Protein 4FYY (pdb70)

CATH classification: 3.40.50.1370 (+1 more: 3.40.50.1370)

B-factor: mean 41.21, std 23.34, range [12.47, 218.39]

Structure (mmCIF, N/CA/C/O backbone):
data_4FYY
#
_entry.id   4FYY
#
_cell.length_a   121.133
_cell.length_b   121.133
_cell.length_c   141.438
_cell.angle_alpha   90.000
_cell.angle_beta   90.000
_cell.angle_gamma   120.000
#
_symmetry.space_group_name_H-M   'P 3 2 1'
#
loop_
_entity.id
_entity.type
_entity.pdbx_description
1 polymer 'Aspartate carbamoyltransferase catalytic chain'
2 polymer 'Aspartate carbamoyltransferase regulatory chain'
3 non-polymer 'ZINC ION'
4 non-polymer "URIDINE 5'-TRIPHOSPHATE"
5 non-polymer "CYTIDINE-5'-TRIPHOSPHATE"
6 non-polymer 'MAGNESIUM ION'
7 water water
#
loop_
_atom_site.group_PDB
_atom_site.id
_atom_site.type_symbol
_atom_site.label_atom_id
_atom_site.label_alt_id
_atom_site.label_comp_id
_atom_site.label_asym_id
_atom_site.label_entity_id
_atom_site.label_seq_id
_atom_site.pdbx_PDB_ins_code
_atom_site.Cartn_x
_atom_site.Cartn_y
_atom_site.Cartn_z
_atom_site.occupancy
_atom_site.B_iso_or_equiv
_atom_site.auth_seq_id
_atom_site.auth_comp_id
_atom_site.auth_asym_id
_atom_site.auth_atom_id
_atom_site.pdbx_PDB_model_num
ATOM 1 N N . ALA A 1 1 ? 36.215 47.498 -9.551 1.00 36.74 1 ALA A N 1
ATOM 2 C CA . ALA A 1 1 ? 37.027 46.433 -8.968 1.00 49.08 1 ALA A CA 1
ATOM 3 C C . ALA A 1 1 ? 36.138 45.500 -8.154 1.00 46.78 1 ALA A C 1
ATOM 4 O O . ALA A 1 1 ? 34.976 45.801 -7.917 1.00 35.54 1 ALA A O 1
ATOM 6 N N . ASN A 1 2 ? 36.680 44.370 -7.716 1.00 42.36 2 ASN A N 1
ATOM 7 C CA . ASN A 1 2 ? 35.889 43.448 -6.921 1.00 32.11 2 ASN A CA 1
ATOM 8 C C . ASN A 1 2 ? 35.461 44.151 -5.622 1.00 30.49 2 ASN A C 1
ATOM 9 O O . ASN A 1 2 ? 36.123 45.100 -5.190 1.00 28.68 2 ASN A O 1
ATOM 14 N N . PRO A 1 3 ? 34.345 43.706 -5.014 1.00 34.86 3 PRO A N 1
ATOM 15 C CA . PRO A 1 3 ? 33.711 44.433 -3.902 1.00 35.16 3 PRO A CA 1
ATOM 16 C C . PRO A 1 3 ? 34.571 44.547 -2.642 1.00 37.35 3 PRO A C 1
ATOM 17 O O . PRO A 1 3 ? 34.324 45.424 -1.804 1.00 29.02 3 PRO A O 1
ATOM 21 N N . LEU A 1 4 ? 35.553 43.662 -2.498 1.00 26.99 4 LEU A N 1
ATOM 22 C CA . LEU A 1 4 ? 36.395 43.668 -1.305 1.00 26.14 4 LEU A CA 1
ATOM 23 C C . LEU A 1 4 ? 37.759 44.292 -1.559 1.00 30.59 4 LEU A C 1
ATOM 24 O O . LEU A 1 4 ? 38.602 44.328 -0.662 1.00 27.96 4 LEU A O 1
ATOM 29 N N . TYR A 1 5 ? 37.979 44.780 -2.775 1.00 25.99 5 TYR A N 1
ATOM 30 C CA . TYR A 1 5 ? 39.280 45.380 -3.103 1.00 23.01 5 TYR A CA 1
ATOM 31 C C . TYR A 1 5 ? 39.630 46.541 -2.179 1.00 31.94 5 TYR A C 1
ATOM 32 O O . TYR A 1 5 ? 38.866 47.493 -2.060 1.00 26.34 5 TYR A O 1
ATOM 41 N N . GLN A 1 6 ? 40.787 46.450 -1.528 1.00 27.37 6 GLN A N 1
ATOM 42 C CA . GLN A 1 6 ? 41.269 47.495 -0.630 1.00 30.87 6 GLN A CA 1
ATOM 43 C C . GLN A 1 6 ? 40.369 47.736 0.587 1.00 29.54 6 GLN A C 1
ATOM 44 O O . GLN A 1 6 ? 40.466 48.781 1.240 1.00 32.46 6 GLN A O 1
ATOM 50 N N . LYS A 1 7 ? 39.517 46.767 0.902 1.00 26.21 7 LYS A N 1
ATOM 51 C CA . LYS A 1 7 ? 38.639 46.871 2.067 1.00 26.01 7 LYS A CA 1
ATOM 52 C C . LYS A 1 7 ? 39.327 46.333 3.301 1.00 30.47 7 LYS A C 1
ATOM 53 O O . LYS A 1 7 ? 40.150 45.427 3.213 1.00 28.21 7 LYS A O 1
ATOM 59 N N . HIS A 1 8 ? 38.981 46.879 4.461 1.00 25.93 8 HIS A N 1
ATOM 60 C CA . HIS A 1 8 ? 39.435 46.296 5.707 1.00 25.03 8 HIS A CA 1
ATOM 61 C C . HIS A 1 8 ? 38.528 45.104 6.037 1.00 24.91 8 HIS A C 1
ATOM 62 O O . HIS A 1 8 ? 37.336 45.128 5.729 1.00 27.91 8 HIS A O 1
ATOM 69 N N . ILE A 1 9 ? 39.095 44.064 6.637 1.00 25.79 9 ILE A N 1
ATOM 70 C CA . ILE A 1 9 ? 38.323 42.892 7.062 1.00 19.58 9 ILE A CA 1
ATOM 71 C C . ILE A 1 9 ? 38.418 42.759 8.577 1.00 20.67 9 ILE A C 1
ATOM 72 O O . ILE A 1 9 ? 39.344 42.129 9.103 1.00 21.83 9 ILE A O 1
ATOM 77 N N . ILE A 1 10 ? 37.453 43.363 9.267 1.00 22.02 10 ILE A N 1
ATOM 78 C CA . ILE A 1 10 ? 37.525 43.514 10.718 1.00 22.84 10 ILE A CA 1
ATOM 79 C C . ILE A 1 10 ? 36.496 42.658 11.436 1.00 20.30 10 ILE A C 1
ATOM 80 O O . ILE A 1 10 ? 36.792 42.021 12.443 1.00 22.75 10 ILE A O 1
ATOM 85 N N . SER A 1 11 ? 35.266 42.672 10.935 1.00 25.66 11 SER A N 1
ATOM 86 C CA . SER A 1 11 ? 34.169 42.036 11.665 1.00 26.78 11 SER A CA 1
ATOM 87 C C . SER A 1 11 ? 33.218 41.302 10.740 1.00 29.43 11 SER A C 1
ATOM 88 O O . SER A 1 11 ? 32.897 41.793 9.655 1.00 25.63 11 SER A O 1
ATOM 91 N N . ILE A 1 12 ? 32.756 40.137 11.180 1.00 28.43 12 ILE A N 1
ATOM 92 C CA . ILE A 1 12 ? 31.741 39.379 10.443 1.00 31.67 12 ILE A CA 1
ATOM 93 C C . ILE A 1 12 ? 30.476 40.224 10.296 1.00 31.61 12 ILE A C 1
ATOM 94 O O . ILE A 1 12 ? 29.736 40.100 9.322 1.00 30.95 12 ILE A O 1
ATOM 99 N N . ASN A 1 13 ? 30.228 41.115 11.245 1.00 31.56 13 ASN A N 1
ATOM 100 C CA . ASN A 1 13 ? 29.021 41.925 11.132 1.00 37.58 13 ASN A CA 1
ATOM 101 C C . ASN A 1 13 ? 29.066 43.022 10.044 1.00 37.85 13 ASN A C 1
ATOM 102 O O . ASN A 1 13 ? 28.030 43.612 9.709 1.00 33.65 13 ASN A O 1
ATOM 107 N N . ASP A 1 14 ? 30.254 43.262 9.484 1.00 29.39 14 ASP A N 1
ATOM 108 C CA . ASP A 1 14 ? 30.440 44.202 8.366 1.00 28.98 14 ASP A CA 1
ATOM 109 C C . ASP A 1 14 ? 30.430 43.512 6.999 1.00 32.24 14 ASP A C 1
ATOM 110 O O . ASP A 1 14 ? 30.502 44.170 5.967 1.00 35.73 14 ASP A O 1
ATOM 115 N N . LEU A 1 15 ? 30.413 42.183 6.991 1.00 28.77 15 LEU A N 1
ATOM 116 C CA . LEU A 1 15 ? 30.392 41.427 5.738 1.00 26.99 15 LEU A CA 1
ATOM 117 C C . LEU A 1 15 ? 28.971 40.945 5.422 1.00 25.52 15 LEU A C 1
ATOM 118 O O . LEU A 1 15 ? 28.322 40.314 6.259 1.00 30.82 15 LEU A O 1
ATOM 123 N N . SER A 1 16 ? 28.494 41.237 4.219 1.00 27.72 16 SER A N 1
ATOM 124 C CA . SER A 1 16 ? 27.146 40.828 3.802 1.00 27.49 16 SER A CA 1
ATOM 125 C C . SER A 1 16 ? 27.182 39.368 3.370 1.00 29.73 16 SER A C 1
ATOM 126 O O . SER A 1 16 ? 28.260 38.798 3.206 1.00 28.52 16 SER A O 1
ATOM 129 N N . ARG A 1 17 ? 26.020 38.773 3.121 1.00 30.71 17 ARG A N 1
ATOM 130 C CA . ARG A 1 17 ? 25.986 37.405 2.613 1.00 30.49 17 ARG A CA 1
ATOM 131 C C . ARG A 1 17 ? 26.703 37.303 1.266 1.00 34.76 17 ARG A C 1
ATOM 132 O O . ARG A 1 17 ? 27.391 36.313 0.985 1.00 33.87 17 ARG A O 1
ATOM 140 N N . ASP A 1 18 ? 26.552 38.329 0.437 1.00 27.78 18 ASP A N 1
ATOM 141 C CA . ASP A 1 18 ? 27.214 38.340 -0.868 1.00 31.97 18 ASP A CA 1
ATOM 142 C C . ASP A 1 18 ? 28.739 38.360 -0.725 1.00 31.79 18 ASP A C 1
ATOM 143 O O . ASP A 1 18 ? 29.450 37.684 -1.485 1.00 30.04 18 ASP A O 1
ATOM 148 N N . ASP A 1 19 ? 29.231 39.126 0.254 1.00 29.14 19 ASP A N 1
ATOM 149 C CA . ASP A 1 19 ? 30.663 39.194 0.547 1.00 25.82 19 ASP A CA 1
ATOM 150 C C . ASP A 1 19 ? 31.170 37.835 0.972 1.00 32.89 19 ASP A C 1
ATOM 151 O O . ASP A 1 19 ? 32.253 37.419 0.573 1.00 30.32 19 ASP A O 1
ATOM 156 N N . LEU A 1 20 ? 30.400 37.157 1.820 1.00 28.02 20 LEU A N 1
ATOM 157 C CA . LEU A 1 20 ? 30.800 35.845 2.315 1.00 28.39 20 LEU A CA 1
ATOM 158 C C . LEU A 1 20 ? 30.860 34.844 1.161 1.00 30.57 20 LEU A C 1
ATOM 159 O O . LEU A 1 20 ? 31.823 34.090 1.032 1.00 24.34 20 LEU A O 1
ATOM 164 N N . ASN A 1 21 ? 29.827 34.836 0.326 1.00 31.52 21 ASN A N 1
ATOM 165 C CA . ASN A 1 21 ? 29.811 33.966 -0.846 1.00 28.59 21 ASN A CA 1
ATOM 166 C C . ASN A 1 21 ? 30.969 34.249 -1.800 1.00 29.35 21 ASN A C 1
ATOM 167 O O . ASN A 1 21 ? 31.495 33.336 -2.443 1.00 30.72 21 ASN A O 1
ATOM 172 N N . LEU A 1 22 ? 31.358 35.516 -1.899 1.00 25.24 22 LEU A N 1
ATOM 173 C CA . LEU A 1 22 ? 32.454 35.895 -2.800 1.00 26.69 22 LEU A CA 1
ATOM 174 C C . LEU A 1 22 ? 33.781 35.340 -2.321 1.00 20.97 22 LEU A C 1
ATOM 175 O O . LEU A 1 22 ? 34.582 34.828 -3.113 1.00 26.43 22 LEU A O 1
ATOM 180 N N . VAL A 1 23 ? 34.029 35.463 -1.022 1.00 19.41 23 VAL A N 1
ATOM 181 C CA . VAL A 1 23 ? 35.261 34.930 -0.460 1.00 23.82 23 VAL A CA 1
ATOM 182 C C . VAL A 1 23 ? 35.318 33.419 -0.663 1.00 22.48 23 VAL A C 1
ATOM 183 O O . VAL A 1 23 ? 36.349 32.856 -1.049 1.00 24.64 23 VAL A O 1
ATOM 187 N N . LEU A 1 24 ? 34.199 32.763 -0.403 1.00 22.73 24 LEU A N 1
ATOM 188 C CA . LEU A 1 24 ? 34.144 31.314 -0.525 1.00 26.97 24 LEU A CA 1
ATOM 189 C C . LEU A 1 24 ? 34.301 30.856 -1.972 1.00 26.85 24 LEU A C 1
ATOM 190 O O . LEU A 1 24 ? 34.967 29.858 -2.239 1.00 22.52 24 LEU A O 1
ATOM 195 N N . ALA A 1 25 ? 33.700 31.585 -2.905 1.00 25.88 25 ALA A N 1
ATOM 196 C CA . ALA A 1 25 ? 33.856 31.241 -4.321 1.00 30.10 25 ALA A CA 1
ATOM 197 C C . ALA A 1 25 ? 35.315 31.378 -4.752 1.00 30.13 25 ALA A C 1
ATOM 198 O O . ALA A 1 25 ? 35.844 30.555 -5.500 1.00 28.64 25 ALA A O 1
ATOM 200 N N . THR A 1 26 ? 35.953 32.439 -4.282 1.00 28.71 26 THR A N 1
ATOM 201 C CA . THR A 1 26 ? 37.346 32.698 -4.593 1.00 27.26 26 THR A CA 1
ATOM 202 C C . THR A 1 26 ? 38.236 31.619 -3.971 1.00 23.39 26 THR A C 1
ATOM 203 O O . THR A 1 26 ? 39.190 31.149 -4.586 1.00 23.85 26 THR A O 1
ATOM 207 N N . ALA A 1 27 ? 37.907 31.218 -2.749 1.00 23.75 27 ALA A N 1
ATOM 208 C CA . ALA A 1 27 ? 38.629 30.143 -2.078 1.00 21.25 27 ALA A CA 1
ATOM 209 C C . ALA A 1 27 ? 38.528 28.819 -2.841 1.00 28.46 27 ALA A C 1
ATOM 210 O O . ALA A 1 27 ? 39.512 28.085 -2.949 1.00 26.46 27 ALA A O 1
ATOM 212 N N . ALA A 1 28 ? 37.335 28.494 -3.336 1.00 27.40 28 ALA A N 1
ATOM 213 C CA . ALA A 1 28 ? 37.161 27.265 -4.113 1.00 24.02 28 ALA A CA 1
ATOM 214 C C . ALA A 1 28 ? 38.025 27.285 -5.365 1.00 27.72 28 ALA A C 1
ATOM 215 O O . ALA A 1 28 ? 38.628 26.269 -5.734 1.00 29.84 28 ALA A O 1
ATOM 217 N N . LYS A 1 29 ? 38.071 28.437 -6.026 1.00 25.96 29 LYS A N 1
ATOM 218 C CA . LYS A 1 29 ? 38.832 28.572 -7.269 1.00 32.20 29 LYS A CA 1
ATOM 219 C C . LYS A 1 29 ? 40.336 28.413 -7.064 1.00 35.26 29 LYS A C 1
ATOM 220 O O . LYS A 1 29 ? 41.003 27.713 -7.828 1.00 29.90 29 LYS A O 1
ATOM 226 N N . LEU A 1 30 ? 40.858 29.054 -6.022 1.00 26.76 30 LEU A N 1
ATOM 227 C CA . LEU A 1 30 ? 42.292 28.988 -5.724 1.00 25.66 30 LEU A CA 1
ATOM 228 C C . LEU A 1 30 ? 42.692 27.604 -5.243 1.00 36.53 30 LEU A C 1
ATOM 229 O O . LEU A 1 30 ? 43.821 27.154 -5.463 1.00 36.84 30 LEU A O 1
ATOM 234 N N . LYS A 1 31 ? 41.761 26.913 -4.597 1.00 34.25 31 LYS A N 1
ATOM 235 C CA . LYS A 1 31 ? 42.005 25.528 -4.208 1.00 29.12 31 LYS A CA 1
ATOM 236 C C . LYS A 1 31 ? 42.118 24.655 -5.460 1.00 31.52 31 LYS A C 1
ATOM 237 O O . LYS A 1 31 ? 43.000 23.802 -5.536 1.00 33.56 31 LYS A O 1
ATOM 243 N N . ALA A 1 32 ? 41.246 24.887 -6.445 1.00 29.61 32 ALA A N 1
ATOM 244 C CA . ALA A 1 32 ? 41.277 24.121 -7.698 1.00 37.56 32 ALA A CA 1
ATOM 245 C C . ALA A 1 32 ? 42.465 24.478 -8.597 1.00 41.30 32 ALA A C 1
ATOM 246 O O . ALA A 1 32 ? 43.071 23.595 -9.205 1.00 35.69 32 ALA A O 1
ATOM 248 N N . ASN A 1 33 ? 42.768 25.772 -8.711 1.00 43.96 33 ASN A N 1
ATOM 249 C CA . ASN A 1 33 ? 43.896 26.237 -9.531 1.00 37.11 33 ASN A CA 1
ATOM 250 C C . ASN A 1 33 ? 44.697 27.348 -8.856 1.00 32.47 33 ASN A C 1
ATOM 251 O O . ASN A 1 33 ? 44.332 28.513 -8.932 1.00 34.04 33 ASN A O 1
ATOM 256 N N . PRO A 1 34 ? 45.797 26.984 -8.195 1.00 34.59 34 PRO A N 1
ATOM 257 C CA . PRO A 1 34 ? 46.638 27.941 -7.465 1.00 36.69 34 PRO A CA 1
ATOM 258 C C . PRO A 1 34 ? 47.139 29.081 -8.342 1.00 37.61 34 PRO A C 1
ATOM 259 O O . PRO A 1 34 ? 47.309 28.893 -9.546 1.00 36.59 34 PRO A O 1
ATOM 263 N N . GLN A 1 35 ? 47.354 30.249 -7.743 1.00 29.58 35 GLN A N 1
ATOM 264 C CA . GLN A 1 35 ? 47.994 31.371 -8.429 1.00 28.02 35 GLN A CA 1
ATOM 265 C C . GLN A 1 35 ? 49.184 31.833 -7.588 1.00 28.92 35 GLN A C 1
ATOM 266 O O . GLN A 1 35 ? 49.060 32.775 -6.812 1.00 29.70 35 GLN A O 1
ATOM 272 N N . PRO A 1 36 ? 50.335 31.153 -7.738 1.00 29.40 36 PRO A N 1
ATOM 273 C CA . PRO A 1 36 ? 51.507 31.288 -6.858 1.00 28.66 36 PRO A CA 1
ATOM 274 C C . PRO A 1 36 ? 52.233 32.620 -7.045 1.00 32.20 36 PRO A C 1
ATOM 275 O O . PRO A 1 36 ? 53.139 32.947 -6.273 1.00 27.80 36 PRO A O 1
ATOM 279 N N . GLU A 1 37 ? 51.855 33.376 -8.070 1.00 25.07 37 GLU A N 1
ATOM 280 C CA . GLU A 1 37 ? 52.504 34.665 -8.299 1.00 32.07 37 GLU A CA 1
ATOM 281 C C . GLU A 1 37 ? 51.516 35.835 -8.281 1.00 31.32 37 GLU A C 1
ATOM 282 O O . GLU A 1 37 ? 51.876 36.952 -8.634 1.00 27.24 37 GLU A O 1
ATOM 288 N N . LEU A 1 38 ? 50.278 35.586 -7.861 1.00 25.06 38 LEU A N 1
ATOM 289 C CA . LEU A 1 38 ? 49.264 36.646 -7.838 1.00 25.51 38 LEU A CA 1
ATOM 290 C C . LEU A 1 38 ? 49.705 37.896 -7.056 1.00 34.05 38 LEU A C 1
ATOM 291 O O . LEU A 1 38 ? 49.486 39.031 -7.492 1.00 29.85 38 LEU A O 1
ATOM 296 N N . LEU A 1 39 ? 50.344 37.685 -5.909 1.00 22.07 39 LEU A N 1
ATOM 297 C CA . LEU A 1 39 ? 50.768 38.800 -5.064 1.00 27.93 39 LEU A CA 1
ATOM 298 C C . LEU A 1 39 ? 52.292 38.995 -5.053 1.00 29.69 39 LEU A C 1
ATOM 299 O O . LEU A 1 39 ? 52.855 39.496 -4.082 1.00 22.88 39 LEU A O 1
ATOM 304 N N . LYS A 1 40 ? 52.948 38.607 -6.142 1.00 21.68 40 LYS A N 1
ATOM 305 C CA . LYS A 1 40 ? 54.371 38.863 -6.314 1.00 26.81 40 LYS A CA 1
ATOM 306 C C . LYS A 1 40 ? 54.636 40.358 -6.115 1.00 26.57 40 LYS A C 1
ATOM 307 O O . LYS A 1 40 ? 53.843 41.192 -6.550 1.00 30.54 40 LYS A O 1
ATOM 313 N N . HIS A 1 41 ? 55.730 40.673 -5.426 1.00 27.20 41 HIS A N 1
ATOM 314 C CA . HIS A 1 41 ? 56.109 42.052 -5.087 1.00 31.95 41 HIS A CA 1
ATOM 315 C C . HIS A 1 41 ? 55.256 42.722 -4.023 1.00 33.84 41 HIS A C 1
ATOM 316 O O . HIS A 1 41 ? 55.483 43.893 -3.719 1.00 29.62 41 HIS A O 1
ATOM 323 N N . LYS A 1 42 ? 54.282 42.010 -3.458 1.00 21.34 42 LYS A N 1
ATOM 324 C CA . LYS A 1 42 ? 53.585 42.548 -2.293 1.00 24.89 42 LYS A CA 1
ATOM 325 C C . LYS A 1 42 ? 54.371 42.183 -1.030 1.00 23.20 42 LYS A C 1
ATOM 326 O O . LYS A 1 42 ? 54.962 41.105 -0.952 1.00 23.77 42 LYS A O 1
ATOM 332 N N . VAL A 1 43 ? 54.405 43.099 -0.066 1.00 21.39 43 VAL A N 1
ATOM 333 C CA . VAL A 1 43 ? 54.973 42.824 1.253 1.00 23.51 43 VAL A CA 1
ATOM 334 C C . VAL A 1 43 ? 53.834 42.924 2.272 1.00 25.68 43 VAL A C 1
ATOM 335 O O . VAL A 1 43 ? 53.117 43.930 2.334 1.00 22.10 43 VAL A O 1
ATOM 339 N N . ILE A 1 44 ? 53.648 41.866 3.052 1.00 18.30 44 ILE A N 1
ATOM 340 C CA . ILE A 1 44 ? 52.539 41.812 4.018 1.00 14.34 44 ILE A CA 1
ATOM 341 C C . ILE A 1 44 ? 53.086 41.699 5.440 1.00 20.23 44 ILE A C 1
ATOM 342 O O . ILE A 1 44 ? 54.027 40.946 5.699 1.00 24.30 44 ILE A O 1
ATOM 347 N N . ALA A 1 45 ? 52.519 42.474 6.351 1.00 18.27 45 ALA A N 1
ATOM 348 C CA . ALA A 1 45 ? 52.959 42.458 7.742 1.00 24.37 45 ALA A CA 1
ATOM 349 C C . ALA A 1 45 ? 52.135 41.448 8.513 1.00 26.77 45 ALA A C 1
ATOM 350 O O . ALA A 1 45 ? 50.907 41.475 8.471 1.00 25.11 45 ALA A O 1
ATOM 352 N N . SER A 1 46 ? 52.819 40.562 9.227 1.00 23.78 46 SER A N 1
ATOM 353 C CA . SER A 1 46 ? 52.154 39.569 10.045 1.00 20.76 46 SER A CA 1
ATOM 354 C C . SER A 1 46 ? 52.415 39.969 11.490 1.00 25.97 46 SER A C 1
ATOM 355 O O . SER A 1 46 ? 53.463 39.666 12.048 1.00 24.62 46 SER A O 1
ATOM 358 N N . CYS A 1 47 ? 51.464 40.688 12.078 1.00 21.04 47 CYS A N 1
ATOM 359 C CA . CYS A 1 47 ? 51.673 41.380 13.351 1.00 18.67 47 CYS A CA 1
ATOM 360 C C . CYS A 1 47 ? 50.923 40.692 14.478 1.00 22.94 47 CYS A C 1
ATOM 361 O O . CYS A 1 47 ? 49.768 41.005 14.742 1.00 23.40 47 CYS A O 1
ATOM 364 N N . PHE A 1 48 ? 51.580 39.754 15.142 1.00 21.62 48 PHE A N 1
ATOM 365 C CA . PHE A 1 48 ? 50.920 39.026 16.207 1.00 19.69 48 PHE A CA 1
ATOM 366 C C . PHE A 1 48 ? 51.282 39.590 17.576 1.00 26.91 48 PHE A C 1
ATOM 367 O O . PHE A 1 48 ? 52.171 39.090 18.268 1.00 30.67 48 PHE A O 1
ATOM 375 N N . PHE A 1 49 ? 50.591 40.676 17.922 1.00 22.30 49 PHE A N 1
ATOM 376 C CA . PHE A 1 49 ? 50.785 41.365 19.204 1.00 25.03 49 PHE A CA 1
ATOM 377 C C . PHE A 1 49 ? 50.413 40.388 20.297 1.00 35.44 49 PHE A C 1
ATOM 378 O O . PHE A 1 49 ? 50.980 40.390 21.388 1.00 40.16 49 PHE A O 1
ATOM 386 N N . GLU A 1 50 ? 49.412 39.574 19.994 1.00 29.88 50 GLU A N 1
ATOM 387 C CA . GLU A 1 50 ? 49.122 38.392 20.773 1.00 37.40 50 GLU A CA 1
ATOM 388 C C . GLU A 1 50 ? 49.567 37.188 19.965 1.00 38.27 50 GLU A C 1
ATOM 389 O O . GLU A 1 50 ? 49.178 37.033 18.804 1.00 31.39 50 GLU A O 1
ATOM 395 N N . ALA A 1 51 ? 50.383 36.335 20.572 1.00 29.77 51 ALA A N 1
ATOM 396 C CA . ALA A 1 51 ? 50.899 35.160 19.886 1.00 34.94 51 ALA A CA 1
ATOM 397 C C . ALA A 1 51 ? 49.790 34.161 19.549 1.00 31.68 51 ALA A C 1
ATOM 398 O O . ALA A 1 51 ? 48.846 33.985 20.315 1.00 33.60 51 ALA A O 1
ATOM 400 N N . SER A 1 52 ? 49.912 33.522 18.387 1.00 26.29 52 SER A N 1
ATOM 401 C CA . SER A 1 52 ? 49.033 32.424 17.999 1.00 34.80 52 SER A CA 1
ATOM 402 C C . SER A 1 52 ? 49.672 31.673 16.860 1.00 35.03 52 SER A C 1
ATOM 403 O O . SER A 1 52 ? 49.424 31.978 15.685 1.00 32.70 52 SER A O 1
ATOM 406 N N . THR A 1 53 ? 50.492 30.690 17.222 1.00 38.09 53 THR A N 1
ATOM 407 C CA . THR A 1 53 ? 51.268 29.911 16.265 1.00 33.82 53 THR A CA 1
ATOM 408 C C . THR A 1 53 ? 50.428 29.359 15.131 1.00 33.90 53 THR A C 1
ATOM 409 O O . THR A 1 53 ? 50.776 29.520 13.963 1.00 32.49 53 THR A O 1
ATOM 413 N N . ARG A 1 54 ? 49.311 28.725 15.458 1.00 30.51 54 ARG A N 1
ATOM 414 C CA . ARG A 1 54 ? 48.537 28.063 14.420 1.00 29.72 54 ARG A CA 1
ATOM 415 C C . ARG A 1 54 ? 47.894 29.057 13.459 1.00 30.51 54 ARG A C 1
ATOM 416 O O . ARG A 1 54 ? 47.901 28.844 12.241 1.00 27.81 54 ARG A O 1
ATOM 424 N N . THR A 1 55 ? 47.343 30.142 13.997 1.00 27.86 55 THR A N 1
ATOM 425 C CA . THR A 1 55 ? 46.725 31.160 13.135 1.00 27.49 55 THR A CA 1
ATOM 426 C C . THR A 1 55 ? 47.795 31.851 12.301 1.00 24.37 55 THR A C 1
ATOM 427 O O . THR A 1 55 ? 47.621 32.093 11.093 1.00 23.10 55 THR A O 1
ATOM 431 N N . ARG A 1 56 ? 48.919 32.147 12.940 1.00 24.49 56 ARG A N 1
ATOM 432 C CA . ARG A 1 56 ? 50.002 32.825 12.242 1.00 22.41 56 ARG A CA 1
ATOM 433 C C . ARG A 1 56 ? 50.604 31.965 11.123 1.00 22.91 56 ARG A C 1
ATOM 434 O O . ARG A 1 56 ? 50.758 32.441 9.995 1.00 19.99 56 ARG A O 1
ATOM 442 N N . LEU A 1 57 ? 50.946 30.706 11.419 1.00 20.66 57 LEU A N 1
ATOM 443 C CA . LEU A 1 57 ? 51.456 29.809 10.368 1.00 21.34 57 LEU A CA 1
ATOM 444 C C . LEU A 1 57 ? 50.498 29.704 9.189 1.00 23.81 57 LEU A C 1
ATOM 445 O O . LEU A 1 57 ? 50.900 29.752 8.024 1.00 22.71 57 LEU A O 1
ATOM 450 N N . SER A 1 58 ? 49.217 29.553 9.492 1.00 26.24 58 SER A N 1
ATOM 451 C CA . SER A 1 58 ? 48.197 29.473 8.442 1.00 27.08 58 SER A CA 1
ATOM 452 C C . SER A 1 58 ? 48.173 30.722 7.558 1.00 19.25 58 SER A C 1
ATOM 453 O O . SER A 1 58 ? 48.190 30.641 6.325 1.00 18.94 58 SER A O 1
ATOM 456 N N . PHE A 1 59 ? 48.132 31.887 8.191 1.00 19.20 59 PHE A N 1
ATOM 457 C CA . PHE A 1 59 ? 48.066 33.151 7.463 1.00 17.28 59 PHE A CA 1
ATOM 458 C C . PHE A 1 59 ? 49.333 33.361 6.636 1.00 17.91 59 PHE A C 1
ATOM 459 O O . PHE A 1 59 ? 49.251 33.723 5.470 1.00 20.61 59 PHE A O 1
ATOM 467 N N . GLU A 1 60 ? 50.506 33.126 7.226 1.00 17.29 60 GLU A N 1
ATOM 468 C CA . GLU A 1 60 ? 51.755 33.310 6.480 1.00 16.61 60 GLU A CA 1
ATOM 469 C C . GLU A 1 60 ? 51.896 32.327 5.329 1.00 18.94 60 GLU A C 1
ATOM 470 O O . GLU A 1 60 ? 52.433 32.666 4.282 1.00 21.76 60 GLU A O 1
ATOM 476 N N . THR A 1 61 ? 51.424 31.098 5.520 1.00 19.41 61 THR A N 1
ATOM 477 C CA . THR A 1 61 ? 51.476 30.139 4.418 1.00 26.14 61 THR A CA 1
ATOM 478 C C . THR A 1 61 ? 50.627 30.640 3.252 1.00 25.40 61 THR A C 1
ATOM 479 O O . THR A 1 61 ? 51.043 30.556 2.088 1.00 20.08 61 THR A O 1
ATOM 483 N N . SER A 1 62 ? 49.445 31.175 3.570 1.00 22.17 62 SER A N 1
ATOM 484 C CA . SER A 1 62 ? 48.569 31.735 2.556 1.00 17.90 62 SER A CA 1
ATOM 485 C C . SER A 1 62 ? 49.257 32.860 1.800 1.00 25.16 62 SER A C 1
ATOM 486 O O . SER A 1 62 ? 49.148 32.936 0.573 1.00 23.16 62 SER A O 1
ATOM 489 N N . MET A 1 63 ? 49.962 33.733 2.522 1.00 19.07 63 MET A N 1
ATOM 490 C CA . MET A 1 63 ? 50.705 34.815 1.857 1.00 20.26 63 MET A CA 1
ATOM 491 C C . MET A 1 63 ? 51.705 34.252 0.870 1.00 16.35 63 MET A C 1
ATOM 492 O O . MET A 1 63 ? 51.741 34.655 -0.279 1.00 23.17 63 MET A O 1
ATOM 497 N N . HIS A 1 64 ? 52.501 33.284 1.313 1.00 22.83 64 HIS A N 1
ATOM 498 C CA . HIS A 1 64 ? 53.496 32.655 0.440 1.00 23.84 64 HIS A CA 1
ATOM 499 C C . HIS A 1 64 ? 52.935 31.897 -0.744 1.00 23.84 64 HIS A C 1
ATOM 500 O O . HIS A 1 64 ? 53.511 31.930 -1.838 1.00 21.62 64 HIS A O 1
ATOM 507 N N . ARG A 1 65 ? 51.799 31.234 -0.544 1.00 20.12 65 ARG A N 1
ATOM 508 C CA . ARG A 1 65 ? 51.156 30.508 -1.631 1.00 22.84 65 ARG A CA 1
ATOM 509 C C . ARG A 1 65 ? 50.718 31.444 -2.741 1.00 27.74 65 ARG A C 1
ATOM 510 O O . ARG A 1 65 ? 50.496 31.009 -3.861 1.00 24.62 65 ARG A O 1
ATOM 518 N N . LEU A 1 66 ? 50.577 32.728 -2.423 1.00 22.08 66 LEU A N 1
ATOM 519 C CA . LEU A 1 66 ? 50.245 33.737 -3.440 1.00 23.02 66 LEU A CA 1
ATOM 520 C C . LEU A 1 66 ? 51.489 34.520 -3.881 1.00 26.77 66 LEU A C 1
ATOM 521 O O . LEU A 1 66 ? 51.393 35.435 -4.706 1.00 24.35 66 LEU A O 1
ATOM 526 N N . GLY A 1 67 ? 52.648 34.162 -3.331 1.00 33.27 67 GLY A N 1
ATOM 527 C CA . GLY A 1 67 ? 53.908 34.770 -3.750 1.00 36.80 67 GLY A CA 1
ATOM 528 C C . GLY A 1 67 ? 54.288 36.091 -3.092 1.00 26.47 67 GLY A C 1
ATOM 529 O O . GLY A 1 67 ? 55.204 36.774 -3.546 1.00 28.03 67 GLY A O 1
ATOM 530 N N . ALA A 1 68 ? 53.572 36.468 -2.036 1.00 22.98 68 ALA A N 1
ATOM 531 C CA . ALA A 1 68 ? 53.876 37.705 -1.311 1.00 25.94 68 ALA A CA 1
ATOM 532 C C . ALA A 1 68 ? 55.056 37.470 -0.365 1.00 28.79 68 ALA A C 1
ATOM 533 O O . ALA A 1 68 ? 55.300 36.336 0.044 1.00 24.08 68 ALA A O 1
ATOM 535 N N . SER A 1 69 ? 55.779 38.538 -0.025 1.00 24.25 69 SER A N 1
ATOM 536 C CA . SER A 1 69 ? 56.829 38.484 0.994 1.00 23.36 69 SER A CA 1
ATOM 537 C C . SER A 1 69 ? 56.201 38.826 2.339 1.00 23.54 69 SER A C 1
ATOM 538 O O . SER A 1 69 ? 55.183 39.518 2.392 1.00 23.55 69 SER A O 1
ATOM 541 N N . VAL A 1 70 ? 56.824 38.377 3.425 1.00 19.63 70 VAL A N 1
ATOM 542 C CA . VAL A 1 70 ? 56.256 38.548 4.766 1.00 21.17 70 VAL A CA 1
ATOM 543 C C . VAL A 1 70 ? 57.271 39.100 5.757 1.00 24.77 70 VAL A C 1
ATOM 544 O O . VAL A 1 70 ? 58.399 38.611 5.829 1.00 21.47 70 VAL A O 1
ATOM 548 N N . VAL A 1 71 ? 56.872 40.124 6.510 1.00 21.24 71 VAL A N 1
ATOM 549 C CA . VAL A 1 71 ? 57.678 40.617 7.630 1.00 19.87 71 VAL A CA 1
ATOM 550 C C . VAL A 1 71 ? 56.738 40.590 8.817 1.00 19.17 71 VAL A C 1
ATOM 551 O O . VAL A 1 71 ? 55.524 40.661 8.644 1.00 22.88 71 VAL A O 1
ATOM 555 N N . GLY A 1 72 ? 57.264 40.466 10.021 1.00 24.20 72 GLY A N 1
ATOM 556 C CA . GLY A 1 72 ? 56.362 40.503 11.150 1.00 25.52 72 GLY A CA 1
ATOM 557 C C . GLY A 1 72 ? 56.990 40.188 12.478 1.00 23.58 72 GLY A C 1
ATOM 558 O O . GLY A 1 72 ? 58.209 40.175 12.619 1.00 26.49 72 GLY A O 1
ATOM 559 N N . PHE A 1 73 ? 56.134 39.926 13.459 1.00 19.40 73 PHE A N 1
ATOM 560 C CA . PHE A 1 73 ? 56.590 39.624 14.803 1.00 26.04 73 PHE A CA 1
ATOM 561 C C . PHE A 1 73 ? 55.513 38.843 15.528 1.00 37.01 73 PHE A C 1
ATOM 562 O O . PHE A 1 73 ? 54.342 38.887 15.161 1.00 27.09 73 PHE A O 1
ATOM 570 N N . SER A 1 74 ? 55.913 38.100 16.545 1.00 40.13 74 SER A N 1
ATOM 571 C CA . SER A 1 74 ? 54.936 37.537 17.460 1.00 43.04 74 SER A CA 1
ATOM 572 C C . SER A 1 74 ? 55.348 38.022 18.832 1.00 47.03 74 SER A C 1
ATOM 573 O O . SER A 1 74 ? 56.531 38.230 19.097 1.00 51.78 74 SER A O 1
ATOM 576 N N . ASP A 1 75 ? 54.376 38.238 19.699 1.00 50.70 75 ASP A N 1
ATOM 577 C CA . ASP A 1 75 ? 54.646 38.995 20.902 1.00 60.70 75 ASP A CA 1
ATOM 578 C C . ASP A 1 75 ? 54.287 38.221 22.166 1.00 71.66 75 ASP A C 1
ATOM 579 O O . ASP A 1 75 ? 54.668 37.053 22.317 1.00 62.78 75 ASP A O 1
ATOM 584 N N . SER A 1 76 ? 53.547 38.879 23.057 1.00 91.66 76 SER A N 1
ATOM 585 C CA . SER A 1 76 ? 53.519 38.525 24.467 1.00 107.00 76 SER A CA 1
ATOM 586 C C . SER A 1 76 ? 54.970 38.441 24.947 1.00 121.97 76 SER A C 1
ATOM 587 O O . SER A 1 76 ? 55.301 37.644 25.818 1.00 121.32 76 SER A O 1
ATOM 590 N N . ALA A 1 77 ? 55.826 39.277 24.358 1.00 136.09 77 ALA A N 1
ATOM 591 C CA . ALA A 1 77 ? 57.258 39.273 24.643 1.00 146.68 77 ALA A CA 1
ATOM 592 C C . ALA A 1 77 ? 57.634 40.428 25.561 1.00 159.52 77 ALA A C 1
ATOM 593 O O . ALA A 1 77 ? 58.757 40.495 26.059 1.00 159.97 77 ALA A O 1
ATOM 595 N N . ASN A 1 78 ? 56.690 41.343 25.770 1.00 171.78 78 ASN A N 1
ATOM 596 C CA . ASN A 1 78 ? 56.797 42.325 26.842 1.00 183.35 78 ASN A CA 1
ATOM 597 C C . ASN A 1 78 ? 56.256 41.702 28.127 1.00 194.74 78 ASN A C 1
ATOM 598 O O . ASN A 1 78 ? 55.472 42.309 28.859 1.00 195.85 78 ASN A O 1
ATOM 603 N N . THR A 1 79 ? 56.701 40.470 28.365 1.00 203.51 79 THR A N 1
ATOM 604 C CA . THR A 1 79 ? 56.270 39.608 29.463 1.00 210.98 79 THR A CA 1
ATOM 605 C C . THR A 1 79 ? 56.287 40.263 30.836 1.00 213.05 79 THR A C 1
ATOM 606 O O . THR A 1 79 ? 55.416 40.006 31.668 1.00 214.90 79 THR A O 1
ATOM 610 N N . SER A 1 80 ? 57.297 41.088 31.078 1.00 211.66 80 SER A N 1
ATOM 611 C CA . SER A 1 80 ? 57.475 41.715 32.378 1.00 209.30 80 SER A CA 1
ATOM 612 C C . SER A 1 80 ? 58.052 43.110 32.207 1.00 207.32 80 SER A C 1
ATOM 613 O O . SER A 1 80 ? 58.256 43.834 33.180 1.00 208.99 80 SER A O 1
ATOM 616 N N . LEU A 1 81 ? 58.325 43.480 30.961 1.00 203.15 81 LEU A N 1
ATOM 617 C CA . LEU A 1 81 ? 58.763 44.834 30.663 1.00 198.39 81 LEU A CA 1
ATOM 618 C C . LEU A 1 81 ? 57.610 45.788 30.910 1.00 200.54 81 LEU A C 1
ATOM 619 O O . LEU A 1 81 ? 57.779 46.853 31.505 1.00 201.91 81 LEU A O 1
ATOM 624 N N . GLY A 1 82 ? 56.428 45.379 30.467 1.00 199.98 82 GLY A N 1
ATOM 625 C CA . GLY A 1 82 ? 55.223 46.150 30.681 1.00 197.18 82 GLY A CA 1
ATOM 626 C C . GLY A 1 82 ? 54.496 46.346 29.374 1.00 191.15 82 GLY A C 1
ATOM 627 O O . GLY A 1 82 ? 54.965 45.914 28.320 1.00 193.96 82 GLY A O 1
ATOM 628 N N . LYS A 1 83 ? 53.342 46.996 29.439 1.00 179.64 83 LYS A N 1
ATOM 629 C CA . LYS A 1 83 ? 52.618 47.334 28.232 1.00 164.12 83 LYS A CA 1
ATOM 630 C C . LYS A 1 83 ? 53.391 48.408 27.490 1.00 151.53 83 LYS A C 1
ATOM 631 O O . LYS A 1 83 ? 54.372 48.961 27.995 1.00 153.81 83 LYS A O 1
ATOM 637 N N . LYS A 1 84 ? 52.938 48.685 26.280 1.00 135.29 84 LYS A N 1
ATOM 638 C CA . LYS A 1 84 ? 53.514 49.711 25.437 1.00 117.88 84 LYS A CA 1
ATOM 639 C C . LYS A 1 84 ? 53.638 51.063 26.136 1.00 107.24 84 LYS A C 1
ATOM 640 O O . LYS A 1 84 ? 52.814 51.428 26.976 1.00 108.93 84 LYS A O 1
ATOM 646 N N . GLY A 1 85 ? 54.691 51.794 25.800 1.00 94.57 85 GLY A N 1
ATOM 647 C CA . GLY A 1 85 ? 54.692 53.221 26.029 1.00 82.64 85 GLY A CA 1
ATOM 648 C C . GLY A 1 85 ? 54.041 53.780 24.782 1.00 70.86 85 GLY A C 1
ATOM 649 O O . GLY A 1 85 ? 53.149 54.629 24.841 1.00 72.15 85 GLY A O 1
ATOM 650 N N . GLU A 1 86 ? 54.487 53.268 23.638 1.00 59.37 86 GLU A N 1
ATOM 651 C CA . GLU A 1 86 ? 53.996 53.720 22.345 1.00 51.16 86 GLU A CA 1
ATOM 652 C C . GLU A 1 86 ? 52.600 53.184 22.034 1.00 36.37 86 GLU A C 1
ATOM 653 O O . GLU A 1 86 ? 52.307 52.003 22.206 1.00 36.32 86 GLU A O 1
ATOM 659 N N . THR A 1 87 ? 51.746 54.062 21.538 1.00 36.03 87 THR A N 1
ATOM 660 C CA . THR A 1 87 ? 50.384 53.688 21.218 1.00 31.36 87 THR A CA 1
ATOM 661 C C . THR A 1 87 ? 50.321 52.722 20.038 1.00 31.63 87 THR A C 1
ATOM 662 O O . THR A 1 87 ? 51.206 52.717 19.169 1.00 26.70 87 THR A O 1
ATOM 666 N N . LEU A 1 88 ? 49.268 51.907 20.012 1.00 27.52 88 LEU A N 1
ATOM 667 C CA . LEU A 1 88 ? 48.993 51.066 18.858 1.00 24.07 88 LEU A CA 1
ATOM 668 C C . LEU A 1 88 ? 48.816 51.983 17.657 1.00 24.41 88 LEU A C 1
ATOM 669 O O . LEU A 1 88 ? 49.235 51.652 16.557 1.00 23.62 88 LEU A O 1
ATOM 674 N N . ALA A 1 89 ? 48.200 53.147 17.872 1.00 24.54 89 ALA A N 1
ATOM 675 C CA . ALA A 1 89 ? 48.037 54.118 16.786 1.00 28.24 89 ALA A CA 1
ATOM 676 C C . ALA A 1 89 ? 49.379 54.422 16.109 1.00 27.14 89 ALA A C 1
ATOM 677 O O . ALA A 1 89 ? 49.512 54.347 14.882 1.00 28.00 89 ALA A O 1
ATOM 679 N N . ASP A 1 90 ? 50.374 54.767 16.913 1.00 20.98 90 ASP A N 1
ATOM 680 C CA . ASP A 1 90 ? 51.700 55.079 16.389 1.00 22.22 90 ASP A CA 1
ATOM 681 C C . ASP A 1 90 ? 52.378 53.880 15.711 1.00 23.07 90 ASP A C 1
ATOM 682 O O . ASP A 1 90 ? 53.030 54.035 14.673 1.00 25.23 90 ASP A O 1
ATOM 687 N N . THR A 1 91 ? 52.246 52.694 16.302 1.00 21.88 91 THR A N 1
ATOM 688 C CA . THR A 1 91 ? 52.815 51.474 15.707 1.00 23.74 91 THR A CA 1
ATOM 689 C C . THR A 1 91 ? 52.231 51.275 14.311 1.00 21.21 91 THR A C 1
ATOM 690 O O . THR A 1 91 ? 52.945 50.986 13.353 1.00 21.77 91 THR A O 1
ATOM 694 N N . ILE A 1 92 ? 50.923 51.441 14.190 1.00 21.98 92 ILE A N 1
ATOM 695 C CA . ILE A 1 92 ? 50.277 51.261 12.879 1.00 23.44 92 ILE A CA 1
ATOM 696 C C . ILE A 1 92 ? 50.631 52.387 11.902 1.00 25.66 92 ILE A C 1
ATOM 697 O O . ILE A 1 92 ? 50.828 52.148 10.705 1.00 23.54 92 ILE A O 1
ATOM 702 N N . SER A 1 93 ? 50.699 53.617 12.408 1.00 23.84 93 SER A N 1
ATOM 703 C CA . SER A 1 93 ? 51.086 54.753 11.575 1.00 28.14 93 SER A CA 1
ATOM 704 C C . SER A 1 93 ? 52.453 54.522 10.928 1.00 30.45 93 SER A C 1
ATOM 705 O O . SER A 1 93 ? 52.688 54.950 9.795 1.00 28.29 93 SER A O 1
ATOM 708 N N . VAL A 1 94 ? 53.345 53.838 11.646 1.00 21.62 94 VAL A N 1
ATOM 709 C CA . VAL A 1 94 ? 54.681 53.541 11.135 1.00 21.31 94 VAL A CA 1
ATOM 710 C C . VAL A 1 94 ? 54.662 52.347 10.183 1.00 21.97 94 VAL A C 1
ATOM 711 O O . VAL A 1 94 ? 55.141 52.429 9.045 1.00 22.56 94 VAL A O 1
ATOM 715 N N . ILE A 1 95 ? 54.094 51.246 10.647 1.00 21.74 95 ILE A N 1
ATOM 716 C CA . ILE A 1 95 ? 54.087 50.019 9.853 1.00 27.69 95 ILE A CA 1
ATOM 717 C C . ILE A 1 95 ? 53.364 50.210 8.515 1.00 25.52 95 ILE A C 1
ATOM 718 O O . ILE A 1 95 ? 53.760 49.647 7.488 1.00 22.49 95 ILE A O 1
ATOM 723 N N . SER A 1 96 ? 52.318 51.027 8.520 1.00 19.13 96 SER A N 1
ATOM 724 C CA . SER A 1 96 ? 51.566 51.290 7.297 1.00 20.81 96 SER A CA 1
ATOM 725 C C . SER A 1 96 ? 52.359 52.128 6.276 1.00 27.66 96 SER A C 1
ATOM 726 O O . SER A 1 96 ? 51.917 52.301 5.135 1.00 27.86 96 SER A O 1
ATOM 729 N N . THR A 1 97 ? 53.519 52.659 6.662 1.00 24.87 97 THR A N 1
ATOM 730 C CA . THR A 1 97 ? 54.416 53.241 5.647 1.00 21.33 97 THR A CA 1
ATOM 731 C C . THR A 1 97 ? 55.357 52.178 5.066 1.00 26.10 97 THR A C 1
ATOM 732 O O . THR A 1 97 ? 56.102 52.456 4.120 1.00 31.45 97 THR A O 1
ATOM 736 N N . TYR A 1 98 ? 55.334 50.972 5.634 1.00 26.44 98 TYR A N 1
ATOM 737 C CA . TYR A 1 98 ? 56.245 49.895 5.209 1.00 26.67 98 TYR A CA 1
ATOM 738 C C 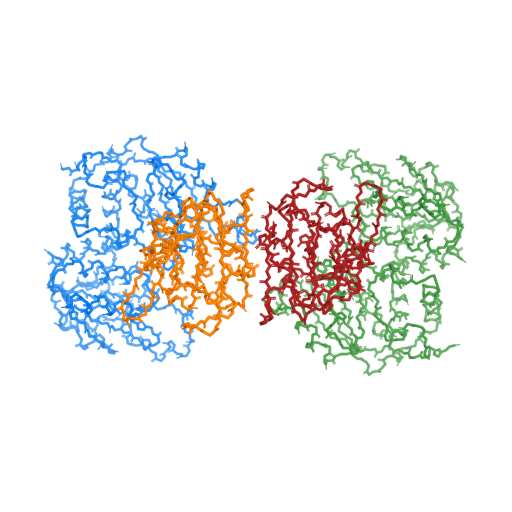. TYR A 1 98 ? 55.590 48.914 4.233 1.00 26.35 98 TYR A C 1
ATOM 739 O O . TYR A 1 98 ? 56.208 48.495 3.260 1.00 22.89 98 TYR A O 1
ATOM 748 N N . VAL A 1 99 ? 54.353 48.520 4.523 1.00 23.52 99 VAL A N 1
ATOM 749 C CA . VAL A 1 99 ? 53.765 47.331 3.879 1.00 23.89 99 VAL A CA 1
ATOM 750 C C . VAL A 1 99 ? 52.484 47.621 3.107 1.00 23.33 99 VAL A C 1
ATOM 751 O O . VAL A 1 99 ? 51.942 48.729 3.177 1.00 24.02 99 VAL A O 1
ATOM 755 N N . ASP A 1 100 ? 52.023 46.609 2.370 1.00 20.79 100 ASP A N 1
ATOM 756 C CA . ASP A 1 100 ? 50.867 46.725 1.490 1.00 23.34 100 ASP A CA 1
ATOM 757 C C . ASP A 1 100 ? 49.593 46.233 2.162 1.00 23.82 100 ASP A C 1
ATOM 758 O O . ASP A 1 100 ? 48.493 46.564 1.726 1.00 23.92 100 ASP A O 1
ATOM 763 N N . ALA A 1 101 ? 49.748 45.437 3.220 1.00 20.00 101 ALA A N 1
ATOM 764 C CA . ALA A 1 101 ? 48.620 45.014 4.042 1.00 18.66 101 ALA A CA 1
ATOM 765 C C . ALA A 1 101 ? 49.101 44.637 5.437 1.00 21.03 101 ALA A C 1
ATOM 766 O O . ALA A 1 101 ? 50.252 44.240 5.616 1.00 21.69 101 ALA A O 1
ATOM 768 N N . ILE A 1 102 ? 48.209 44.748 6.415 1.00 20.75 102 ILE A N 1
ATOM 769 C CA . ILE A 1 102 ? 48.531 44.379 7.788 1.00 17.00 102 ILE A CA 1
ATOM 770 C C . ILE A 1 102 ? 47.562 43.299 8.250 1.00 20.56 102 ILE A C 1
ATOM 771 O O . ILE A 1 102 ? 46.335 43.478 8.234 1.00 22.20 102 ILE A O 1
ATOM 776 N N . VAL A 1 103 ? 48.121 42.164 8.646 1.00 19.48 103 VAL A N 1
ATOM 777 C CA . VAL A 1 103 ? 47.341 41.133 9.304 1.00 21.04 103 VAL A CA 1
ATOM 778 C C . VAL A 1 103 ? 47.723 41.229 10.758 1.00 19.89 103 VAL A C 1
ATOM 779 O O . VAL A 1 103 ? 48.906 41.159 11.088 1.00 18.99 103 VAL A O 1
ATOM 783 N N . MET A 1 104 ? 46.743 41.413 11.635 1.00 20.15 104 MET A N 1
ATOM 784 C CA . MET A 1 104 ? 47.085 41.603 13.042 1.00 19.85 104 MET A CA 1
ATOM 785 C C . MET A 1 104 ? 46.190 40.841 13.999 1.00 20.83 104 MET A C 1
ATOM 786 O O . MET A 1 104 ? 44.990 40.686 13.763 1.00 23.32 104 MET A O 1
ATOM 791 N N . ARG A 1 105 ? 46.813 40.362 15.075 1.00 21.37 105 ARG A N 1
ATOM 792 C CA . ARG A 1 105 ? 46.115 39.743 16.195 1.00 25.24 105 ARG A CA 1
ATOM 793 C C . ARG A 1 105 ? 46.551 40.468 17.460 1.00 24.31 105 ARG A C 1
ATOM 794 O O . ARG A 1 105 ? 47.735 40.766 17.624 1.00 23.70 105 ARG A O 1
ATOM 802 N N . HIS A 1 106 ? 45.600 40.745 18.351 1.00 21.07 106 HIS A N 1
ATOM 803 C CA . HIS A 1 106 ? 45.825 41.647 19.487 1.00 24.99 106 HIS A CA 1
ATOM 804 C C . HIS A 1 106 ? 44.923 41.200 20.648 1.00 25.39 106 HIS A C 1
ATOM 805 O O . HIS A 1 106 ? 43.818 40.713 20.413 1.00 25.14 106 HIS A O 1
ATOM 812 N N . PRO A 1 107 ? 45.394 41.344 21.895 1.00 21.86 107 PRO A N 1
ATOM 813 C CA . PRO A 1 107 ? 44.604 40.898 23.059 1.00 26.11 107 PRO A CA 1
ATOM 814 C C . PRO A 1 107 ? 43.411 41.792 23.428 1.00 28.67 107 PRO A C 1
ATOM 815 O O . PRO A 1 107 ? 42.507 41.335 24.150 1.00 25.21 107 PRO A O 1
ATOM 819 N N . GLN A 1 108 ? 43.398 43.034 22.942 1.00 22.10 108 GLN A N 1
ATOM 820 C CA . GLN A 1 108 ? 42.300 43.954 23.232 1.00 27.09 108 GLN A CA 1
ATOM 821 C C . GLN A 1 108 ? 41.261 43.999 22.125 1.00 31.15 108 GLN A C 1
ATOM 822 O O . GLN A 1 108 ? 41.593 44.034 20.934 1.00 25.17 108 GLN A O 1
ATOM 828 N N . GLU A 1 109 ? 39.997 43.990 22.527 1.00 23.71 109 GLU A N 1
ATOM 829 C CA . GLU A 1 109 ? 38.905 44.148 21.584 1.00 23.96 109 GLU A CA 1
ATOM 830 C C . GLU A 1 109 ? 38.976 45.515 20.930 1.00 23.86 109 GLU A C 1
ATOM 831 O O . GLU A 1 109 ? 39.251 46.513 21.600 1.00 22.62 109 GLU A O 1
ATOM 837 N N . GLY A 1 110 ? 38.737 45.544 19.619 1.00 21.19 110 GLY A N 1
ATOM 838 C CA . GLY A 1 110 ? 38.699 46.777 18.855 1.00 21.30 110 GLY A CA 1
ATOM 839 C C . GLY A 1 110 ? 40.023 47.181 18.236 1.00 22.84 110 GLY A C 1
ATOM 840 O O . GLY A 1 110 ? 40.088 48.144 17.478 1.00 21.54 110 GLY A O 1
ATOM 841 N N . ALA A 1 111 ? 41.082 46.451 18.545 1.00 21.04 111 ALA A N 1
ATOM 842 C CA . ALA A 1 111 ? 42.410 46.845 18.074 1.00 23.54 111 ALA A CA 1
ATOM 843 C C . ALA A 1 111 ? 42.530 46.948 16.554 1.00 25.11 111 ALA A C 1
ATOM 844 O O . ALA A 1 111 ? 43.177 47.861 16.043 1.00 21.51 111 ALA A O 1
ATOM 846 N N . ALA A 1 112 ? 41.933 46.006 15.832 1.00 22.36 112 ALA A N 1
ATOM 847 C CA . ALA A 1 112 ? 42.016 46.023 14.371 1.00 23.12 112 ALA A CA 1
ATOM 848 C C . ALA A 1 112 ? 41.223 47.198 13.817 1.00 22.94 112 ALA A C 1
ATOM 849 O O . ALA A 1 112 ? 41.622 47.827 12.831 1.00 24.01 112 ALA A O 1
ATOM 851 N N . ARG A 1 113 ? 40.096 47.498 14.450 1.00 22.75 113 ARG A N 1
ATOM 852 C CA . ARG A 1 113 ? 39.283 48.631 14.015 1.00 24.15 113 ARG A CA 1
ATOM 853 C C . ARG A 1 113 ? 40.050 49.930 14.206 1.00 22.73 113 ARG A C 1
ATOM 854 O O . ARG A 1 113 ? 40.060 50.799 13.321 1.00 23.07 113 ARG A O 1
ATOM 862 N N . LEU A 1 114 ? 40.687 50.073 15.363 1.00 24.95 114 LEU A N 1
ATOM 863 C CA . LEU A 1 114 ? 41.513 51.256 15.591 1.00 23.67 114 LEU A CA 1
ATOM 864 C C . LEU A 1 114 ? 42.616 51.349 14.552 1.00 26.85 114 LEU A C 1
ATOM 865 O O . LEU A 1 114 ? 42.914 52.440 14.052 1.00 26.90 114 LEU A O 1
ATOM 870 N N . ALA A 1 115 ? 43.222 50.211 14.225 1.00 24.98 115 ALA A N 1
ATOM 871 C CA . ALA A 1 115 ? 44.307 50.202 13.248 1.00 28.06 115 ALA A CA 1
ATOM 872 C C . ALA A 1 115 ? 43.868 50.816 11.915 1.00 24.84 115 ALA A C 1
ATOM 873 O O . ALA A 1 115 ? 44.614 51.591 11.318 1.00 21.96 115 ALA A O 1
ATOM 875 N N . THR A 1 116 ? 42.656 50.492 11.465 1.00 19.82 116 THR A N 1
ATOM 876 C CA . THR A 1 116 ? 42.162 51.008 10.184 1.00 26.74 116 THR A CA 1
ATOM 877 C C . THR A 1 116 ? 42.145 52.526 10.189 1.00 26.49 116 THR A C 1
ATOM 878 O O . THR A 1 116 ? 42.177 53.156 9.136 1.00 28.14 116 THR A O 1
ATOM 882 N N . GLU A 1 117 ? 42.080 53.114 11.381 1.00 27.01 117 GLU A N 1
ATOM 883 C CA . GLU A 1 117 ? 41.988 54.563 11.480 1.00 28.88 117 GLU A CA 1
ATOM 884 C C . GLU A 1 117 ? 43.347 55.228 11.340 1.00 28.53 117 GLU A C 1
ATOM 885 O O . GLU A 1 117 ? 43.433 56.437 11.170 1.00 25.27 117 GLU A O 1
ATOM 891 N N . PHE A 1 118 ? 44.408 54.428 11.358 1.00 21.80 118 PHE A N 1
ATOM 892 C CA . PHE A 1 118 ? 45.757 54.982 11.269 1.00 27.16 118 PHE A CA 1
ATOM 893 C C . PHE A 1 118 ? 46.565 54.383 10.117 1.00 32.99 118 PHE A C 1
ATOM 894 O O . PHE A 1 118 ? 47.715 54.761 9.891 1.00 30.04 118 PHE A O 1
ATOM 902 N N . SER A 1 119 ? 45.953 53.463 9.377 1.00 24.39 119 SER A N 1
ATOM 903 C CA . SER A 1 119 ? 46.700 52.696 8.374 1.00 20.12 119 SER A CA 1
ATOM 904 C C . SER A 1 119 ? 46.627 53.336 6.987 1.00 25.00 119 SER A C 1
ATOM 905 O O . SER A 1 119 ? 47.211 52.823 6.025 1.00 24.57 119 SER A O 1
ATOM 908 N N . GLY A 1 120 ? 45.916 54.458 6.891 1.00 30.58 120 GLY A N 1
ATOM 909 C CA . GLY A 1 120 ? 45.757 55.158 5.623 1.00 33.44 120 GLY A CA 1
ATOM 910 C C . GLY A 1 120 ? 45.165 54.271 4.546 1.00 31.29 120 GLY A C 1
ATOM 911 O O . GLY A 1 120 ? 44.112 53.667 4.731 1.00 35.84 120 GLY A O 1
ATOM 912 N N . ASN A 1 121 ? 45.864 54.177 3.422 1.00 29.74 121 ASN A N 1
ATOM 913 C CA . ASN A 1 121 ? 45.448 53.326 2.309 1.00 41.58 121 ASN A CA 1
ATOM 914 C C . ASN A 1 121 ? 45.668 51.826 2.524 1.00 41.82 121 ASN A C 1
ATOM 915 O O . ASN A 1 121 ? 45.251 51.025 1.698 1.00 42.37 121 ASN A O 1
ATOM 920 N N . VAL A 1 122 ? 46.338 51.445 3.609 1.00 28.18 122 VAL A N 1
ATOM 921 C CA . VAL A 1 122 ? 46.758 50.057 3.783 1.00 24.12 122 VAL A CA 1
ATOM 922 C C . VAL A 1 122 ? 45.683 49.212 4.453 1.00 24.27 122 VAL A C 1
ATOM 923 O O . VAL A 1 122 ? 45.216 49.538 5.543 1.00 24.67 122 VAL A O 1
ATOM 927 N N . PRO A 1 123 ? 45.276 48.117 3.800 1.00 20.25 123 PRO A N 1
ATOM 928 C CA . PRO A 1 123 ? 44.203 47.301 4.374 1.00 22.68 123 PRO A CA 1
ATOM 929 C C . PRO A 1 123 ? 44.637 46.527 5.612 1.00 20.28 123 PRO A C 1
ATOM 930 O O . PRO A 1 123 ? 45.751 46.012 5.692 1.00 22.11 123 PRO A O 1
ATOM 934 N N . VAL A 1 124 ? 43.728 46.454 6.573 1.00 27.14 124 VAL A N 1
ATOM 935 C CA . VAL A 1 124 ? 43.961 45.737 7.811 1.00 20.62 124 VAL A CA 1
ATOM 936 C C . VAL A 1 124 ? 43.074 44.506 7.828 1.00 25.55 124 VAL A C 1
ATOM 937 O O . VAL A 1 124 ? 41.859 44.609 7.627 1.00 21.85 124 VAL A O 1
ATOM 941 N N . LEU A 1 125 ? 43.686 43.346 8.062 1.00 24.64 125 LEU A N 1
ATOM 942 C CA . LEU A 1 125 ? 42.933 42.110 8.231 1.00 21.14 125 LEU A CA 1
ATOM 943 C C . LEU A 1 125 ? 43.028 41.664 9.678 1.00 18.93 125 LEU A C 1
ATOM 944 O O . LEU A 1 125 ? 44.119 41.465 10.196 1.00 21.60 125 LEU A O 1
ATOM 949 N N . ASN A 1 126 ? 41.872 41.498 10.318 1.00 17.83 126 ASN A N 1
ATOM 950 C CA . ASN A 1 126 ? 41.800 41.118 11.726 1.00 20.84 126 ASN A CA 1
ATOM 951 C C . ASN A 1 126 ? 41.986 39.615 11.944 1.00 26.19 126 ASN A C 1
ATOM 952 O O . ASN A 1 126 ? 41.130 38.818 11.571 1.00 25.37 126 ASN A O 1
ATOM 957 N N . ALA A 1 127 ? 43.112 39.232 12.542 1.00 22.88 127 ALA A N 1
ATOM 958 C CA . ALA A 1 127 ? 43.361 37.823 12.871 1.00 23.92 127 ALA A CA 1
ATOM 959 C C . ALA A 1 127 ? 42.911 37.482 14.297 1.00 29.41 127 ALA A C 1
ATOM 960 O O . ALA A 1 127 ? 43.224 36.394 14.803 1.00 23.42 127 ALA A O 1
ATOM 962 N N . GLY A 1 128 ? 42.196 38.414 14.936 1.00 21.86 128 GLY A N 1
ATOM 963 C CA . GLY A 1 128 ? 41.615 38.180 16.253 1.00 23.37 128 GLY A CA 1
ATOM 964 C C . GLY A 1 128 ? 41.852 39.349 17.197 1.00 22.40 128 GLY A C 1
ATOM 965 O O . GLY A 1 128 ? 42.991 39.735 17.417 1.00 22.63 128 GLY A O 1
ATOM 966 N N . ASP A 1 129 ? 40.778 39.932 17.736 1.00 21.54 129 ASP A N 1
ATOM 967 C CA . ASP A 1 129 ? 40.922 41.011 18.712 1.00 23.83 129 ASP A CA 1
ATOM 968 C C . ASP A 1 129 ? 40.185 40.679 20.020 1.00 18.18 129 ASP A C 1
ATOM 969 O O . ASP A 1 129 ? 38.986 40.903 20.138 1.00 23.90 129 ASP A O 1
ATOM 974 N N . GLY A 1 130 ? 40.921 40.143 20.991 1.00 23.71 130 GLY A N 1
ATOM 975 C CA . GLY A 1 130 ? 40.341 39.753 22.267 1.00 30.37 130 GLY A CA 1
ATOM 976 C C . GLY A 1 130 ? 39.177 38.807 22.070 1.00 27.41 130 GLY A C 1
ATOM 977 O O . GLY A 1 130 ? 39.243 37.917 21.228 1.00 31.94 130 GLY A O 1
ATOM 978 N N . SER A 1 131 ? 38.095 39.029 22.812 1.00 30.54 131 SER A N 1
ATOM 979 C CA . SER A 1 131 ? 36.884 38.220 22.687 1.00 27.49 131 SER A CA 1
ATOM 980 C C . SER A 1 131 ? 35.895 38.833 21.706 1.00 29.11 131 SER A C 1
ATOM 981 O O . SER A 1 131 ? 34.686 38.599 21.820 1.00 32.17 131 SER A O 1
ATOM 984 N N . ASN A 1 132 ? 36.386 39.626 20.748 1.00 22.87 132 ASN A N 1
ATOM 985 C CA . ASN A 1 132 ? 35.477 40.292 19.815 1.00 24.42 132 ASN A CA 1
ATOM 986 C C . ASN A 1 132 ? 35.301 39.479 18.535 1.00 29.17 132 ASN A C 1
ATOM 987 O O . ASN A 1 132 ? 34.383 38.665 18.437 1.00 26.49 132 ASN A O 1
ATOM 992 N N . GLN A 1 133 ? 36.183 39.701 17.564 1.00 23.15 133 GLN A N 1
ATOM 993 C CA . GLN A 1 133 ? 36.021 39.122 16.230 1.00 24.77 133 GLN A CA 1
ATOM 994 C C . GLN A 1 133 ? 37.207 38.248 15.820 1.00 25.51 133 GLN A C 1
ATOM 995 O O . GLN A 1 133 ? 38.314 38.417 16.320 1.00 23.60 133 GLN A O 1
ATOM 1001 N N . HIS A 1 134 ? 36.963 37.334 14.881 1.00 22.76 134 HIS A N 1
ATOM 1002 C CA . HIS A 1 134 ? 38.008 36.480 14.303 1.00 26.03 134 HIS A CA 1
ATOM 1003 C C . HIS A 1 134 ? 37.504 36.049 12.931 1.00 23.65 134 HIS A C 1
ATOM 1004 O O . HIS A 1 134 ? 37.181 34.866 12.730 1.00 24.45 134 HIS A O 1
ATOM 1011 N N . PRO A 1 135 ? 37.386 37.012 11.999 1.00 22.94 135 PRO A N 1
ATOM 1012 C CA . PRO A 1 135 ? 36.607 36.768 10.778 1.00 24.59 135 PRO A CA 1
ATOM 1013 C C . PRO A 1 135 ? 37.139 35.653 9.872 1.00 23.76 135 PRO A C 1
ATOM 1014 O O . PRO A 1 135 ? 36.326 34.963 9.266 1.00 23.69 135 PRO A O 1
ATOM 1018 N N . THR A 1 136 ? 38.451 35.468 9.786 1.00 22.92 136 THR A N 1
ATOM 1019 C CA . THR A 1 136 ? 38.984 34.449 8.889 1.00 21.08 136 THR A CA 1
ATOM 1020 C C . THR A 1 136 ? 38.717 33.036 9.408 1.00 18.08 136 THR A C 1
ATOM 1021 O O . THR A 1 136 ? 38.597 32.104 8.618 1.00 22.20 136 THR A O 1
ATOM 1025 N N . GLN A 1 137 ? 38.597 32.884 10.729 1.00 17.38 137 GLN A N 1
ATOM 1026 C CA . GLN A 1 137 ? 38.174 31.605 11.305 1.00 20.53 137 GLN A CA 1
ATOM 1027 C C . GLN A 1 137 ? 36.748 31.305 10.862 1.00 21.11 137 GLN A C 1
ATOM 1028 O O . GLN A 1 137 ? 36.425 30.198 10.439 1.00 19.74 137 GLN A O 1
ATOM 1034 N N . THR A 1 138 ? 35.889 32.310 10.938 1.00 22.11 138 THR A N 1
ATOM 1035 C CA . THR A 1 138 ? 34.520 32.130 10.465 1.00 22.62 138 THR A CA 1
ATOM 1036 C C . THR A 1 138 ? 34.501 31.841 8.977 1.00 23.15 138 THR A C 1
ATOM 1037 O O . THR A 1 138 ? 33.724 30.989 8.516 1.00 23.00 138 THR A O 1
ATOM 1041 N N . LEU A 1 139 ? 35.348 32.529 8.213 1.00 17.78 139 LEU A N 1
ATOM 1042 C CA . LEU A 1 139 ? 35.387 32.280 6.765 1.00 20.63 139 LEU A CA 1
ATOM 1043 C C . LEU A 1 139 ? 35.837 30.853 6.443 1.00 20.26 139 LEU A C 1
ATOM 1044 O O . LEU A 1 139 ? 35.282 30.202 5.552 1.00 22.76 139 LEU A O 1
ATOM 1049 N N . LEU A 1 140 ? 36.851 30.357 7.146 1.00 19.45 140 LEU A N 1
ATOM 1050 C CA . LEU A 1 140 ? 37.280 28.984 6.874 1.00 23.00 140 LEU A CA 1
ATOM 1051 C C . LEU A 1 140 ? 36.232 27.961 7.348 1.00 22.03 140 LEU A C 1
ATOM 1052 O O . LEU A 1 140 ? 36.068 26.899 6.730 1.00 24.47 140 LEU A O 1
ATOM 1057 N N . ASP A 1 141 ? 35.538 28.280 8.441 1.00 22.24 141 ASP A N 1
ATOM 1058 C CA . ASP A 1 141 ? 34.472 27.418 8.961 1.00 26.57 141 ASP A CA 1
ATOM 1059 C C . ASP A 1 141 ? 33.370 27.339 7.925 1.00 28.39 141 ASP A C 1
ATOM 1060 O O . ASP A 1 141 ? 32.944 26.254 7.547 1.00 24.02 141 ASP A O 1
ATOM 1065 N N . LEU A 1 142 ? 32.924 28.499 7.455 1.00 23.85 142 LEU A N 1
ATOM 1066 C CA . LEU A 1 142 ? 31.878 28.565 6.430 1.00 24.70 142 LEU A CA 1
ATOM 1067 C C . LEU A 1 142 ? 32.272 27.826 5.156 1.00 25.01 142 LEU A C 1
ATOM 1068 O O . LEU A 1 142 ? 31.457 27.120 4.558 1.00 25.45 142 LEU A O 1
ATOM 1073 N N . PHE A 1 143 ? 33.512 28.013 4.721 1.00 20.40 143 PHE A N 1
ATOM 1074 C CA . PHE A 1 143 ? 33.986 27.370 3.497 1.00 21.45 143 PHE A CA 1
ATOM 1075 C C . PHE A 1 143 ? 33.920 25.855 3.660 1.00 22.46 143 PHE A C 1
ATOM 1076 O O . PHE A 1 143 ? 33.542 25.124 2.735 1.00 25.06 143 PHE A O 1
ATOM 1084 N N . THR A 1 144 ? 34.293 25.388 4.847 1.00 23.79 144 THR A N 1
ATOM 1085 C CA . THR A 1 144 ? 34.309 23.963 5.139 1.00 23.23 144 THR A CA 1
ATOM 1086 C C . THR A 1 144 ? 32.897 23.378 5.141 1.00 25.55 144 THR A C 1
ATOM 1087 O O . THR A 1 144 ? 32.678 22.293 4.597 1.00 22.80 144 THR A O 1
ATOM 1091 N N . ILE A 1 145 ? 31.948 24.101 5.731 1.00 23.26 145 ILE A N 1
ATOM 1092 C CA . ILE A 1 145 ? 30.539 23.675 5.731 1.00 23.38 145 ILE A CA 1
ATOM 1093 C C . ILE A 1 145 ? 29.976 23.661 4.314 1.00 28.36 145 ILE A C 1
ATOM 1094 O O . ILE A 1 145 ? 29.314 22.699 3.910 1.00 31.26 145 ILE A O 1
ATOM 1099 N N . GLN A 1 146 ? 30.222 24.735 3.564 1.00 25.99 146 GLN A N 1
ATOM 1100 C CA . GLN A 1 146 ? 29.765 24.819 2.180 1.00 27.65 146 GLN A CA 1
ATOM 1101 C C . GLN A 1 146 ? 30.290 23.650 1.340 1.00 33.65 146 GLN A C 1
ATOM 1102 O O . GLN A 1 146 ? 29.540 23.019 0.595 1.00 28.51 146 GLN A O 1
ATOM 1108 N N . GLU A 1 147 ? 31.579 23.359 1.481 1.00 29.31 147 GLU A N 1
ATOM 1109 C CA . GLU A 1 147 ? 32.226 22.291 0.721 1.00 26.98 147 GLU A CA 1
ATOM 1110 C C . GLU A 1 147 ? 31.650 20.916 1.036 1.00 27.26 147 GLU A C 1
ATOM 1111 O O . GLU A 1 147 ? 31.397 20.122 0.138 1.00 33.12 147 GLU A O 1
ATOM 1117 N N . THR A 1 148 ? 31.454 20.628 2.314 1.00 24.41 148 THR A N 1
ATOM 1118 C CA . THR A 1 148 ? 30.995 19.296 2.714 1.00 31.69 148 THR A CA 1
ATOM 1119 C C . THR A 1 148 ? 29.487 19.124 2.632 1.00 38.55 148 THR A C 1
ATOM 1120 O O . THR A 1 148 ? 28.988 18.002 2.500 1.00 33.98 148 THR A O 1
ATOM 1124 N N . GLN A 1 149 ? 28.758 20.226 2.740 1.00 31.25 149 GLN A N 1
ATOM 1125 C CA . GLN A 1 149 ? 27.292 20.146 2.711 1.00 29.73 149 GLN A CA 1
ATOM 1126 C C . GLN A 1 149 ? 26.682 20.577 1.387 1.00 40.35 149 GLN A C 1
ATOM 1127 O O . GLN A 1 149 ? 25.510 20.292 1.121 1.00 38.05 149 GLN A O 1
ATOM 1133 N N . GLY A 1 150 ? 27.467 21.279 0.573 1.00 30.69 150 GLY A N 1
ATOM 1134 C CA . GLY A 1 150 ? 27.004 21.750 -0.724 1.00 38.39 150 GLY A CA 1
ATOM 1135 C C . GLY A 1 150 ? 26.183 23.030 -0.685 1.00 33.48 150 GLY A C 1
ATOM 1136 O O . GLY A 1 150 ? 25.734 23.495 -1.722 1.00 32.91 150 GLY A O 1
ATOM 1137 N N . ARG A 1 151 ? 25.991 23.604 0.503 1.00 30.47 151 ARG A N 1
ATOM 1138 C CA . ARG A 1 151 ? 25.163 24.803 0.658 1.00 30.96 151 ARG A CA 1
ATOM 1139 C C . ARG A 1 151 ? 25.389 25.409 2.042 1.00 33.24 151 ARG A C 1
ATOM 1140 O O . ARG A 1 151 ? 25.995 24.771 2.896 1.00 31.37 151 ARG A O 1
ATOM 1148 N N . LEU A 1 152 ? 24.892 26.628 2.265 1.00 28.49 152 LEU A N 1
ATOM 1149 C CA . LEU A 1 152 ? 24.991 27.272 3.582 1.00 27.93 152 LEU A CA 1
ATOM 1150 C C . LEU A 1 152 ? 23.614 27.633 4.137 1.00 34.59 152 LEU A C 1
ATOM 1151 O O . LEU A 1 152 ? 23.504 28.297 5.167 1.00 29.62 152 LEU A O 1
ATOM 1156 N N . ASP A 1 153 ? 22.573 27.182 3.442 1.00 32.47 153 ASP A N 1
ATOM 1157 C CA . ASP A 1 153 ? 21.187 27.398 3.856 1.00 38.37 153 ASP A CA 1
ATOM 1158 C C . ASP A 1 153 ? 20.526 26.066 4.209 1.00 34.93 153 ASP A C 1
ATOM 1159 O O . ASP A 1 153 ? 21.007 25.015 3.803 1.00 36.67 153 ASP A O 1
ATOM 1164 N N . ASN A 1 154 ? 19.416 26.116 4.945 1.00 35.59 154 ASN A N 1
ATOM 1165 C CA . ASN A 1 154 ? 18.659 24.908 5.290 1.00 39.49 154 ASN A CA 1
ATOM 1166 C C . ASN A 1 154 ? 19.508 23.795 5.902 1.00 37.60 154 ASN A C 1
ATOM 1167 O O . ASN A 1 154 ? 19.351 22.625 5.542 1.00 31.45 154 ASN A O 1
ATOM 1172 N N . LEU A 1 155 ? 20.405 24.174 6.815 1.00 30.67 155 LEU A N 1
ATOM 1173 C CA . LEU A 1 155 ? 21.273 23.233 7.507 1.00 28.86 155 LEU A CA 1
ATOM 1174 C C . LEU A 1 155 ? 20.846 23.062 8.958 1.00 30.33 155 LEU A C 1
ATOM 1175 O O . LEU A 1 155 ? 20.260 23.968 9.559 1.00 38.21 155 LEU A O 1
ATOM 1180 N N . HIS A 1 156 ? 21.148 21.894 9.516 1.00 30.70 156 HIS A N 1
ATOM 1181 C CA . HIS A 1 156 ? 20.953 21.649 10.944 1.00 26.61 156 HIS A CA 1
ATOM 1182 C C . HIS A 1 156 ? 22.311 21.696 11.630 1.00 30.29 156 HIS A C 1
ATOM 1183 O O . HIS A 1 156 ? 23.099 20.756 11.515 1.00 34.90 156 HIS A O 1
ATOM 1190 N N . VAL A 1 157 ? 22.584 22.790 12.334 1.00 30.48 157 VAL A N 1
ATOM 1191 C CA . VAL A 1 157 ? 23.902 22.999 12.938 1.00 25.33 157 VAL A CA 1
ATOM 1192 C C . VAL A 1 157 ? 23.877 22.888 14.453 1.00 25.16 157 VAL A C 1
ATOM 1193 O O . VAL A 1 157 ? 23.179 23.639 15.126 1.00 29.54 157 VAL A O 1
ATOM 1197 N N . ALA A 1 158 ? 24.652 21.947 14.980 1.00 28.02 158 ALA A N 1
ATOM 1198 C CA . ALA A 1 158 ? 24.842 21.821 16.421 1.00 27.22 158 ALA A CA 1
ATOM 1199 C C . ALA A 1 158 ? 26.144 22.483 16.839 1.00 33.04 158 ALA A C 1
ATOM 1200 O O . ALA A 1 158 ? 27.171 22.291 16.200 1.00 28.08 158 ALA A O 1
ATOM 1202 N N . MET A 1 159 ? 26.106 23.261 17.913 1.00 30.55 159 MET A N 1
ATOM 1203 C CA . MET A 1 159 ? 27.336 23.813 18.463 1.00 31.34 159 MET A CA 1
ATOM 1204 C C . MET A 1 159 ? 27.403 23.364 19.901 1.00 30.98 159 MET A C 1
ATOM 1205 O O . MET A 1 159 ? 26.397 23.414 20.615 1.00 33.19 159 MET A O 1
ATOM 1210 N N . VAL A 1 160 ? 28.578 22.886 20.308 1.00 27.65 160 VAL A N 1
ATOM 1211 C CA . VAL A 1 160 ? 28.752 22.238 21.611 1.00 26.67 160 VAL A CA 1
ATOM 1212 C C . VAL A 1 160 ? 29.937 22.835 22.359 1.00 25.54 160 VAL A C 1
ATOM 1213 O O . VAL A 1 160 ? 30.974 23.114 21.757 1.00 30.25 160 VAL A O 1
ATOM 1217 N N . GLY A 1 161 ? 29.805 23.023 23.672 1.00 29.78 161 GLY A N 1
ATOM 1218 C CA . GLY A 1 161 ? 30.959 23.436 24.455 1.00 28.13 161 GLY A CA 1
ATOM 1219 C C . GLY A 1 161 ? 30.797 24.753 25.186 1.00 32.31 161 GLY A C 1
ATOM 1220 O O . GLY A 1 161 ? 29.743 25.038 25.747 1.00 32.14 161 GLY A O 1
ATOM 1221 N N . ASP A 1 162 ? 31.856 25.553 25.190 1.00 33.14 162 ASP A N 1
ATOM 1222 C CA . ASP A 1 162 ? 31.794 26.878 25.795 1.00 36.07 162 ASP A CA 1
ATOM 1223 C C . ASP A 1 162 ? 31.175 27.870 24.808 1.00 28.95 162 ASP A C 1
ATOM 1224 O O . ASP A 1 162 ? 31.883 28.585 24.096 1.00 26.89 162 ASP A O 1
ATOM 1229 N N . LEU A 1 163 ? 29.848 27.922 24.788 1.00 25.56 163 LEU A N 1
ATOM 1230 C CA . LEU A 1 163 ? 29.133 28.779 23.864 1.00 28.42 163 LEU A CA 1
ATOM 1231 C C . LEU A 1 163 ? 29.095 30.196 24.400 1.00 38.19 163 LEU A C 1
ATOM 1232 O O . LEU A 1 163 ? 28.800 31.138 23.671 1.00 38.09 163 LEU A O 1
ATOM 1237 N N . LYS A 1 164 ? 29.407 30.344 25.682 1.00 35.10 164 LYS A N 1
ATOM 1238 C CA . LYS A 1 164 ? 29.336 31.651 26.320 1.00 32.02 164 LYS A CA 1
ATOM 1239 C C . LYS A 1 164 ? 30.532 32.508 25.933 1.00 29.16 164 LYS A C 1
ATOM 1240 O O . LYS A 1 164 ? 30.377 33.671 25.564 1.00 32.07 164 LYS A O 1
ATOM 1246 N N . TYR A 1 165 ? 31.719 31.917 26.002 1.00 30.93 165 TYR A N 1
ATOM 1247 C CA . TYR A 1 165 ? 32.953 32.671 25.822 1.00 40.92 165 TYR A CA 1
ATOM 1248 C C . TYR A 1 165 ? 33.660 32.414 24.492 1.00 43.10 165 TYR A C 1
ATOM 1249 O O . TYR A 1 165 ? 34.728 32.968 24.251 1.00 40.84 165 TYR A O 1
ATOM 1258 N N . GLY A 1 166 ? 33.068 31.594 23.629 1.00 44.20 166 GLY A N 1
ATOM 1259 C CA . GLY A 1 166 ? 33.669 31.331 22.332 1.00 40.70 166 GLY A CA 1
ATOM 1260 C C . GLY A 1 166 ? 33.375 32.411 21.310 1.00 38.29 166 GLY A C 1
ATOM 1261 O O . GLY A 1 166 ? 32.273 32.465 20.762 1.00 34.52 166 GLY A O 1
ATOM 1262 N N . ARG A 1 167 ? 34.350 33.276 21.031 1.00 33.83 167 ARG A N 1
ATOM 1263 C CA . ARG A 1 167 ? 34.141 34.281 19.990 1.00 36.04 167 ARG A CA 1
ATOM 1264 C C . ARG A 1 167 ? 33.879 33.593 18.645 1.00 34.64 167 ARG A C 1
ATOM 1265 O O . ARG A 1 167 ? 33.119 34.097 17.811 1.00 29.43 167 ARG A O 1
ATOM 1273 N N . THR A 1 168 ? 34.490 32.425 18.450 1.00 25.39 168 THR A N 1
ATOM 1274 C CA . THR A 1 168 ? 34.340 31.693 17.198 1.00 29.91 168 THR A CA 1
ATOM 1275 C C . THR A 1 168 ? 32.904 31.192 16.938 1.00 26.95 168 THR A C 1
ATOM 1276 O O . THR A 1 168 ? 32.411 31.292 15.815 1.00 26.28 168 THR A O 1
ATOM 1280 N N . VAL A 1 169 ? 32.222 30.672 17.956 1.00 21.10 169 VAL A N 1
ATOM 1281 C CA . VAL A 1 169 ? 30.832 30.259 17.761 1.00 26.61 169 VAL A CA 1
ATOM 1282 C C . VAL A 1 169 ? 29.843 31.414 17.652 1.00 26.67 169 VAL A C 1
ATOM 1283 O O . VAL A 1 169 ? 28.836 31.297 16.963 1.00 28.16 169 VAL A O 1
ATOM 1287 N N . HIS A 1 170 ? 30.111 32.519 18.344 1.00 25.62 170 HIS A N 1
ATOM 1288 C CA . HIS A 1 170 ? 29.258 33.689 18.185 1.00 29.60 170 HIS A CA 1
ATOM 1289 C C . HIS A 1 170 ? 29.293 34.142 16.732 1.00 24.52 170 HIS A C 1
ATOM 1290 O O . HIS A 1 170 ? 28.257 34.379 16.137 1.00 25.74 170 HIS A O 1
ATOM 1297 N N . SER A 1 171 ? 30.493 34.206 16.157 1.00 20.99 171 SER A N 1
ATOM 1298 C CA . SER A 1 171 ? 30.680 34.717 14.800 1.00 20.99 171 SER A CA 1
ATOM 1299 C C . SER A 1 171 ? 30.073 33.774 13.774 1.00 19.84 171 SER A C 1
ATOM 1300 O O . SER A 1 171 ? 29.450 34.202 12.794 1.00 26.27 171 SER A O 1
ATOM 1303 N N . LEU A 1 172 ? 30.269 32.481 13.982 1.00 24.55 172 LEU A N 1
ATOM 1304 C CA . LEU A 1 172 ? 29.714 31.486 13.062 1.00 23.16 172 LEU A CA 1
ATOM 1305 C C . LEU A 1 172 ? 28.185 31.505 13.095 1.00 21.51 172 LEU A C 1
ATOM 1306 O O . LEU A 1 172 ? 27.524 31.315 12.070 1.00 20.85 172 LEU A O 1
ATOM 1311 N N . THR A 1 173 ? 27.618 31.738 14.274 1.00 25.02 173 THR A N 1
ATOM 1312 C CA . THR A 1 173 ? 26.167 31.823 14.382 1.00 26.27 173 THR A CA 1
ATOM 1313 C C . THR A 1 173 ? 25.660 33.073 13.655 1.00 24.50 173 THR A C 1
ATOM 1314 O O . THR A 1 173 ? 24.658 33.023 12.937 1.00 29.48 173 THR A O 1
ATOM 1318 N N . GLN A 1 174 ? 26.355 34.192 13.833 1.00 26.11 174 GLN A N 1
ATOM 1319 C CA . GLN A 1 174 ? 25.962 35.424 13.140 1.00 31.34 174 GLN A CA 1
ATOM 1320 C C . GLN A 1 174 ? 26.105 35.267 11.637 1.00 33.54 174 GLN A C 1
ATOM 1321 O O . GLN A 1 174 ? 25.288 35.771 10.876 1.00 26.00 174 GLN A O 1
ATOM 1327 N N . ALA A 1 175 ? 27.148 34.564 11.203 1.00 23.58 175 ALA A N 1
ATOM 1328 C CA . ALA A 1 175 ? 27.345 34.336 9.772 1.00 23.48 175 ALA A CA 1
ATOM 1329 C C . ALA A 1 175 ? 26.266 33.428 9.170 1.00 22.42 175 ALA A C 1
ATOM 1330 O O . ALA A 1 175 ? 25.746 33.708 8.094 1.00 28.10 175 ALA A O 1
ATOM 1332 N N . LEU A 1 176 ? 25.948 32.327 9.843 1.00 27.50 176 LEU A N 1
ATOM 1333 C CA . LEU A 1 176 ? 24.972 31.378 9.299 1.00 23.71 176 LEU A CA 1
ATOM 1334 C C . LEU A 1 176 ? 23.576 31.975 9.326 1.00 33.60 176 LEU A C 1
ATOM 1335 O O . LEU A 1 176 ? 22.707 31.586 8.539 1.00 26.32 176 LEU A O 1
ATOM 1340 N N . ALA A 1 177 ? 23.376 32.938 10.222 1.00 28.12 177 ALA A N 1
ATOM 1341 C CA . ALA A 1 177 ? 22.092 33.629 10.328 1.00 29.37 177 ALA A CA 1
ATOM 1342 C C . ALA A 1 177 ? 21.872 34.647 9.202 1.00 35.90 177 ALA A C 1
ATOM 1343 O O . ALA A 1 177 ? 20.782 35.216 9.083 1.00 40.44 177 ALA A O 1
ATOM 1345 N N . LYS A 1 178 ? 22.901 34.872 8.378 1.00 27.30 178 LYS A N 1
ATOM 1346 C CA . LYS A 1 178 ? 22.748 35.665 7.156 1.00 30.30 178 LYS A CA 1
ATOM 1347 C C . LYS A 1 178 ? 22.143 34.822 6.029 1.00 33.92 178 LYS A C 1
ATOM 1348 O O . LYS A 1 178 ? 21.687 35.349 5.016 1.00 34.45 178 LYS A O 1
ATOM 1354 N N . PHE A 1 179 ? 22.161 33.503 6.192 1.00 29.57 179 PHE A N 1
ATOM 1355 C CA . PHE A 1 179 ? 21.587 32.619 5.179 1.00 28.91 179 PHE A CA 1
ATOM 1356 C C . PHE A 1 179 ? 20.178 32.210 5.613 1.00 39.24 179 PHE A C 1
ATOM 1357 O O . PHE A 1 179 ? 19.719 32.651 6.665 1.00 37.15 179 PHE A O 1
ATOM 1365 N N . ASP A 1 180 ? 19.487 31.406 4.806 1.00 39.16 180 ASP A N 1
ATOM 1366 C CA . ASP A 1 180 ? 18.079 31.082 5.084 1.00 33.99 180 ASP A CA 1
ATOM 1367 C C . ASP A 1 180 ? 17.859 29.655 5.560 1.00 34.45 180 ASP A C 1
ATOM 1368 O O . ASP A 1 180 ? 18.515 28.726 5.081 1.00 32.11 180 ASP A O 1
ATOM 1373 N N . GLY A 1 181 ? 16.915 29.487 6.486 1.00 37.63 181 GLY A N 1
ATOM 1374 C CA . GLY A 1 181 ? 16.406 28.176 6.850 1.00 36.67 181 GLY A CA 1
ATOM 1375 C C . GLY A 1 181 ? 17.285 27.336 7.756 1.00 36.51 181 GLY A C 1
ATOM 1376 O O . GLY A 1 181 ? 17.032 26.142 7.941 1.00 34.02 181 GLY A O 1
ATOM 1377 N N . ASN A 1 182 ? 18.324 27.941 8.326 1.00 35.79 182 ASN A N 1
ATOM 1378 C CA . ASN A 1 182 ? 19.200 27.193 9.207 1.00 31.00 182 ASN A CA 1
ATOM 1379 C C . ASN A 1 182 ? 18.585 26.967 10.580 1.00 34.94 182 ASN A C 1
ATOM 1380 O O . ASN A 1 182 ? 17.907 27.839 11.125 1.00 39.23 182 ASN A O 1
ATOM 1385 N N . ARG A 1 183 ? 18.853 25.787 11.127 1.00 30.52 183 ARG A N 1
ATOM 1386 C CA . ARG A 1 183 ? 18.331 25.346 12.403 1.00 36.05 183 ARG A CA 1
ATOM 1387 C C . ARG A 1 183 ? 19.490 25.148 13.367 1.00 32.93 183 ARG A C 1
ATOM 1388 O O . ARG A 1 183 ? 20.447 24.436 13.045 1.00 36.14 183 ARG A O 1
ATOM 1396 N N . PHE A 1 184 ? 19.413 25.757 14.552 1.00 27.79 184 PHE A N 1
ATOM 1397 C CA . PHE A 1 184 ? 20.501 25.629 15.521 1.00 31.03 184 PHE A CA 1
ATOM 1398 C C . PHE A 1 184 ? 20.183 24.724 16.702 1.00 39.78 184 PHE A C 1
ATOM 1399 O O . PHE A 1 184 ? 19.043 24.658 17.162 1.00 36.81 184 PHE A O 1
ATOM 1407 N N . TYR A 1 185 ? 21.204 24.014 17.172 1.00 29.94 185 TYR A N 1
ATOM 1408 C CA . TYR A 1 185 ? 21.096 23.207 18.378 1.00 30.91 185 TYR A CA 1
ATOM 1409 C C . TYR A 1 185 ? 22.267 23.572 19.272 1.00 31.49 185 TYR A C 1
ATOM 1410 O O . TYR A 1 185 ? 23.419 23.337 18.914 1.00 34.27 185 TYR A O 1
ATOM 1419 N N . PHE A 1 186 ? 21.981 24.159 20.428 1.00 33.52 186 PHE A N 1
ATOM 1420 C CA . PHE A 1 186 ? 23.039 24.592 21.331 1.00 30.81 186 PHE A CA 1
ATOM 1421 C C . PHE A 1 186 ? 23.202 23.644 22.522 1.00 36.54 186 PHE A C 1
ATOM 1422 O O . PHE A 1 186 ? 22.295 23.508 23.352 1.00 37.02 186 PHE A O 1
ATOM 1430 N N . ILE A 1 187 ? 24.351 22.971 22.591 1.00 33.73 187 ILE A N 1
ATOM 1431 C CA . ILE A 1 187 ? 24.634 22.029 23.675 1.00 29.13 187 ILE A CA 1
ATOM 1432 C C . ILE A 1 187 ? 25.716 22.632 24.555 1.00 32.59 187 ILE A C 1
ATOM 1433 O O . ILE A 1 187 ? 26.864 22.764 24.139 1.00 29.59 187 ILE A O 1
ATOM 1438 N N . ALA A 1 188 ? 25.341 23.028 25.764 1.00 36.24 188 ALA A N 1
ATOM 1439 C CA . ALA A 1 188 ? 26.284 23.658 26.672 1.00 33.93 188 ALA A CA 1
ATOM 1440 C C . ALA A 1 188 ? 25.856 23.493 28.120 1.00 31.72 188 ALA A C 1
ATOM 1441 O O . ALA A 1 188 ? 24.665 23.504 28.419 1.00 35.83 188 ALA A O 1
ATOM 1443 N N . PRO A 1 189 ? 26.835 23.388 29.028 1.00 33.73 189 PRO A N 1
ATOM 1444 C CA . PRO A 1 189 ? 26.497 23.447 30.452 1.00 46.86 189 PRO A CA 1
ATOM 1445 C C . PRO A 1 189 ? 25.837 24.785 30.743 1.00 46.76 189 PRO A C 1
ATOM 1446 O O . PRO A 1 189 ? 26.033 25.738 29.981 1.00 41.66 189 PRO A O 1
ATOM 1450 N N . ASP A 1 190 ? 25.051 24.851 31.811 1.00 41.40 190 ASP A N 1
ATOM 1451 C CA . ASP A 1 190 ? 24.298 26.055 32.119 1.00 46.63 190 ASP A CA 1
ATOM 1452 C C . ASP A 1 190 ? 25.211 27.264 32.273 1.00 32.24 190 ASP A C 1
ATOM 1453 O O . ASP A 1 190 ? 24.885 28.361 31.822 1.00 45.71 190 ASP A O 1
ATOM 1458 N N . ALA A 1 191 ? 26.363 27.047 32.893 1.00 35.46 191 ALA A N 1
ATOM 1459 C CA . ALA A 1 191 ? 27.308 28.128 33.145 1.00 45.25 191 ALA A CA 1
ATOM 1460 C C . ALA A 1 191 ? 27.915 28.698 31.859 1.00 47.73 191 ALA A C 1
ATOM 1461 O O . ALA A 1 191 ? 28.483 29.792 31.872 1.00 50.19 191 ALA A O 1
ATOM 1463 N N . LEU A 1 192 ? 27.800 27.956 30.758 1.00 40.71 192 LEU A N 1
ATOM 1464 C CA . LEU A 1 192 ? 28.447 28.339 29.500 1.00 31.55 192 LEU A CA 1
ATOM 1465 C C . LEU A 1 192 ? 27.480 28.439 28.316 1.00 40.68 192 LEU A C 1
ATOM 1466 O O . LEU A 1 192 ? 27.864 28.155 27.184 1.00 38.04 192 LEU A O 1
ATOM 1471 N N . ALA A 1 193 ? 26.238 28.846 28.578 1.00 34.12 193 ALA A N 1
ATOM 1472 C CA . ALA A 1 193 ? 25.204 28.923 27.543 1.00 34.66 193 ALA A CA 1
ATOM 1473 C C . ALA A 1 193 ? 25.462 30.023 26.495 1.00 32.86 193 ALA A C 1
ATOM 1474 O O . ALA A 1 193 ? 26.093 31.038 26.796 1.00 36.00 193 ALA A O 1
ATOM 1476 N N . MET A 1 194 ? 24.973 29.813 25.272 1.00 33.32 194 MET A N 1
ATOM 1477 C CA . MET A 1 194 ? 25.003 30.843 24.226 1.00 35.17 194 MET A CA 1
ATOM 1478 C C . MET A 1 194 ? 24.325 32.106 24.751 1.00 42.66 194 MET A C 1
ATOM 1479 O O . MET A 1 194 ? 23.206 32.032 25.252 1.00 43.58 194 MET A O 1
ATOM 1484 N N . PRO A 1 195 ? 24.997 33.267 24.640 1.00 38.85 195 PRO A N 1
ATOM 1485 C CA . PRO A 1 195 ? 24.490 34.503 25.264 1.00 42.22 195 PRO A CA 1
ATOM 1486 C C . PRO A 1 195 ? 23.145 34.949 24.695 1.00 47.05 195 PRO A C 1
ATOM 1487 O O . PRO A 1 195 ? 22.836 34.611 23.552 1.00 49.37 195 PRO A O 1
ATOM 1491 N N . GLN A 1 196 ? 22.374 35.710 25.474 1.00 48.60 196 GLN A N 1
ATOM 1492 C CA . GLN A 1 196 ? 21.033 36.147 25.068 1.00 44.92 196 GLN A CA 1
ATOM 1493 C C . GLN A 1 196 ? 21.035 37.038 23.834 1.00 39.82 196 GLN A C 1
ATOM 1494 O O . GLN A 1 196 ? 20.115 36.976 23.019 1.00 47.85 196 GLN A O 1
ATOM 1500 N N . TYR A 1 197 ? 22.065 37.871 23.694 1.00 41.02 197 TYR A N 1
ATOM 1501 C CA . TYR A 1 197 ? 22.128 38.789 22.561 1.00 42.84 197 TYR A CA 1
ATOM 1502 C C . TYR A 1 197 ? 22.215 38.023 21.241 1.00 49.87 197 TYR A C 1
ATOM 1503 O O . TYR A 1 197 ? 21.891 38.559 20.183 1.00 51.25 197 TYR A O 1
ATOM 1512 N N . ILE A 1 198 ? 22.672 36.776 21.306 1.00 48.98 198 ILE A N 1
ATOM 1513 C CA . ILE A 1 198 ? 22.665 35.907 20.130 1.00 45.41 198 ILE A CA 1
ATOM 1514 C C . ILE A 1 198 ? 21.261 35.351 19.859 1.00 40.04 198 ILE A C 1
ATOM 1515 O O . ILE A 1 198 ? 20.773 35.430 18.734 1.00 38.88 198 ILE A O 1
ATOM 1520 N N . LEU A 1 199 ? 20.624 34.798 20.894 1.00 36.74 199 LEU A N 1
ATOM 1521 C CA . LEU A 1 199 ? 19.268 34.251 20.796 1.00 36.78 199 LEU A CA 1
ATOM 1522 C C . LEU A 1 199 ? 18.262 35.310 20.343 1.00 36.53 199 LEU A C 1
ATOM 1523 O O . LEU A 1 199 ? 17.347 35.015 19.574 1.00 44.69 199 LEU A O 1
ATOM 1528 N N . ASP A 1 200 ? 18.427 36.535 20.842 1.00 38.96 200 ASP A N 1
ATOM 1529 C CA . ASP A 1 200 ? 17.575 37.653 20.425 1.00 45.14 200 ASP A CA 1
ATOM 1530 C C . ASP A 1 200 ? 17.750 37.921 18.940 1.00 44.85 200 ASP A C 1
ATOM 1531 O O . ASP A 1 200 ? 16.776 38.151 18.224 1.00 40.98 200 ASP A O 1
ATOM 1536 N N . MET A 1 201 ? 18.999 37.906 18.483 1.00 41.29 201 MET A N 1
ATOM 1537 C CA . MET A 1 201 ? 19.289 38.089 17.065 1.00 40.11 201 MET A CA 1
ATOM 1538 C C . MET A 1 201 ? 18.592 37.020 16.220 1.00 43.78 201 MET A C 1
ATOM 1539 O O . MET A 1 201 ? 17.976 37.328 15.202 1.00 39.93 201 MET A O 1
ATOM 1544 N N . LEU A 1 202 ? 18.693 35.762 16.639 1.00 41.70 202 LEU A N 1
ATOM 1545 C CA . LEU A 1 202 ? 18.007 34.682 15.929 1.00 38.20 202 LEU A CA 1
ATOM 1546 C C . LEU A 1 202 ? 16.482 34.888 15.980 1.00 41.20 202 LEU A C 1
ATOM 1547 O O . LEU A 1 202 ? 15.780 34.675 14.987 1.00 38.81 202 LEU A O 1
ATOM 1552 N N . ASP A 1 203 ? 15.981 35.328 17.131 1.00 44.37 203 ASP A N 1
ATOM 1553 C CA . ASP A 1 203 ? 14.547 35.590 17.295 1.00 46.03 203 ASP A CA 1
ATOM 1554 C C . ASP A 1 203 ? 14.016 36.697 16.381 1.00 48.31 203 ASP A C 1
ATOM 1555 O O . ASP A 1 203 ? 12.909 36.586 15.849 1.00 52.79 203 ASP A O 1
ATOM 1560 N N . GLU A 1 204 ? 14.800 37.758 16.202 1.00 52.99 204 GLU A N 1
ATOM 1561 C CA . GLU A 1 204 ? 14.418 38.840 15.295 1.00 50.58 204 GLU A CA 1
ATOM 1562 C C . GLU A 1 204 ? 14.258 38.317 13.869 1.00 49.39 204 GLU A C 1
ATOM 1563 O O . GLU A 1 204 ? 13.381 38.761 13.134 1.00 46.29 204 GLU A O 1
ATOM 1569 N N . LYS A 1 205 ? 15.107 37.365 13.485 1.00 45.14 205 LYS A N 1
ATOM 1570 C CA . LYS A 1 205 ? 15.125 36.876 12.105 1.00 42.24 205 LYS A CA 1
ATOM 1571 C C . LYS A 1 205 ? 14.251 35.637 11.885 1.00 41.77 205 LYS A C 1
ATOM 1572 O O . LYS A 1 205 ? 14.188 35.098 10.780 1.00 40.85 205 LYS A O 1
ATOM 1578 N N . GLY A 1 206 ? 13.580 35.187 12.939 1.00 39.66 206 GLY A N 1
ATOM 1579 C CA . GLY A 1 206 ? 12.679 34.051 12.832 1.00 48.25 206 GLY A CA 1
ATOM 1580 C C . GLY A 1 206 ? 13.406 32.744 12.576 1.00 50.14 206 GLY A C 1
ATOM 1581 O O . GLY A 1 206 ? 12.913 31.872 11.857 1.00 51.38 206 GLY A O 1
ATOM 1582 N N . ILE A 1 207 ? 14.584 32.609 13.176 1.00 42.30 207 ILE A N 1
ATOM 1583 C CA . ILE A 1 207 ? 15.410 31.422 13.004 1.00 39.92 207 ILE A CA 1
ATOM 1584 C C . ILE A 1 207 ? 15.243 30.494 14.206 1.00 40.51 207 ILE A C 1
ATOM 1585 O O . ILE A 1 207 ? 15.369 30.921 15.355 1.00 39.94 207 ILE A O 1
ATOM 1590 N N . ALA A 1 208 ? 14.949 29.226 13.943 1.00 37.10 208 ALA A N 1
ATOM 1591 C CA . ALA A 1 208 ? 14.715 28.269 15.020 1.00 37.31 208 ALA A CA 1
ATOM 1592 C C . ALA A 1 208 ? 16.012 27.830 15.706 1.00 42.68 208 ALA A C 1
ATOM 1593 O O . ALA A 1 208 ? 17.021 27.551 15.047 1.00 40.85 208 ALA A O 1
ATOM 1595 N N . TRP A 1 209 ? 15.979 27.782 17.036 1.00 34.41 209 TRP A N 1
ATOM 1596 C CA . TRP A 1 209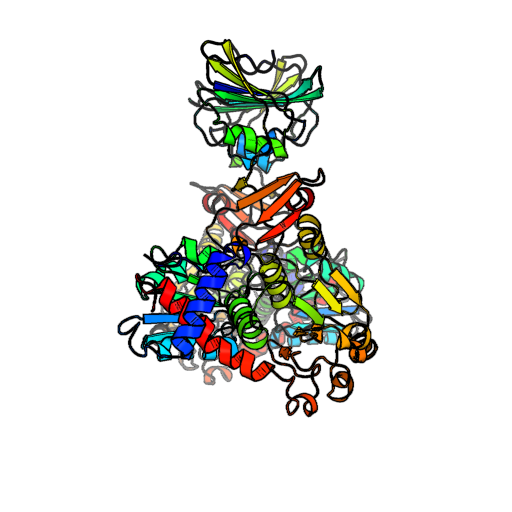 ? 17.085 27.251 17.822 1.00 35.07 209 TRP A CA 1
ATOM 1597 C C . TRP A 1 209 ? 16.499 26.561 19.036 1.00 42.42 209 TRP A C 1
ATOM 1598 O O . TRP A 1 209 ? 15.404 26.898 19.484 1.00 41.98 209 TRP A O 1
ATOM 1609 N N . SER A 1 210 ? 17.229 25.595 19.572 1.00 34.08 210 SER A N 1
ATOM 1610 C CA . SER A 1 210 ? 16.790 24.889 20.768 1.00 38.53 210 SER A CA 1
ATOM 1611 C C . SER A 1 210 ? 18.004 24.530 21.612 1.00 46.35 210 SER A C 1
ATOM 1612 O O . SER A 1 210 ? 19.131 24.443 21.100 1.00 37.63 210 SER A O 1
ATOM 1615 N N . LEU A 1 211 ? 17.778 24.348 22.909 1.00 43.13 211 LEU A N 1
ATOM 1616 C CA . LEU A 1 211 ? 18.849 23.982 23.817 1.00 41.44 211 LEU A CA 1
ATOM 1617 C C . LEU A 1 211 ? 18.756 22.497 24.116 1.00 40.66 211 LEU A C 1
ATOM 1618 O O . LEU A 1 211 ? 17.660 21.937 24.217 1.00 42.48 211 LEU A O 1
ATOM 1623 N N . HIS A 1 212 ? 19.911 21.855 24.253 1.00 33.44 212 HIS A N 1
ATOM 1624 C CA . HIS A 1 212 ? 19.939 20.453 24.633 1.00 42.44 212 HIS A CA 1
ATOM 1625 C C . HIS A 1 212 ? 21.069 20.196 25.626 1.00 49.58 212 HIS A C 1
ATOM 1626 O O . HIS A 1 212 ? 22.095 20.878 25.609 1.00 43.69 212 HIS A O 1
ATOM 1633 N N . SER A 1 213 ? 20.869 19.220 26.503 1.00 43.78 213 SER A N 1
ATOM 1634 C CA . SER A 1 213 ? 21.863 18.903 27.518 1.00 46.07 213 SER A CA 1
ATOM 1635 C C . SER A 1 213 ? 22.831 17.817 27.044 1.00 45.17 213 SER A C 1
ATOM 1636 O O . SER A 1 213 ? 23.757 17.451 27.767 1.00 44.84 213 SER A O 1
ATOM 1639 N N . SER A 1 214 ? 22.616 17.308 25.834 1.00 43.13 214 SER A N 1
ATOM 1640 C CA . SER A 1 214 ? 23.423 16.200 25.318 1.00 50.96 214 SER A CA 1
ATOM 1641 C C . SER A 1 214 ? 23.427 16.071 23.789 1.00 44.93 214 SER A C 1
ATOM 1642 O O . SER A 1 214 ? 22.416 16.297 23.130 1.00 44.90 214 SER A O 1
ATOM 1645 N N . ILE A 1 215 ? 24.569 15.664 23.244 1.00 43.39 215 ILE A N 1
ATOM 1646 C CA . ILE A 1 215 ? 24.729 15.452 21.807 1.00 45.84 215 ILE A CA 1
ATOM 1647 C C . ILE A 1 215 ? 23.805 14.370 21.215 1.00 48.26 215 ILE A C 1
ATOM 1648 O O . ILE A 1 215 ? 23.326 14.509 20.090 1.00 46.98 215 ILE A O 1
ATOM 1653 N N . GLU A 1 216 ? 23.551 13.297 21.960 1.00 52.25 216 GLU A N 1
ATOM 1654 C CA . GLU A 1 216 ? 22.683 12.229 21.447 1.00 55.60 216 GLU A CA 1
ATOM 1655 C C . GLU A 1 216 ? 21.259 12.705 21.154 1.00 51.28 216 GLU A C 1
ATOM 1656 O O . GLU A 1 216 ? 20.586 12.166 20.270 1.00 57.35 216 GLU A O 1
ATOM 1662 N N . GLU A 1 217 ? 20.810 13.723 21.882 1.00 54.48 217 GLU A N 1
ATOM 1663 C CA . GLU A 1 217 ? 19.488 14.303 21.660 1.00 55.81 217 GLU A CA 1
ATOM 1664 C C . GLU A 1 217 ? 19.303 14.732 20.213 1.00 51.62 217 GLU A C 1
ATOM 1665 O O . GLU A 1 217 ? 18.197 14.692 19.683 1.00 52.52 217 GLU A O 1
ATOM 1671 N N . VAL A 1 218 ? 20.400 15.140 19.582 1.00 53.99 218 VAL A N 1
ATOM 1672 C CA . VAL A 1 218 ? 20.341 15.775 18.269 1.00 59.09 218 VAL A CA 1
ATOM 1673 C C . VAL A 1 218 ? 21.160 15.076 17.183 1.00 51.73 218 VAL A C 1
ATOM 1674 O O . VAL A 1 218 ? 21.052 15.434 16.012 1.00 53.91 218 VAL A O 1
ATOM 1678 N N . MET A 1 219 ? 21.970 14.093 17.570 1.00 47.18 219 MET A N 1
ATOM 1679 C CA . MET A 1 219 ? 22.917 13.455 16.646 1.00 35.59 219 MET A CA 1
ATOM 1680 C C . MET A 1 219 ? 22.279 13.029 15.326 1.00 41.36 219 MET A C 1
ATOM 1681 O O . MET A 1 219 ? 22.815 13.307 14.260 1.00 47.54 219 MET A O 1
ATOM 1686 N N . ALA A 1 220 ? 21.119 12.382 15.397 1.00 43.45 220 ALA A N 1
ATOM 1687 C CA . ALA A 1 220 ? 20.473 11.848 14.198 1.00 41.20 220 ALA A CA 1
ATOM 1688 C C . ALA A 1 220 ? 20.016 12.921 13.210 1.00 45.85 220 ALA A C 1
ATOM 1689 O O . ALA A 1 220 ? 19.704 12.614 12.058 1.00 53.44 220 ALA A O 1
ATOM 1691 N N . GLU A 1 221 ? 19.973 14.174 13.654 1.00 38.27 221 GLU A N 1
ATOM 1692 C CA . GLU A 1 221 ? 19.488 15.261 12.799 1.00 41.74 221 GLU A CA 1
ATOM 1693 C C . GLU A 1 221 ? 20.541 16.242 12.299 1.00 41.35 221 GLU A C 1
ATOM 1694 O O . GLU A 1 221 ? 20.264 17.043 11.403 1.00 45.24 221 GLU A O 1
ATOM 1700 N N . VAL A 1 222 ? 21.739 16.194 12.866 1.00 38.96 222 VAL A N 1
ATOM 1701 C CA . VAL A 1 222 ? 22.736 17.221 12.550 1.00 31.83 222 VAL A CA 1
ATOM 1702 C C . VAL A 1 222 ? 23.505 16.983 11.266 1.00 32.62 222 VAL A C 1
ATOM 1703 O O . VAL A 1 222 ? 23.846 15.849 10.928 1.00 35.98 222 VAL A O 1
ATOM 1707 N N . ASP A 1 223 ? 23.783 18.081 10.562 1.00 34.20 223 ASP A N 1
ATOM 1708 C CA . ASP A 1 223 ? 24.634 18.068 9.381 1.00 33.42 223 ASP A CA 1
ATOM 1709 C C . ASP A 1 223 ? 26.031 18.499 9.775 1.00 32.37 223 ASP A C 1
ATOM 1710 O O . ASP A 1 223 ? 27.021 18.046 9.198 1.00 29.39 223 ASP A O 1
ATOM 1715 N N . ILE A 1 224 ? 26.101 19.399 10.754 1.00 27.88 224 ILE A N 1
ATOM 1716 C CA . ILE A 1 224 ? 27.377 19.888 11.252 1.00 27.90 224 ILE A CA 1
ATOM 1717 C C . ILE A 1 224 ? 27.366 19.821 12.772 1.00 29.91 224 ILE A C 1
ATOM 1718 O O . ILE A 1 224 ? 26.460 20.339 13.419 1.00 30.01 224 ILE A O 1
ATOM 1723 N N . LEU A 1 225 ? 28.381 19.176 13.334 1.00 28.35 225 LEU A N 1
ATOM 1724 C CA . LEU A 1 225 ? 28.580 19.178 14.770 1.00 29.10 225 LEU A CA 1
ATOM 1725 C C . LEU A 1 225 ? 29.809 20.025 15.038 1.00 26.35 225 LEU A C 1
ATOM 1726 O O . LEU A 1 225 ? 30.932 19.600 14.779 1.00 26.40 225 LEU A O 1
ATOM 1731 N N . TYR A 1 226 ? 29.602 21.236 15.538 1.00 24.91 226 TYR A N 1
ATOM 1732 C CA . TYR A 1 226 ? 30.716 22.156 15.700 1.00 28.08 226 TYR A CA 1
ATOM 1733 C C . TYR A 1 226 ? 31.119 22.143 17.156 1.00 24.65 226 TYR A C 1
ATOM 1734 O O . TYR A 1 226 ? 30.418 22.674 18.008 1.00 25.53 226 TYR A O 1
ATOM 1743 N N . MET A 1 227 ? 32.244 21.516 17.448 1.00 21.87 227 MET A N 1
ATOM 1744 C CA . MET A 1 227 ? 32.677 21.379 18.829 1.00 24.71 227 MET A CA 1
ATOM 1745 C C . MET A 1 227 ? 33.590 22.526 19.248 1.00 34.94 227 MET A C 1
ATOM 1746 O O . MET A 1 227 ? 34.378 23.028 18.445 1.00 28.36 227 MET A O 1
ATOM 1751 N N . THR A 1 228 ? 33.495 22.942 20.509 1.00 27.95 228 THR A N 1
ATOM 1752 C CA . THR A 1 228 ? 34.439 23.927 21.027 1.00 38.00 228 THR A CA 1
ATOM 1753 C C . THR A 1 228 ? 35.139 23.426 22.261 1.00 42.34 228 THR A C 1
ATOM 1754 O O . THR A 1 228 ? 34.663 22.513 22.940 1.00 44.84 228 THR A O 1
ATOM 1758 N N . ARG A 1 229 ? 36.268 24.054 22.554 1.00 40.12 229 ARG A N 1
ATOM 1759 C CA . ARG A 1 229 ? 37.053 23.677 23.704 1.00 48.55 229 ARG A CA 1
ATOM 1760 C C . ARG A 1 229 ? 36.514 24.382 24.935 1.00 53.98 229 ARG A C 1
ATOM 1761 O O . ARG A 1 229 ? 36.217 25.582 24.906 1.00 50.15 229 ARG A O 1
ATOM 1769 N N . VAL A 1 230 ? 36.354 23.609 26.003 1.00 55.08 230 VAL A N 1
ATOM 1770 C CA . VAL A 1 230 ? 36.010 24.156 27.300 1.00 56.38 230 VAL A CA 1
ATOM 1771 C C . VAL A 1 230 ? 37.301 24.460 28.055 1.00 59.25 230 VAL A C 1
ATOM 1772 O O . VAL A 1 230 ? 38.078 23.561 28.391 1.00 53.26 230 VAL A O 1
ATOM 1776 N N . GLN A 1 231 ? 37.512 25.745 28.295 1.00 53.69 231 GLN A N 1
ATOM 1777 C CA . GLN A 1 231 ? 38.696 26.267 28.950 1.00 58.84 231 GLN A CA 1
ATOM 1778 C C . GLN A 1 231 ? 38.606 25.901 30.424 1.00 66.50 231 GLN A C 1
ATOM 1779 O O . GLN A 1 231 ? 37.607 26.205 31.075 1.00 58.51 231 GLN A O 1
ATOM 1785 N N . LYS A 1 232 ? 39.634 25.234 30.943 1.00 79.62 232 LYS A N 1
ATOM 1786 C CA . LYS A 1 232 ? 39.638 24.815 32.343 1.00 92.71 232 LYS A CA 1
ATOM 1787 C C . LYS A 1 232 ? 39.512 26.011 33.283 1.00 96.75 232 LYS A C 1
ATOM 1788 O O . LYS A 1 232 ? 38.888 25.923 34.342 1.00 96.81 232 LYS A O 1
ATOM 1794 N N . GLU A 1 233 ? 40.109 27.125 32.870 1.00 102.02 233 GLU A N 1
ATOM 1795 C CA . GLU A 1 233 ? 40.000 28.411 33.552 1.00 104.09 233 GLU A CA 1
ATOM 1796 C C . GLU A 1 233 ? 38.557 28.752 33.919 1.00 100.33 233 GLU A C 1
ATOM 1797 O O . GLU A 1 233 ? 38.225 28.928 35.092 1.00 100.35 233 GLU A O 1
ATOM 1803 N N . ARG A 1 234 ? 37.706 28.816 32.897 1.00 95.56 234 ARG A N 1
ATOM 1804 C CA . ARG A 1 234 ? 36.284 29.153 33.022 1.00 87.94 234 ARG A CA 1
ATOM 1805 C C . ARG A 1 234 ? 35.497 28.407 34.116 1.00 78.23 234 ARG A C 1
ATOM 1806 O O . ARG A 1 234 ? 34.302 28.649 34.300 1.00 75.15 234 ARG A O 1
ATOM 1814 N N . LEU A 1 235 ? 36.156 27.502 34.835 1.00 71.09 235 LEU A N 1
ATOM 1815 C CA . LEU A 1 235 ? 35.465 26.610 35.757 1.00 67.49 235 LEU A CA 1
ATOM 1816 C C . LEU A 1 235 ? 36.337 26.223 36.943 1.00 64.54 235 LEU A C 1
ATOM 1817 O O . LEU A 1 235 ? 37.533 26.501 36.962 1.00 71.64 235 LEU A O 1
ATOM 1822 N N . ASP A 1 236 ? 35.726 25.572 37.927 1.00 56.42 236 ASP A N 1
ATOM 1823 C CA . ASP A 1 236 ? 36.465 24.890 38.983 1.00 54.26 236 ASP A CA 1
ATOM 1824 C C . ASP A 1 236 ? 36.728 23.461 38.510 1.00 48.25 236 ASP A C 1
ATOM 1825 O O . ASP A 1 236 ? 35.940 22.920 37.735 1.00 47.51 236 ASP A O 1
ATOM 1830 N N . PRO A 1 237 ? 37.855 22.866 38.933 1.00 52.54 237 PRO A N 1
ATOM 1831 C CA . PRO A 1 237 ? 38.206 21.481 38.602 1.00 50.65 237 PRO A CA 1
ATOM 1832 C C . PRO A 1 237 ? 37.074 20.488 38.840 1.00 54.35 237 PRO A C 1
ATOM 1833 O O . PRO A 1 237 ? 36.850 19.620 37.994 1.00 55.13 237 PRO A O 1
ATOM 1837 N N . SER A 1 238 ? 36.377 20.616 39.968 1.00 50.45 238 SER A N 1
ATOM 1838 C CA . SER A 1 238 ? 35.303 19.686 40.318 1.00 61.80 238 SER A CA 1
ATOM 1839 C C . SER A 1 238 ? 34.065 19.914 39.464 1.00 58.76 238 SER A C 1
ATOM 1840 O O . SER A 1 238 ? 33.398 18.964 39.051 1.00 53.30 238 SER A O 1
ATOM 1843 N N . GLU A 1 239 ? 33.765 21.182 39.211 1.00 50.13 239 GLU A N 1
ATOM 1844 C CA . GLU A 1 239 ? 32.680 21.565 38.327 1.00 45.46 239 GLU A CA 1
ATOM 1845 C C . GLU A 1 239 ? 32.910 20.993 36.923 1.00 51.89 239 GLU A C 1
ATOM 1846 O O . GLU A 1 239 ? 32.024 20.353 36.347 1.00 54.74 239 GLU A O 1
ATOM 1852 N N . TYR A 1 240 ? 34.107 21.227 36.388 1.00 45.08 240 TYR A N 1
ATOM 1853 C CA . TYR A 1 240 ? 34.505 20.730 35.073 1.00 45.58 240 TYR A CA 1
ATOM 1854 C C . TYR A 1 240 ? 34.290 19.228 34.969 1.00 53.13 240 TYR A C 1
ATOM 1855 O O . TYR A 1 240 ? 33.751 18.741 33.979 1.00 56.25 240 TYR A O 1
ATOM 1864 N N . ALA A 1 241 ? 34.703 18.496 35.999 1.00 54.63 241 ALA A N 1
ATOM 1865 C CA . ALA A 1 241 ? 34.563 17.040 36.009 1.00 60.08 241 ALA A CA 1
ATOM 1866 C C . ALA A 1 241 ? 33.102 16.570 36.067 1.00 62.04 241 ALA A C 1
ATOM 1867 O O . ALA A 1 241 ? 32.765 15.515 35.531 1.00 66.04 241 ALA A O 1
ATOM 1869 N N . ASN A 1 242 ? 32.246 17.346 36.728 1.00 54.04 242 ASN A N 1
ATOM 1870 C CA . ASN A 1 242 ? 30.818 17.033 36.812 1.00 50.85 242 ASN A CA 1
ATOM 1871 C C . ASN A 1 242 ? 30.077 17.230 35.485 1.00 52.91 242 ASN A C 1
ATOM 1872 O O . ASN A 1 242 ? 29.032 16.615 35.246 1.00 50.05 242 ASN A O 1
ATOM 1877 N N . VAL A 1 243 ? 30.604 18.105 34.636 1.00 46.28 243 VAL A N 1
ATOM 1878 C CA . VAL A 1 243 ? 29.897 18.469 33.409 1.00 59.39 243 VAL A CA 1
ATOM 1879 C C . VAL A 1 243 ? 30.494 17.829 32.159 1.00 61.90 243 VAL A C 1
ATOM 1880 O O . VAL A 1 243 ? 29.802 17.659 31.154 1.00 67.16 243 VAL A O 1
ATOM 1884 N N . LYS A 1 244 ? 31.769 17.464 32.247 1.00 52.48 244 LYS A N 1
ATOM 1885 C CA . LYS A 1 244 ? 32.572 17.060 31.090 1.00 58.55 244 LYS A CA 1
ATOM 1886 C C . LYS A 1 244 ? 31.890 16.108 30.104 1.00 45.46 244 LYS A C 1
ATOM 1887 O O . LYS A 1 244 ? 31.946 16.324 28.896 1.00 45.60 244 LYS A O 1
ATOM 1893 N N . ALA A 1 245 ? 31.237 15.074 30.624 1.00 38.00 245 ALA A N 1
ATOM 1894 C CA . ALA A 1 245 ? 30.695 13.999 29.790 1.00 47.31 245 ALA A CA 1
ATOM 1895 C C . ALA A 1 245 ? 29.700 14.492 28.737 1.00 50.67 245 ALA A C 1
ATOM 1896 O O . ALA A 1 245 ? 29.514 13.856 27.699 1.00 52.66 245 ALA A O 1
ATOM 1898 N N . GLN A 1 246 ? 29.070 15.629 29.010 1.00 47.35 246 GLN A N 1
ATOM 1899 C CA . GLN A 1 246 ? 28.125 16.231 28.081 1.00 63.31 246 GLN A CA 1
ATOM 1900 C C . GLN A 1 246 ? 28.791 16.783 26.816 1.00 66.45 246 GLN A C 1
ATOM 1901 O O . GLN A 1 246 ? 28.314 16.539 25.706 1.00 78.01 246 GLN A O 1
ATOM 1907 N N . PHE A 1 247 ? 29.886 17.527 26.985 1.00 48.69 247 PHE A N 1
ATOM 1908 C CA . PHE A 1 247 ? 30.508 18.222 25.857 1.00 47.94 247 PHE A CA 1
ATOM 1909 C C . PHE A 1 247 ? 31.695 17.485 25.233 1.00 47.72 247 PHE A C 1
ATOM 1910 O O . PHE A 1 247 ? 32.503 18.094 24.524 1.00 46.54 247 PHE A O 1
ATOM 1918 N N . VAL A 1 248 ? 31.777 16.180 25.495 1.00 43.27 248 VAL A N 1
ATOM 1919 C CA . VAL A 1 248 ? 32.840 15.327 24.969 1.00 45.42 248 VAL A CA 1
ATOM 1920 C C . VAL A 1 248 ? 32.303 14.333 23.931 1.00 41.79 248 VAL A C 1
ATOM 1921 O O . VAL A 1 248 ? 31.280 13.687 24.145 1.00 41.19 248 VAL A O 1
ATOM 1925 N N . LEU A 1 249 ? 33.006 14.214 22.808 1.00 39.03 249 LEU A N 1
ATOM 1926 C CA . LEU A 1 249 ? 32.595 13.317 21.736 1.00 25.75 249 LEU A CA 1
ATOM 1927 C C . LEU A 1 249 ? 33.533 12.119 21.599 1.00 32.11 249 LEU A C 1
ATOM 1928 O O . LEU A 1 249 ? 34.757 12.265 21.598 1.00 27.80 249 LEU A O 1
ATOM 1933 N N . ARG A 1 250 ? 32.959 10.927 21.497 1.00 33.56 250 ARG A N 1
ATOM 1934 C CA . ARG A 1 250 ? 33.751 9.754 21.146 1.00 34.95 250 ARG A CA 1
ATOM 1935 C C . ARG A 1 250 ? 33.085 9.057 19.968 1.00 28.19 250 ARG A C 1
ATOM 1936 O O . ARG A 1 250 ? 31.953 9.380 19.614 1.00 37.65 250 ARG A O 1
ATOM 1944 N N . ALA A 1 251 ? 33.784 8.109 19.354 1.00 30.28 251 ALA A N 1
ATOM 1945 C CA . ALA A 1 251 ? 33.318 7.561 18.082 1.00 36.80 251 ALA A CA 1
ATOM 1946 C C . ALA A 1 251 ? 31.956 6.878 18.206 1.00 36.55 251 ALA A C 1
ATOM 1947 O O . ALA A 1 251 ? 31.149 6.910 17.277 1.00 41.58 251 ALA A O 1
ATOM 1949 N N . SER A 1 252 ? 31.708 6.260 19.354 1.00 39.40 252 SER A N 1
ATOM 1950 C CA . SER A 1 252 ? 30.458 5.537 19.564 1.00 46.62 252 SER A CA 1
ATOM 1951 C C . SER A 1 252 ? 29.237 6.459 19.574 1.00 48.99 252 SER A C 1
ATOM 1952 O O . SER A 1 252 ? 28.119 6.010 19.326 1.00 49.53 252 SER A O 1
ATOM 1955 N N . ASP A 1 253 ? 29.452 7.741 19.866 1.00 40.68 253 ASP A N 1
ATOM 1956 C CA . ASP A 1 253 ? 28.369 8.722 19.870 1.00 44.86 253 ASP A CA 1
ATOM 1957 C C . ASP A 1 253 ? 27.825 8.952 18.454 1.00 41.93 253 ASP A C 1
ATOM 1958 O O . ASP A 1 253 ? 26.760 9.537 18.285 1.00 45.36 253 ASP A O 1
ATOM 1963 N N . LEU A 1 254 ? 28.561 8.496 17.441 1.00 35.76 254 LEU A N 1
ATOM 1964 C CA . LEU A 1 254 ? 28.236 8.818 16.047 1.00 42.42 254 LEU A CA 1
ATOM 1965 C C . LEU A 1 254 ? 27.417 7.734 15.338 1.00 45.07 254 LEU A C 1
ATOM 1966 O O . LEU A 1 254 ? 27.162 7.834 14.141 1.00 44.25 254 LEU A O 1
ATOM 1971 N N . HIS A 1 255 ? 27.000 6.708 16.073 1.00 50.51 255 HIS A N 1
ATOM 1972 C CA . HIS A 1 255 ? 26.316 5.556 15.470 1.00 55.00 255 HIS A CA 1
ATOM 1973 C C . HIS A 1 255 ? 25.073 5.916 14.656 1.00 50.13 255 HIS A C 1
ATOM 1974 O O . HIS A 1 255 ? 24.795 5.301 13.624 1.00 57.19 255 HIS A O 1
ATOM 1981 N N . ASN A 1 256 ? 24.336 6.916 15.125 1.00 49.61 256 ASN A N 1
ATOM 1982 C CA . ASN A 1 256 ? 23.093 7.333 14.486 1.00 54.04 256 ASN A CA 1
ATOM 1983 C C . ASN A 1 256 ? 23.276 8.600 13.660 1.00 46.10 256 ASN A C 1
ATOM 1984 O O . ASN A 1 256 ? 22.306 9.196 13.193 1.00 46.38 256 ASN A O 1
ATOM 1989 N N . ALA A 1 257 ? 24.527 9.010 13.481 1.00 42.39 257 ALA A N 1
ATOM 1990 C CA . ALA A 1 257 ? 24.818 10.215 12.713 1.00 40.71 257 ALA A CA 1
ATOM 1991 C C . ALA A 1 257 ? 24.494 10.022 11.236 1.00 46.26 257 ALA A C 1
ATOM 1992 O O . ALA A 1 257 ? 24.685 8.934 10.687 1.00 48.16 257 ALA A O 1
ATOM 1994 N N . LYS A 1 258 ? 24.008 11.084 10.599 1.00 43.17 258 LYS A N 1
ATOM 1995 C CA . LYS A 1 258 ? 23.747 11.074 9.164 1.00 46.25 258 LYS A CA 1
ATOM 1996 C C . LYS A 1 258 ? 25.063 10.864 8.414 1.00 43.99 258 LYS A C 1
ATOM 1997 O O . LYS A 1 258 ? 26.115 11.300 8.877 1.00 37.64 258 LYS A O 1
ATOM 2003 N N . ALA A 1 259 ? 25.014 10.206 7.260 1.00 36.76 259 ALA A N 1
ATOM 2004 C CA . ALA A 1 259 ? 26.240 9.897 6.521 1.00 45.13 259 ALA A CA 1
ATOM 2005 C C . ALA A 1 259 ? 27.020 11.147 6.103 1.00 43.38 259 ALA A C 1
ATOM 2006 O O . ALA A 1 259 ? 28.241 11.099 5.927 1.00 40.94 259 ALA A O 1
ATOM 2008 N N . ASN A 1 260 ? 26.304 12.259 5.944 1.00 41.52 260 ASN A N 1
ATOM 2009 C CA . ASN A 1 260 ? 26.885 13.519 5.472 1.00 42.46 260 ASN A CA 1
ATOM 2010 C C . ASN A 1 260 ? 27.386 14.431 6.584 1.00 37.25 260 ASN A C 1
ATOM 2011 O O . ASN A 1 260 ? 28.007 15.461 6.315 1.00 34.39 260 ASN A O 1
ATOM 2016 N N . MET A 1 261 ? 27.086 14.073 7.825 1.00 29.51 261 MET A N 1
ATOM 2017 C CA . MET A 1 261 ? 27.431 14.915 8.972 1.00 25.66 261 MET A CA 1
ATOM 2018 C C . MET A 1 261 ? 28.944 15.047 9.097 1.00 28.05 261 MET A C 1
ATOM 2019 O O . MET A 1 261 ? 29.663 14.053 8.979 1.00 28.36 261 MET A O 1
ATOM 2024 N N . LYS A 1 262 ? 29.423 16.269 9.334 1.00 27.76 262 LYS A N 1
ATOM 2025 C CA . LYS A 1 262 ? 30.848 16.496 9.582 1.00 30.69 262 LYS A CA 1
ATOM 2026 C C . LYS A 1 262 ? 31.031 17.082 10.965 1.00 28.33 262 LYS A C 1
ATOM 2027 O O . LYS A 1 262 ? 30.229 17.914 11.399 1.00 27.78 262 LYS A O 1
ATOM 2033 N N . VAL A 1 263 ? 32.083 16.636 11.647 1.00 28.05 263 VAL A N 1
ATOM 2034 C CA . VAL A 1 263 ? 32.453 17.161 12.951 1.00 25.61 263 VAL A CA 1
ATOM 2035 C C . VAL A 1 263 ? 33.564 18.181 12.749 1.00 27.29 263 VAL A C 1
ATOM 2036 O O . VAL A 1 263 ? 34.624 17.848 12.209 1.00 27.79 263 VAL A O 1
ATOM 2040 N N . LEU A 1 264 ? 33.316 19.417 13.179 1.00 22.24 264 LEU A N 1
ATOM 2041 C CA . LEU A 1 264 ? 34.305 20.489 13.085 1.00 17.58 264 LEU A CA 1
ATOM 2042 C C . LEU A 1 264 ? 34.766 20.911 14.476 1.00 27.12 264 LEU A C 1
ATOM 2043 O O . LEU A 1 264 ? 34.090 20.658 15.477 1.00 26.21 264 LEU A O 1
ATOM 2048 N N . HIS A 1 265 ? 35.917 21.569 14.539 1.00 20.82 265 HIS A N 1
ATOM 2049 C CA . HIS A 1 265 ? 36.459 22.058 15.796 1.00 19.62 265 HIS A CA 1
ATOM 2050 C C . HIS A 1 265 ? 37.582 23.001 15.404 1.00 27.70 265 HIS A C 1
ATOM 2051 O O . HIS A 1 265 ? 38.455 22.613 14.633 1.00 25.18 265 HIS A O 1
ATOM 2058 N N . PRO A 1 266 ? 37.551 24.245 15.908 1.00 20.91 266 PRO A N 1
ATOM 2059 C CA . PRO A 1 266 ? 38.562 25.241 15.513 1.00 22.72 266 PRO A CA 1
ATOM 2060 C C . PRO A 1 266 ? 39.950 24.921 16.067 1.00 25.96 266 PRO A C 1
ATOM 2061 O O . PRO A 1 266 ? 40.920 25.499 15.594 1.00 26.14 266 PRO A O 1
ATOM 2065 N N . LEU A 1 267 ? 40.013 24.013 17.040 1.00 21.54 267 LEU A N 1
ATOM 2066 C CA . LEU A 1 267 ? 41.257 23.488 17.606 1.00 20.99 267 LEU A CA 1
ATOM 2067 C C . LEU A 1 267 ? 41.927 24.504 18.526 1.00 36.76 267 LEU A C 1
ATOM 2068 O O . LEU A 1 267 ? 41.730 25.710 18.362 1.00 37.17 267 LEU A O 1
ATOM 2073 N N . PRO A 1 268 ? 42.716 24.022 19.507 1.00 38.66 268 PRO A N 1
ATOM 2074 C CA . PRO A 1 268 ? 43.044 22.620 19.823 1.00 33.44 268 PRO A CA 1
ATOM 2075 C C . PRO A 1 268 ? 41.863 21.874 20.444 1.00 32.50 268 PRO A C 1
ATOM 2076 O O . PRO A 1 268 ? 41.058 22.511 21.127 1.00 41.83 268 PRO A O 1
ATOM 2080 N N . ARG A 1 269 ? 41.748 20.571 20.181 1.00 31.44 269 ARG A N 1
ATOM 2081 C CA . ARG A 1 269 ? 40.614 19.771 20.659 1.00 31.85 269 ARG A CA 1
ATOM 2082 C C . ARG A 1 269 ? 40.922 18.924 21.877 1.00 50.86 269 ARG A C 1
ATOM 2083 O O . ARG A 1 269 ? 40.191 17.958 22.153 1.00 48.39 269 ARG A O 1
ATOM 2091 N N . VAL A 1 270 ? 41.984 19.300 22.590 1.00 49.90 270 VAL A N 1
ATOM 2092 C CA . VAL A 1 270 ? 42.577 18.513 23.683 1.00 60.90 270 VAL A CA 1
ATOM 2093 C C . VAL A 1 270 ? 41.707 17.423 24.322 1.00 48.44 270 VAL A C 1
ATOM 2094 O O . VAL A 1 270 ? 42.021 16.245 24.224 1.00 51.22 270 VAL A O 1
ATOM 2098 N N . ASP A 1 271 ? 40.594 17.806 24.933 1.00 50.71 271 ASP A N 1
ATOM 2099 C CA . ASP A 1 271 ? 39.807 16.852 25.700 1.00 58.80 271 ASP A CA 1
ATOM 2100 C C . ASP A 1 271 ? 38.546 16.389 24.973 1.00 55.59 271 ASP A C 1
ATOM 2101 O O . ASP A 1 271 ? 38.205 15.203 24.976 1.00 57.40 271 ASP A O 1
ATOM 2106 N N . GLU A 1 272 ? 37.880 17.335 24.325 1.00 43.63 272 GLU A N 1
ATOM 2107 C CA . GLU A 1 272 ? 36.489 17.179 23.909 1.00 42.16 272 GLU A CA 1
ATOM 2108 C C . GLU A 1 272 ? 36.203 16.228 22.736 1.00 34.98 272 GLU A C 1
ATOM 2109 O O . GLU A 1 272 ? 35.078 15.761 22.585 1.00 35.03 272 GLU A O 1
ATOM 2115 N N . ILE A 1 273 ? 37.212 15.937 21.916 1.00 26.02 273 ILE A N 1
ATOM 2116 C CA . ILE A 1 273 ? 37.074 14.935 20.870 1.00 24.67 273 ILE A CA 1
ATOM 2117 C C . ILE A 1 273 ? 38.116 13.832 21.085 1.00 29.49 273 ILE A C 1
ATOM 2118 O O . ILE A 1 273 ? 39.329 14.071 20.988 1.00 29.08 273 ILE A O 1
ATOM 2123 N N . ALA A 1 274 ? 37.638 12.630 21.399 1.00 31.98 274 ALA A N 1
ATOM 2124 C CA . ALA A 1 274 ? 38.526 11.486 21.602 1.00 35.68 274 ALA A CA 1
ATOM 2125 C C . ALA A 1 274 ? 39.198 11.141 20.284 1.00 31.86 274 ALA A C 1
ATOM 2126 O O . ALA A 1 274 ? 38.607 11.306 19.218 1.00 27.52 274 ALA A O 1
ATOM 2128 N N . THR A 1 275 ? 40.425 10.634 20.353 1.00 36.46 275 THR A N 1
ATOM 2129 C CA . THR A 1 275 ? 41.189 10.357 19.138 1.00 31.89 275 THR A CA 1
ATOM 2130 C C . THR A 1 275 ? 40.575 9.274 18.281 1.00 34.59 275 THR A C 1
ATOM 2131 O O . THR A 1 275 ? 40.920 9.154 17.105 1.00 27.58 275 THR A O 1
ATOM 2135 N N . ASP A 1 276 ? 39.664 8.485 18.854 1.00 34.76 276 ASP A N 1
ATOM 2136 C CA . ASP A 1 276 ? 38.995 7.444 18.075 1.00 36.26 276 ASP A CA 1
ATOM 2137 C C . ASP A 1 276 ? 38.038 8.019 17.025 1.00 33.85 276 ASP A C 1
ATOM 2138 O O . ASP A 1 276 ? 37.632 7.328 16.096 1.00 30.56 276 ASP A O 1
ATOM 2143 N N . VAL A 1 277 ? 37.694 9.294 17.159 1.00 29.94 277 VAL A N 1
ATOM 2144 C CA . VAL A 1 277 ? 36.851 9.946 16.157 1.00 29.84 277 VAL A CA 1
ATOM 2145 C C . VAL A 1 277 ? 37.610 10.180 14.846 1.00 31.38 277 VAL A C 1
ATOM 2146 O O . VAL A 1 277 ? 37.020 10.137 13.761 1.00 31.66 277 VAL A O 1
ATOM 2150 N N . ASP A 1 278 ? 38.919 10.414 14.961 1.00 27.21 278 ASP A N 1
ATOM 2151 C CA . ASP A 1 278 ? 39.772 10.837 13.840 1.00 29.77 278 ASP A CA 1
ATOM 2152 C C . ASP A 1 278 ? 39.685 9.978 12.581 1.00 32.98 278 ASP A C 1
ATOM 2153 O O . ASP A 1 278 ? 39.789 10.484 11.465 1.00 27.60 278 ASP A O 1
ATOM 2158 N N . LYS A 1 279 ? 39.509 8.674 12.753 1.00 30.50 279 LYS A N 1
ATOM 2159 C CA . LYS A 1 279 ? 39.468 7.782 11.595 1.00 37.04 279 LYS A CA 1
ATOM 2160 C C . LYS A 1 279 ? 38.060 7.553 11.052 1.00 36.80 279 LYS A C 1
ATOM 2161 O O . LYS A 1 279 ? 37.887 6.848 10.064 1.00 40.96 279 LYS A O 1
ATOM 2167 N N . THR A 1 280 ? 37.055 8.143 11.695 1.00 37.36 280 THR A N 1
ATOM 2168 C CA . THR A 1 280 ? 35.689 8.094 11.165 1.00 34.91 280 THR A CA 1
ATOM 2169 C C . THR A 1 280 ? 35.584 9.044 9.974 1.00 35.87 280 THR A C 1
ATOM 2170 O O . THR A 1 280 ? 36.360 9.994 9.870 1.00 33.60 280 THR A O 1
ATOM 2174 N N . PRO A 1 281 ? 34.633 8.785 9.061 1.00 32.64 281 PRO A N 1
ATOM 2175 C CA . PRO A 1 281 ? 34.421 9.696 7.929 1.00 36.14 281 PRO A CA 1
ATOM 2176 C C . PRO A 1 281 ? 33.852 11.047 8.354 1.00 35.97 281 PRO A C 1
ATOM 2177 O O . PRO A 1 281 ? 33.870 11.990 7.565 1.00 33.50 281 PRO A O 1
ATOM 2181 N N . HIS A 1 282 ? 33.361 11.134 9.587 1.00 33.60 282 HIS A N 1
ATOM 2182 C CA . HIS A 1 282 ? 32.787 12.377 10.098 1.00 31.23 282 HIS A CA 1
ATOM 2183 C C . HIS A 1 282 ? 33.856 13.372 10.574 1.00 30.60 282 HIS A C 1
ATOM 2184 O O . HIS A 1 282 ? 33.611 14.582 10.600 1.00 27.81 282 HIS A O 1
ATOM 2191 N N . ALA A 1 283 ? 35.024 12.871 10.977 1.00 27.04 283 ALA A N 1
ATOM 2192 C CA . ALA A 1 283 ? 36.072 13.758 11.480 1.00 31.95 283 ALA A CA 1
ATOM 2193 C C . ALA A 1 283 ? 36.512 14.679 10.351 1.00 31.33 283 ALA A C 1
ATOM 2194 O O . ALA A 1 283 ? 36.963 14.203 9.312 1.00 27.33 283 ALA A O 1
ATOM 2196 N N . TRP A 1 284 ? 36.369 15.988 10.540 1.00 26.24 284 TRP A N 1
ATOM 2197 C CA . TRP A 1 284 ? 36.704 16.938 9.479 1.00 21.25 284 TRP A CA 1
ATOM 2198 C C . TRP A 1 284 ? 37.411 18.182 10.010 1.00 22.70 284 TRP A C 1
ATOM 2199 O O . TRP A 1 284 ? 37.470 19.203 9.325 1.00 24.68 284 TRP A O 1
ATOM 2210 N N . TYR A 1 285 ? 37.955 18.090 11.222 1.00 19.54 285 TYR A N 1
ATOM 2211 C CA . TYR A 1 285 ? 38.634 19.227 11.846 1.00 19.36 285 TYR A CA 1
ATOM 2212 C C . TYR A 1 285 ? 40.019 19.494 11.259 1.00 25.20 285 TYR A C 1
ATOM 2213 O O . TYR A 1 285 ? 40.451 20.645 11.187 1.00 23.30 285 TYR A O 1
ATOM 2222 N N . PHE A 1 286 ? 40.728 18.459 10.821 1.00 20.02 286 PHE A N 1
ATOM 2223 C CA . PHE A 1 286 ? 42.003 18.743 10.157 1.00 19.59 286 PHE A CA 1
ATOM 2224 C C . PHE A 1 286 ? 41.812 19.269 8.733 1.00 19.95 286 PHE A C 1
ATOM 2225 O O . PHE A 1 286 ? 42.556 20.154 8.268 1.00 21.68 286 PHE A O 1
ATOM 2233 N N . GLN A 1 287 ? 40.808 18.741 8.042 1.00 19.62 287 GLN A N 1
ATOM 2234 C CA . GLN A 1 287 ? 40.463 19.249 6.714 1.00 22.40 287 GLN A CA 1
ATOM 2235 C C . GLN A 1 287 ? 40.039 20.712 6.822 1.00 25.52 287 GLN A C 1
ATOM 2236 O O . GLN A 1 287 ? 40.400 21.560 5.996 1.00 22.93 287 GLN A O 1
ATOM 2242 N N . GLN A 1 288 ? 39.265 20.988 7.861 1.00 20.17 288 GLN A N 1
ATOM 2243 C CA . GLN A 1 288 ? 38.853 22.341 8.212 1.00 23.05 288 GLN A CA 1
ATOM 2244 C C . GLN A 1 288 ? 40.075 23.259 8.355 1.00 20.25 288 GLN A C 1
ATOM 2245 O O . GLN A 1 288 ? 40.148 24.293 7.699 1.00 21.34 288 GLN A O 1
ATOM 2251 N N . ALA A 1 289 ? 41.031 22.880 9.203 1.00 18.87 289 ALA A N 1
ATOM 2252 C CA . ALA A 1 289 ? 42.260 23.677 9.358 1.00 23.53 289 ALA A CA 1
ATOM 2253 C C . ALA A 1 289 ? 42.915 23.878 7.994 1.00 18.96 289 ALA A C 1
ATOM 2254 O O . ALA A 1 289 ? 43.343 24.982 7.653 1.00 23.14 289 ALA A O 1
ATOM 2256 N N . GLY A 1 290 ? 42.956 22.815 7.200 1.00 20.36 290 GLY A N 1
ATOM 2257 C CA . GLY A 1 290 ? 43.511 22.884 5.856 1.00 19.79 290 GLY A CA 1
ATOM 2258 C C . GLY A 1 290 ? 42.845 23.963 5.016 1.00 21.72 290 GLY A C 1
ATOM 2259 O O . GLY A 1 290 ? 43.501 24.670 4.222 1.00 21.53 290 GLY A O 1
ATOM 2260 N N . ASN A 1 291 ? 41.535 24.100 5.186 1.00 19.96 291 ASN A N 1
ATOM 2261 C CA . ASN A 1 291 ? 40.770 25.076 4.409 1.00 19.54 291 ASN A CA 1
ATOM 2262 C C . ASN A 1 291 ? 41.057 26.520 4.824 1.00 28.36 291 ASN A C 1
ATOM 2263 O O . ASN A 1 291 ? 40.744 27.456 4.083 1.00 26.18 291 ASN A O 1
ATOM 2268 N N . GLY A 1 292 ? 41.640 26.699 6.009 1.00 21.32 292 GLY A N 1
ATOM 2269 C CA . GLY A 1 292 ? 42.135 28.010 6.410 1.00 19.66 292 GLY A CA 1
ATOM 2270 C C . GLY A 1 292 ? 43.066 28.632 5.380 1.00 24.43 292 GLY A C 1
ATOM 2271 O O . GLY A 1 292 ? 43.049 29.846 5.153 1.00 22.70 292 GLY A O 1
ATOM 2272 N N . ILE A 1 293 ? 43.864 27.791 4.730 1.00 22.68 293 ILE A N 1
ATOM 2273 C CA . ILE A 1 293 ? 44.788 28.254 3.699 1.00 24.94 293 ILE A CA 1
ATOM 2274 C C . ILE A 1 293 ? 44.022 28.914 2.552 1.00 28.89 293 ILE A C 1
ATOM 2275 O O . ILE A 1 293 ? 44.391 29.991 2.071 1.00 22.22 293 ILE A O 1
ATOM 2280 N N . PHE A 1 294 ? 42.952 28.268 2.105 1.00 19.76 294 PHE A N 1
ATOM 2281 C CA . PHE A 1 294 ? 42.225 28.771 0.936 1.00 22.16 294 PHE A CA 1
ATOM 2282 C C . PHE A 1 294 ? 41.332 29.952 1.273 1.00 24.44 294 PHE A C 1
ATOM 2283 O O . PHE A 1 294 ? 41.204 30.873 0.476 1.00 22.26 294 PHE A O 1
ATOM 2291 N N . ALA A 1 295 ? 40.723 29.929 2.454 1.00 21.67 295 ALA A N 1
ATOM 2292 C CA . ALA A 1 295 ? 39.955 31.086 2.910 1.00 28.87 295 ALA A CA 1
ATOM 2293 C C . ALA A 1 295 ? 40.869 32.303 3.071 1.00 27.96 295 ALA A C 1
ATOM 2294 O O . ALA A 1 295 ? 40.497 33.420 2.726 1.00 21.59 295 ALA A O 1
ATOM 2296 N N . ARG A 1 296 ? 42.060 32.105 3.619 1.00 23.15 296 ARG A N 1
ATOM 2297 C CA . ARG A 1 296 ? 42.930 33.256 3.863 1.00 21.10 296 ARG A CA 1
ATOM 2298 C C . ARG A 1 296 ? 43.591 33.757 2.584 1.00 16.81 296 ARG A C 1
ATOM 2299 O O . ARG A 1 296 ? 43.729 34.966 2.393 1.00 23.31 296 ARG A O 1
ATOM 2307 N N . GLN A 1 297 ? 43.965 32.844 1.687 1.00 19.86 297 GLN A N 1
ATOM 2308 C CA . GLN A 1 297 ? 44.405 33.243 0.352 1.00 18.07 297 GLN A CA 1
ATOM 2309 C C . GLN A 1 297 ? 43.337 34.067 -0.347 1.00 25.14 297 GLN A C 1
ATOM 2310 O O . GLN A 1 297 ? 43.628 35.088 -0.974 1.00 20.24 297 GLN A O 1
ATOM 2316 N N . ALA A 1 298 ? 42.096 33.600 -0.270 1.00 20.67 298 ALA A N 1
ATOM 2317 C CA . ALA A 1 298 ? 41.010 34.263 -1.001 1.00 22.80 298 ALA A CA 1
ATOM 2318 C C . ALA A 1 298 ? 40.873 35.692 -0.515 1.00 21.09 298 ALA A C 1
ATOM 2319 O O . ALA A 1 298 ? 40.723 36.625 -1.308 1.00 22.43 298 ALA A O 1
ATOM 2321 N N . LEU A 1 299 ? 40.914 35.864 0.798 1.00 22.59 299 LEU A N 1
ATOM 2322 C CA . LEU A 1 299 ? 40.739 37.188 1.378 1.00 27.36 299 LEU A CA 1
ATOM 2323 C C . LEU A 1 299 ? 41.898 38.108 0.982 1.00 26.84 299 LEU A C 1
ATOM 2324 O O . LEU A 1 299 ? 41.693 39.268 0.628 1.00 22.48 299 LEU A O 1
ATOM 2329 N N . LEU A 1 300 ? 43.118 37.585 1.047 1.00 21.12 300 LEU A N 1
ATOM 2330 C CA . LEU A 1 300 ? 44.298 38.357 0.669 1.00 23.37 300 LEU A CA 1
ATOM 2331 C C . LEU A 1 300 ? 44.223 38.747 -0.801 1.00 25.07 300 LEU A C 1
ATOM 2332 O O . LEU A 1 300 ? 44.506 39.887 -1.177 1.00 23.72 300 LEU A O 1
ATOM 2337 N N . ALA A 1 301 ? 43.818 37.810 -1.646 1.00 19.53 301 ALA A N 1
ATOM 2338 C CA . ALA A 1 301 ? 43.737 38.099 -3.086 1.00 20.58 301 ALA A CA 1
ATOM 2339 C C . ALA A 1 301 ? 42.699 39.175 -3.405 1.00 25.27 301 ALA A C 1
ATOM 2340 O O . ALA A 1 301 ? 42.935 40.075 -4.211 1.00 23.32 301 ALA A O 1
ATOM 2342 N N . LEU A 1 302 ? 41.532 39.063 -2.792 1.00 26.34 302 LEU A N 1
ATOM 2343 C CA . LEU A 1 302 ? 40.449 39.995 -3.074 1.00 24.85 302 LEU A CA 1
ATOM 2344 C C . LEU A 1 302 ? 40.774 41.394 -2.560 1.00 26.62 302 LEU A C 1
ATOM 2345 O O . LEU A 1 302 ? 40.491 42.386 -3.217 1.00 28.51 302 LEU A O 1
ATOM 2350 N N . VAL A 1 303 ? 41.372 41.472 -1.380 1.00 23.42 303 VAL A N 1
ATOM 2351 C CA . VAL A 1 303 ? 41.681 42.777 -0.806 1.00 25.91 303 VAL A CA 1
ATOM 2352 C C . VAL A 1 303 ? 42.816 43.475 -1.561 1.00 31.58 303 VAL A C 1
ATOM 2353 O O . VAL A 1 303 ? 42.804 44.694 -1.728 1.00 30.62 303 VAL A O 1
ATOM 2357 N N . LEU A 1 304 ? 43.774 42.694 -2.053 1.00 24.21 304 LEU A N 1
ATOM 2358 C CA . LEU A 1 304 ? 44.985 43.276 -2.678 1.00 22.58 304 LEU A CA 1
ATOM 2359 C C . LEU A 1 304 ? 45.066 43.241 -4.206 1.00 35.84 304 LEU A C 1
ATOM 2360 O O . LEU A 1 304 ? 45.982 43.821 -4.801 1.00 34.62 304 LEU A O 1
ATOM 2365 N N . ASN A 1 305 ? 44.149 42.538 -4.851 1.00 28.84 305 ASN A N 1
ATOM 2366 C CA . ASN A 1 305 ? 44.184 42.472 -6.311 1.00 30.03 305 ASN A CA 1
ATOM 2367 C C . ASN A 1 305 ? 42.864 42.985 -6.853 1.00 40.70 305 ASN A C 1
ATOM 2368 O O . ASN A 1 305 ? 41.800 42.483 -6.488 1.00 34.40 305 ASN A O 1
ATOM 2373 N N . ARG A 1 306 ? 42.950 43.996 -7.715 1.00 39.73 306 ARG A N 1
ATOM 2374 C CA . ARG A 1 306 ? 41.797 44.759 -8.174 1.00 45.88 306 ARG A CA 1
ATOM 2375 C C . ARG A 1 306 ? 40.720 43.876 -8.795 1.00 48.46 306 ARG A C 1
ATOM 2376 O O . ARG A 1 306 ? 39.539 43.983 -8.464 1.00 43.82 306 ARG A O 1
ATOM 2384 N N . ASP A 1 307 ? 41.140 42.994 -9.690 1.00 48.74 307 ASP A N 1
ATOM 2385 C CA . ASP A 1 307 ? 40.205 42.174 -10.436 1.00 55.52 307 ASP A CA 1
ATOM 2386 C C . ASP A 1 307 ? 39.919 40.882 -9.704 1.00 54.57 307 ASP A C 1
ATOM 2387 O O . ASP A 1 307 ? 40.801 40.320 -9.051 1.00 62.55 307 ASP A O 1
ATOM 2392 N N . LEU A 1 308 ? 38.676 40.425 -9.811 1.00 50.29 308 LEU A N 1
ATOM 2393 C CA . LEU A 1 308 ? 38.295 39.112 -9.319 1.00 58.54 308 LEU A CA 1
ATOM 2394 C C . LEU A 1 308 ? 39.244 38.062 -9.870 1.00 57.67 308 LEU A C 1
ATOM 2395 O O . LEU A 1 308 ? 39.641 38.118 -11.036 1.00 49.79 308 LEU A O 1
ATOM 2400 N N . VAL A 1 309 ? 39.625 37.109 -9.032 1.00 51.85 309 VAL A N 1
ATOM 2401 C CA . VAL A 1 309 ? 40.340 35.955 -9.539 1.00 59.50 309 VAL A CA 1
ATOM 2402 C C . VAL A 1 309 ? 39.314 35.071 -10.248 1.00 66.83 309 VAL A C 1
ATOM 2403 O O . VAL A 1 309 ? 38.195 34.873 -9.758 1.00 56.76 309 VAL A O 1
ATOM 2407 N N . LEU A 1 310 ? 39.673 34.592 -11.432 1.00 76.76 310 LEU A N 1
ATOM 2408 C CA . LEU A 1 310 ? 38.809 33.676 -12.159 1.00 89.20 310 LEU A CA 1
ATOM 2409 C C . LEU A 1 310 ? 39.636 32.516 -12.684 1.00 89.12 310 LEU A C 1
ATOM 2410 O O . LEU A 1 310 ? 40.249 32.624 -13.745 1.00 94.39 310 LEU A O 1
ATOM 2416 N N . LEU B 2 7 ? 13.443 89.263 35.664 1.00 56.11 7 LEU B N 1
ATOM 2417 C CA . LEU B 2 7 ? 14.241 88.133 35.176 1.00 56.20 7 LEU B CA 1
ATOM 2418 C C . LEU B 2 7 ? 15.642 88.142 35.786 1.00 57.64 7 LEU B C 1
ATOM 2419 O O . LEU B 2 7 ? 16.354 89.143 35.702 1.00 65.23 7 LEU B O 1
ATOM 2424 N N . GLN B 2 8 ? 16.037 87.027 36.396 1.00 54.95 8 GLN B N 1
ATOM 2425 C CA . GLN B 2 8 ? 17.359 86.918 37.016 1.00 54.13 8 GLN B CA 1
ATOM 2426 C C . GLN B 2 8 ? 18.462 86.872 35.963 1.00 51.07 8 GLN B C 1
ATOM 2427 O O . GLN B 2 8 ? 19.516 87.489 36.126 1.00 50.99 8 GLN B O 1
ATOM 2433 N N . VAL B 2 9 ? 18.216 86.118 34.894 1.00 43.65 9 VAL B N 1
ATOM 2434 C CA . VAL B 2 9 ? 19.131 86.028 33.758 1.00 36.90 9 VAL B CA 1
ATOM 2435 C C . VAL B 2 9 ? 18.411 86.612 32.544 1.00 45.73 9 VAL B C 1
ATOM 2436 O O . VAL B 2 9 ? 17.521 85.980 31.981 1.00 44.71 9 VAL B O 1
ATOM 2440 N N . GLU B 2 10 ? 18.783 87.827 32.156 1.00 48.52 10 GLU B N 1
ATOM 2441 C CA . GLU B 2 10 ? 18.013 88.576 31.164 1.00 49.91 10 GLU B CA 1
ATOM 2442 C C . GLU B 2 10 ? 18.066 87.973 29.763 1.00 45.14 10 GLU B C 1
ATOM 2443 O O . GLU B 2 10 ? 18.892 87.105 29.478 1.00 44.73 10 GLU B O 1
ATOM 2449 N N . ALA B 2 11 ? 17.173 88.443 28.899 1.00 39.56 11 ALA B N 1
ATOM 2450 C CA . ALA B 2 11 ? 17.078 87.980 27.515 1.00 36.95 11 ALA B CA 1
ATOM 2451 C C . ALA B 2 11 ? 18.309 88.391 26.714 1.00 44.11 11 ALA B C 1
ATOM 2452 O O . ALA B 2 11 ? 18.973 89.378 27.041 1.00 46.84 11 ALA B O 1
ATOM 2454 N N . ILE B 2 12 ? 18.608 87.636 25.662 1.00 44.58 12 ILE B N 1
ATOM 2455 C CA . ILE B 2 12 ? 19.723 87.959 24.781 1.00 51.07 12 ILE B CA 1
ATOM 2456 C C . ILE B 2 12 ? 19.169 88.364 23.430 1.00 49.29 12 ILE B C 1
ATOM 2457 O O . ILE B 2 12 ? 18.009 88.099 23.123 1.00 45.78 12 ILE B O 1
ATOM 2462 N N . LYS B 2 13 ? 20.011 88.996 22.622 1.00 58.04 13 LYS B N 1
ATOM 2463 C CA . LYS B 2 13 ? 19.610 89.453 21.301 1.00 60.26 13 LYS B CA 1
ATOM 2464 C C . LYS B 2 13 ? 19.788 88.340 20.282 1.00 54.10 13 LYS B C 1
ATOM 2465 O O . LYS B 2 13 ? 18.914 88.099 19.457 1.00 58.45 13 LYS B O 1
ATOM 2471 N N . ARG B 2 14 ? 20.926 87.656 20.357 1.00 48.06 14 ARG B N 1
ATOM 2472 C CA . ARG B 2 14 ? 21.281 86.662 19.357 1.00 51.65 14 ARG B CA 1
ATOM 2473 C C . ARG B 2 14 ? 22.102 85.521 19.958 1.00 46.62 14 ARG B C 1
ATOM 2474 O O . ARG B 2 14 ? 23.116 85.748 20.616 1.00 43.66 14 ARG B O 1
ATOM 2482 N N . GLY B 2 15 ? 21.654 84.294 19.724 1.00 45.55 15 GLY B N 1
ATOM 2483 C CA . GLY B 2 15 ? 22.371 83.118 20.182 1.00 46.45 15 GLY B CA 1
ATOM 2484 C C . GLY B 2 15 ? 21.422 81.979 20.494 1.00 42.31 15 GLY B C 1
ATOM 2485 O O . GLY B 2 15 ? 20.308 81.922 19.970 1.00 46.94 15 GLY B O 1
ATOM 2486 N N . THR B 2 16 ? 21.856 81.075 21.363 1.00 41.95 16 THR B N 1
ATOM 2487 C CA . THR B 2 16 ? 21.043 79.920 21.699 1.00 45.85 16 THR B CA 1
ATOM 2488 C C . THR B 2 16 ? 20.686 79.960 23.176 1.00 45.18 16 THR B C 1
ATOM 2489 O O . THR B 2 16 ? 21.529 80.284 24.018 1.00 41.34 16 THR B O 1
ATOM 2493 N N . VAL B 2 17 ? 19.429 79.660 23.485 1.00 36.16 17 VAL B N 1
ATOM 2494 C CA . VAL B 2 17 ? 19.003 79.487 24.867 1.00 39.69 17 VAL B CA 1
ATOM 2495 C C . VAL B 2 17 ? 18.522 78.054 25.095 1.00 39.34 17 VAL B C 1
ATOM 2496 O O . VAL B 2 17 ? 17.509 77.633 24.530 1.00 36.61 17 VAL B O 1
ATOM 2500 N N . ILE B 2 18 ? 19.258 77.308 25.916 1.00 33.08 18 ILE B N 1
ATOM 2501 C CA . ILE B 2 18 ? 18.879 75.944 26.271 1.00 38.88 18 ILE B CA 1
ATOM 2502 C C . ILE B 2 18 ? 18.084 76.007 27.567 1.00 38.08 18 ILE B C 1
ATOM 2503 O O . ILE B 2 18 ? 18.649 76.215 28.648 1.00 36.23 18 ILE B O 1
ATOM 2508 N N . ASP B 2 19 ? 16.773 75.827 27.443 1.00 37.82 19 ASP B N 1
ATOM 2509 C CA . ASP B 2 19 ? 15.836 75.968 28.551 1.00 41.53 19 ASP B CA 1
ATOM 2510 C C . ASP B 2 19 ? 15.385 74.575 28.958 1.00 44.04 19 ASP B C 1
ATOM 2511 O O . ASP B 2 19 ? 15.654 73.607 28.243 1.00 36.62 19 ASP B O 1
ATOM 2516 N N . HIS B 2 20 ? 14.708 74.478 30.101 1.00 36.75 20 HIS B N 1
ATOM 2517 C CA . HIS B 2 20 ? 14.170 73.206 30.581 1.00 40.36 20 HIS B CA 1
ATOM 2518 C C . HIS B 2 20 ? 15.218 72.102 30.761 1.00 37.56 20 HIS B C 1
ATOM 2519 O O . HIS B 2 20 ? 14.972 70.943 30.426 1.00 41.45 20 HIS B O 1
ATOM 2526 N N . ILE B 2 21 ? 16.385 72.456 31.286 1.00 35.83 21 ILE B N 1
ATOM 2527 C CA . ILE B 2 21 ? 17.394 71.451 31.586 1.00 33.58 21 ILE B CA 1
ATOM 2528 C C . ILE B 2 21 ? 17.067 70.949 32.978 1.00 39.35 21 ILE B C 1
ATOM 2529 O O . ILE B 2 21 ? 16.720 71.744 33.845 1.00 38.11 21 ILE B O 1
ATOM 2534 N N . PRO B 2 22 ? 17.136 69.628 33.199 1.00 40.13 22 PRO B N 1
ATOM 2535 C CA . PRO B 2 22 ? 16.855 69.133 34.555 1.00 46.32 22 PRO B CA 1
ATOM 2536 C C . PRO B 2 22 ? 17.851 69.678 35.578 1.00 50.22 22 PRO B C 1
ATOM 2537 O O . PRO B 2 22 ? 18.998 69.959 35.226 1.00 43.66 22 PRO B O 1
ATOM 2541 N N . ALA B 2 23 ? 17.415 69.838 36.826 1.00 51.14 23 ALA B N 1
ATOM 2542 C CA . ALA B 2 23 ? 18.321 70.264 37.887 1.00 47.65 23 ALA B CA 1
ATOM 2543 C C . ALA B 2 23 ? 19.501 69.311 37.952 1.00 39.89 23 ALA B C 1
ATOM 2544 O O . ALA B 2 23 ? 19.361 68.126 37.652 1.00 42.75 23 ALA B O 1
ATOM 2546 N N . GLN B 2 24 ? 20.661 69.835 38.333 1.00 30.81 24 GLN B N 1
ATOM 2547 C CA . GLN B 2 24 ? 21.896 69.052 38.387 1.00 35.72 24 GLN B CA 1
ATOM 2548 C C . GLN B 2 24 ? 22.364 68.489 37.038 1.00 37.25 24 GLN B C 1
ATOM 2549 O O . GLN B 2 24 ? 23.267 67.655 36.997 1.00 37.02 24 GLN B O 1
ATOM 2555 N N . ILE B 2 25 ? 21.776 68.965 35.942 1.00 36.82 25 ILE B N 1
ATOM 2556 C CA . ILE B 2 25 ? 22.208 68.558 34.599 1.00 31.64 25 ILE B CA 1
ATOM 2557 C C . ILE B 2 25 ? 22.857 69.733 33.827 1.00 33.28 25 ILE B C 1
ATOM 2558 O O . ILE B 2 25 ? 23.674 69.525 32.930 1.00 33.75 25 ILE B O 1
ATOM 2563 N N . GLY B 2 26 ? 22.514 70.966 34.193 1.00 34.31 26 GLY B N 1
ATOM 2564 C CA . GLY B 2 26 ? 23.115 72.129 33.557 1.00 33.20 26 GLY B CA 1
ATOM 2565 C C . GLY B 2 26 ? 24.640 72.182 33.623 1.00 33.65 26 GLY B C 1
ATOM 2566 O O . GLY B 2 26 ? 25.301 72.401 32.621 1.00 27.10 26 GLY B O 1
ATOM 2567 N N . PHE B 2 27 ? 25.210 72.005 34.806 1.00 29.20 27 PHE B N 1
ATOM 2568 C CA . PHE B 2 27 ? 26.667 71.997 34.916 1.00 29.71 27 PHE B CA 1
ATOM 2569 C C . PHE B 2 27 ? 27.290 70.836 34.149 1.00 32.24 27 PHE B C 1
ATOM 2570 O O . PHE B 2 27 ? 28.355 70.977 33.541 1.00 36.29 27 PHE B O 1
ATOM 2578 N N . LYS B 2 28 ? 26.636 69.684 34.201 1.00 30.73 28 LYS B N 1
ATOM 2579 C CA . LYS B 2 28 ? 27.117 68.503 33.485 1.00 34.85 28 LYS B CA 1
ATOM 2580 C C . LYS B 2 28 ? 27.224 68.779 31.988 1.00 34.11 28 LYS B C 1
ATOM 2581 O O . LYS B 2 28 ? 28.180 68.361 31.337 1.00 32.60 28 LYS B O 1
ATOM 2587 N N . LEU B 2 29 ? 26.239 69.495 31.448 1.00 33.41 29 LEU B N 1
ATOM 2588 C CA . LEU B 2 29 ? 26.250 69.864 30.029 1.00 33.52 29 LEU B CA 1
ATOM 2589 C C . LEU B 2 29 ? 27.393 70.832 29.697 1.00 31.30 29 LEU B C 1
ATOM 2590 O O . LEU B 2 29 ? 28.055 70.698 28.667 1.00 31.76 29 LEU B O 1
ATOM 2595 N N . LEU B 2 30 ? 27.604 71.818 30.564 1.00 28.07 30 LEU B N 1
ATOM 2596 C CA . LEU B 2 30 ? 28.713 72.758 30.403 1.00 28.01 30 LEU B CA 1
ATOM 2597 C C . LEU B 2 30 ? 30.061 72.009 30.329 1.00 32.93 30 LEU B C 1
ATOM 2598 O O . LEU B 2 30 ? 30.925 72.344 29.510 1.00 32.43 30 LEU B O 1
ATOM 2603 N N . SER B 2 31 ? 30.209 70.984 31.167 1.00 31.38 31 SER B N 1
ATOM 2604 C CA . SER B 2 31 ? 31.432 70.176 31.244 1.00 35.28 31 SER B CA 1
ATOM 2605 C C . SER B 2 31 ? 31.599 69.215 30.073 1.00 29.68 31 SER B C 1
ATOM 2606 O O . SER B 2 31 ? 32.622 69.243 29.383 1.00 36.07 31 SER B O 1
ATOM 2609 N N . LEU B 2 32 ? 30.613 68.342 29.872 1.00 35.71 32 LEU B N 1
ATOM 2610 C CA . LEU B 2 32 ? 30.680 67.337 28.798 1.00 35.83 32 LEU B CA 1
ATOM 2611 C C . LEU B 2 32 ? 30.925 67.936 27.418 1.00 44.47 32 LEU B C 1
ATOM 2612 O O . LEU B 2 32 ? 31.727 67.421 26.637 1.00 36.81 32 LEU B O 1
ATOM 2617 N N . PHE B 2 33 ? 30.218 69.014 27.106 1.00 36.48 33 PHE B N 1
ATOM 2618 C CA . PHE B 2 33 ? 30.253 69.531 25.745 1.00 39.10 33 PHE B CA 1
ATOM 2619 C C . PHE B 2 33 ? 31.122 70.780 25.618 1.00 34.37 33 PHE B C 1
ATOM 2620 O O . PHE B 2 33 ? 31.064 71.480 24.607 1.00 35.30 33 PHE B O 1
ATOM 2628 N N . LYS B 2 34 ? 31.925 71.034 26.653 1.00 35.44 34 LYS B N 1
ATOM 2629 C CA . LYS B 2 34 ? 32.886 72.146 26.676 1.00 43.02 34 LYS B CA 1
ATOM 2630 C C . LYS B 2 34 ? 32.259 73.465 26.213 1.00 40.62 34 LYS B C 1
ATOM 2631 O O . LYS B 2 34 ? 32.863 74.215 25.441 1.00 41.44 34 LYS B O 1
ATOM 2637 N N . LEU B 2 35 ? 31.045 73.740 26.682 1.00 34.39 35 LEU B N 1
ATOM 2638 C CA . LEU B 2 35 ? 30.313 74.922 26.231 1.00 38.15 35 LEU B CA 1
ATOM 2639 C C . LEU B 2 35 ? 30.979 76.233 26.635 1.00 37.24 35 LEU B C 1
ATOM 2640 O O . LEU B 2 35 ? 30.747 77.269 26.010 1.00 44.70 35 LEU B O 1
ATOM 2645 N N . THR B 2 36 ? 31.792 76.198 27.685 1.00 32.15 36 THR B N 1
ATOM 2646 C CA . THR B 2 36 ? 32.394 77.434 28.189 1.00 30.01 36 THR B CA 1
ATOM 2647 C C . THR B 2 36 ? 33.767 77.737 27.572 1.00 36.61 36 THR B C 1
ATOM 2648 O O . THR B 2 36 ? 34.363 78.774 27.860 1.00 33.26 36 THR B O 1
ATOM 2652 N N . GLU B 2 37 ? 34.262 76.831 26.728 1.00 41.63 37 GLU B N 1
ATOM 2653 C CA . GLU B 2 37 ? 35.480 77.083 25.957 1.00 37.29 37 GLU B CA 1
ATOM 2654 C C . GLU B 2 37 ? 35.167 77.971 24.763 1.00 42.67 37 GLU B C 1
ATOM 2655 O O . GLU B 2 37 ? 35.188 77.521 23.610 1.00 39.75 37 GLU B O 1
ATOM 2661 N N . THR B 2 38 ? 34.868 79.235 25.052 1.00 45.97 38 THR B N 1
ATOM 2662 C CA . THR B 2 38 ? 34.536 80.219 24.028 1.00 48.23 38 THR B CA 1
ATOM 2663 C C . THR B 2 38 ? 34.742 81.621 24.583 1.00 47.63 38 THR B C 1
ATOM 2664 O O . THR B 2 38 ? 34.771 81.815 25.800 1.00 45.35 38 THR B O 1
ATOM 2668 N N . ASP B 2 39 ? 34.893 82.596 23.693 1.00 46.45 39 ASP B N 1
ATOM 2669 C CA . ASP B 2 39 ? 35.038 83.984 24.110 1.00 46.26 39 ASP B CA 1
ATOM 2670 C C . ASP B 2 39 ? 33.684 84.685 24.163 1.00 36.17 39 ASP B C 1
ATOM 2671 O O . ASP B 2 39 ? 33.576 85.816 24.630 1.00 41.06 39 ASP B O 1
ATOM 2676 N N . GLN B 2 40 ? 32.648 84.009 23.681 1.00 37.25 40 GLN B N 1
ATOM 2677 C CA . GLN B 2 40 ? 31.319 84.613 23.633 1.00 46.16 40 GLN B CA 1
ATOM 2678 C C . GLN B 2 40 ? 30.707 84.705 25.029 1.00 46.69 40 GLN B C 1
ATOM 2679 O O . GLN B 2 40 ? 31.026 83.904 25.907 1.00 36.71 40 GLN B O 1
ATOM 2685 N N . ARG B 2 41 ? 29.841 85.691 25.240 1.00 37.92 41 ARG B N 1
ATOM 2686 C CA . ARG B 2 41 ? 29.229 85.887 26.550 1.00 45.39 41 ARG B CA 1
ATOM 2687 C C . ARG B 2 41 ? 28.238 84.773 26.860 1.00 37.76 41 ARG B C 1
ATOM 2688 O O . ARG B 2 41 ? 27.338 84.484 26.068 1.00 43.79 41 ARG B O 1
ATOM 2696 N N . ILE B 2 42 ? 28.425 84.134 28.008 1.00 36.37 42 ILE B N 1
ATOM 2697 C CA . ILE B 2 42 ? 27.524 83.078 28.449 1.00 31.59 42 ILE B CA 1
ATOM 2698 C C . ILE B 2 42 ? 26.875 83.479 29.772 1.00 36.82 42 ILE B C 1
ATOM 2699 O O . ILE B 2 42 ? 27.541 83.974 30.683 1.00 36.10 42 ILE B O 1
ATOM 2704 N N . THR B 2 43 ? 25.562 83.313 29.865 1.00 35.35 43 THR B N 1
ATOM 2705 C CA . THR B 2 43 ? 24.886 83.528 31.137 1.00 43.25 43 THR B CA 1
ATOM 2706 C C . THR B 2 43 ? 24.088 82.287 31.496 1.00 42.93 43 THR B C 1
ATOM 2707 O O . THR B 2 43 ? 23.485 81.666 30.627 1.00 35.65 43 THR B O 1
ATOM 2711 N N . ILE B 2 44 ? 24.100 81.931 32.777 1.00 38.35 44 ILE B N 1
ATOM 2712 C CA . ILE B 2 44 ? 23.605 80.632 33.224 1.00 35.22 44 ILE B CA 1
ATOM 2713 C C . ILE B 2 44 ? 22.747 80.774 34.478 1.00 43.35 44 ILE B C 1
ATOM 2714 O O . ILE B 2 44 ? 23.073 81.563 35.373 1.00 35.82 44 ILE B O 1
ATOM 2719 N N . GLY B 2 45 ? 21.647 80.023 34.537 1.00 35.24 45 GLY B N 1
ATOM 2720 C CA . GLY B 2 45 ? 20.881 79.905 35.767 1.00 34.15 45 GLY B CA 1
ATOM 2721 C C . GLY B 2 45 ? 20.749 78.455 36.185 1.00 35.93 45 GLY B C 1
ATOM 2722 O O . GLY B 2 45 ? 20.374 77.608 35.368 1.00 36.49 45 GLY B O 1
ATOM 2723 N N . LEU B 2 46 ? 21.067 78.153 37.442 1.00 32.11 46 LEU B N 1
ATOM 2724 C CA . LEU B 2 46 ? 20.928 76.784 37.948 1.00 34.92 46 LEU B CA 1
ATOM 2725 C C . LEU B 2 46 ? 19.965 76.796 39.125 1.00 39.20 46 LEU B C 1
ATOM 2726 O O . LEU B 2 46 ? 19.990 77.724 39.938 1.00 33.20 46 LEU B O 1
ATOM 2731 N N . ASN B 2 47 ? 19.112 75.776 39.200 1.00 36.61 47 ASN B N 1
ATOM 2732 C CA . ASN B 2 47 ? 18.076 75.690 40.234 1.00 39.75 47 ASN B CA 1
ATOM 2733 C C . ASN B 2 47 ? 17.026 76.802 40.160 1.00 38.26 47 ASN B C 1
ATOM 2734 O O . ASN B 2 47 ? 16.541 77.282 41.178 1.00 40.61 47 ASN B O 1
ATOM 2739 N N . LEU B 2 48 ? 16.676 77.199 38.943 1.00 36.45 48 LEU B N 1
ATOM 2740 C CA . LEU B 2 48 ? 15.613 78.172 38.719 1.00 34.23 48 LEU B CA 1
ATOM 2741 C C . LEU B 2 48 ? 14.252 77.504 38.876 1.00 41.45 48 LEU B C 1
ATOM 2742 O O . LEU B 2 48 ? 14.087 76.355 38.495 1.00 39.53 48 LEU B O 1
ATOM 2747 N N . PRO B 2 49 ? 13.259 78.229 39.415 1.00 51.20 49 PRO B N 1
ATOM 2748 C CA . PRO B 2 49 ? 11.902 77.663 39.458 1.00 46.96 49 PRO B CA 1
ATOM 2749 C C . PRO B 2 49 ? 11.381 77.336 38.058 1.00 47.29 49 PRO B C 1
ATOM 2750 O O . PRO B 2 49 ? 11.705 78.052 37.106 1.00 48.22 49 PRO B O 1
ATOM 2754 N N . SER B 2 50 ? 10.600 76.265 37.928 1.00 52.64 50 SER B N 1
ATOM 2755 C CA . SER B 2 50 ? 9.974 75.936 36.648 1.00 61.48 50 SER B CA 1
ATOM 2756 C C . SER B 2 50 ? 8.509 75.528 36.796 1.00 67.15 50 SER B C 1
ATOM 2757 O O . SER B 2 50 ? 8.186 74.622 37.561 1.00 70.80 50 SER B O 1
ATOM 2760 N N . GLY B 2 51 ? 7.632 76.190 36.047 1.00 69.34 51 GLY B N 1
ATOM 2761 C CA . GLY B 2 51 ? 6.212 75.886 36.082 1.00 72.87 51 GLY B CA 1
ATOM 2762 C C . GLY B 2 51 ? 5.896 74.460 35.671 1.00 81.30 51 GLY B C 1
ATOM 2763 O O . GLY B 2 51 ? 5.033 73.810 36.261 1.00 84.62 51 GLY B O 1
ATOM 2764 N N . GLU B 2 52 ? 6.606 73.964 34.663 1.00 85.02 52 GLU B N 1
ATOM 2765 C CA . GLU B 2 52 ? 6.340 72.632 34.136 1.00 87.23 52 GLU B CA 1
ATOM 2766 C C . GLU B 2 52 ? 7.226 71.556 34.758 1.00 89.11 52 GLU B C 1
ATOM 2767 O O . GLU B 2 52 ? 6.972 70.364 34.581 1.00 86.82 52 GLU B O 1
ATOM 2773 N N . MET B 2 53 ? 8.256 71.970 35.489 1.00 87.36 53 MET B N 1
ATOM 2774 C CA . MET B 2 53 ? 9.258 71.024 35.970 1.00 82.31 53 MET B CA 1
ATOM 2775 C C . MET B 2 53 ? 9.509 71.119 37.469 1.00 74.38 53 MET B C 1
ATOM 2776 O O . MET B 2 53 ? 10.153 70.246 38.050 1.00 69.50 53 MET B O 1
ATOM 2781 N N . GLY B 2 54 ? 8.998 72.176 38.091 1.00 66.92 54 GLY B N 1
ATOM 2782 C CA . GLY B 2 54 ? 9.321 72.463 39.476 1.00 60.65 54 GLY B CA 1
ATOM 2783 C C . GLY B 2 54 ? 10.543 73.357 39.485 1.00 63.20 54 GLY B C 1
ATOM 2784 O O . GLY B 2 54 ? 10.457 74.551 39.790 1.00 57.61 54 GLY B O 1
ATOM 2785 N N . ARG B 2 55 ? 11.690 72.778 39.136 1.00 53.84 55 ARG B N 1
ATOM 2786 C CA . ARG B 2 55 ? 12.885 73.577 38.897 1.00 53.90 55 ARG B CA 1
ATOM 2787 C C . ARG B 2 55 ? 13.719 73.072 37.718 1.00 50.04 55 ARG B C 1
ATOM 2788 O O . ARG B 2 55 ? 13.510 71.960 37.216 1.00 41.11 55 ARG B O 1
ATOM 2796 N N . LYS B 2 56 ? 14.652 73.905 37.266 1.00 31.64 56 LYS B N 1
ATOM 2797 C CA . LYS B 2 56 ? 15.393 73.623 36.043 1.00 31.84 56 LYS B CA 1
ATOM 2798 C C . LYS B 2 56 ? 16.715 74.364 36.010 1.00 39.89 56 LYS B C 1
ATOM 2799 O O . LYS B 2 56 ? 16.991 75.217 36.863 1.00 34.85 56 LYS B O 1
ATOM 2805 N N . ASP B 2 57 ? 17.523 74.040 35.005 1.00 32.48 57 ASP B N 1
ATOM 2806 C CA . ASP B 2 57 ? 18.732 74.794 34.728 1.00 30.53 57 ASP B CA 1
ATOM 2807 C C . ASP B 2 57 ? 18.546 75.483 33.384 1.00 32.13 57 ASP B C 1
ATOM 2808 O O . ASP B 2 57 ? 17.650 75.123 32.609 1.00 36.82 57 ASP B O 1
ATOM 2813 N N . LEU B 2 58 ? 19.400 76.461 33.101 1.00 30.46 58 LEU B N 1
ATOM 2814 C CA . LEU B 2 58 ? 19.215 77.338 31.953 1.00 32.44 58 LEU B CA 1
ATOM 2815 C C . LEU B 2 58 ? 20.573 77.801 31.470 1.00 37.12 58 LEU B C 1
ATOM 2816 O O . LEU B 2 58 ? 21.377 78.293 32.263 1.00 31.36 58 LEU B O 1
ATOM 2821 N N . ILE B 2 59 ? 20.818 77.656 30.170 1.00 31.83 59 ILE B N 1
ATOM 2822 C CA . ILE B 2 59 ? 22.089 78.033 29.574 1.00 33.48 59 ILE B CA 1
ATOM 2823 C C . ILE B 2 59 ? 21.881 78.916 28.345 1.00 40.78 59 ILE B C 1
ATOM 2824 O O . ILE B 2 59 ? 21.176 78.537 27.405 1.00 41.00 59 ILE B O 1
ATOM 2829 N N . LYS B 2 60 ? 22.506 80.089 28.350 1.00 33.32 60 LYS B N 1
ATOM 2830 C CA . LYS B 2 60 ? 22.433 80.998 27.212 1.00 36.41 60 LYS B CA 1
ATOM 2831 C C . LYS B 2 60 ? 23.828 81.229 26.653 1.00 42.56 60 LYS B C 1
ATOM 2832 O O . LYS B 2 60 ? 24.740 81.604 27.392 1.00 43.29 60 LYS B O 1
ATOM 2838 N N . ILE B 2 61 ? 23.990 81.010 25.351 1.00 35.23 61 ILE B N 1
ATOM 2839 C CA . ILE B 2 61 ? 25.278 81.200 24.688 1.00 36.87 61 ILE B CA 1
ATOM 2840 C C . ILE B 2 61 ? 25.141 82.175 23.521 1.00 43.40 61 ILE B C 1
ATOM 2841 O O . ILE B 2 61 ? 24.579 81.838 22.474 1.00 40.56 61 ILE B O 1
ATOM 2846 N N . GLU B 2 62 ? 25.659 83.385 23.702 1.00 37.42 62 GLU B N 1
ATOM 2847 C CA . GLU B 2 62 ? 25.483 84.431 22.699 1.00 47.16 62 GLU B CA 1
ATOM 2848 C C . GLU B 2 62 ? 26.257 84.189 21.410 1.00 43.97 62 GLU B C 1
ATOM 2849 O O . GLU B 2 62 ? 27.336 83.597 21.424 1.00 46.75 62 GLU B O 1
ATOM 2855 N N . ASN B 2 63 ? 25.668 84.634 20.301 1.00 49.16 63 ASN B N 1
ATOM 2856 C CA . ASN B 2 63 ? 26.290 84.571 18.981 1.00 46.64 63 ASN B CA 1
ATOM 2857 C C . ASN B 2 63 ? 26.669 83.156 18.581 1.00 54.92 63 ASN B C 1
ATOM 2858 O O . ASN B 2 63 ? 27.623 82.939 17.835 1.00 61.34 63 ASN B O 1
ATOM 2863 N N . THR B 2 64 ? 25.902 82.195 19.080 1.00 48.44 64 THR B N 1
ATOM 2864 C CA . THR B 2 64 ? 26.249 80.793 18.941 1.00 50.43 64 THR B CA 1
ATOM 2865 C C . THR B 2 64 ? 24.991 79.974 18.681 1.00 46.49 64 THR B C 1
ATOM 2866 O O . THR B 2 64 ? 23.995 80.106 19.394 1.00 47.21 64 THR B O 1
ATOM 2870 N N . PHE B 2 65 ? 25.036 79.139 17.650 1.00 48.91 65 PHE B N 1
ATOM 2871 C CA . PHE B 2 65 ? 23.908 78.277 17.326 1.00 50.62 65 PHE B CA 1
ATOM 2872 C C . PHE B 2 65 ? 24.313 76.810 17.274 1.00 53.87 65 PHE B C 1
ATOM 2873 O O . PHE B 2 65 ? 25.444 76.483 16.907 1.00 52.11 65 PHE B O 1
ATOM 2881 N N . LEU B 2 66 ? 23.393 75.933 17.667 1.00 44.70 66 LEU B N 1
ATOM 2882 C CA . LEU B 2 66 ? 23.652 74.503 17.652 1.00 54.98 66 LEU B CA 1
ATOM 2883 C C . LEU B 2 66 ? 23.057 73.850 16.411 1.00 53.66 66 LEU B C 1
ATOM 2884 O O . LEU B 2 66 ? 21.918 74.129 16.028 1.00 50.00 66 LEU B O 1
ATOM 2889 N N . SER B 2 67 ? 23.843 72.985 15.781 1.00 52.73 67 SER B N 1
ATOM 2890 C CA . SER B 2 67 ? 23.345 72.182 14.682 1.00 55.68 67 SER B CA 1
ATOM 2891 C C . SER B 2 67 ? 22.371 71.153 15.241 1.00 57.05 67 SER B C 1
ATOM 2892 O O . SER B 2 67 ? 22.259 70.978 16.461 1.00 46.16 67 SER B O 1
ATOM 2895 N N . GLU B 2 68 ? 21.677 70.467 14.342 1.00 67.68 68 GLU B N 1
ATOM 2896 C CA . GLU B 2 68 ? 20.643 69.511 14.713 1.00 65.24 68 GLU B CA 1
ATOM 2897 C C . GLU B 2 68 ? 21.190 68.322 15.514 1.00 57.00 68 GLU B C 1
ATOM 2898 O O . GLU B 2 68 ? 20.609 67.932 16.530 1.00 49.39 68 GLU B O 1
ATOM 2904 N N . ASP B 2 69 ? 22.301 67.743 15.066 1.00 55.93 69 ASP B N 1
ATOM 2905 C CA . ASP B 2 69 ? 22.903 66.643 15.818 1.00 55.44 69 ASP B CA 1
ATOM 2906 C C . ASP B 2 69 ? 23.527 67.119 17.123 1.00 53.12 69 ASP B C 1
ATOM 2907 O O . ASP B 2 69 ? 23.690 66.334 18.053 1.00 55.24 69 ASP B O 1
ATOM 2912 N N . GLN B 2 70 ? 23.886 68.398 17.192 1.00 50.68 70 GLN B N 1
ATOM 2913 C CA . GLN B 2 70 ? 24.380 68.960 18.438 1.00 51.57 70 GLN B CA 1
ATOM 2914 C C . GLN B 2 70 ? 23.243 69.012 19.456 1.00 55.66 70 GLN B C 1
ATOM 2915 O O . GLN B 2 70 ? 23.435 68.663 20.620 1.00 48.25 70 GLN B O 1
ATOM 2921 N N . VAL B 2 71 ? 22.058 69.427 19.006 1.00 48.00 71 VAL B N 1
ATOM 2922 C CA . VAL B 2 71 ? 20.860 69.415 19.846 1.00 47.83 71 VAL B CA 1
ATOM 2923 C C . VAL B 2 71 ? 20.548 67.995 20.333 1.00 47.39 71 VAL B C 1
ATOM 2924 O O . VAL B 2 71 ? 20.207 67.775 21.500 1.00 47.61 71 VAL B O 1
ATOM 2928 N N . ASP B 2 72 ? 20.672 67.039 19.424 1.00 47.23 72 ASP B N 1
ATOM 2929 C CA . ASP B 2 72 ? 20.351 65.643 19.705 1.00 47.28 72 ASP B CA 1
ATOM 2930 C C . ASP B 2 72 ? 21.293 64.984 20.724 1.00 48.55 72 ASP B C 1
ATOM 2931 O O . ASP B 2 72 ? 20.918 64.022 21.390 1.00 47.96 72 ASP B O 1
ATOM 2936 N N . GLN B 2 73 ? 22.512 65.498 20.842 1.00 49.98 73 GLN B N 1
ATOM 2937 C CA . GLN B 2 73 ? 23.466 64.982 21.824 1.00 52.41 73 GLN B CA 1
ATOM 2938 C C . GLN B 2 73 ? 23.020 65.267 23.264 1.00 48.89 73 GLN B C 1
ATOM 2939 O O . GLN B 2 73 ? 23.471 64.615 24.211 1.00 49.29 73 GLN B O 1
ATOM 2945 N N . LEU B 2 74 ? 22.130 66.239 23.414 1.00 48.66 74 LEU B N 1
ATOM 2946 C CA . LEU B 2 74 ? 21.539 66.583 24.708 1.00 48.87 74 LEU B CA 1
ATOM 2947 C C . LEU B 2 74 ? 20.546 65.532 25.205 1.00 55.07 74 LEU B C 1
ATOM 2948 O O . LEU B 2 74 ? 20.207 65.502 26.389 1.00 49.12 74 LEU B O 1
ATOM 2953 N N . ALA B 2 75 ? 20.069 64.687 24.295 1.00 41.55 75 ALA B N 1
ATOM 2954 C CA . ALA B 2 75 ? 18.874 63.884 24.548 1.00 43.06 75 ALA B CA 1
ATOM 2955 C C . ALA B 2 75 ? 19.047 62.894 25.697 1.00 36.80 75 ALA B C 1
ATOM 2956 O O . ALA B 2 75 ? 18.106 62.609 26.435 1.00 42.73 75 ALA B O 1
ATOM 2958 N N . LEU B 2 76 ? 20.255 62.367 25.840 1.00 35.67 76 LEU B N 1
ATOM 2959 C CA . LEU B 2 76 ? 20.541 61.409 26.895 1.00 38.74 76 LEU B CA 1
ATOM 2960 C C . LEU B 2 76 ? 20.544 62.090 28.275 1.00 44.69 76 LEU B C 1
ATOM 2961 O O . LEU B 2 76 ? 20.303 61.440 29.291 1.00 40.08 76 LEU B O 1
ATOM 2966 N N . TYR B 2 77 ? 20.800 63.399 28.304 1.00 40.56 77 TYR B N 1
ATOM 2967 C CA . TYR B 2 77 ? 20.902 64.143 29.567 1.00 43.22 77 TYR B CA 1
ATOM 2968 C C . TYR B 2 77 ? 19.714 65.045 29.835 1.00 42.22 77 TYR B C 1
ATOM 2969 O O . TYR B 2 77 ? 19.296 65.204 30.980 1.00 49.27 77 TYR B O 1
ATOM 2978 N N . ALA B 2 78 ? 19.173 65.637 28.775 1.00 34.13 78 ALA B N 1
ATOM 2979 C CA . ALA B 2 78 ? 18.049 66.556 28.907 1.00 32.40 78 ALA B CA 1
ATOM 2980 C C . ALA B 2 78 ? 17.062 66.330 27.773 1.00 46.26 78 ALA B C 1
ATOM 2981 O O . ALA B 2 78 ? 16.946 67.164 26.874 1.00 44.27 78 ALA B O 1
ATOM 2983 N N . PRO B 2 79 ? 16.332 65.205 27.825 1.00 50.11 79 PRO B N 1
ATOM 2984 C CA . PRO B 2 79 ? 15.468 64.739 26.734 1.00 48.89 79 PRO B CA 1
ATOM 2985 C C . PRO B 2 79 ? 14.255 65.630 26.533 1.00 44.09 79 PRO B C 1
ATOM 2986 O O . PRO B 2 79 ? 13.633 65.597 25.468 1.00 43.84 79 PRO B O 1
ATOM 2990 N N . GLN B 2 80 ? 13.914 66.408 27.552 1.00 36.90 80 GLN B N 1
ATOM 2991 C CA . GLN B 2 80 ? 12.785 67.326 27.450 1.00 49.10 80 GLN B CA 1
ATOM 2992 C C . GLN B 2 80 ? 13.265 68.778 27.419 1.00 39.75 80 GLN B C 1
ATOM 2993 O O . GLN B 2 80 ? 12.515 69.700 27.721 1.00 38.71 80 GLN B O 1
ATOM 2999 N N . ALA B 2 81 ? 14.526 68.982 27.045 1.00 35.88 81 ALA B N 1
ATOM 3000 C CA . ALA B 2 81 ? 15.065 70.337 26.943 1.00 41.27 81 ALA B CA 1
ATOM 3001 C C . ALA B 2 81 ? 14.434 71.083 25.767 1.00 46.39 81 ALA B C 1
ATOM 3002 O O . ALA B 2 81 ? 13.936 70.463 24.827 1.00 44.38 81 ALA B O 1
ATOM 3004 N N . THR B 2 82 ? 14.470 72.412 25.819 1.00 34.60 82 THR B N 1
ATOM 3005 C CA . THR B 2 82 ? 14.008 73.234 24.705 1.00 39.12 82 THR B CA 1
ATOM 3006 C C . THR B 2 82 ? 15.154 74.088 24.177 1.00 42.29 82 THR B C 1
ATOM 3007 O O . THR B 2 82 ? 15.650 74.986 24.870 1.00 39.10 82 THR B O 1
ATOM 3011 N N . VAL B 2 83 ? 15.591 73.805 22.955 1.00 38.03 83 VAL B N 1
ATOM 3012 C CA . VAL B 2 83 ? 16.640 74.615 22.349 1.00 36.84 83 VAL B CA 1
ATOM 3013 C C . VAL B 2 83 ? 16.000 75.748 21.543 1.00 44.89 83 VAL B C 1
ATOM 3014 O O . VAL B 2 83 ? 15.382 75.509 20.504 1.00 51.79 83 VAL B O 1
ATOM 3018 N N . ASN B 2 84 ? 16.132 76.972 22.047 1.00 37.25 84 ASN B N 1
ATOM 3019 C CA . ASN B 2 84 ? 15.624 78.156 21.364 1.00 47.12 84 ASN B CA 1
ATOM 3020 C C . ASN B 2 84 ? 16.729 78.908 20.620 1.00 50.41 84 ASN B C 1
ATOM 3021 O O . ASN B 2 84 ? 17.775 79.222 21.198 1.00 46.53 84 ASN B O 1
ATOM 3026 N N . ARG B 2 85 ? 16.491 79.193 19.342 1.00 48.23 85 ARG B N 1
ATOM 3027 C CA . ARG B 2 85 ? 17.359 80.085 18.579 1.00 45.71 85 ARG B CA 1
ATOM 3028 C C . ARG B 2 85 ? 16.836 81.512 18.696 1.00 45.43 85 ARG B C 1
ATOM 3029 O O . ARG B 2 85 ? 15.648 81.753 18.505 1.00 44.07 85 ARG B O 1
ATOM 3037 N N . ILE B 2 86 ? 17.719 82.456 19.005 1.00 43.10 86 ILE B N 1
ATOM 3038 C CA . ILE B 2 86 ? 17.310 83.849 19.152 1.00 38.88 86 ILE B CA 1
ATOM 3039 C C . ILE B 2 86 ? 18.028 84.718 18.122 1.00 52.85 86 ILE B C 1
ATOM 3040 O O . ILE B 2 86 ? 19.212 84.500 17.847 1.00 51.23 86 ILE B O 1
ATOM 3045 N N . ASP B 2 87 ? 17.307 85.677 17.540 1.00 55.18 87 ASP B N 1
ATOM 3046 C CA . ASP B 2 87 ? 17.934 86.789 16.821 1.00 58.09 87 ASP B CA 1
ATOM 3047 C C . ASP B 2 87 ? 17.077 88.060 16.876 1.00 55.08 87 ASP B C 1
ATOM 3048 O O . ASP B 2 87 ? 15.850 87.998 16.753 1.00 51.76 87 ASP B O 1
ATOM 3053 N N . ASN B 2 88 ? 17.753 89.199 17.040 1.00 59.97 88 ASN B N 1
ATOM 3054 C CA . ASN B 2 88 ? 17.134 90.467 17.432 1.00 68.86 88 ASN B CA 1
ATOM 3055 C C . ASN B 2 88 ? 16.067 90.273 18.505 1.00 73.80 88 ASN B C 1
ATOM 3056 O O . ASN B 2 88 ? 14.906 90.652 18.324 1.00 71.46 88 ASN B O 1
ATOM 3061 N N . TYR B 2 89 ? 16.483 89.645 19.606 1.00 62.30 89 TYR B N 1
ATOM 3062 C CA . TYR B 2 89 ? 15.654 89.449 20.798 1.00 56.45 89 TYR B CA 1
ATOM 3063 C C . TYR B 2 89 ? 14.426 88.567 20.588 1.00 50.89 89 TYR B C 1
ATOM 3064 O O . TYR B 2 89 ? 13.634 88.376 21.510 1.00 54.02 89 TYR B O 1
ATOM 3073 N N . GLU B 2 90 ? 14.282 88.013 19.390 1.00 52.17 90 GLU B N 1
ATOM 3074 C CA . GLU B 2 90 ? 13.131 87.174 19.084 1.00 59.75 90 GLU B CA 1
ATOM 3075 C C . GLU B 2 90 ? 13.500 85.695 18.958 1.00 54.11 90 GLU B C 1
ATOM 3076 O O . GLU B 2 90 ? 14.538 85.343 18.391 1.00 56.55 90 GLU B O 1
ATOM 3082 N N . VAL B 2 91 ? 12.638 84.841 19.506 1.00 50.15 91 VAL B N 1
ATOM 3083 C CA . VAL B 2 91 ? 12.777 83.395 19.398 1.00 53.97 91 VAL B CA 1
ATOM 3084 C C . VAL B 2 91 ? 12.360 82.984 17.989 1.00 63.21 91 VAL B C 1
ATOM 3085 O O . VAL B 2 91 ? 11.179 83.045 17.644 1.00 67.85 91 VAL B O 1
ATOM 3089 N N . VAL B 2 92 ? 13.330 82.576 17.173 1.00 58.92 92 VAL B N 1
ATOM 3090 C CA . VAL B 2 92 ? 13.060 82.262 15.770 1.00 61.18 92 VAL B CA 1
ATOM 3091 C C . VAL B 2 92 ? 12.951 80.761 15.513 1.00 60.22 92 VAL B C 1
ATOM 3092 O O . VAL B 2 92 ? 12.724 80.338 14.378 1.00 59.11 92 VAL B O 1
ATOM 3096 N N . GLY B 2 93 ? 13.116 79.960 16.566 1.00 52.41 93 GLY B N 1
ATOM 3097 C CA . GLY B 2 93 ? 13.050 78.514 16.440 1.00 47.41 93 GLY B CA 1
ATOM 3098 C C . GLY B 2 93 ? 13.094 77.754 17.759 1.00 52.34 93 GLY B C 1
ATOM 3099 O O . GLY B 2 93 ? 13.805 78.143 18.690 1.00 53.65 93 GLY B O 1
ATOM 3100 N N . LYS B 2 94 ? 12.320 76.673 17.833 1.00 50.89 94 LYS B N 1
ATOM 3101 C CA . LYS B 2 94 ? 12.309 75.782 18.995 1.00 57.74 94 LYS B CA 1
ATOM 3102 C C . LYS B 2 94 ? 12.526 74.350 18.536 1.00 53.88 94 LYS B C 1
ATOM 3103 O O . LYS B 2 94 ? 11.869 73.895 17.600 1.00 51.74 94 LYS B O 1
ATOM 3109 N N . SER B 2 95 ? 13.443 73.645 19.195 1.00 40.21 95 SER B N 1
ATOM 3110 C CA . SER B 2 95 ? 13.657 72.228 18.918 1.00 56.41 95 SER B CA 1
ATOM 3111 C C . SER B 2 95 ? 13.811 71.441 20.218 1.00 58.60 95 SER B C 1
ATOM 3112 O O . SER B 2 95 ? 14.238 71.989 21.234 1.00 53.61 95 SER B O 1
ATOM 3115 N N . ARG B 2 96 ? 13.446 70.162 20.178 1.00 49.10 96 ARG B N 1
ATOM 3116 C CA . ARG B 2 96 ? 13.651 69.265 21.305 1.00 53.80 96 ARG B CA 1
ATOM 3117 C C . ARG B 2 96 ? 14.590 68.157 20.840 1.00 42.31 96 ARG B C 1
ATOM 3118 O O . ARG B 2 96 ? 14.432 67.631 19.741 1.00 46.78 96 ARG B O 1
ATOM 3126 N N . PRO B 2 97 ? 15.585 67.816 21.664 1.00 42.44 97 PRO B N 1
ATOM 3127 C CA . PRO B 2 97 ? 16.522 66.754 21.294 1.00 38.45 97 PRO B CA 1
ATOM 3128 C C . PRO B 2 97 ? 15.795 65.463 20.908 1.00 49.82 97 PRO B C 1
ATOM 3129 O O . PRO B 2 97 ? 14.803 65.095 21.537 1.00 44.59 97 PRO B O 1
ATOM 3133 N N . SER B 2 98 ? 16.259 64.825 19.840 1.00 44.50 98 SER B N 1
ATOM 3134 C CA . SER B 2 98 ? 15.816 63.484 19.488 1.00 49.81 98 SER B CA 1
ATOM 3135 C C . SER B 2 98 ? 17.008 62.570 19.725 1.00 51.71 98 SER B C 1
ATOM 3136 O O . SER B 2 98 ? 18.148 62.990 19.559 1.00 44.60 98 SER B O 1
ATOM 3139 N N . LEU B 2 99 ? 16.752 61.330 20.123 1.00 51.55 99 LEU B N 1
ATOM 3140 C CA . LEU B 2 99 ? 17.830 60.374 20.330 1.00 56.69 99 LEU B CA 1
ATOM 3141 C C . LEU B 2 99 ? 18.684 60.253 19.069 1.00 55.18 99 LEU B C 1
ATOM 3142 O O . LEU B 2 99 ? 18.179 59.928 17.998 1.00 51.66 99 LEU B O 1
ATOM 3147 N N . PRO B 2 100 ? 19.990 60.528 19.195 1.00 53.05 100 PRO B N 1
ATOM 3148 C CA . PRO B 2 100 ? 20.893 60.494 18.043 1.00 43.60 100 PRO B CA 1
ATOM 3149 C C . PRO B 2 100 ? 21.145 59.045 17.649 1.00 39.05 100 PRO B C 1
ATOM 3150 O O . PRO B 2 100 ? 20.800 58.145 18.417 1.00 44.99 100 PRO B O 1
ATOM 3154 N N . GLU B 2 101 ? 21.721 58.799 16.478 1.00 40.65 101 GLU B N 1
ATOM 3155 C CA . GLU B 2 101 ? 22.014 57.415 16.124 1.00 48.66 101 GLU B CA 1
ATOM 3156 C C . GLU B 2 101 ? 23.419 57.018 16.545 1.00 42.69 101 GLU B C 1
ATOM 3157 O O . GLU B 2 101 ? 23.740 55.838 16.607 1.00 39.18 101 GLU B O 1
ATOM 3163 N N . ARG B 2 102 ? 24.253 58.011 16.844 1.00 30.96 102 ARG B N 1
ATOM 3164 C CA . ARG B 2 102 ? 25.565 57.750 17.437 1.00 39.34 102 ARG B CA 1
ATOM 3165 C C . ARG B 2 102 ? 25.982 58.866 18.398 1.00 39.20 102 ARG B C 1
ATOM 3166 O O . ARG B 2 102 ? 25.635 60.035 18.207 1.00 33.49 102 ARG B O 1
ATOM 3174 N N . ILE B 2 103 ? 26.710 58.490 19.442 1.00 28.20 103 ILE B N 1
ATOM 3175 C CA . ILE B 2 103 ? 27.204 59.457 20.424 1.00 29.95 103 ILE B CA 1
ATOM 3176 C C . ILE B 2 103 ? 28.733 59.359 20.505 1.00 33.92 103 ILE B C 1
ATOM 3177 O O . ILE B 2 103 ? 29.289 58.322 20.881 1.00 29.47 103 ILE B O 1
ATOM 3182 N N . ASP B 2 104 ? 29.408 60.441 20.133 1.00 29.50 104 ASP B N 1
ATOM 3183 C CA . ASP B 2 104 ? 30.864 60.451 20.097 1.00 29.82 104 ASP B CA 1
ATOM 3184 C C . ASP B 2 104 ? 31.469 61.294 21.206 1.00 32.89 104 ASP B C 1
ATOM 3185 O O . ASP B 2 104 ? 30.793 62.164 21.772 1.00 31.50 104 ASP B O 1
ATOM 3190 N N . ASN B 2 105 ? 32.741 61.020 21.504 1.00 31.89 105 ASN B N 1
ATOM 3191 C CA . ASN B 2 105 ? 33.569 61.886 22.342 1.00 31.67 105 ASN B CA 1
ATOM 3192 C C . ASN B 2 105 ? 33.327 61.828 23.844 1.00 30.21 105 ASN B C 1
ATOM 3193 O O . ASN B 2 105 ? 34.283 61.718 24.612 1.00 36.40 105 ASN B O 1
ATOM 3198 N N . VAL B 2 106 ? 32.068 61.912 24.268 1.00 29.89 106 VAL B N 1
ATOM 3199 C CA . VAL B 2 106 ? 31.794 62.179 25.685 1.00 35.21 106 VAL B CA 1
ATOM 3200 C C . VAL B 2 106 ? 31.642 60.933 26.569 1.00 43.10 106 VAL B C 1
ATOM 3201 O O . VAL B 2 106 ? 31.881 60.990 27.777 1.00 39.26 106 VAL B O 1
ATOM 3205 N N . LEU B 2 107 ? 31.248 59.814 25.970 1.00 28.44 107 LEU B N 1
ATOM 3206 C CA . LEU B 2 107 ? 31.061 58.572 26.724 1.00 27.71 107 LEU B CA 1
ATOM 3207 C C . LEU B 2 107 ? 32.368 57.792 26.866 1.00 35.61 107 LEU B C 1
ATOM 3208 O O . LEU B 2 107 ? 33.330 58.024 26.125 1.00 31.09 107 LEU B O 1
ATOM 3213 N N . VAL B 2 108 ? 32.397 56.864 27.817 1.00 30.19 108 VAL B N 1
ATOM 3214 C CA . VAL B 2 108 ? 33.581 56.050 28.068 1.00 31.59 108 VAL B CA 1
ATOM 3215 C C . VAL B 2 108 ? 33.160 54.580 28.007 1.00 29.52 108 VAL B C 1
ATOM 3216 O O . VAL B 2 108 ? 32.187 54.187 28.651 1.00 30.56 108 VAL B O 1
ATOM 3220 N N . CYS B 2 109 ? 33.857 53.772 27.214 1.00 29.11 109 CYS B N 1
ATOM 3221 C CA . CYS B 2 109 ? 33.453 52.371 27.075 1.00 25.45 109 CYS B CA 1
ATOM 3222 C C . CYS B 2 109 ? 33.653 51.626 28.386 1.00 30.00 109 CYS B C 1
ATOM 3223 O O . CYS B 2 109 ? 34.731 51.693 28.966 1.00 27.86 109 CYS B O 1
ATOM 3226 N N . PRO B 2 110 ? 32.605 50.933 28.868 1.00 28.46 110 PRO B N 1
ATOM 3227 C CA . PRO B 2 110 ? 32.691 50.240 30.156 1.00 29.25 110 PRO B CA 1
ATOM 3228 C C . PRO B 2 110 ? 33.585 49.007 30.110 1.00 30.58 110 PRO B C 1
ATOM 3229 O O . PRO B 2 110 ? 33.984 48.512 31.160 1.00 28.88 110 PRO B O 1
ATOM 3233 N N . ASN B 2 111 ? 33.885 48.515 28.913 1.00 26.03 111 ASN B N 1
ATOM 3234 C CA . ASN B 2 111 ? 34.793 47.370 28.754 1.00 30.02 111 ASN B CA 1
ATOM 3235 C C . ASN B 2 111 ? 36.254 47.769 29.028 1.00 33.70 111 ASN B C 1
ATOM 3236 O O . ASN B 2 111 ? 36.867 48.472 28.229 1.00 32.50 111 ASN B O 1
ATOM 3241 N N . SER B 2 112 ? 36.813 47.323 30.155 1.00 27.09 112 SER B N 1
ATOM 3242 C CA . SER B 2 112 ? 38.160 47.741 30.553 1.00 27.55 112 SER B CA 1
ATOM 3243 C C . SER B 2 112 ? 39.238 47.272 29.577 1.00 28.26 112 SER B C 1
ATOM 3244 O O . SER B 2 112 ? 40.325 47.857 29.516 1.00 32.12 112 SER B O 1
ATOM 3247 N N . ASN B 2 113 ? 38.930 46.226 28.812 1.00 30.21 113 ASN B N 1
ATOM 3248 C CA . ASN B 2 113 ? 39.848 45.696 27.802 1.00 31.86 113 ASN B CA 1
ATOM 3249 C C . ASN B 2 113 ? 39.596 46.270 26.401 1.00 33.69 113 ASN B C 1
ATOM 3250 O O . ASN B 2 113 ? 40.087 45.747 25.405 1.00 31.94 113 ASN B O 1
ATOM 3255 N N . CYS B 2 114 ? 38.808 47.328 26.307 1.00 28.09 114 CYS B N 1
ATOM 3256 C CA . CYS B 2 114 ? 38.559 47.934 25.007 1.00 28.26 114 CYS B CA 1
ATOM 3257 C C . CYS B 2 114 ? 39.812 48.694 24.595 1.00 25.72 114 CYS B C 1
ATOM 3258 O O . CYS B 2 114 ? 40.465 49.305 25.436 1.00 26.94 114 CYS B O 1
ATOM 3261 N N . ILE B 2 115 ? 40.137 48.656 23.305 1.00 19.77 115 ILE B N 1
ATOM 3262 C CA . ILE B 2 115 ? 41.300 49.373 22.789 1.00 22.10 115 ILE B CA 1
ATOM 3263 C C . ILE B 2 115 ? 41.157 50.894 22.972 1.00 32.11 115 ILE B C 1
ATOM 3264 O O . ILE B 2 115 ? 42.149 51.619 22.953 1.00 34.43 115 ILE B O 1
ATOM 3269 N N . SER B 2 116 ? 39.929 51.371 23.175 1.00 29.03 116 SER B N 1
ATOM 3270 C CA . SER B 2 116 ? 39.662 52.812 23.166 1.00 36.08 116 SER B CA 1
ATOM 3271 C C . SER B 2 116 ? 40.371 53.555 24.296 1.00 41.05 116 SER B C 1
ATOM 3272 O O . SER B 2 116 ? 40.670 54.749 24.188 1.00 38.44 116 SER B O 1
ATOM 3275 N N . HIS B 2 117 ? 40.647 52.841 25.379 1.00 34.94 117 HIS B N 1
ATOM 3276 C CA . HIS B 2 117 ? 41.162 53.470 26.589 1.00 34.10 117 HIS B CA 1
ATOM 3277 C C . HIS B 2 117 ? 42.575 54.040 26.473 1.00 39.29 117 HIS B C 1
ATOM 3278 O O . HIS B 2 117 ? 42.809 55.195 26.834 1.00 48.29 117 HIS B O 1
ATOM 3285 N N . ALA B 2 118 ? 43.522 53.256 25.971 1.00 36.70 118 ALA B N 1
ATOM 3286 C CA . ALA B 2 118 ? 44.912 53.726 25.996 1.00 53.80 118 ALA B CA 1
ATOM 3287 C C . ALA B 2 118 ? 45.316 54.578 24.777 1.00 51.40 118 ALA B C 1
ATOM 3288 O O . ALA B 2 118 ? 46.493 54.894 24.597 1.00 49.91 118 ALA B O 1
ATOM 3290 N N . GLU B 2 119 ? 44.339 54.980 23.967 1.00 42.16 119 GLU B N 1
ATOM 3291 C CA . GLU B 2 119 ? 44.625 55.365 22.586 1.00 37.17 119 GLU B CA 1
ATOM 3292 C C . GLU B 2 119 ? 44.015 56.692 22.119 1.00 39.10 119 GLU B C 1
ATOM 3293 O O . GLU B 2 119 ? 42.943 57.091 22.577 1.00 39.59 119 GLU B O 1
ATOM 3299 N N . PRO B 2 120 ? 44.710 57.379 21.195 1.00 44.33 120 PRO B N 1
ATOM 3300 C CA . PRO B 2 120 ? 44.303 58.693 20.680 1.00 43.78 120 PRO B CA 1
ATOM 3301 C C . PRO B 2 120 ? 43.125 58.632 19.714 1.00 37.24 120 PRO B C 1
ATOM 3302 O O . PRO B 2 120 ? 43.250 59.038 18.557 1.00 36.20 120 PRO B O 1
ATOM 3306 N N . VAL B 2 121 ? 41.988 58.141 20.202 1.00 37.52 121 VAL B N 1
ATOM 3307 C CA . VAL B 2 121 ? 40.758 58.099 19.423 1.00 36.89 121 VAL B CA 1
ATOM 3308 C C . VAL B 2 121 ? 39.597 58.628 20.261 1.00 38.58 121 VAL B C 1
ATOM 3309 O O . VAL B 2 121 ? 39.637 58.589 21.492 1.00 29.67 121 VAL B O 1
ATOM 3313 N N . SER B 2 122 ? 38.559 59.111 19.589 1.00 34.18 122 SER B N 1
ATOM 3314 C CA . SER B 2 122 ? 37.358 59.554 20.278 1.00 35.55 122 SER B CA 1
ATOM 3315 C C . SER B 2 122 ? 36.433 58.356 20.475 1.00 28.46 122 SER B C 1
ATOM 3316 O O . SER B 2 122 ? 36.289 57.520 19.585 1.00 28.07 122 SER B O 1
ATOM 3319 N N . SER B 2 123 ? 35.813 58.274 21.645 1.00 25.96 123 SER B N 1
ATOM 3320 C CA . SER B 2 123 ? 34.843 57.227 21.893 1.00 29.35 123 SER B CA 1
ATOM 3321 C C . SER B 2 123 ? 33.715 57.399 20.899 1.00 34.23 123 SER B C 1
ATOM 3322 O O . SER B 2 123 ? 33.439 58.508 20.437 1.00 29.01 123 SER B O 1
ATOM 3325 N N . SER B 2 124 ? 33.063 56.297 20.562 1.00 26.58 124 SER B N 1
ATOM 3326 C CA . SER B 2 124 ? 31.926 56.343 19.661 1.00 26.70 124 SER B CA 1
ATOM 3327 C C . SER B 2 124 ? 31.037 55.162 19.944 1.00 27.26 124 SER B C 1
ATOM 3328 O O . SER B 2 124 ? 31.516 54.030 20.042 1.00 29.38 124 SER B O 1
ATOM 3331 N N . PHE B 2 125 ? 29.746 55.441 20.076 1.00 24.95 125 PHE B N 1
ATOM 3332 C CA . PHE B 2 125 ? 28.746 54.423 20.330 1.00 23.70 125 PHE B CA 1
ATOM 3333 C C . PHE B 2 125 ? 27.587 54.571 19.347 1.00 34.40 125 PHE B C 1
ATOM 3334 O O . PHE B 2 125 ? 27.136 55.679 19.077 1.00 40.93 125 PHE B O 1
ATOM 3342 N N . ALA B 2 126 ? 27.126 53.458 18.788 1.00 30.15 126 ALA B N 1
ATOM 3343 C CA . ALA B 2 126 ? 25.877 53.473 18.037 1.00 32.13 126 ALA B CA 1
ATOM 3344 C C . ALA B 2 126 ? 24.740 53.367 19.046 1.00 32.78 126 ALA B C 1
ATOM 3345 O O . ALA B 2 126 ? 24.851 52.662 20.049 1.00 32.76 126 ALA B O 1
ATOM 3347 N N . VAL B 2 127 ? 23.647 54.068 18.780 1.00 33.74 127 VAL B N 1
ATOM 3348 C CA . VAL B 2 127 ? 22.527 54.102 19.708 1.00 38.69 127 VAL B CA 1
ATOM 3349 C C . VAL B 2 127 ? 21.365 53.297 19.156 1.00 39.47 127 VAL B C 1
ATOM 3350 O O . VAL B 2 127 ? 20.970 53.466 18.000 1.00 39.01 127 VAL B O 1
ATOM 3354 N N . ARG B 2 128 ? 20.805 52.421 19.975 1.00 39.80 128 ARG B N 1
ATOM 3355 C CA . ARG B 2 128 ? 19.545 51.814 19.588 1.00 43.88 128 ARG B CA 1
ATOM 3356 C C . ARG B 2 128 ? 18.545 51.813 20.744 1.00 49.77 128 ARG B C 1
ATOM 3357 O O . ARG B 2 128 ? 18.732 51.117 21.738 1.00 45.23 128 ARG B O 1
ATOM 3365 N N . LYS B 2 129 ? 17.514 52.649 20.636 1.00 75.79 129 LYS B N 1
ATOM 3366 C CA . LYS B 2 129 ? 16.343 52.507 21.492 1.00 95.16 129 LYS B CA 1
ATOM 3367 C C . LYS B 2 129 ? 15.617 51.282 20.964 1.00 110.97 129 LYS B C 1
ATOM 3368 O O . LYS B 2 129 ? 15.265 51.234 19.790 1.00 108.27 129 LYS B O 1
ATOM 3374 N N . ARG B 2 130 ? 15.401 50.285 21.812 1.00 131.09 130 ARG B N 1
ATOM 3375 C CA . ARG B 2 130 ? 15.009 48.972 21.310 1.00 153.00 130 ARG B CA 1
ATOM 3376 C C . ARG B 2 130 ? 13.780 48.405 22.012 1.00 165.92 130 ARG B C 1
ATOM 3377 O O . ARG B 2 130 ? 12.661 48.538 21.523 1.00 168.80 130 ARG B O 1
ATOM 3385 N N . ALA B 2 131 ? 13.995 47.765 23.155 1.00 177.52 131 ALA B N 1
ATOM 3386 C CA . ALA B 2 131 ? 12.895 47.258 23.962 1.00 181.34 131 ALA B CA 1
ATOM 3387 C C . ALA B 2 131 ? 12.481 48.348 24.936 1.00 179.61 131 ALA B C 1
ATOM 3388 O O . ALA B 2 131 ? 12.154 48.073 26.090 1.00 183.20 131 ALA B O 1
ATOM 3390 N N . ASN B 2 132 ? 12.502 49.587 24.450 1.00 171.48 132 ASN B N 1
ATOM 3391 C CA . ASN B 2 132 ? 12.351 50.770 25.290 1.00 162.28 132 ASN B CA 1
ATOM 3392 C C . ASN B 2 132 ? 13.440 50.869 26.354 1.00 143.20 132 ASN B C 1
ATOM 3393 O O . ASN B 2 132 ? 13.258 51.494 27.397 1.00 146.15 132 ASN B O 1
ATOM 3398 N N . ASP B 2 133 ? 14.568 50.225 26.082 1.00 118.92 133 ASP B N 1
ATOM 3399 C CA . ASP B 2 133 ? 15.806 50.563 26.753 1.00 96.14 133 ASP B CA 1
ATOM 3400 C C . ASP B 2 133 ? 16.658 51.217 25.685 1.00 77.04 133 ASP B C 1
ATOM 3401 O O . ASP B 2 133 ? 16.433 51.007 24.495 1.00 78.33 133 ASP B O 1
ATOM 3406 N N . ILE B 2 134 ? 17.612 52.035 26.103 1.00 62.45 134 ILE B N 1
ATOM 3407 C CA . ILE B 2 134 ? 18.571 52.591 25.171 1.00 53.80 134 ILE B CA 1
ATOM 3408 C C . ILE B 2 134 ? 19.846 51.772 25.289 1.00 42.13 134 ILE B C 1
ATOM 3409 O O . ILE B 2 134 ? 20.408 51.637 26.377 1.00 49.97 134 ILE B O 1
ATOM 3414 N N . ALA B 2 135 ? 20.279 51.205 24.170 1.00 45.38 135 ALA B N 1
ATOM 3415 C CA . ALA B 2 135 ? 21.482 50.375 24.137 1.00 31.73 135 ALA B CA 1
ATOM 3416 C C . ALA B 2 135 ? 22.574 51.067 23.336 1.00 38.89 135 ALA B C 1
ATOM 3417 O O . ALA B 2 135 ? 22.313 51.620 22.264 1.00 33.02 135 ALA B O 1
ATOM 3419 N N . LEU B 2 136 ? 23.798 51.011 23.856 1.00 35.75 136 LEU B N 1
ATOM 3420 C CA . LEU B 2 136 ? 24.924 51.718 23.267 1.00 34.19 136 LEU B CA 1
ATOM 3421 C C . LEU B 2 136 ? 25.977 50.696 22.878 1.00 29.52 136 LEU B C 1
ATOM 3422 O O . LEU B 2 136 ? 26.461 49.948 23.742 1.00 31.07 136 LEU B O 1
ATOM 3427 N N . LYS B 2 137 ? 26.312 50.643 21.585 1.00 2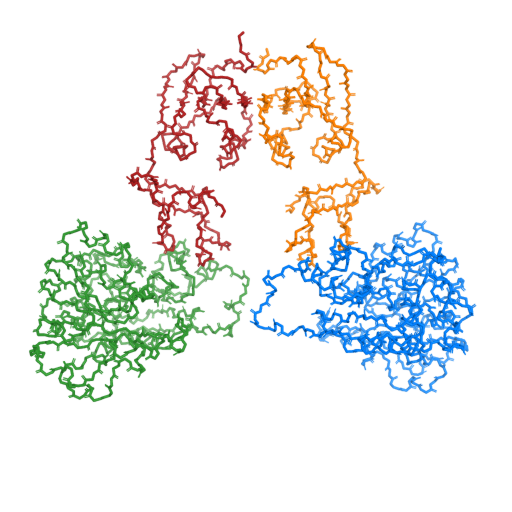6.29 137 LYS B N 1
ATOM 3428 C CA . LYS B 2 137 ? 27.287 49.682 21.091 1.00 29.65 137 LYS B CA 1
ATOM 3429 C C . LYS B 2 137 ? 28.609 50.356 20.740 1.00 31.65 137 LYS B C 1
ATOM 3430 O O . LYS B 2 137 ? 28.644 51.260 19.903 1.00 28.12 137 LYS B O 1
ATOM 3436 N N . CYS B 2 138 ? 29.698 49.905 21.359 1.00 28.83 138 CYS B N 1
ATOM 3437 C CA . CYS B 2 138 ? 30.994 50.543 21.137 1.00 27.11 138 CYS B CA 1
ATOM 3438 C C . CYS B 2 138 ? 31.497 50.290 19.724 1.00 29.64 138 CYS B C 1
ATOM 3439 O O . CYS B 2 138 ? 31.471 49.156 19.246 1.00 23.93 138 CYS B O 1
ATOM 3442 N N . LYS B 2 139 ? 31.946 51.352 19.058 1.00 26.58 139 LYS B N 1
ATOM 3443 C CA . LYS B 2 139 ? 32.472 51.220 17.704 1.00 25.74 139 LYS B CA 1
ATOM 3444 C C . LYS B 2 139 ? 33.669 50.273 17.666 1.00 23.49 139 LYS B C 1
ATOM 3445 O O . LYS B 2 139 ? 33.864 49.534 16.699 1.00 25.56 139 LYS B O 1
ATOM 3451 N N . TYR B 2 140 ? 34.475 50.298 18.722 1.00 24.29 140 TYR B N 1
ATOM 3452 C CA . TYR B 2 140 ? 35.720 49.532 18.730 1.00 25.06 140 TYR B CA 1
ATOM 3453 C C . TYR B 2 140 ? 35.524 48.061 19.142 1.00 30.00 140 TYR B C 1
ATOM 3454 O O . TYR B 2 140 ? 35.717 47.146 18.329 1.00 24.91 140 TYR B O 1
ATOM 3463 N N . CYS B 2 141 ? 35.115 47.821 20.387 1.00 27.68 141 CYS B N 1
ATOM 3464 C CA . CYS B 2 141 ? 35.027 46.437 20.876 1.00 29.30 141 CYS B CA 1
ATOM 3465 C C . CYS B 2 141 ? 33.761 45.712 20.428 1.00 20.92 141 CYS B C 1
ATOM 3466 O O . CYS B 2 141 ? 33.647 44.479 20.563 1.00 23.07 141 CYS B O 1
ATOM 3469 N N . GLU B 2 142 ? 32.826 46.486 19.885 1.00 23.12 142 GLU B N 1
ATOM 3470 C CA . GLU B 2 142 ? 31.535 45.993 19.379 1.00 22.37 142 GLU B CA 1
ATOM 3471 C C . GLU B 2 142 ? 30.660 45.404 20.477 1.00 30.18 142 GLU B C 1
ATOM 3472 O O . GLU B 2 142 ? 29.680 44.716 20.202 1.00 26.87 142 GLU B O 1
ATOM 3478 N N . LYS B 2 143 ? 30.995 45.692 21.727 1.00 26.27 143 LYS B N 1
ATOM 3479 C CA . LYS B 2 143 ? 30.149 45.249 22.834 1.00 26.75 143 LYS B CA 1
ATOM 3480 C C . LYS B 2 143 ? 28.991 46.213 23.025 1.00 35.61 143 LYS B C 1
ATOM 3481 O O . LYS B 2 143 ? 29.125 47.422 22.791 1.00 29.36 143 LYS B O 1
ATOM 3487 N N . GLU B 2 144 ? 27.849 45.696 23.462 1.00 34.40 144 GLU B N 1
ATOM 3488 C CA . GLU B 2 144 ? 26.701 46.566 23.674 1.00 31.81 144 GLU B CA 1
ATOM 3489 C C . GLU B 2 144 ? 26.275 46.602 25.148 1.00 38.01 144 GLU B C 1
ATOM 3490 O O . GLU B 2 144 ? 26.226 45.572 25.826 1.00 32.98 144 GLU B O 1
ATOM 3496 N N . PHE B 2 145 ? 25.958 47.797 25.629 1.00 36.03 145 PHE B N 1
ATOM 3497 C CA . PHE B 2 145 ? 25.683 48.018 27.038 1.00 36.29 145 PHE B CA 1
ATOM 3498 C C . PHE B 2 145 ? 24.439 48.870 27.216 1.00 42.42 145 PHE B C 1
ATOM 3499 O O . PHE B 2 145 ? 24.085 49.670 26.342 1.00 39.07 145 PHE B O 1
ATOM 3507 N N . SER B 2 146 ? 23.783 48.713 28.362 1.00 40.34 146 SER B N 1
ATOM 3508 C CA . SER B 2 146 ? 22.706 49.619 28.736 1.00 33.88 146 SER B CA 1
ATOM 3509 C C . SER B 2 146 ? 23.275 51.029 28.860 1.00 36.13 146 SER B C 1
ATOM 3510 O O . SER B 2 146 ? 24.416 51.208 29.270 1.00 34.92 146 SER B O 1
ATOM 3513 N N . HIS B 2 147 ? 22.487 52.041 28.518 1.00 43.13 147 HIS B N 1
ATOM 3514 C CA . HIS B 2 147 ? 22.987 53.405 28.635 1.00 49.71 147 HIS B CA 1
ATOM 3515 C C . HIS B 2 147 ? 23.287 53.723 30.101 1.00 46.67 147 HIS B C 1
ATOM 3516 O O . HIS B 2 147 ? 24.178 54.517 30.402 1.00 48.61 147 HIS B O 1
ATOM 3523 N N . ASN B 2 148 ? 22.554 53.079 31.010 1.00 46.05 148 ASN B N 1
ATOM 3524 C CA . ASN B 2 148 ? 22.784 53.255 32.443 1.00 47.03 148 ASN B CA 1
ATOM 3525 C C . ASN B 2 148 ? 24.158 52.765 32.884 1.00 41.97 148 ASN B C 1
ATOM 3526 O O . ASN B 2 148 ? 24.757 53.325 33.797 1.00 44.35 148 ASN B O 1
ATOM 3531 N N . VAL B 2 149 ? 24.653 51.715 32.236 1.00 39.59 149 VAL B N 1
ATOM 3532 C CA . VAL B 2 149 ? 25.986 51.205 32.525 1.00 44.01 149 VAL B CA 1
ATOM 3533 C C . VAL B 2 149 ? 27.067 52.122 31.959 1.00 47.79 149 VAL B C 1
ATOM 3534 O O . VAL B 2 149 ? 28.099 52.351 32.595 1.00 43.74 149 VAL B O 1
ATOM 3538 N N . VAL B 2 150 ? 26.833 52.645 30.760 1.00 47.32 150 VAL B N 1
ATOM 3539 C CA . VAL B 2 150 ? 27.803 53.543 30.140 1.00 42.46 150 VAL B CA 1
ATOM 3540 C C . VAL B 2 150 ? 27.854 54.887 30.877 1.00 41.54 150 VAL B C 1
ATOM 3541 O O . VAL B 2 150 ? 28.922 55.477 31.030 1.00 40.90 150 VAL B O 1
ATOM 3545 N N . LEU B 2 151 ? 26.706 55.354 31.356 1.00 49.47 151 LEU B N 1
ATOM 3546 C CA . LEU B 2 151 ? 26.638 56.647 32.047 1.00 55.04 151 LEU B CA 1
ATOM 3547 C C . LEU B 2 151 ? 27.324 56.678 33.416 1.00 60.45 151 LEU B C 1
ATOM 3548 O O . LEU B 2 151 ? 27.958 57.675 33.776 1.00 71.48 151 LEU B O 1
ATOM 3553 N N . ALA B 2 152 ? 27.202 55.595 34.175 1.00 52.79 152 ALA B N 1
ATOM 3554 C CA . ALA B 2 152 ? 27.862 55.510 35.480 1.00 64.43 152 ALA B CA 1
ATOM 3555 C C . ALA B 2 152 ? 29.388 55.643 35.386 1.00 67.80 152 ALA B C 1
ATOM 3556 O O . ALA B 2 152 ? 30.031 56.151 36.308 1.00 66.32 152 ALA B O 1
ATOM 3558 N N . ASN B 2 153 ? 29.955 55.190 34.268 1.00 71.92 153 ASN B N 1
ATOM 3559 C CA . ASN B 2 153 ? 31.408 55.146 34.091 1.00 79.74 153 ASN B CA 1
ATOM 3560 C C . ASN B 2 153 ? 31.999 56.341 33.329 1.00 78.24 153 ASN B C 1
ATOM 3561 O O . ASN B 2 153 ? 33.181 56.660 33.472 1.00 76.70 153 ASN B O 1
ATOM 3567 N N . ALA C 1 1 ? 55.129 61.233 79.545 1.00 58.02 1 ALA C N 1
ATOM 3568 C CA . ALA C 1 1 ? 55.685 60.434 78.454 1.00 47.54 1 ALA C CA 1
ATOM 3569 C C . ALA C 1 1 ? 56.819 61.178 77.759 1.00 44.49 1 ALA C C 1
ATOM 3570 O O . ALA C 1 1 ? 56.869 62.406 77.794 1.00 47.42 1 ALA C O 1
ATOM 3572 N N . ASN C 1 2 ? 57.726 60.441 77.120 1.00 45.58 2 ASN C N 1
ATOM 3573 C CA . ASN C 1 2 ? 58.799 61.078 76.358 1.00 42.34 2 ASN C CA 1
ATOM 3574 C C . ASN C 1 2 ? 58.220 61.728 75.097 1.00 29.23 2 ASN C C 1
ATOM 3575 O O . ASN C 1 2 ? 57.152 61.329 74.634 1.00 32.07 2 ASN C O 1
ATOM 3580 N N . PRO C 1 3 ? 58.907 62.745 74.543 1.00 35.41 3 PRO C N 1
ATOM 3581 C CA . PRO C 1 3 ? 58.342 63.494 73.411 1.00 31.73 3 PRO C CA 1
ATOM 3582 C C . PRO C 1 3 ? 58.055 62.652 72.163 1.00 34.55 3 PRO C C 1
ATOM 3583 O O . PRO C 1 3 ? 57.276 63.093 71.312 1.00 27.53 3 PRO C O 1
ATOM 3587 N N . LEU C 1 4 ? 58.667 61.472 72.054 1.00 27.11 4 LEU C N 1
ATOM 3588 C CA . LEU C 1 4 ? 58.460 60.609 70.884 1.00 26.06 4 LEU C CA 1
ATOM 3589 C C . LEU C 1 4 ? 57.521 59.419 71.132 1.00 23.24 4 LEU C C 1
ATOM 3590 O O . LEU C 1 4 ? 57.299 58.599 70.243 1.00 24.18 4 LEU C O 1
ATOM 3595 N N . TYR C 1 5 ? 56.969 59.327 72.329 1.00 25.40 5 TYR C N 1
ATOM 3596 C CA . TYR C 1 5 ? 56.040 58.238 72.636 1.00 32.25 5 TYR C CA 1
ATOM 3597 C C . TYR C 1 5 ? 54.832 58.241 71.705 1.00 31.76 5 TYR C C 1
ATOM 3598 O O . TYR C 1 5 ? 54.172 59.266 71.537 1.00 26.48 5 TYR C O 1
ATOM 3607 N N . GLN C 1 6 ? 54.583 57.098 71.066 1.00 28.07 6 GLN C N 1
ATOM 3608 C CA . GLN C 1 6 ? 53.453 56.932 70.140 1.00 36.41 6 GLN C CA 1
ATOM 3609 C C . GLN C 1 6 ? 53.462 57.862 68.922 1.00 32.45 6 GLN C C 1
ATOM 3610 O O . GLN C 1 6 ? 52.448 58.013 68.232 1.00 30.13 6 GLN C O 1
ATOM 3616 N N . LYS C 1 7 ? 54.612 58.458 68.634 1.00 25.65 7 LYS C N 1
ATOM 3617 C CA . LYS C 1 7 ? 54.738 59.309 67.452 1.00 24.86 7 LYS C CA 1
ATOM 3618 C C . LYS C 1 7 ? 55.104 58.474 66.233 1.00 28.19 7 LYS C C 1
ATOM 3619 O O . LYS C 1 7 ? 55.778 57.470 66.357 1.00 25.40 7 LYS C O 1
ATOM 3625 N N . HIS C 1 8 ? 54.672 58.909 65.055 1.00 25.80 8 HIS C N 1
ATOM 3626 C CA . HIS C 1 8 ? 55.151 58.320 63.810 1.00 23.61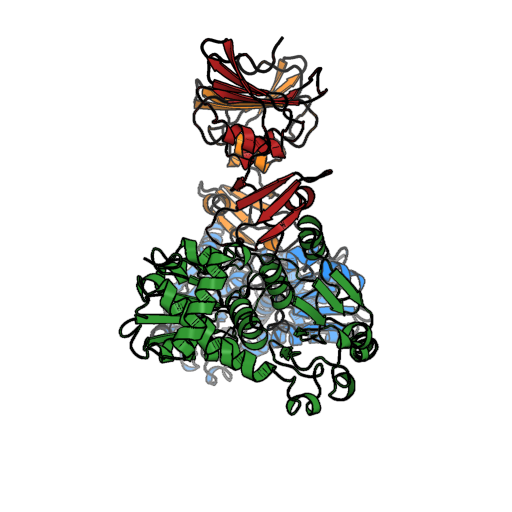 8 HIS C CA 1
ATOM 3627 C C . HIS C 1 8 ? 56.545 58.845 63.487 1.00 24.61 8 HIS C C 1
ATOM 3628 O O . HIS C 1 8 ? 56.857 59.993 63.779 1.00 24.48 8 HIS C O 1
ATOM 3635 N N . ILE C 1 9 ? 57.392 58.016 62.889 1.00 20.77 9 ILE C N 1
ATOM 3636 C CA . ILE C 1 9 ? 58.723 58.484 62.500 1.00 25.21 9 ILE C CA 1
ATOM 3637 C C . ILE C 1 9 ? 58.834 58.373 60.988 1.00 21.13 9 ILE C C 1
ATOM 3638 O O . ILE C 1 9 ? 59.171 57.320 60.458 1.00 18.41 9 ILE C O 1
ATOM 3643 N N . ILE C 1 10 ? 58.536 59.474 60.300 1.00 17.49 10 ILE C N 1
ATOM 3644 C CA . ILE C 1 10 ? 58.343 59.445 58.848 1.00 20.93 10 ILE C CA 1
ATOM 3645 C C . ILE C 1 10 ? 59.440 60.202 58.097 1.00 15.14 10 ILE C C 1
ATOM 3646 O O . ILE C 1 10 ? 59.942 59.745 57.083 1.00 20.46 10 ILE C O 1
ATOM 3651 N N . SER C 1 11 ? 59.802 61.374 58.602 1.00 19.46 11 SER C N 1
ATOM 3652 C CA . SER C 1 11 ? 60.707 62.250 57.860 1.00 22.52 11 SER C CA 1
ATOM 3653 C C . SER C 1 11 ? 61.673 62.946 58.790 1.00 21.68 11 SER C C 1
ATOM 3654 O O . SER C 1 11 ? 61.291 63.336 59.887 1.00 23.22 11 SER C O 1
ATOM 3657 N N . ILE C 1 12 ? 62.908 63.151 58.336 1.00 19.85 12 ILE C N 1
ATOM 3658 C CA . ILE C 1 12 ? 63.857 63.951 59.123 1.00 22.01 12 ILE C CA 1
ATOM 3659 C C . ILE C 1 12 ? 63.361 65.403 59.246 1.00 24.00 12 ILE C C 1
ATOM 3660 O O . ILE C 1 12 ? 63.662 66.101 60.215 1.00 28.51 12 ILE C O 1
ATOM 3665 N N . ASN C 1 13 ? 62.552 65.837 58.280 1.00 25.46 13 ASN C N 1
ATOM 3666 C CA . ASN C 1 13 ? 61.972 67.182 58.331 1.00 26.21 13 ASN C CA 1
ATOM 3667 C C . ASN C 1 13 ? 61.034 67.418 59.519 1.00 26.65 13 ASN C C 1
ATOM 3668 O O . ASN C 1 13 ? 60.791 68.566 59.916 1.00 32.85 13 ASN C O 1
ATOM 3673 N N . ASP C 1 14 ? 60.499 66.339 60.081 1.00 23.13 14 ASP C N 1
ATOM 3674 C CA . ASP C 1 14 ? 59.546 66.442 61.179 1.00 29.27 14 ASP C CA 1
ATOM 3675 C C . ASP C 1 14 ? 60.229 66.370 62.547 1.00 30.57 14 ASP C C 1
ATOM 3676 O O . ASP C 1 14 ? 59.596 66.590 63.575 1.00 31.87 14 ASP C O 1
ATOM 3681 N N . LEU C 1 15 ? 61.510 66.019 62.556 1.00 27.08 15 LEU C N 1
ATOM 3682 C CA . LEU C 1 15 ? 62.250 65.855 63.803 1.00 25.18 15 LEU C CA 1
ATOM 3683 C C . LEU C 1 15 ? 63.090 67.108 64.128 1.00 28.53 15 LEU C C 1
ATOM 3684 O O . LEU C 1 15 ? 63.802 67.634 63.269 1.00 30.16 15 LEU C O 1
ATOM 3689 N N . SER C 1 16 ? 63.002 67.575 65.370 1.00 27.61 16 SER C N 1
ATOM 3690 C CA . SER C 1 16 ? 63.707 68.780 65.796 1.00 31.05 16 SER C CA 1
ATOM 3691 C C . SER C 1 16 ? 65.096 68.397 66.249 1.00 26.67 16 SER C C 1
ATOM 3692 O O . SER C 1 16 ? 65.389 67.209 66.385 1.00 22.33 16 SER C O 1
ATOM 3695 N N . ARG C 1 17 ? 65.949 69.390 66.502 1.00 29.73 17 ARG C N 1
ATOM 3696 C CA . ARG C 1 17 ? 67.261 69.116 67.080 1.00 30.29 17 ARG C CA 1
ATOM 3697 C C . ARG C 1 17 ? 67.090 68.354 68.398 1.00 30.02 17 ARG C C 1
ATOM 3698 O O . ARG C 1 17 ? 67.826 67.405 68.669 1.00 24.67 17 ARG C O 1
ATOM 3706 N N . ASP C 1 18 ? 66.122 68.762 69.215 1.00 30.82 18 ASP C N 1
ATOM 3707 C CA . ASP C 1 18 ? 65.900 68.089 70.494 1.00 26.63 18 ASP C CA 1
ATOM 3708 C C . ASP C 1 18 ? 65.502 66.615 70.303 1.00 26.76 18 ASP C C 1
ATOM 3709 O O . ASP C 1 18 ? 65.953 65.741 71.040 1.00 29.20 18 ASP C O 1
ATOM 3714 N N . ASP C 1 19 ? 64.651 66.353 69.316 1.00 29.80 19 ASP C N 1
ATOM 3715 C CA . ASP C 1 19 ? 64.247 64.988 68.987 1.00 25.14 19 ASP C CA 1
ATOM 3716 C C . ASP C 1 19 ? 65.445 64.127 68.627 1.00 25.79 19 ASP C C 1
ATOM 3717 O O . ASP C 1 19 ? 65.595 63.016 69.117 1.00 25.33 19 ASP C O 1
ATOM 3722 N N . LEU C 1 20 ? 66.296 64.653 67.755 1.00 25.33 20 LEU C N 1
ATOM 3723 C CA . LEU C 1 20 ? 67.463 63.898 67.294 1.00 26.18 20 LEU C CA 1
ATOM 3724 C C . LEU C 1 20 ? 68.384 63.579 68.465 1.00 26.66 20 LEU C C 1
ATOM 3725 O O . LEU C 1 20 ? 68.885 62.457 68.595 1.00 25.62 20 LEU C O 1
ATOM 3730 N N . ASN C 1 21 ? 68.606 64.568 69.327 1.00 25.30 21 ASN C N 1
ATOM 3731 C CA . ASN C 1 21 ? 69.457 64.376 70.498 1.00 26.05 21 ASN C CA 1
ATOM 3732 C C . ASN C 1 21 ? 68.918 63.298 71.430 1.00 22.62 21 ASN C C 1
ATOM 3733 O O . ASN C 1 21 ? 69.676 62.530 72.025 1.00 25.92 21 ASN C O 1
ATOM 3738 N N . LEU C 1 22 ? 67.601 63.264 71.573 1.00 26.91 22 LEU C N 1
ATOM 3739 C CA . LEU C 1 22 ? 66.946 62.280 72.436 1.00 24.52 22 LEU C CA 1
ATOM 3740 C C . LEU C 1 22 ? 67.165 60.875 71.901 1.00 24.38 22 LEU C C 1
ATOM 3741 O O . LEU C 1 22 ? 67.518 59.957 72.641 1.00 21.87 22 LEU C O 1
ATOM 3746 N N . VAL C 1 23 ? 66.960 60.701 70.604 1.00 30.58 23 VAL C N 1
ATOM 3747 C CA . VAL C 1 23 ? 67.184 59.390 70.013 1.00 24.98 23 VAL C CA 1
ATOM 3748 C C . VAL C 1 23 ? 68.620 58.980 70.229 1.00 22.33 23 VAL C C 1
ATOM 3749 O O . VAL C 1 23 ? 68.889 57.851 70.625 1.00 26.72 23 VAL C O 1
ATOM 3753 N N . LEU C 1 24 ? 69.548 59.902 69.977 1.00 20.68 24 LEU C N 1
ATOM 3754 C CA . LEU C 1 24 ? 70.967 59.566 70.102 1.00 23.40 24 LEU C CA 1
ATOM 3755 C C . LEU C 1 24 ? 71.380 59.268 71.539 1.00 24.18 24 LEU C C 1
ATOM 3756 O O . LEU C 1 24 ? 72.138 58.336 71.779 1.00 22.73 24 LEU C O 1
ATOM 3761 N N . ALA C 1 25 ? 70.881 60.047 72.499 1.00 23.79 25 ALA C N 1
ATOM 3762 C CA . ALA C 1 25 ? 71.184 59.776 73.904 1.00 23.05 25 ALA C CA 1
ATOM 3763 C C . ALA C 1 25 ? 70.658 58.401 74.293 1.00 24.09 25 ALA C C 1
ATOM 3764 O O . ALA C 1 25 ? 71.307 57.649 75.012 1.00 25.59 25 ALA C O 1
ATOM 3766 N N . THR C 1 26 ? 69.460 58.089 73.823 1.00 24.35 26 THR C N 1
ATOM 3767 C CA . THR C 1 26 ? 68.833 56.811 74.146 1.00 27.74 26 THR C CA 1
ATOM 3768 C C . THR C 1 26 ? 69.631 55.663 73.520 1.00 22.60 26 THR C C 1
ATOM 3769 O O . THR C 1 26 ? 69.825 54.631 74.147 1.00 26.12 26 THR C O 1
ATOM 3773 N N . ALA C 1 27 ? 70.116 55.856 72.292 1.00 22.05 27 ALA C N 1
ATOM 3774 C CA . ALA C 1 27 ? 70.948 54.833 71.646 1.00 26.23 27 ALA C CA 1
ATOM 3775 C C . ALA C 1 27 ? 72.248 54.574 72.406 1.00 30.03 27 ALA C C 1
ATOM 3776 O O . ALA C 1 27 ? 72.690 53.427 72.534 1.00 24.09 27 ALA C O 1
ATOM 3778 N N . ALA C 1 28 ? 72.885 55.631 72.892 1.00 24.16 28 ALA C N 1
ATOM 3779 C CA . ALA C 1 28 ? 74.114 55.435 73.665 1.00 20.02 28 ALA C CA 1
ATOM 3780 C C . ALA C 1 28 ? 73.801 54.612 74.908 1.00 22.72 28 ALA C C 1
ATOM 3781 O O . ALA C 1 28 ? 74.560 53.716 75.283 1.00 28.82 28 ALA C O 1
ATOM 3783 N N . LYS C 1 29 ? 72.670 54.919 75.546 1.00 29.57 29 LYS C N 1
ATOM 3784 C CA . LYS C 1 29 ? 72.293 54.256 76.795 1.00 24.80 29 LYS C CA 1
ATOM 3785 C C . LYS C 1 29 ? 72.024 52.770 76.607 1.00 33.51 29 LYS C C 1
ATOM 3786 O O . LYS C 1 29 ? 72.524 51.937 77.383 1.00 27.67 29 LYS C O 1
ATOM 3792 N N . LEU C 1 30 ? 71.251 52.436 75.572 1.00 26.38 30 LEU C N 1
ATOM 3793 C CA . LEU C 1 30 ? 70.964 51.030 75.261 1.00 26.33 30 LEU C CA 1
ATOM 3794 C C . LEU C 1 30 ? 72.226 50.294 74.813 1.00 30.99 30 LEU C C 1
ATOM 3795 O O . LEU C 1 30 ? 72.402 49.116 75.109 1.00 29.45 30 LEU C O 1
ATOM 3800 N N . LYS C 1 31 ? 73.110 50.988 74.103 1.00 29.55 31 LYS C N 1
ATOM 3801 C CA . LYS C 1 31 ? 74.376 50.380 73.704 1.00 31.22 31 LYS C CA 1
ATOM 3802 C C . LYS C 1 31 ? 75.158 49.993 74.960 1.00 35.02 31 LYS C C 1
ATOM 3803 O O . LYS C 1 31 ? 75.676 48.882 75.062 1.00 34.15 31 LYS C O 1
ATOM 3809 N N . ALA C 1 32 ? 75.203 50.899 75.933 1.00 35.51 32 ALA C N 1
ATOM 3810 C CA . ALA C 1 32 ? 75.948 50.652 77.176 1.00 36.83 32 ALA C CA 1
ATOM 3811 C C . ALA C 1 32 ? 75.221 49.704 78.127 1.00 40.63 32 ALA C C 1
ATOM 3812 O O . ALA C 1 32 ? 75.856 48.925 78.836 1.00 45.11 32 ALA C O 1
ATOM 3814 N N . ASN C 1 33 ? 73.890 49.782 78.142 1.00 37.99 33 ASN C N 1
ATOM 3815 C CA . ASN C 1 33 ? 73.072 48.951 79.024 1.00 35.68 33 ASN C CA 1
ATOM 3816 C C . ASN C 1 33 ? 71.824 48.397 78.326 1.00 32.70 33 ASN C C 1
ATOM 3817 O O . ASN C 1 33 ? 70.747 48.985 78.412 1.00 33.60 33 ASN C O 1
ATOM 3822 N N . PRO C 1 34 ? 71.966 47.248 77.651 1.00 33.23 34 PRO C N 1
ATOM 3823 C CA . PRO C 1 34 ? 70.874 46.658 76.866 1.00 33.54 34 PRO C CA 1
ATOM 3824 C C . PRO C 1 34 ? 69.667 46.350 77.744 1.00 37.54 34 PRO C C 1
ATOM 3825 O O . PRO C 1 34 ? 69.844 46.072 78.929 1.00 32.79 34 PRO C O 1
ATOM 3829 N N . GLN C 1 35 ? 68.469 46.407 77.169 1.00 31.52 35 GLN C N 1
ATOM 3830 C CA . GLN C 1 35 ? 67.234 46.096 77.891 1.00 31.62 35 GLN C CA 1
ATOM 3831 C C . GLN C 1 35 ? 66.439 45.073 77.094 1.00 27.89 35 GLN C C 1
ATOM 3832 O O . GLN C 1 35 ? 65.445 45.409 76.430 1.00 27.40 35 GLN C O 1
ATOM 3838 N N . PRO C 1 36 ? 66.878 43.809 77.159 1.00 29.41 36 PRO C N 1
ATOM 3839 C CA . PRO C 1 36 ? 66.388 42.759 76.261 1.00 27.12 36 PRO C CA 1
ATOM 3840 C C . PRO C 1 36 ? 64.933 42.390 76.492 1.00 29.70 36 PRO C C 1
ATOM 3841 O O . PRO C 1 36 ? 64.379 41.627 75.701 1.00 29.06 36 PRO C O 1
ATOM 3845 N N . GLU C 1 37 ? 64.309 42.911 77.544 1.00 22.75 37 GLU C N 1
ATOM 3846 C CA . GLU C 1 37 ? 62.899 42.589 77.781 1.00 29.53 37 GLU C CA 1
ATOM 3847 C C . GLU C 1 37 ? 62.022 43.819 77.690 1.00 26.03 37 GLU C C 1
ATOM 3848 O O . GLU C 1 37 ? 60.828 43.741 77.947 1.00 28.12 37 GLU C O 1
ATOM 3854 N N . LEU C 1 38 ? 62.609 44.950 77.309 1.00 28.28 38 LEU C N 1
ATOM 3855 C CA . LEU C 1 38 ? 61.864 46.212 77.256 1.00 28.58 38 LEU C CA 1
ATOM 3856 C C . LEU C 1 38 ? 60.541 46.109 76.486 1.00 34.47 38 LEU C C 1
ATOM 3857 O O . LEU C 1 38 ? 59.495 46.549 76.966 1.00 32.83 38 LEU C O 1
ATOM 3862 N N . LEU C 1 39 ? 60.588 45.510 75.299 1.00 25.33 39 LEU C N 1
ATOM 3863 C CA . LEU C 1 39 ? 59.393 45.367 74.458 1.00 23.15 39 LEU C CA 1
ATOM 3864 C C . LEU C 1 39 ? 58.807 43.941 74.473 1.00 29.17 39 LEU C C 1
ATOM 3865 O O . LEU C 1 39 ? 58.183 43.503 73.504 1.00 23.04 39 LEU C O 1
ATOM 3870 N N . LYS C 1 40 ? 59.018 43.216 75.571 1.00 23.44 40 LYS C N 1
ATOM 3871 C CA . LYS C 1 40 ? 58.407 41.902 75.741 1.00 29.57 40 LYS C CA 1
ATOM 3872 C C . LYS C 1 40 ? 56.902 42.036 75.526 1.00 32.80 40 LYS C C 1
ATOM 3873 O O . LYS C 1 40 ? 56.304 43.025 75.948 1.00 31.24 40 LYS C O 1
ATOM 3879 N N . HIS C 1 41 ? 56.322 41.063 74.826 1.00 30.75 41 HIS C N 1
ATOM 3880 C CA . HIS C 1 41 ? 54.891 41.026 74.509 1.00 27.71 41 HIS C CA 1
ATOM 3881 C C . HIS C 1 41 ? 54.432 42.016 73.443 1.00 29.58 41 HIS C C 1
ATOM 3882 O O . HIS C 1 41 ? 53.239 42.094 73.146 1.00 33.95 41 HIS C O 1
ATOM 3889 N N . LYS C 1 42 ? 55.358 42.770 72.865 1.00 25.76 42 LYS C N 1
ATOM 3890 C CA . LYS C 1 42 ? 55.012 43.617 71.734 1.00 26.06 42 LYS C CA 1
ATOM 3891 C C . LYS C 1 42 ? 55.209 42.801 70.460 1.00 25.10 42 LYS C C 1
ATOM 3892 O O . LYS C 1 42 ? 56.155 42.017 70.368 1.00 25.53 42 LYS C O 1
ATOM 3898 N N . VAL C 1 43 ? 54.310 42.975 69.491 1.00 19.39 43 VAL C N 1
ATOM 3899 C CA . VAL C 1 43 ? 54.480 42.374 68.167 1.00 16.15 43 VAL C CA 1
ATOM 3900 C C . VAL C 1 43 ? 54.646 43.491 67.146 1.00 20.22 43 VAL C C 1
ATOM 3901 O O . VAL C 1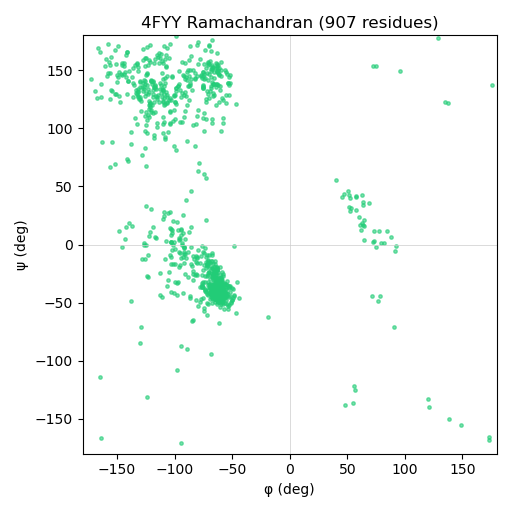 43 ? 53.845 44.423 67.092 1.00 19.36 43 VAL C O 1
ATOM 3905 N N . ILE C 1 44 ? 55.714 43.424 66.360 1.00 14.61 44 ILE C N 1
ATOM 3906 C CA . ILE C 1 44 ? 56.012 44.495 65.409 1.00 12.47 44 ILE C CA 1
ATOM 3907 C C . ILE C 1 44 ? 55.962 43.940 63.985 1.00 20.79 44 ILE C C 1
ATOM 3908 O O . ILE C 1 44 ? 56.505 42.866 63.719 1.00 23.56 44 ILE C O 1
ATOM 3913 N N . ALA C 1 45 ? 55.312 44.660 63.070 1.00 16.90 45 ALA C N 1
ATOM 3914 C CA . ALA C 1 45 ? 55.242 44.211 61.680 1.00 19.59 45 ALA C CA 1
ATOM 3915 C C . ALA C 1 45 ? 56.414 44.763 60.896 1.00 24.26 45 ALA C C 1
ATOM 3916 O O . ALA C 1 45 ? 56.671 45.962 60.905 1.00 25.35 45 ALA C O 1
ATOM 3918 N N . SER C 1 46 ? 57.129 43.872 60.219 1.00 18.08 46 SER C N 1
ATOM 3919 C CA . SER C 1 46 ? 58.269 44.260 59.409 1.00 18.93 46 SER C CA 1
ATOM 3920 C C . SER C 1 46 ? 57.792 44.149 57.963 1.00 21.62 46 SER C C 1
ATOM 3921 O O . SER C 1 46 ? 57.754 43.062 57.391 1.00 23.19 46 SER C O 1
ATOM 3924 N N . CYS C 1 47 ? 57.371 45.276 57.394 1.00 17.45 47 CYS C N 1
ATOM 3925 C CA . CYS C 1 47 ? 56.674 45.276 56.103 1.00 20.59 47 CYS C CA 1
ATOM 3926 C C . CYS C 1 47 ? 57.512 45.834 54.978 1.00 25.63 47 CYS C C 1
ATOM 3927 O O . CYS C 1 47 ? 57.484 47.027 54.710 1.00 20.62 47 CYS C O 1
ATOM 3930 N N . PHE C 1 48 ? 58.221 44.964 54.281 1.00 19.09 48 PHE C N 1
ATOM 3931 C CA . PHE C 1 48 ? 59.059 45.428 53.206 1.00 18.06 48 PHE C CA 1
ATOM 3932 C C . PHE C 1 48 ? 58.381 45.201 51.861 1.00 24.10 48 PHE C C 1
ATOM 3933 O O . PHE C 1 48 ? 58.601 44.181 51.204 1.00 25.03 48 PHE C O 1
ATOM 3941 N N . PHE C 1 49 ? 57.538 46.171 51.493 1.00 21.11 49 PHE C N 1
ATOM 3942 C CA . PHE C 1 49 ? 56.828 46.193 50.214 1.00 22.28 49 PHE C CA 1
ATOM 3943 C C . PHE C 1 49 ? 57.853 46.301 49.108 1.00 34.86 49 PHE C C 1
ATOM 3944 O O . PHE C 1 49 ? 57.650 45.800 48.002 1.00 32.45 49 PHE C O 1
ATOM 3952 N N . GLU C 1 50 ? 58.944 46.998 49.416 1.00 28.19 50 GLU C N 1
ATOM 3953 C CA . GLU C 1 50 ? 60.153 46.974 48.607 1.00 28.47 50 GLU C CA 1
ATOM 3954 C C . GLU C 1 50 ? 61.176 46.208 49.426 1.00 29.49 50 GLU C C 1
ATOM 3955 O O . GLU C 1 50 ? 61.409 46.544 50.576 1.00 24.02 50 GLU C O 1
ATOM 3961 N N . ALA C 1 51 ? 61.776 45.171 48.851 1.00 24.84 51 ALA C N 1
ATOM 3962 C CA . ALA C 1 51 ? 62.751 44.358 49.573 1.00 28.58 51 ALA C CA 1
ATOM 3963 C C . ALA C 1 51 ? 64.017 45.150 49.899 1.00 35.25 51 ALA C C 1
ATOM 3964 O O . ALA C 1 51 ? 64.511 45.902 49.067 1.00 29.79 51 ALA C O 1
ATOM 3966 N N . SER C 1 52 ? 64.547 44.978 51.107 1.00 29.30 52 SER C N 1
ATOM 3967 C CA . SER C 1 52 ? 65.871 45.508 51.436 1.00 29.45 52 SER C CA 1
ATOM 3968 C C . SER C 1 52 ? 66.492 44.694 52.553 1.00 29.92 52 SER C C 1
ATOM 3969 O O . SER C 1 52 ? 66.348 45.039 53.724 1.00 25.65 52 SER C O 1
ATOM 3972 N N . THR C 1 53 ? 67.192 43.623 52.184 1.00 29.85 53 THR C N 1
ATOM 3973 C CA . THR C 1 53 ? 67.743 42.672 53.158 1.00 28.33 53 THR C CA 1
ATOM 3974 C C . THR C 1 53 ? 68.530 43.313 54.283 1.00 27.43 53 THR C C 1
ATOM 3975 O O . THR C 1 53 ? 68.308 43.000 55.451 1.00 23.58 53 THR C O 1
ATOM 3979 N N . ARG C 1 54 ? 69.441 44.229 53.960 1.00 24.69 54 ARG C N 1
ATOM 3980 C CA . ARG C 1 54 ? 70.292 44.761 55.016 1.00 23.32 54 ARG C CA 1
ATOM 3981 C C . ARG C 1 54 ? 69.507 45.619 56.004 1.00 25.14 54 ARG C C 1
ATOM 3982 O O . ARG C 1 54 ? 69.658 45.458 57.217 1.00 24.81 54 ARG C O 1
ATOM 3990 N N . THR C 1 55 ? 68.653 46.507 55.495 1.00 25.68 55 THR C N 1
ATOM 3991 C CA . THR C 1 55 ? 67.813 47.342 56.375 1.00 18.28 55 THR C CA 1
ATOM 3992 C C . THR C 1 55 ? 66.852 46.485 57.190 1.00 18.02 55 THR C C 1
ATOM 3993 O O . THR C 1 55 ? 66.608 46.750 58.381 1.00 18.96 55 THR C O 1
ATOM 3997 N N . ARG C 1 56 ? 66.292 45.465 56.551 1.00 20.78 56 ARG C N 1
ATOM 3998 C CA . ARG C 1 56 ? 65.352 44.588 57.249 1.00 21.09 56 ARG C CA 1
ATOM 3999 C C . ARG C 1 56 ? 66.047 43.785 58.342 1.00 16.92 56 ARG C C 1
ATOM 4000 O O . ARG C 1 56 ? 65.550 43.730 59.471 1.00 22.29 56 ARG C O 1
ATOM 4008 N N . LEU C 1 57 ? 67.202 43.179 58.030 1.00 17.43 57 LEU C N 1
ATOM 4009 C CA . LEU C 1 57 ? 67.930 42.411 59.051 1.00 18.58 57 LEU C CA 1
ATOM 4010 C C . LEU C 1 57 ? 68.273 43.310 60.225 1.00 18.47 57 LEU C C 1
ATOM 4011 O O . LEU C 1 57 ? 68.156 42.923 61.386 1.00 20.89 57 LEU C O 1
ATOM 4016 N N . SER C 1 58 ? 68.702 44.520 59.910 1.00 17.00 58 SER C N 1
ATOM 4017 C CA . SER C 1 58 ? 69.059 45.494 60.947 1.00 18.75 58 SER C CA 1
ATOM 4018 C C . SER C 1 58 ? 67.860 45.832 61.803 1.00 18.76 58 SER C C 1
ATOM 4019 O O . SER C 1 58 ? 67.925 45.792 63.030 1.00 20.28 58 SER C O 1
ATOM 4022 N N . PHE C 1 59 ? 66.745 46.148 61.155 1.00 18.88 59 PHE C N 1
ATOM 4023 C CA . PHE C 1 59 ? 65.563 46.552 61.900 1.00 17.91 59 PHE C CA 1
ATOM 4024 C C . PHE C 1 59 ? 65.042 45.380 62.711 1.00 19.61 59 PHE C C 1
ATOM 4025 O O . PHE C 1 59 ? 64.723 45.543 63.885 1.00 17.79 59 PHE C O 1
ATOM 4033 N N . GLU C 1 60 ? 64.967 44.186 62.118 1.00 17.24 60 GLU C N 1
ATOM 4034 C CA . GLU C 1 60 ? 64.436 43.052 62.888 1.00 16.91 60 GLU C CA 1
ATOM 4035 C C . GLU C 1 60 ? 65.343 42.674 64.053 1.00 14.93 60 GLU C C 1
ATOM 4036 O O . GLU C 1 60 ? 64.866 42.261 65.093 1.00 17.32 60 GLU C O 1
ATOM 4042 N N . THR C 1 61 ? 66.652 42.820 63.886 1.00 15.36 61 THR C N 1
ATOM 4043 C CA . THR C 1 61 ? 67.564 42.520 64.988 1.00 16.55 61 THR C CA 1
ATOM 4044 C C . THR C 1 61 ? 67.295 43.462 66.161 1.00 16.98 61 THR C C 1
ATOM 4045 O O . THR C 1 61 ? 67.207 43.034 67.317 1.00 18.69 61 THR C O 1
ATOM 4049 N N . SER C 1 62 ? 67.122 44.745 65.853 1.00 18.98 62 SER C N 1
ATOM 4050 C CA . SER C 1 62 ? 66.788 45.730 66.875 1.00 17.26 62 SER C CA 1
ATOM 4051 C C . SER C 1 62 ? 65.514 45.374 67.628 1.00 15.47 62 SER C C 1
ATOM 4052 O O . SER C 1 62 ? 65.451 45.560 68.841 1.00 21.18 62 SER C O 1
ATOM 4055 N N . MET C 1 63 ? 64.490 44.908 66.906 1.00 16.44 63 MET C N 1
ATOM 4056 C CA . MET C 1 63 ? 63.263 44.435 67.553 1.00 18.59 63 MET C CA 1
ATOM 4057 C C . MET C 1 63 ? 63.570 43.317 68.534 1.00 20.41 63 MET C C 1
ATOM 4058 O O . MET C 1 63 ? 63.152 43.359 69.683 1.00 19.65 63 MET C O 1
ATOM 4063 N N . HIS C 1 64 ? 64.297 42.303 68.079 1.00 20.61 64 HIS C N 1
ATOM 4064 C CA . HIS C 1 64 ? 64.626 41.166 68.952 1.00 21.48 64 HIS C CA 1
ATOM 4065 C C . HIS C 1 64 ? 65.527 41.527 70.146 1.00 26.79 64 HIS C C 1
ATOM 4066 O O . HIS C 1 64 ? 65.393 40.962 71.238 1.00 23.88 64 HIS C O 1
ATOM 4073 N N . ARG C 1 65 ? 66.424 42.487 69.958 1.00 21.42 65 ARG C N 1
ATOM 4074 C CA . ARG C 1 65 ? 67.292 42.941 71.065 1.00 20.31 65 ARG C CA 1
ATOM 4075 C C . ARG C 1 65 ? 66.509 43.612 72.185 1.00 23.21 65 ARG C C 1
ATOM 4076 O O . ARG C 1 65 ? 66.998 43.748 73.293 1.00 25.48 65 ARG C O 1
ATOM 4084 N N . LEU C 1 66 ? 65.294 44.048 71.882 1.00 20.13 66 LEU C N 1
ATOM 4085 C CA . LEU C 1 66 ? 64.408 44.617 72.896 1.00 22.92 66 LEU C CA 1
ATOM 4086 C C . LEU C 1 66 ? 63.333 43.606 73.309 1.00 23.99 66 LEU C C 1
ATOM 4087 O O . LEU C 1 66 ? 62.466 43.911 74.123 1.00 22.15 66 LEU C O 1
ATOM 4092 N N . GLY C 1 67 ? 63.377 42.403 72.749 1.00 20.20 67 GLY C N 1
ATOM 4093 C CA . GLY C 1 67 ? 62.463 41.354 73.188 1.00 24.11 67 GLY C CA 1
ATOM 4094 C C . GLY C 1 67 ? 61.110 41.291 72.494 1.00 23.74 67 GLY C C 1
ATOM 4095 O O . GLY C 1 67 ? 60.230 40.523 72.889 1.00 19.38 67 GLY C O 1
ATOM 4096 N N . ALA C 1 68 ? 60.923 42.096 71.460 1.00 20.99 68 ALA C N 1
ATOM 4097 C CA . ALA C 1 68 ? 59.648 42.078 70.743 1.00 23.40 68 ALA C CA 1
ATOM 4098 C C . ALA C 1 68 ? 59.576 40.882 69.799 1.00 21.92 68 ALA C C 1
ATOM 4099 O O . ALA C 1 68 ? 60.599 40.331 69.402 1.00 25.52 68 ALA C O 1
ATOM 4101 N N . SER C 1 69 ? 58.354 40.511 69.422 1.00 20.62 69 SER C N 1
ATOM 4102 C CA . SER C 1 69 ? 58.128 39.493 68.396 1.00 24.22 69 SER C CA 1
ATOM 4103 C C . SER C 1 69 ? 57.973 40.196 67.057 1.00 22.62 69 SER C C 1
ATOM 4104 O O . SER C 1 69 ? 57.613 41.386 67.005 1.00 22.13 69 SER C O 1
ATOM 4107 N N . VAL C 1 70 ? 58.225 39.469 65.976 1.00 21.00 70 VAL C N 1
ATOM 4108 C CA . VAL C 1 70 ? 58.256 40.077 64.644 1.00 23.20 70 VAL C CA 1
ATOM 4109 C C . VAL C 1 70 ? 57.437 39.260 63.653 1.00 23.49 70 VAL C C 1
ATOM 4110 O O . VAL C 1 70 ? 57.620 38.059 63.562 1.00 18.61 70 VAL C O 1
ATOM 4114 N N . VAL C 1 71 ? 56.515 39.904 62.931 1.00 20.02 71 VAL C N 1
ATOM 4115 C CA . VAL C 1 71 ? 55.832 39.263 61.803 1.00 17.78 71 VAL C CA 1
ATOM 4116 C C . VAL C 1 71 ? 56.081 40.147 60.600 1.00 18.56 71 VAL C C 1
ATOM 4117 O O . VAL C 1 71 ? 56.302 41.345 60.743 1.00 19.84 71 VAL C O 1
ATOM 4121 N N . GLY C 1 72 ? 56.043 39.582 59.404 1.00 23.99 72 GLY C N 1
ATOM 4122 C CA . GLY C 1 72 ? 56.288 40.433 58.257 1.00 21.17 72 GLY C CA 1
ATOM 4123 C C . GLY C 1 72 ? 56.395 39.741 56.923 1.00 24.23 72 GLY C C 1
ATOM 4124 O O . GLY C 1 72 ? 56.046 38.560 56.770 1.00 23.32 72 GLY C O 1
ATOM 4125 N N . PHE C 1 73 ? 56.863 40.512 55.948 1.00 22.96 73 PHE C N 1
ATOM 4126 C CA . PHE C 1 73 ? 57.051 40.008 54.597 1.00 27.14 73 PHE C CA 1
ATOM 4127 C C . PHE C 1 73 ? 58.111 40.842 53.900 1.00 36.47 73 PHE C C 1
ATOM 4128 O O . PHE C 1 73 ? 58.456 41.943 54.340 1.00 25.87 73 PHE C O 1
ATOM 4136 N N . SER C 1 74 ? 58.663 40.291 52.831 1.00 37.79 74 SER C N 1
ATOM 4137 C CA . SER C 1 74 ? 59.504 41.079 51.950 1.00 36.60 74 SER C CA 1
ATOM 4138 C C . SER C 1 74 ? 59.036 40.770 50.551 1.00 41.80 74 SER C C 1
ATOM 4139 O O . SER C 1 74 ? 58.813 39.611 50.198 1.00 42.47 74 SER C O 1
ATOM 4142 N N . ASP C 1 75 ? 58.848 41.806 49.753 1.00 39.48 75 ASP C N 1
ATOM 4143 C CA . ASP C 1 75 ? 58.110 41.625 48.521 1.00 53.56 75 ASP C CA 1
ATOM 4144 C C . ASP C 1 75 ? 58.938 42.021 47.312 1.00 62.92 75 ASP C C 1
ATOM 4145 O O . ASP C 1 75 ? 59.230 43.195 47.113 1.00 65.23 75 ASP C O 1
ATOM 4150 N N . SER C 1 76 ? 59.344 41.028 46.527 1.00 72.38 76 SER C N 1
ATOM 4151 C CA . SER C 1 76 ? 59.831 41.290 45.182 1.00 84.00 76 SER C CA 1
ATOM 4152 C C . SER C 1 76 ? 58.589 41.747 44.442 1.00 91.77 76 SER C C 1
ATOM 4153 O O . SER C 1 76 ? 58.234 42.925 44.461 1.00 91.16 76 SER C O 1
ATOM 4156 N N . ALA C 1 77 ? 57.934 40.793 43.792 1.00 98.96 77 ALA C N 1
ATOM 4157 C CA . ALA C 1 77 ? 56.528 40.904 43.442 1.00 103.45 77 ALA C CA 1
ATOM 4158 C C . ALA C 1 77 ? 55.908 39.668 44.071 1.00 111.71 77 ALA C C 1
ATOM 4159 O O . ALA C 1 77 ? 54.732 39.654 44.435 1.00 109.15 77 ALA C O 1
ATOM 4161 N N . ASN C 1 78 ? 56.737 38.635 44.206 1.00 122.23 78 ASN C N 1
ATOM 4162 C CA . ASN C 1 78 ? 56.353 37.394 44.870 1.00 130.94 78 ASN C CA 1
ATOM 4163 C C . ASN C 1 78 ? 55.931 37.614 46.320 1.00 136.46 78 ASN C C 1
ATOM 4164 O O . ASN C 1 78 ? 56.761 37.701 47.230 1.00 132.85 78 ASN C O 1
ATOM 4169 N N . THR C 1 79 ? 54.616 37.695 46.492 1.00 145.74 79 THR C N 1
ATOM 4170 C CA . THR C 1 79 ? 53.936 37.947 47.753 1.00 152.60 79 THR C CA 1
ATOM 4171 C C . THR C 1 79 ? 52.479 38.045 47.316 1.00 156.09 79 THR C C 1
ATOM 4172 O O . THR C 1 79 ? 52.195 38.632 46.271 1.00 156.00 79 THR C O 1
ATOM 4176 N N . SER C 1 80 ? 51.565 37.438 48.069 1.00 158.80 80 SER C N 1
ATOM 4177 C CA . SER C 1 80 ? 50.171 37.361 47.638 1.00 160.53 80 SER C CA 1
ATOM 4178 C C . SER C 1 80 ? 49.579 38.749 47.503 1.00 162.01 80 SER C C 1
ATOM 4179 O O . SER C 1 80 ? 49.269 39.206 46.402 1.00 161.17 80 SER C O 1
ATOM 4182 N N . LEU C 1 81 ? 49.427 39.422 48.636 1.00 162.70 81 LEU C N 1
ATOM 4183 C CA . LEU C 1 81 ? 48.862 40.762 48.648 1.00 161.13 81 LEU C CA 1
ATOM 4184 C C . LEU C 1 81 ? 49.794 41.753 49.341 1.00 154.52 81 LEU C C 1
ATOM 4185 O O . LEU C 1 81 ? 49.451 42.276 50.401 1.00 154.78 81 LEU C O 1
ATOM 4190 N N . GLY C 1 82 ? 50.953 42.038 48.746 1.00 147.13 82 GLY C N 1
ATOM 4191 C CA . GLY C 1 82 ? 51.331 41.525 47.439 1.00 140.07 82 GLY C CA 1
ATOM 4192 C C . GLY C 1 82 ? 51.014 42.511 46.337 1.00 134.35 82 GLY C C 1
ATOM 4193 O O . GLY C 1 82 ? 50.061 43.278 46.452 1.00 135.79 82 GLY C O 1
ATOM 4194 N N . LYS C 1 83 ? 51.805 42.494 45.269 1.00 126.92 83 LYS C N 1
ATOM 4195 C CA . LYS C 1 83 ? 51.645 43.469 44.192 1.00 119.66 83 LYS C CA 1
ATOM 4196 C C . LYS C 1 83 ? 50.432 43.206 43.295 1.00 116.81 83 LYS C C 1
ATOM 4197 O O . LYS C 1 83 ? 50.494 42.376 42.387 1.00 118.48 83 LYS C O 1
ATOM 4203 N N . LYS C 1 84 ? 49.333 43.909 43.571 1.00 110.59 84 LYS C N 1
ATOM 4204 C CA . LYS C 1 84 ? 48.184 43.989 42.656 1.00 101.60 84 LYS C CA 1
ATOM 4205 C C . LYS C 1 84 ? 47.192 45.116 42.990 1.00 93.41 84 LYS C C 1
ATOM 4206 O O . LYS C 1 84 ? 47.531 46.299 42.902 1.00 90.20 84 LYS C O 1
ATOM 4212 N N . GLY C 1 85 ? 45.975 44.739 43.380 1.00 85.50 85 GLY C N 1
ATOM 4213 C CA . GLY C 1 85 ? 44.857 45.669 43.445 1.00 73.08 85 GLY C CA 1
ATOM 4214 C C . GLY C 1 85 ? 44.468 46.335 44.758 1.00 57.96 85 GLY C C 1
ATOM 4215 O O . GLY C 1 85 ? 43.973 47.464 44.737 1.00 59.89 85 GLY C O 1
ATOM 4216 N N . GLU C 1 86 ? 44.651 45.659 45.892 1.00 45.59 86 GLU C N 1
ATOM 4217 C CA . GLU C 1 86 ? 44.274 46.260 47.177 1.00 39.76 86 GLU C CA 1
ATOM 4218 C C . GLU C 1 86 ? 45.088 47.523 47.429 1.00 33.99 86 GLU C C 1
ATOM 4219 O O . GLU C 1 86 ? 46.289 47.561 47.170 1.00 37.89 86 GLU C O 1
ATOM 4225 N N . THR C 1 87 ? 44.425 48.565 47.915 1.00 25.40 87 THR C N 1
ATOM 4226 C CA . THR C 1 87 ? 45.105 49.792 48.261 1.00 29.30 87 THR C CA 1
ATOM 4227 C C . THR C 1 87 ? 46.036 49.602 49.463 1.00 34.82 87 THR C C 1
ATOM 4228 O O . THR C 1 87 ? 45.781 48.768 50.341 1.00 27.13 87 THR C O 1
ATOM 4232 N N . LEU C 1 88 ? 47.098 50.402 49.507 1.00 26.09 88 LEU C N 1
ATOM 4233 C CA . LEU C 1 88 ? 47.968 50.461 50.676 1.00 23.01 88 LEU C CA 1
ATOM 4234 C C . LEU C 1 88 ? 47.152 50.863 51.890 1.00 21.38 88 LEU C C 1
ATOM 4235 O O . LEU C 1 88 ? 47.359 50.345 52.980 1.00 22.50 88 LEU C O 1
ATOM 4240 N N . ALA C 1 89 ? 46.215 51.788 51.688 1.00 20.19 89 ALA C N 1
ATOM 4241 C CA . ALA C 1 89 ? 45.301 52.202 52.747 1.00 27.16 89 ALA C CA 1
ATOM 4242 C C . ALA C 1 89 ? 44.627 50.995 53.402 1.00 24.42 89 ALA C C 1
ATOM 4243 O O . ALA C 1 89 ? 44.630 50.878 54.630 1.00 23.99 89 ALA C O 1
ATOM 4245 N N . ASP C 1 90 ? 44.057 50.099 52.596 1.00 20.64 90 ASP C N 1
ATOM 4246 C CA . ASP C 1 90 ? 43.400 48.904 53.147 1.00 21.08 90 ASP C CA 1
ATOM 4247 C C . ASP C 1 90 ? 44.385 47.947 53.818 1.00 21.20 90 ASP C C 1
ATOM 4248 O O . ASP C 1 90 ? 44.074 47.309 54.838 1.00 19.89 90 ASP C O 1
ATOM 4253 N N . THR C 1 91 ? 45.560 47.813 53.223 1.00 18.52 91 THR C N 1
ATOM 4254 C CA . THR C 1 91 ? 46.573 46.926 53.794 1.00 20.32 91 THR C CA 1
ATOM 4255 C C . THR C 1 91 ? 46.955 47.396 55.184 1.00 23.75 91 THR C C 1
ATOM 4256 O O . THR C 1 91 ? 47.079 46.584 56.110 1.00 20.87 91 THR C O 1
ATOM 4260 N N . ILE C 1 92 ? 47.147 48.705 55.336 1.00 19.25 92 ILE C N 1
ATOM 4261 C CA . ILE C 1 92 ? 47.461 49.271 56.652 1.00 18.71 92 ILE C CA 1
ATOM 4262 C C . ILE C 1 92 ? 46.270 49.175 57.632 1.00 17.44 92 ILE C C 1
ATOM 4263 O O . ILE C 1 92 ? 46.456 48.841 58.801 1.00 19.17 92 ILE C O 1
ATOM 4268 N N . SER C 1 93 ? 45.055 49.475 57.161 1.00 18.76 93 SER C N 1
ATOM 4269 C CA . SER C 1 93 ? 43.858 49.334 58.005 1.00 21.69 93 SER C CA 1
ATOM 4270 C C . SER C 1 93 ? 43.743 47.944 58.624 1.00 21.77 93 SER C C 1
ATOM 4271 O O . SER C 1 93 ? 43.271 47.795 59.760 1.00 23.77 93 SER C O 1
ATOM 4274 N N . VAL C 1 94 ? 44.129 46.928 57.860 1.00 18.31 94 VAL C N 1
ATOM 4275 C CA . VAL C 1 94 ? 44.139 45.548 58.357 1.00 17.27 94 VAL C CA 1
ATOM 4276 C C . VAL C 1 94 ? 45.304 45.289 59.317 1.00 18.78 94 VAL C C 1
ATOM 4277 O O . VAL C 1 94 ? 45.106 44.877 60.459 1.00 20.68 94 VAL C O 1
ATOM 4281 N N . ILE C 1 95 ? 46.522 45.572 58.873 1.00 19.81 95 ILE C N 1
ATOM 4282 C CA . ILE C 1 95 ? 47.693 45.209 59.661 1.00 19.85 95 ILE C CA 1
ATOM 4283 C C . ILE C 1 95 ? 47.727 45.955 60.983 1.00 22.34 95 ILE C C 1
ATOM 4284 O O . ILE C 1 95 ? 48.198 45.430 61.992 1.00 21.19 95 ILE C O 1
ATOM 4289 N N . SER C 1 96 ? 47.191 47.171 60.995 1.00 16.91 96 SER C N 1
ATOM 4290 C CA . SER C 1 96 ? 47.212 47.960 62.218 1.00 18.53 96 SER C CA 1
ATOM 4291 C C . SER C 1 96 ? 46.203 47.438 63.238 1.00 23.00 96 SER C C 1
ATOM 4292 O O . SER C 1 96 ? 46.112 47.956 64.343 1.00 24.50 96 SER C O 1
ATOM 4295 N N . THR C 1 97 ? 45.425 46.421 62.876 1.00 22.28 97 THR C N 1
ATOM 4296 C CA . THR C 1 97 ? 44.604 45.768 63.894 1.00 19.66 97 THR C CA 1
ATOM 4297 C C . THR C 1 97 ? 45.365 44.595 64.508 1.00 22.10 97 THR C C 1
ATOM 4298 O O . THR C 1 97 ? 44.879 43.969 65.446 1.00 33.00 97 THR C O 1
ATOM 4302 N N . TYR C 1 98 ? 46.537 44.286 63.960 1.00 26.25 98 TYR C N 1
ATOM 4303 C CA . TYR C 1 98 ? 47.278 43.085 64.366 1.00 32.62 98 TYR C CA 1
ATOM 4304 C C . TYR C 1 98 ? 48.390 43.401 65.335 1.00 22.10 98 TYR C C 1
ATOM 4305 O O . TYR C 1 98 ? 48.651 42.650 66.276 1.00 19.88 98 TYR C O 1
ATOM 4314 N N . VAL C 1 99 ? 49.096 44.493 65.054 1.00 25.20 99 VAL C N 1
ATOM 4315 C CA . VAL C 1 99 ? 50.414 44.721 65.640 1.00 21.66 99 VAL C CA 1
ATOM 4316 C C . VAL C 1 99 ? 50.518 46.038 66.394 1.00 21.26 99 VAL C C 1
ATOM 4317 O O . VAL C 1 99 ? 49.622 46.889 66.326 1.00 20.80 99 VAL C O 1
ATOM 4321 N N . ASP C 1 100 ? 51.625 46.181 67.110 1.00 19.11 100 ASP C N 1
ATOM 4322 C CA . ASP C 1 100 ? 51.831 47.307 68.001 1.00 18.42 100 ASP C CA 1
ATOM 4323 C C . ASP C 1 100 ? 52.612 48.432 67.335 1.00 20.47 100 ASP C C 1
ATOM 4324 O O . ASP C 1 100 ? 52.587 49.558 67.806 1.00 19.78 100 ASP C O 1
ATOM 4329 N N . ALA C 1 101 ? 53.289 48.121 66.235 1.00 19.39 101 ALA C N 1
ATOM 4330 C CA . ALA C 1 101 ? 53.994 49.139 65.461 1.00 20.29 101 ALA C CA 1
ATOM 4331 C C . ALA C 1 101 ? 54.223 48.582 64.073 1.00 16.74 101 ALA C C 1
ATOM 4332 O O . ALA C 1 101 ? 54.295 47.362 63.896 1.00 19.07 101 ALA C O 1
ATOM 4334 N N . ILE C 1 102 ? 54.332 49.477 63.102 1.00 17.44 102 ILE C N 1
ATOM 4335 C CA . ILE C 1 102 ? 54.553 49.074 61.717 1.00 19.27 102 ILE C CA 1
ATOM 4336 C C . ILE C 1 102 ? 55.854 49.708 61.235 1.00 20.54 102 ILE C C 1
ATOM 4337 O O . ILE C 1 102 ? 56.001 50.935 61.248 1.00 19.84 102 ILE C O 1
ATOM 4342 N N . VAL C 1 103 ? 56.804 48.867 60.838 1.00 17.98 103 VAL C N 1
ATOM 4343 C CA . VAL C 1 103 ? 58.014 49.346 60.183 1.00 19.09 103 VAL C CA 1
ATOM 4344 C C . VAL C 1 103 ? 57.807 49.024 58.718 1.00 24.84 103 VAL C C 1
ATOM 4345 O O . VAL C 1 103 ? 57.506 47.888 58.396 1.00 19.25 103 VAL C O 1
ATOM 4349 N N . MET C 1 104 ? 57.928 50.006 57.826 1.00 18.66 104 MET C N 1
ATOM 4350 C CA . MET C 1 104 ? 57.616 49.729 56.425 1.00 15.99 104 MET C CA 1
ATOM 4351 C C . MET C 1 104 ? 58.552 50.390 55.435 1.00 19.07 104 MET C C 1
ATOM 4352 O O . MET C 1 104 ? 58.961 51.535 55.610 1.00 17.73 104 MET C O 1
ATOM 4357 N N . ARG C 1 105 ? 58.878 49.648 54.386 1.00 19.99 105 ARG C N 1
ATOM 4358 C CA . ARG C 1 105 ? 59.667 50.183 53.270 1.00 21.05 105 ARG C CA 1
ATOM 4359 C C . ARG C 1 105 ? 58.869 49.969 51.990 1.00 21.63 105 ARG C C 1
ATOM 4360 O O . ARG C 1 105 ? 58.290 48.911 51.785 1.00 20.91 105 ARG C O 1
ATOM 4368 N N . HIS C 1 106 ? 58.841 50.977 51.130 1.00 23.56 106 HIS C N 1
ATOM 4369 C CA . HIS C 1 106 ? 57.903 50.986 50.005 1.00 22.44 106 HIS C CA 1
ATOM 4370 C C . HIS C 1 106 ? 58.559 51.729 48.833 1.00 22.06 106 HIS C C 1
ATOM 4371 O O . HIS C 1 106 ? 59.356 52.636 49.052 1.00 22.05 106 HIS C O 1
ATOM 4378 N N . PRO C 1 107 ? 58.236 51.347 47.589 1.00 24.11 107 PRO C N 1
ATOM 4379 C CA . PRO C 1 107 ? 58.873 52.027 46.454 1.00 30.31 107 PRO C CA 1
ATOM 4380 C C . PRO C 1 107 ? 58.297 53.410 46.113 1.00 28.23 107 PRO C C 1
ATOM 4381 O O . PRO C 1 107 ? 58.937 54.150 45.375 1.00 25.67 107 PRO C O 1
ATOM 4385 N N . GLN C 1 108 ? 57.117 53.744 46.622 1.00 24.98 108 GLN C N 1
ATOM 4386 C CA . GLN C 1 108 ? 56.471 55.028 46.306 1.00 22.88 108 GLN C CA 1
ATOM 4387 C C . GLN C 1 108 ? 56.768 56.099 47.359 1.00 30.81 108 GLN C C 1
ATOM 4388 O O . GLN C 1 108 ? 56.621 55.842 48.543 1.00 21.89 108 GLN C O 1
ATOM 4394 N N . GLU C 1 109 ? 57.144 57.306 46.943 1.00 21.31 109 GLU C N 1
ATOM 4395 C CA . GLU C 1 109 ? 57.261 58.409 47.903 1.00 20.49 109 GLU C CA 1
ATOM 4396 C C . GLU C 1 109 ? 55.938 58.729 48.601 1.00 24.67 109 GLU C C 1
ATOM 4397 O O . GLU C 1 109 ? 54.880 58.762 47.966 1.00 21.26 109 GLU C O 1
ATOM 4403 N N . GLY C 1 110 ? 56.002 58.945 49.914 1.00 19.89 110 GLY C N 1
ATOM 4404 C CA . GLY C 1 110 ? 54.830 59.312 50.695 1.00 21.47 110 GLY C CA 1
ATOM 4405 C C . GLY C 1 110 ? 54.090 58.137 51.301 1.00 24.71 110 GLY C C 1
ATOM 4406 O O . GLY C 1 110 ? 53.099 58.308 52.011 1.00 23.18 110 GLY C O 1
ATOM 4407 N N . ALA C 1 111 ? 54.569 56.929 51.026 1.00 21.32 111 ALA C N 1
ATOM 4408 C CA . ALA C 1 111 ? 53.828 55.730 51.431 1.00 25.12 111 ALA C CA 1
ATOM 4409 C C . ALA C 1 111 ? 53.713 55.594 52.957 1.00 22.27 111 ALA C C 1
ATOM 4410 O O . ALA C 1 111 ? 52.667 55.187 53.474 1.00 21.37 111 ALA C O 1
ATOM 4412 N N . ALA C 1 112 ? 54.785 55.913 53.678 1.00 17.87 112 ALA C N 1
ATOM 4413 C CA . ALA C 1 112 ? 54.729 55.860 55.140 1.00 21.03 112 ALA C CA 1
ATOM 4414 C C . ALA C 1 112 ? 53.805 56.935 55.706 1.00 24.49 112 ALA C C 1
ATOM 4415 O O . ALA C 1 112 ? 53.057 56.690 56.658 1.00 22.12 112 ALA C O 1
ATOM 4417 N N . ARG C 1 113 ? 53.857 58.131 55.133 1.00 22.82 113 ARG C N 1
ATOM 4418 C CA . ARG C 1 113 ? 52.928 59.189 55.521 1.00 26.44 113 ARG C CA 1
ATOM 4419 C C . ARG C 1 113 ? 51.468 58.765 55.303 1.00 24.99 113 ARG C C 1
ATOM 4420 O O . ARG C 1 113 ? 50.618 58.961 56.167 1.00 23.53 113 ARG C O 1
ATOM 4428 N N . LEU C 1 114 ? 51.172 58.199 54.143 1.00 20.76 114 LEU C N 1
ATOM 4429 C CA . LEU C 1 114 ? 49.818 57.711 53.895 1.00 18.40 114 LEU C CA 1
ATOM 4430 C C . LEU C 1 114 ? 49.434 56.654 54.931 1.00 24.11 114 LEU C C 1
ATOM 4431 O O . LEU C 1 114 ? 48.313 56.636 55.424 1.00 25.28 114 LEU C O 1
ATOM 4436 N N . ALA C 1 115 ? 50.369 55.771 55.260 1.00 22.53 115 ALA C N 1
ATOM 4437 C CA . ALA C 1 115 ? 50.093 54.742 56.250 1.00 19.53 115 ALA C CA 1
ATOM 4438 C C . ALA C 1 115 ? 49.632 55.324 57.584 1.00 27.26 115 ALA C C 1
ATOM 4439 O O . ALA C 1 115 ? 48.740 54.779 58.217 1.00 19.60 115 ALA C O 1
ATOM 4441 N N . THR C 1 116 ? 50.213 56.441 58.015 1.00 21.01 116 THR C N 1
ATOM 4442 C CA . THR C 1 116 ? 49.836 57.002 59.320 1.00 19.63 116 THR C CA 1
ATOM 4443 C C . THR C 1 116 ? 48.374 57.418 59.371 1.00 22.67 116 THR C C 1
ATOM 4444 O O . THR C 1 116 ? 47.769 57.503 60.438 1.00 23.43 116 THR C O 1
ATOM 4448 N N . GLU C 1 117 ? 47.818 57.688 58.205 1.00 20.49 117 GLU C N 1
ATOM 4449 C CA . GLU C 1 117 ? 46.435 58.117 58.119 1.00 29.57 117 GLU C CA 1
ATOM 4450 C C . GLU C 1 117 ? 45.438 56.977 58.290 1.00 31.36 117 GLU C C 1
ATOM 4451 O O . GLU C 1 117 ? 44.240 57.222 58.448 1.00 27.76 117 GLU C O 1
ATOM 4457 N N . PHE C 1 118 ? 45.934 55.741 58.287 1.00 24.87 118 PHE C N 1
ATOM 4458 C CA . PHE C 1 118 ? 45.063 54.554 58.366 1.00 24.61 118 PHE C CA 1
ATOM 4459 C C . PHE C 1 118 ? 45.440 53.587 59.496 1.00 26.32 118 PHE C C 1
ATOM 4460 O O . PHE C 1 118 ? 44.802 52.546 59.683 1.00 23.01 118 PHE C O 1
ATOM 4468 N N . SER C 1 119 ? 46.482 53.920 60.248 1.00 22.34 119 SER C N 1
ATOM 4469 C CA . SER C 1 119 ? 47.011 52.949 61.223 1.00 21.92 119 SER C CA 1
ATOM 4470 C C . SER C 1 119 ? 46.420 53.189 62.602 1.00 23.02 119 SER C C 1
ATOM 4471 O O . SER C 1 119 ? 46.790 52.530 63.574 1.00 21.76 119 SER C O 1
ATOM 4474 N N . GLY C 1 120 ? 45.477 54.124 62.686 1.00 27.00 120 GLY C N 1
ATOM 4475 C CA . GLY C 1 120 ? 44.860 54.455 63.962 1.00 27.14 120 GLY C CA 1
ATOM 4476 C C . GLY C 1 120 ? 45.886 54.859 65.002 1.00 30.60 120 GLY C C 1
ATOM 4477 O O . GLY C 1 120 ? 46.663 55.792 64.802 1.00 35.50 120 GLY C O 1
ATOM 4478 N N . ASN C 1 121 ? 45.917 54.144 66.118 1.00 28.10 121 ASN C N 1
ATOM 4479 C CA . ASN C 1 121 ? 46.890 54.482 67.155 1.00 34.76 121 ASN C CA 1
ATOM 4480 C C . ASN C 1 121 ? 48.185 53.684 67.069 1.00 34.47 121 ASN C C 1
ATOM 4481 O O . ASN C 1 121 ? 49.008 53.718 67.988 1.00 35.11 121 ASN C O 1
ATOM 4486 N N . VAL C 1 122 ? 48.374 52.986 65.955 1.00 24.65 122 VAL C N 1
ATOM 4487 C CA . VAL C 1 122 ? 49.598 52.202 65.751 1.00 22.85 122 VAL C CA 1
ATOM 4488 C C . VAL C 1 122 ? 50.705 53.032 65.074 1.00 20.60 122 VAL C C 1
ATOM 4489 O O . VAL C 1 122 ? 50.530 53.533 63.965 1.00 22.44 122 VAL C O 1
ATOM 4493 N N . PRO C 1 123 ? 51.850 53.190 65.746 1.00 19.91 123 PRO C N 1
ATOM 4494 C CA . PRO C 1 123 ? 52.929 53.997 65.154 1.00 23.23 123 PRO C CA 1
ATOM 4495 C C . PRO C 1 123 ? 53.553 53.367 63.923 1.00 22.15 123 PRO C C 1
ATOM 4496 O O . PRO C 1 123 ? 53.766 52.147 63.862 1.00 17.59 123 PRO C O 1
ATOM 4500 N N . VAL C 1 124 ? 53.830 54.226 62.945 1.00 20.66 124 VAL C N 1
ATOM 4501 C CA . VAL C 1 124 ? 54.492 53.853 61.708 1.00 22.83 124 VAL C CA 1
ATOM 4502 C C . VAL C 1 124 ? 55.924 54.380 61.713 1.00 24.20 124 VAL C C 1
ATOM 4503 O O . VAL C 1 124 ? 56.163 55.555 61.982 1.00 21.48 124 VAL C O 1
ATOM 4507 N N . LEU C 1 125 ? 56.877 53.500 61.430 1.00 16.67 125 LEU C N 1
ATOM 4508 C CA . LEU C 1 125 ? 58.271 53.909 61.253 1.00 19.10 125 LEU C CA 1
ATOM 4509 C C . LEU C 1 125 ? 58.670 53.674 59.801 1.00 20.93 125 LEU C C 1
ATOM 4510 O O . LEU C 1 125 ? 58.582 52.552 59.286 1.00 22.05 125 LEU C O 1
ATOM 4515 N N . ASN C 1 126 ? 59.110 54.741 59.147 1.00 20.18 126 ASN C N 1
ATOM 4516 C CA . ASN C 1 126 ? 59.489 54.713 57.736 1.00 21.21 126 ASN C CA 1
ATOM 4517 C C . ASN C 1 126 ? 60.885 54.130 57.569 1.00 18.91 126 ASN C C 1
ATOM 4518 O O . ASN C 1 126 ? 61.862 54.696 58.050 1.00 21.11 126 ASN C O 1
ATOM 4523 N N . ALA C 1 127 ? 60.979 52.984 56.891 1.00 19.10 127 ALA C N 1
ATOM 4524 C CA . ALA C 1 127 ? 62.279 52.356 56.611 1.00 21.16 127 ALA C CA 1
ATOM 4525 C C . ALA C 1 127 ? 62.683 52.630 55.167 1.00 22.02 127 ALA C C 1
ATOM 4526 O O . ALA C 1 127 ? 63.587 51.991 54.642 1.00 22.67 127 ALA C O 1
ATOM 4528 N N . GLY C 1 128 ? 61.980 53.559 54.519 1.00 19.74 128 GLY C N 1
ATOM 4529 C CA . GLY C 1 128 ? 62.389 54.046 53.210 1.00 22.87 128 GLY C CA 1
ATOM 4530 C C . GLY C 1 128 ? 61.186 54.165 52.301 1.00 21.34 128 GLY C C 1
ATOM 4531 O O . GLY C 1 128 ? 60.483 53.187 52.075 1.00 23.35 128 GLY C O 1
ATOM 4532 N N . ASP C 1 129 ? 60.930 55.370 51.789 1.00 20.20 129 ASP C N 1
ATOM 4533 C CA . ASP C 1 129 ? 59.817 55.547 50.846 1.00 20.38 129 ASP C CA 1
ATOM 4534 C C . ASP C 1 129 ? 60.309 56.203 49.556 1.00 22.35 129 ASP C C 1
ATOM 4535 O O . ASP C 1 129 ? 60.464 57.422 49.487 1.00 21.02 129 ASP C O 1
ATOM 4540 N N . GLY C 1 130 ? 60.560 55.376 48.549 1.00 22.90 130 GLY C N 1
ATOM 4541 C CA . GLY C 1 130 ? 61.091 55.832 47.276 1.00 32.03 130 GLY C CA 1
ATOM 4542 C C . GLY C 1 130 ? 62.280 56.759 47.453 1.00 31.49 130 GLY C C 1
ATOM 4543 O O . GLY C 1 130 ? 63.131 56.540 48.312 1.00 30.36 130 GLY C O 1
ATOM 4544 N N . SER C 1 131 ? 62.313 57.823 46.669 1.00 23.38 131 SER C N 1
ATOM 4545 C CA . SER C 1 131 ? 63.432 58.759 46.710 1.00 31.90 131 SER C CA 1
ATOM 4546 C C . SER C 1 131 ? 63.246 59.823 47.785 1.00 26.64 131 SER C C 1
ATOM 4547 O O . SER C 1 131 ? 63.944 60.832 47.782 1.00 26.53 131 SER C O 1
ATOM 4550 N N . ASN C 1 132 ? 62.311 59.610 48.707 1.00 29.06 132 ASN C N 1
ATOM 4551 C CA . ASN C 1 132 ? 62.017 60.639 49.704 1.00 25.10 132 ASN C CA 1
ATOM 4552 C C . ASN C 1 132 ? 62.874 60.515 50.971 1.00 30.78 132 ASN C C 1
ATOM 4553 O O . ASN C 1 132 ? 63.960 61.093 51.061 1.00 22.07 132 ASN C O 1
ATOM 4558 N N . GLN C 1 133 ? 62.387 59.760 51.946 1.00 24.12 133 GLN C N 1
ATOM 4559 C CA . GLN C 1 133 ? 63.017 59.723 53.264 1.00 21.81 133 GLN C CA 1
ATOM 4560 C C . GLN C 1 133 ? 63.533 58.343 53.653 1.00 23.31 133 GLN C C 1
ATOM 4561 O O . GLN C 1 133 ? 63.063 57.330 53.156 1.00 21.02 133 GLN C O 1
ATOM 4567 N N . HIS C 1 134 ? 64.507 58.323 54.554 1.00 21.69 134 HIS C N 1
ATOM 4568 C CA . HIS C 1 134 ? 64.988 57.077 55.158 1.00 20.52 134 HIS C CA 1
ATOM 4569 C C . HIS C 1 134 ? 65.485 57.512 56.529 1.00 24.68 134 HIS C C 1
ATOM 4570 O O . HIS C 1 134 ? 66.687 57.511 56.784 1.00 23.79 134 HIS C O 1
ATOM 4577 N N . PRO C 1 135 ? 64.560 57.908 57.416 1.00 22.81 135 PRO C N 1
ATOM 4578 C CA . PRO C 1 135 ? 65.035 58.583 58.630 1.00 17.68 135 PRO C CA 1
ATOM 4579 C C . PRO C 1 135 ? 65.910 57.745 59.550 1.00 28.94 135 PRO C C 1
ATOM 4580 O O . PRO C 1 135 ? 66.746 58.338 60.230 1.00 19.29 135 PRO C O 1
ATOM 4584 N N . THR C 1 136 ? 65.748 56.423 59.588 1.00 22.77 136 THR C N 1
ATOM 4585 C CA . THR C 1 136 ? 66.595 55.653 60.502 1.00 19.15 136 THR C CA 1
ATOM 4586 C C . THR C 1 136 ? 68.027 55.543 60.014 1.00 17.54 136 THR C C 1
ATOM 4587 O O . THR C 1 136 ? 68.939 55.340 60.805 1.00 18.89 136 THR C O 1
ATOM 4591 N N . GLN C 1 137 ? 68.226 55.620 58.708 1.00 16.16 137 GLN C N 1
ATOM 4592 C CA . GLN C 1 137 ? 69.585 55.650 58.205 1.00 15.84 137 GLN C CA 1
ATOM 4593 C C . GLN C 1 137 ? 70.242 56.955 58.663 1.00 21.64 137 GLN C C 1
ATOM 4594 O O . GLN C 1 137 ? 71.380 56.993 59.126 1.00 18.28 137 GLN C O 1
ATOM 4600 N N . THR C 1 138 ? 69.515 58.048 58.540 1.00 15.84 138 THR C N 1
ATOM 4601 C CA . THR C 1 138 ? 70.057 59.322 59.019 1.00 16.13 138 THR C CA 1
ATOM 4602 C C . THR C 1 138 ? 70.362 59.294 60.498 1.00 23.67 138 THR C C 1
ATOM 4603 O O . THR C 1 138 ? 71.402 59.792 60.937 1.00 19.74 138 THR C O 1
ATOM 4607 N N . LEU C 1 139 ? 69.465 58.710 61.277 1.00 17.09 139 LEU C N 1
ATOM 4608 C CA . LEU C 1 139 ? 69.697 58.627 62.717 1.00 18.75 139 LEU C CA 1
ATOM 4609 C C . LEU C 1 139 ? 70.937 57.772 63.040 1.00 22.09 139 LEU C C 1
ATOM 4610 O O . LEU C 1 139 ? 71.715 58.118 63.911 1.00 17.15 139 LEU C O 1
ATOM 4615 N N . LEU C 1 140 ? 71.135 56.661 62.336 1.00 20.51 140 LEU C N 1
ATOM 4616 C CA . LEU C 1 140 ? 72.342 55.859 62.584 1.00 17.90 140 LEU C CA 1
ATOM 4617 C C . LEU C 1 140 ? 73.608 56.594 62.120 1.00 17.54 140 LEU C C 1
ATOM 4618 O O . LEU C 1 140 ? 74.671 56.482 62.734 1.00 15.89 140 LEU C O 1
ATOM 4623 N N . ASP C 1 141 ? 73.493 57.343 61.031 1.00 17.40 141 ASP C N 1
ATOM 4624 C CA . ASP C 1 141 ? 74.594 58.182 60.568 1.00 17.42 141 ASP C CA 1
ATOM 4625 C C . ASP C 1 141 ? 74.932 59.248 61.612 1.00 24.62 141 ASP C C 1
ATOM 4626 O O . ASP C 1 141 ? 76.093 59.433 61.976 1.00 17.00 141 ASP C O 1
ATOM 4631 N N . LEU C 1 142 ? 73.908 59.950 62.092 1.00 17.98 142 LEU C N 1
ATOM 4632 C CA . LEU C 1 142 ? 74.109 60.966 63.123 1.00 21.83 142 LEU C CA 1
ATOM 4633 C C . LEU C 1 142 ? 74.701 60.396 64.401 1.00 21.88 142 LEU C C 1
ATOM 4634 O O . LEU C 1 142 ? 75.597 61.009 64.995 1.00 18.63 142 LEU C O 1
ATOM 4639 N N . PHE C 1 143 ? 74.178 59.250 64.838 1.00 17.12 143 PHE C N 1
ATOM 4640 C CA . PHE C 1 143 ? 74.671 58.598 66.051 1.00 16.57 143 PHE C CA 1
ATOM 4641 C C . PHE C 1 143 ? 76.149 58.298 65.884 1.00 24.00 143 PHE C C 1
ATOM 4642 O O . PHE C 1 143 ? 76.924 58.470 66.812 1.00 20.40 143 PHE C O 1
ATOM 4650 N N . THR C 1 144 ? 76.534 57.846 64.696 1.00 18.74 144 THR C N 1
ATOM 4651 C CA . THR C 1 144 ? 77.931 57.470 64.442 1.00 17.27 144 THR C CA 1
ATOM 4652 C C . THR C 1 144 ? 78.875 58.673 64.449 1.00 19.91 144 THR C C 1
ATOM 4653 O O . THR C 1 144 ? 79.985 58.610 65.003 1.00 18.30 144 THR C O 1
ATOM 4657 N N . ILE C 1 145 ? 78.427 59.769 63.848 1.00 18.14 145 ILE C N 1
ATOM 4658 C CA . ILE C 1 145 ? 79.184 61.031 63.887 1.00 15.55 145 ILE C CA 1
ATOM 4659 C C . ILE C 1 145 ? 79.306 61.490 65.316 1.00 20.63 145 ILE C C 1
ATOM 4660 O O . ILE C 1 145 ? 80.398 61.841 65.779 1.00 20.52 145 ILE C O 1
ATOM 4665 N N . GLN C 1 146 ? 78.203 61.454 66.053 1.00 16.60 146 GLN C N 1
ATOM 4666 C CA . GLN C 1 146 ? 78.252 61.976 67.416 1.00 16.93 146 GLN C CA 1
ATOM 4667 C C . GLN C 1 146 ? 79.160 61.147 68.302 1.00 20.91 146 GLN C C 1
ATOM 4668 O O . GLN C 1 146 ? 79.898 61.676 69.124 1.00 22.81 146 GLN C O 1
ATOM 4674 N N . GLU C 1 147 ? 79.085 59.832 68.146 1.00 18.72 147 GLU C N 1
ATOM 4675 C CA . GLU C 1 147 ? 79.902 58.933 68.944 1.00 22.78 147 GLU C CA 1
ATOM 4676 C C . GLU C 1 147 ? 81.392 59.094 68.628 1.00 25.70 147 GLU C C 1
ATOM 4677 O O . GLU C 1 147 ? 82.228 59.081 69.527 1.00 23.48 147 GLU C O 1
ATOM 4683 N N . THR C 1 148 ? 81.741 59.240 67.354 1.00 17.76 148 THR C N 1
ATOM 4684 C CA . THR C 1 148 ? 83.162 59.314 67.004 1.00 21.23 148 THR C CA 1
ATOM 4685 C C . THR C 1 148 ? 83.732 60.712 67.163 1.00 25.30 148 THR C C 1
ATOM 4686 O O . THR C 1 148 ? 84.920 60.874 67.434 1.00 25.57 148 THR C O 1
ATOM 4690 N N . GLN C 1 149 ? 82.894 61.724 66.968 1.00 20.44 149 GLN C N 1
ATOM 4691 C CA . GLN C 1 149 ? 83.357 63.113 67.006 1.00 20.75 149 GLN C CA 1
ATOM 4692 C C . GLN C 1 149 ? 83.093 63.838 68.331 1.00 22.31 149 GLN C C 1
ATOM 4693 O O . GLN C 1 149 ? 83.681 64.884 68.594 1.00 25.53 149 GLN C O 1
ATOM 4699 N N . GLY C 1 150 ? 82.199 63.292 69.149 1.00 20.22 150 GLY C N 1
ATOM 4700 C CA . GLY C 1 150 ? 81.808 63.926 70.400 1.00 21.67 150 GLY C CA 1
ATOM 4701 C C . GLY C 1 150 ? 80.807 65.066 70.252 1.00 23.00 150 GLY C C 1
ATOM 4702 O O . GLY C 1 150 ? 80.411 65.681 71.235 1.00 24.44 150 GLY C O 1
ATOM 4703 N N . ARG C 1 151 ? 80.380 65.351 69.025 1.00 26.28 151 ARG C N 1
ATOM 4704 C CA . ARG C 1 151 ? 79.455 66.453 68.801 1.00 23.85 151 ARG C CA 1
ATOM 4705 C C . ARG C 1 151 ? 78.821 66.380 67.421 1.00 24.20 151 ARG C C 1
ATOM 4706 O O . ARG C 1 151 ? 79.298 65.652 66.554 1.00 21.79 151 ARG C O 1
ATOM 4714 N N . LEU C 1 152 ? 77.760 67.163 67.230 1.00 20.89 152 LEU C N 1
ATOM 4715 C CA . LEU C 1 152 ? 77.115 67.323 65.925 1.00 22.22 152 LEU C CA 1
ATOM 4716 C C . LEU C 1 152 ? 77.181 68.764 65.399 1.00 23.70 152 LEU C C 1
ATOM 4717 O O . LEU C 1 152 ? 76.587 69.087 64.367 1.00 21.15 152 LEU C O 1
ATOM 4722 N N . ASP C 1 153 ? 77.907 69.621 66.111 1.00 22.14 153 ASP C N 1
ATOM 4723 C CA . ASP C 1 153 ? 78.061 71.019 65.707 1.00 23.44 153 ASP C CA 1
ATOM 4724 C C . ASP C 1 153 ? 79.525 71.318 65.404 1.00 25.81 153 ASP C C 1
ATOM 4725 O O . ASP C 1 153 ? 80.408 70.582 65.840 1.00 27.52 153 ASP C O 1
ATOM 4730 N N . ASN C 1 154 ? 79.772 72.383 64.649 1.00 23.33 154 ASN C N 1
ATOM 4731 C CA . ASN C 1 154 ? 81.125 72.780 64.283 1.00 25.41 154 ASN C CA 1
ATOM 4732 C C . ASN C 1 154 ? 81.982 71.657 63.688 1.00 24.17 154 ASN C C 1
ATOM 4733 O O . ASN C 1 154 ? 83.144 71.469 64.069 1.00 24.32 154 ASN C O 1
ATOM 4738 N N . LEU C 1 155 ? 81.400 70.915 62.750 1.00 22.93 155 LEU C N 1
ATOM 4739 C CA . LEU C 1 155 ? 82.099 69.815 62.085 1.00 23.99 155 LEU C CA 1
ATOM 4740 C C . LEU C 1 155 ? 82.443 70.210 60.669 1.00 25.98 155 LEU C C 1
ATOM 4741 O O . LEU C 1 155 ? 81.766 71.052 60.069 1.00 24.09 155 LEU C O 1
ATOM 4746 N N . HIS C 1 156 ? 83.497 69.602 60.133 1.00 25.20 156 HIS C N 1
ATOM 4747 C CA . HIS C 1 156 ? 83.791 69.691 58.703 1.00 20.70 156 HIS C CA 1
ATOM 4748 C C . HIS C 1 156 ? 83.390 68.362 58.075 1.00 20.35 156 HIS C C 1
ATOM 4749 O O . HIS C 1 156 ? 83.998 67.323 58.363 1.00 22.03 156 HIS C O 1
ATOM 4756 N N . VAL C 1 157 ? 82.398 68.405 57.201 1.00 20.68 157 VAL C N 1
ATOM 4757 C CA . VAL C 1 157 ? 81.828 67.177 56.649 1.00 19.65 157 VAL C CA 1
ATOM 4758 C C . VAL C 1 157 ? 81.951 67.185 55.136 1.00 19.74 157 VAL C C 1
ATOM 4759 O O . VAL C 1 157 ? 81.391 68.045 54.471 1.00 25.43 157 VAL C O 1
ATOM 4763 N N . ALA C 1 158 ? 82.682 66.208 54.602 1.00 23.72 158 ALA C N 1
ATOM 4764 C CA . ALA C 1 158 ? 82.789 66.036 53.156 1.00 22.16 158 ALA C CA 1
ATOM 4765 C C . ALA C 1 158 ? 81.790 64.985 52.712 1.00 24.23 158 ALA C C 1
ATOM 4766 O O . ALA C 1 158 ? 81.646 63.945 53.357 1.00 23.18 158 ALA C O 1
ATOM 4768 N N . MET C 1 159 ? 81.093 65.249 51.614 1.00 18.38 159 MET C N 1
ATOM 4769 C CA . MET C 1 159 ? 80.231 64.229 51.031 1.00 20.01 159 MET C CA 1
ATOM 4770 C C . MET C 1 159 ? 80.664 63.984 49.600 1.00 21.63 159 MET C C 1
ATOM 4771 O O . MET C 1 159 ? 80.877 64.924 48.843 1.00 25.54 159 MET C O 1
ATOM 4776 N N . VAL C 1 160 ? 80.830 62.710 49.245 1.00 20.15 160 VAL C N 1
ATOM 4777 C CA . VAL C 1 160 ? 81.513 62.340 48.004 1.00 24.10 160 VAL C CA 1
ATOM 4778 C C . VAL C 1 160 ? 80.713 61.310 47.230 1.00 25.48 160 VAL C C 1
ATOM 4779 O O . VAL C 1 160 ? 80.234 60.332 47.811 1.00 31.15 160 VAL C O 1
ATOM 4783 N N . GLY C 1 161 ? 80.557 61.528 45.924 1.00 31.20 161 GLY C N 1
ATOM 4784 C CA . GLY C 1 161 ? 79.894 60.550 45.077 1.00 27.72 161 GLY C CA 1
ATOM 4785 C C . GLY C 1 161 ? 78.654 61.056 44.379 1.00 29.85 161 GLY C C 1
ATOM 4786 O O . GLY C 1 161 ? 78.651 62.139 43.789 1.00 28.74 161 GLY C O 1
ATOM 4787 N N . ASP C 1 162 ? 77.588 60.267 44.450 1.00 26.05 162 ASP C N 1
ATOM 4788 C CA . ASP C 1 162 ? 76.331 60.627 43.801 1.00 27.35 162 ASP C CA 1
ATOM 4789 C C . ASP C 1 162 ? 75.514 61.446 44.781 1.00 26.65 162 ASP C C 1
ATOM 4790 O O . ASP C 1 162 ? 74.701 60.915 45.550 1.00 27.01 162 ASP C O 1
ATOM 4795 N N . LEU C 1 163 ? 75.727 62.752 44.753 1.00 18.65 163 LEU C N 1
ATOM 4796 C CA . LEU C 1 163 ? 75.036 63.638 45.699 1.00 23.20 163 LEU C CA 1
ATOM 4797 C C . LEU C 1 163 ? 73.677 64.028 45.142 1.00 28.36 163 LEU C C 1
ATOM 4798 O O . LEU C 1 163 ? 72.795 64.488 45.865 1.00 31.50 163 LEU C O 1
ATOM 4803 N N . LYS C 1 164 ? 73.501 63.831 43.845 1.00 28.49 164 LYS C N 1
ATOM 4804 C CA . LYS C 1 164 ? 72.225 64.152 43.213 1.00 29.23 164 LYS C CA 1
ATOM 4805 C C . LYS C 1 164 ? 71.113 63.173 43.586 1.00 28.41 164 LYS C C 1
ATOM 4806 O O . LYS C 1 164 ? 70.023 63.583 43.989 1.00 27.12 164 LYS C O 1
ATOM 4812 N N . TYR C 1 165 ? 71.371 61.878 43.456 1.00 26.46 165 TYR C N 1
ATOM 4813 C CA . TYR C 1 165 ? 70.312 60.900 43.717 1.00 35.94 165 TYR C CA 1
ATOM 4814 C C . TYR C 1 165 ? 70.395 60.158 45.060 1.00 36.24 165 TYR C C 1
ATOM 4815 O O . TYR C 1 165 ? 69.639 59.218 45.293 1.00 34.65 165 TYR C O 1
ATOM 4824 N N . GLY C 1 166 ? 71.297 60.573 45.938 1.00 34.73 166 GLY C N 1
ATOM 4825 C CA . GLY C 1 166 ? 71.399 59.924 47.236 1.00 41.09 166 GLY C CA 1
ATOM 4826 C C . GLY C 1 166 ? 70.409 60.487 48.240 1.00 35.51 166 GLY C C 1
ATOM 4827 O O . GLY C 1 166 ? 70.625 61.567 48.796 1.00 32.14 166 GLY C O 1
ATOM 4828 N N . ARG C 1 167 ? 69.320 59.766 48.488 1.00 32.37 167 ARG C N 1
ATOM 4829 C CA . ARG C 1 167 ? 68.378 60.218 49.505 1.00 34.31 167 ARG C CA 1
ATOM 4830 C C . ARG C 1 167 ? 69.054 60.299 50.876 1.00 29.15 167 ARG C C 1
ATOM 4831 O O . ARG C 1 167 ? 68.720 61.182 51.676 1.00 28.78 167 ARG C O 1
ATOM 4839 N N . THR C 1 168 ? 70.012 59.412 51.148 1.00 24.07 168 THR C N 1
ATOM 4840 C CA . THR C 1 168 ? 70.675 59.461 52.460 1.00 29.50 168 THR C CA 1
ATOM 4841 C C . THR C 1 168 ? 71.541 60.708 52.673 1.00 28.60 168 THR C C 1
ATOM 4842 O O . THR C 1 168 ? 71.575 61.234 53.784 1.00 20.67 168 THR C O 1
ATOM 4846 N N . VAL C 1 169 ? 72.249 61.177 51.639 1.00 23.49 169 VAL C N 1
ATOM 4847 C CA . VAL C 1 169 ? 72.994 62.442 51.776 1.00 22.76 169 VAL C CA 1
ATOM 4848 C C . VAL C 1 169 ? 72.122 63.684 51.894 1.00 22.07 169 VAL C C 1
ATOM 4849 O O . VAL C 1 169 ? 72.487 64.626 52.597 1.00 20.84 169 VAL C O 1
ATOM 4853 N N . HIS C 1 170 ? 70.990 63.717 51.193 1.00 17.67 170 HIS C N 1
ATOM 4854 C CA . HIS C 1 170 ? 70.080 64.851 51.354 1.00 21.44 170 HIS C CA 1
ATOM 4855 C C . HIS C 1 170 ? 69.593 64.957 52.793 1.00 22.35 170 HIS C C 1
ATOM 4856 O O . HIS C 1 170 ? 69.655 66.014 53.396 1.00 22.65 170 HIS C O 1
ATOM 4863 N N . SER C 1 171 ? 69.119 63.839 53.332 1.00 20.21 171 SER C N 1
ATOM 4864 C CA . SER C 1 171 ? 68.589 63.763 54.686 1.00 19.25 171 SER C CA 1
ATOM 4865 C C . SER C 1 171 ? 69.670 64.065 55.728 1.00 21.40 171 SER C C 1
ATOM 4866 O O . SER C 1 171 ? 69.446 64.800 56.700 1.00 21.42 171 SER C O 1
ATOM 4869 N N . LEU C 1 172 ? 70.858 63.514 55.534 1.00 19.26 172 LEU C N 1
ATOM 4870 C CA . LEU C 1 172 ? 71.943 63.814 56.469 1.00 19.75 172 LEU C CA 1
ATOM 4871 C C . LEU C 1 172 ? 72.319 65.298 56.467 1.00 16.37 172 LEU C C 1
ATOM 4872 O O . LEU C 1 172 ? 72.557 65.894 57.525 1.00 17.99 172 LEU C O 1
ATOM 4877 N N . THR C 1 173 ? 72.375 65.891 55.280 1.00 21.30 173 THR C N 1
ATOM 4878 C CA . THR C 1 173 ? 72.667 67.325 55.185 1.00 25.54 173 THR C CA 1
ATOM 4879 C C . THR C 1 173 ? 71.575 68.136 55.885 1.00 23.58 173 THR C C 1
ATOM 4880 O O . THR C 1 173 ? 71.869 69.050 56.658 1.00 21.93 173 THR C O 1
ATOM 4884 N N . GLN C 1 174 ? 70.313 67.780 55.647 1.00 23.29 174 GLN C N 1
ATOM 4885 C CA . GLN C 1 174 ? 69.199 68.463 56.317 1.00 24.18 174 GLN C CA 1
ATOM 4886 C C . GLN C 1 174 ? 69.313 68.364 57.831 1.00 25.87 174 GLN C C 1
ATOM 4887 O O . GLN C 1 174 ? 69.059 69.330 58.545 1.00 21.93 174 GLN C O 1
ATOM 4893 N N . ALA C 1 175 ? 69.699 67.192 58.322 1.00 21.19 175 ALA C N 1
ATOM 4894 C CA . ALA C 1 175 ? 69.779 66.958 59.772 1.00 25.61 175 ALA C CA 1
ATOM 4895 C C . ALA C 1 175 ? 70.939 67.705 60.412 1.00 22.88 175 ALA C C 1
ATOM 4896 O O . ALA C 1 175 ? 70.809 68.266 61.495 1.00 20.42 175 ALA C O 1
ATOM 4898 N N . LEU C 1 176 ? 72.094 67.677 59.762 1.00 20.74 176 LEU C N 1
ATOM 4899 C CA . LEU C 1 176 ? 73.246 68.386 60.300 1.00 21.91 176 LEU C CA 1
ATOM 4900 C C . LEU C 1 176 ? 73.024 69.885 60.276 1.00 22.24 176 LEU C C 1
ATOM 4901 O O . LEU C 1 176 ? 73.598 70.605 61.096 1.00 24.12 176 LEU C O 1
ATOM 4906 N N . ALA C 1 177 ? 72.182 70.352 59.354 1.00 21.76 177 ALA C N 1
ATOM 4907 C CA . ALA C 1 177 ? 71.879 71.782 59.256 1.00 19.30 177 ALA C CA 1
ATOM 4908 C C . ALA C 1 177 ? 70.920 72.263 60.341 1.00 31.43 177 ALA C C 1
ATOM 4909 O O . ALA C 1 177 ? 70.582 73.449 60.390 1.00 26.90 177 ALA C O 1
ATOM 4911 N N . LYS C 1 178 ? 70.470 71.337 61.192 1.00 22.88 178 LYS C N 1
ATOM 4912 C CA . LYS C 1 178 ? 69.704 71.682 62.390 1.00 23.72 178 LYS C CA 1
ATOM 4913 C C . LYS C 1 178 ? 70.650 72.050 63.526 1.00 32.70 178 LYS C C 1
ATOM 4914 O O . LYS C 1 178 ? 70.212 72.526 64.575 1.00 31.71 178 LYS C O 1
ATOM 4920 N N . PHE C 1 179 ? 71.943 71.799 63.315 1.00 26.20 179 PHE C N 1
ATOM 4921 C CA . PHE C 1 179 ? 72.983 72.113 64.299 1.00 24.12 179 PHE C CA 1
ATOM 4922 C C . PHE C 1 179 ? 73.826 73.285 63.809 1.00 27.18 179 PHE C C 1
ATOM 4923 O O . PHE C 1 179 ? 73.701 73.706 62.660 1.00 29.48 179 PHE C O 1
ATOM 4931 N N . ASP C 1 180 ? 74.687 73.812 64.675 1.00 28.71 180 ASP C N 1
ATOM 4932 C CA . ASP C 1 180 ? 75.376 75.071 64.387 1.00 32.37 180 ASP C CA 1
ATOM 4933 C C . ASP C 1 180 ? 76.835 74.929 63.931 1.00 28.26 180 ASP C C 1
ATOM 4934 O O . ASP C 1 180 ? 77.558 74.039 64.379 1.00 27.48 180 ASP C O 1
ATOM 4939 N N . GLY C 1 181 ? 77.253 75.812 63.030 1.00 29.33 181 GLY C N 1
ATOM 4940 C CA . GLY C 1 181 ? 78.658 75.938 62.680 1.00 32.86 181 GLY C CA 1
ATOM 4941 C C . GLY C 1 181 ? 79.253 74.835 61.826 1.00 24.79 181 GLY C C 1
ATOM 4942 O O . GLY C 1 181 ? 80.470 74.765 61.682 1.00 25.71 181 GLY C O 1
ATOM 4943 N N . ASN C 1 182 ? 78.415 73.967 61.261 1.00 27.72 182 ASN C N 1
ATOM 4944 C CA . ASN C 1 182 ? 78.935 72.925 60.388 1.00 26.90 182 ASN C CA 1
ATOM 4945 C C . ASN C 1 182 ? 79.319 73.502 59.037 1.00 29.09 182 ASN C C 1
ATOM 4946 O O . ASN C 1 182 ? 78.729 74.486 58.577 1.00 25.31 182 ASN C O 1
ATOM 4951 N N . ARG C 1 183 ? 80.331 72.910 58.415 1.00 25.44 183 ARG C N 1
ATOM 4952 C CA . ARG C 1 183 ? 80.765 73.328 57.088 1.00 26.00 183 ARG C CA 1
ATOM 4953 C C . ARG C 1 183 ? 80.829 72.110 56.178 1.00 24.79 183 ARG C C 1
ATOM 4954 O O . ARG C 1 183 ? 81.343 71.058 56.566 1.00 24.10 183 ARG C O 1
ATOM 4962 N N . PHE C 1 184 ? 80.318 72.260 54.964 1.00 22.32 184 PHE C N 1
ATOM 4963 C CA . PHE C 1 184 ? 80.198 71.129 54.047 1.00 23.42 184 PHE C CA 1
ATOM 4964 C C . PHE C 1 184 ? 81.166 71.237 52.864 1.00 20.86 184 PHE C C 1
ATOM 4965 O O . PHE C 1 184 ? 81.428 72.335 52.382 1.00 21.75 184 PHE C O 1
ATOM 4973 N N . TYR C 1 185 ? 81.719 70.102 52.427 1.00 23.02 185 TYR C N 1
ATOM 4974 C CA . TYR C 1 185 ? 82.468 70.030 51.168 1.00 26.64 185 TYR C CA 1
ATOM 4975 C C . TYR C 1 185 ? 81.804 69.004 50.264 1.00 23.79 185 TYR C C 1
ATOM 4976 O O . TYR C 1 185 ? 81.676 67.833 50.630 1.00 24.67 185 TYR C O 1
ATOM 4985 N N . PHE C 1 186 ? 81.390 69.432 49.083 1.00 22.91 186 PHE C N 1
ATOM 4986 C CA . PHE C 1 186 ? 80.690 68.539 48.165 1.00 21.51 186 PHE C CA 1
ATOM 4987 C C . PHE C 1 186 ? 81.626 68.158 47.018 1.00 28.58 186 PHE C C 1
ATOM 4988 O O . PHE C 1 186 ? 82.149 69.022 46.309 1.00 27.57 186 PHE C O 1
ATOM 4996 N N . ILE C 1 187 ? 81.846 66.857 46.860 1.00 26.78 187 ILE C N 1
ATOM 4997 C CA . ILE C 1 187 ? 82.759 66.336 45.853 1.00 23.56 187 ILE C CA 1
ATOM 4998 C C . ILE C 1 187 ? 82.005 65.339 44.974 1.00 26.45 187 ILE C C 1
ATOM 4999 O O . ILE C 1 187 ? 81.743 64.197 45.381 1.00 22.85 187 ILE C O 1
ATOM 5004 N N . ALA C 1 188 ? 81.634 65.778 43.776 1.00 27.76 188 ALA C N 1
ATOM 5005 C CA . ALA C 1 188 ? 80.759 64.986 42.902 1.00 22.70 188 ALA C CA 1
ATOM 5006 C C . ALA C 1 188 ? 80.939 65.422 41.461 1.00 30.37 188 ALA C C 1
ATOM 5007 O O . ALA C 1 188 ? 81.183 66.594 41.204 1.00 29.59 188 ALA C O 1
ATOM 5009 N N . PRO C 1 189 ? 80.795 64.486 40.514 1.00 38.30 189 PRO C N 1
ATOM 5010 C CA . PRO C 1 189 ? 80.816 64.932 39.119 1.00 42.91 189 PRO C CA 1
ATOM 5011 C C . PRO C 1 189 ? 79.637 65.854 38.865 1.00 38.86 189 PRO C C 1
ATOM 5012 O O . PRO C 1 189 ? 78.628 65.748 39.567 1.00 30.91 189 PRO C O 1
ATOM 5016 N N . ASP C 1 190 ? 79.764 66.750 37.893 1.00 40.52 190 ASP C N 1
ATOM 5017 C CA . ASP C 1 190 ? 78.724 67.743 37.627 1.00 40.88 190 ASP C CA 1
ATOM 5018 C C . ASP C 1 190 ? 77.368 67.100 37.368 1.00 36.99 190 ASP C C 1
ATOM 5019 O O . ASP C 1 190 ? 76.336 67.640 37.751 1.00 36.08 190 ASP C O 1
ATOM 5024 N N . ALA C 1 191 ? 77.381 65.929 36.739 1.00 34.99 191 ALA C N 1
ATOM 5025 C CA . ALA C 1 191 ? 76.152 65.199 36.445 1.00 40.46 191 ALA C CA 1
ATOM 5026 C C . ALA C 1 191 ? 75.448 64.735 37.722 1.00 37.58 191 ALA C C 1
ATOM 5027 O O . ALA C 1 191 ? 74.250 64.477 37.713 1.00 37.89 191 ALA C O 1
ATOM 5029 N N . LEU C 1 192 ? 76.199 64.623 38.818 1.00 33.12 192 LEU C N 1
ATOM 5030 C CA . LEU C 1 192 ? 75.631 64.123 40.070 1.00 29.86 192 LEU C CA 1
ATOM 5031 C C . LEU C 1 192 ? 75.744 65.119 41.227 1.00 25.44 192 LEU C C 1
ATOM 5032 O O . LEU C 1 192 ? 75.818 64.721 42.384 1.00 27.28 192 LEU C O 1
ATOM 5037 N N . ALA C 1 193 ? 75.719 66.409 40.904 1.00 27.77 193 ALA C N 1
ATOM 5038 C CA . ALA C 1 193 ? 75.891 67.468 41.899 1.00 27.22 193 ALA C CA 1
ATOM 5039 C C . ALA C 1 193 ? 74.797 67.479 42.983 1.00 29.16 193 ALA C C 1
ATOM 5040 O O . ALA C 1 193 ? 73.645 67.144 42.713 1.00 32.78 193 ALA C O 1
ATOM 5042 N N . MET C 1 194 ? 75.170 67.880 44.199 1.00 25.38 194 MET C N 1
ATOM 5043 C CA . MET C 1 194 ? 74.206 68.135 45.261 1.00 24.55 194 MET C CA 1
ATOM 5044 C C . MET C 1 194 ? 73.146 69.107 44.727 1.00 31.42 194 MET C C 1
ATOM 5045 O O . MET C 1 194 ? 73.488 70.132 44.145 1.00 26.68 194 MET C O 1
ATOM 5050 N N . PRO C 1 195 ? 71.861 68.763 44.885 1.00 28.07 195 PRO C N 1
ATOM 5051 C CA . PRO C 1 195 ? 70.783 69.578 44.289 1.00 32.22 195 PRO C CA 1
ATOM 5052 C C . PRO C 1 195 ? 70.675 71.009 44.825 1.00 36.71 195 PRO C C 1
ATOM 5053 O O . PRO C 1 195 ? 70.977 71.262 45.988 1.00 30.09 195 PRO C O 1
ATOM 5057 N N . GLN C 1 196 ? 70.225 71.930 43.975 1.00 37.32 196 GLN C N 1
ATOM 5058 C CA . GLN C 1 196 ? 70.144 73.348 44.323 1.00 36.16 196 GLN C CA 1
ATOM 5059 C C . GLN C 1 196 ? 69.246 73.608 45.533 1.00 33.50 196 GLN C C 1
ATOM 5060 O O . GLN C 1 196 ? 69.504 74.522 46.313 1.00 43.23 196 GLN C O 1
ATOM 5066 N N . TYR C 1 197 ? 68.194 72.804 45.699 1.00 34.24 197 TYR C N 1
ATOM 5067 C CA . TYR C 1 197 ? 67.247 73.036 46.793 1.00 32.99 197 TYR C CA 1
ATOM 5068 C C . TYR C 1 197 ? 67.886 72.790 48.163 1.00 36.98 197 TYR C C 1
ATOM 5069 O O . TYR C 1 197 ? 67.477 73.376 49.169 1.00 32.19 197 TYR C O 1
ATOM 5078 N N . ILE C 1 198 ? 68.892 71.921 48.190 1.00 28.31 198 ILE C N 1
ATOM 5079 C CA . ILE C 1 198 ? 69.674 71.682 49.403 1.00 30.37 198 ILE C CA 1
ATOM 5080 C C . ILE C 1 198 ? 70.623 72.851 49.646 1.00 28.44 198 ILE C C 1
ATOM 5081 O O . ILE C 1 198 ? 70.726 73.374 50.761 1.00 26.64 198 ILE C O 1
ATOM 5086 N N . LEU C 1 199 ? 71.299 73.278 48.586 1.00 31.56 199 LEU C N 1
ATOM 5087 C CA . LEU C 1 199 ? 72.182 74.438 48.652 1.00 33.53 199 LEU C CA 1
ATOM 5088 C C . LEU C 1 199 ? 71.463 75.709 49.105 1.00 35.65 199 LEU C C 1
ATOM 5089 O O . LEU C 1 199 ? 72.024 76.504 49.866 1.00 34.69 199 LEU C O 1
ATOM 5094 N N . ASP C 1 200 ? 70.243 75.917 48.605 1.00 31.76 200 ASP C N 1
ATOM 5095 C CA . ASP C 1 200 ? 69.452 77.091 48.979 1.00 40.30 200 ASP C CA 1
ATOM 5096 C C . ASP C 1 200 ? 69.091 77.011 50.454 1.00 39.85 200 ASP C C 1
ATOM 5097 O O . ASP C 1 200 ? 69.061 78.020 51.155 1.00 36.81 200 ASP C O 1
ATOM 5102 N N . MET C 1 201 ? 68.797 75.799 50.914 1.00 36.53 201 MET C N 1
ATOM 5103 C CA . MET C 1 201 ? 68.485 75.577 52.319 1.00 33.27 201 MET C CA 1
ATOM 5104 C C . MET C 1 201 ? 69.683 75.975 53.178 1.00 32.40 201 MET C C 1
ATOM 5105 O O . MET C 1 201 ? 69.532 76.662 54.184 1.00 31.99 201 MET C O 1
ATOM 5110 N N . LEU C 1 202 ? 70.878 75.555 52.761 1.00 37.23 202 LEU C N 1
ATOM 5111 C CA . LEU C 1 202 ? 72.099 75.907 53.480 1.00 30.55 202 LEU C CA 1
ATOM 5112 C C . LEU C 1 202 ? 72.334 77.413 53.465 1.00 35.91 202 LEU C C 1
ATOM 5113 O O . LEU C 1 202 ? 72.633 78.009 54.505 1.00 32.82 202 LEU C O 1
ATOM 5118 N N . ASP C 1 203 ? 72.199 78.023 52.289 1.00 32.31 203 ASP C N 1
ATOM 5119 C CA . ASP C 1 203 ? 72.413 79.463 52.148 1.00 37.05 203 ASP C CA 1
ATOM 5120 C C . ASP C 1 203 ? 71.524 80.264 53.096 1.00 40.26 203 ASP C C 1
ATOM 5121 O O . ASP C 1 203 ? 71.963 81.241 53.701 1.00 41.89 203 ASP C O 1
ATOM 5126 N N . GLU C 1 204 ? 70.268 79.843 53.210 1.00 35.17 204 GLU C N 1
ATOM 5127 C CA . GLU C 1 204 ? 69.288 80.545 54.039 1.00 47.76 204 GLU C CA 1
ATOM 5128 C C . GLU C 1 204 ? 69.644 80.506 55.518 1.00 42.52 204 GLU C C 1
ATOM 5129 O O . GLU C 1 204 ? 69.271 81.401 56.277 1.00 40.72 204 GLU C O 1
ATOM 5135 N N . LYS C 1 205 ? 70.348 79.456 55.927 1.00 35.01 205 LYS C N 1
ATOM 5136 C CA . LYS C 1 205 ? 70.736 79.300 57.322 1.00 35.75 205 LYS C CA 1
ATOM 5137 C C . LYS C 1 205 ? 72.148 79.812 57.552 1.00 32.36 205 LYS C C 1
ATOM 5138 O O . LYS C 1 205 ? 72.682 79.701 58.657 1.00 33.84 205 LYS C O 1
ATOM 5144 N N . GLY C 1 206 ? 72.757 80.368 56.509 1.00 39.89 206 GLY C N 1
ATOM 5145 C CA . GLY C 1 206 ? 74.111 80.884 56.619 1.00 35.13 206 GLY C CA 1
ATOM 5146 C C . GLY C 1 206 ? 75.120 79.791 56.920 1.00 32.88 206 GLY C C 1
ATOM 5147 O O . GLY C 1 206 ? 76.106 80.005 57.627 1.00 32.74 206 GLY C O 1
ATOM 5148 N N . ILE C 1 207 ? 74.871 78.604 56.384 1.00 28.02 207 ILE C N 1
ATOM 5149 C CA . ILE C 1 207 ? 75.793 77.487 56.553 1.00 27.98 207 ILE C CA 1
ATOM 5150 C C . ILE C 1 207 ? 76.744 77.420 55.357 1.00 31.61 207 ILE C C 1
ATOM 5151 O O . ILE C 1 207 ? 76.317 77.420 54.196 1.00 29.05 207 ILE C O 1
ATOM 5156 N N . ALA C 1 208 ? 78.041 77.388 55.644 1.00 26.95 208 ALA C N 1
ATOM 5157 C CA . ALA C 1 208 ? 79.042 77.388 54.580 1.00 36.45 208 ALA C CA 1
ATOM 5158 C C . ALA C 1 208 ? 79.139 76.027 53.891 1.00 32.37 208 ALA C C 1
ATOM 5159 O O . ALA C 1 208 ? 79.156 74.980 54.542 1.00 30.89 208 ALA C O 1
ATOM 5161 N N . TRP C 1 209 ? 79.184 76.052 52.566 1.00 24.74 209 TRP C N 1
ATOM 5162 C CA . TRP C 1 209 ? 79.451 74.852 51.787 1.00 29.59 209 TRP C CA 1
ATOM 5163 C C . TRP C 1 209 ? 80.280 75.265 50.583 1.00 34.76 209 TRP C C 1
ATOM 5164 O O . TRP C 1 209 ? 80.221 76.415 50.154 1.00 33.13 209 TRP C O 1
ATOM 5175 N N . SER C 1 210 ? 81.066 74.342 50.042 1.00 30.67 210 SER C N 1
ATOM 5176 C CA . SER C 1 210 ? 81.827 74.632 48.839 1.00 34.78 210 SER C CA 1
ATOM 5177 C C . SER C 1 210 ? 82.053 73.366 48.036 1.00 29.54 210 SER C C 1
ATOM 5178 O O . SER C 1 210 ? 82.050 72.256 48.585 1.00 28.31 210 SER C O 1
ATOM 5181 N N . LEU C 1 211 ? 82.253 73.538 46.734 1.00 30.65 211 LEU C N 1
ATOM 5182 C CA . LEU C 1 211 ? 82.520 72.423 45.828 1.00 34.89 211 LEU C CA 1
ATOM 5183 C C . LEU C 1 211 ? 84.022 72.191 45.655 1.00 39.07 211 LEU C C 1
ATOM 5184 O O . LEU C 1 211 ? 84.819 73.135 45.670 1.00 29.54 211 LEU C O 1
ATOM 5189 N N . HIS C 1 212 ? 84.409 70.930 45.489 1.00 29.67 212 HIS C N 1
ATOM 5190 C CA . HIS C 1 212 ? 85.804 70.597 45.283 1.00 28.92 212 HIS C CA 1
ATOM 5191 C C . HIS C 1 212 ? 85.947 69.442 44.305 1.00 38.66 212 HIS C C 1
ATOM 5192 O O . HIS C 1 212 ? 85.119 68.535 44.276 1.00 29.16 212 HIS C O 1
ATOM 5199 N N . SER C 1 213 ? 87.019 69.471 43.524 1.00 42.27 213 SER C N 1
ATOM 5200 C CA . SER C 1 213 ? 87.217 68.507 42.452 1.00 40.66 213 SER C CA 1
ATOM 5201 C C . SER C 1 213 ? 87.795 67.206 42.976 1.00 34.63 213 SER C C 1
ATOM 5202 O O . SER C 1 213 ? 87.605 66.153 42.374 1.00 36.44 213 SER C O 1
ATOM 5205 N N . SER C 1 214 ? 88.517 67.277 44.090 1.00 30.09 214 SER C N 1
ATOM 5206 C CA . SER C 1 214 ? 89.074 66.075 44.691 1.00 30.44 214 SER C CA 1
ATOM 5207 C C . SER C 1 214 ? 89.070 66.112 46.207 1.00 31.59 214 SER C C 1
ATOM 5208 O O . SER C 1 214 ? 89.066 67.175 46.827 1.00 33.78 214 SER C O 1
ATOM 5211 N N . ILE C 1 215 ? 89.093 64.921 46.783 1.00 29.46 215 ILE C N 1
ATOM 5212 C CA . ILE C 1 215 ? 89.153 64.723 48.222 1.00 32.78 215 ILE C CA 1
ATOM 5213 C C . ILE C 1 215 ? 90.430 65.316 48.848 1.00 35.56 215 ILE C C 1
ATOM 5214 O O . ILE C 1 215 ? 90.410 65.794 49.992 1.00 31.13 215 ILE C O 1
ATOM 5219 N N . GLU C 1 216 ? 91.545 65.299 48.118 1.00 39.73 216 GLU C N 1
ATOM 5220 C CA . GLU C 1 216 ? 92.796 65.827 48.686 1.00 36.05 216 GLU C CA 1
ATOM 5221 C C . GLU C 1 216 ? 92.722 67.335 48.965 1.00 30.41 216 GLU C C 1
ATOM 5222 O O . GLU C 1 216 ? 93.442 67.854 49.823 1.00 46.65 216 GLU C O 1
ATOM 5228 N N . GLU C 1 217 ? 91.830 68.027 48.266 1.00 33.86 217 GLU C N 1
ATOM 5229 C CA . GLU C 1 217 ? 91.615 69.451 48.504 1.00 41.78 217 GLU C CA 1
ATOM 5230 C C . GLU C 1 217 ? 91.231 69.731 49.961 1.00 42.87 217 GLU C C 1
ATOM 5231 O O . GLU C 1 217 ? 91.579 70.777 50.513 1.00 53.45 217 GLU C O 1
ATOM 5237 N N . VAL C 1 218 ? 90.516 68.796 50.581 1.00 34.71 218 VAL C N 1
ATOM 5238 C CA . VAL C 1 218 ? 89.977 69.040 51.915 1.00 42.69 218 VAL C CA 1
ATOM 5239 C C . VAL C 1 218 ? 90.329 67.987 52.969 1.00 37.34 218 VAL C C 1
ATOM 5240 O O . VAL C 1 218 ? 89.926 68.120 54.121 1.00 38.33 218 VAL C O 1
ATOM 5244 N N . MET C 1 219 ? 91.107 66.973 52.594 1.00 32.96 219 MET C N 1
ATOM 5245 C CA . MET C 1 219 ? 91.448 65.897 53.528 1.00 26.39 219 MET C CA 1
ATOM 5246 C C . MET C 1 219 ? 92.012 66.407 54.849 1.00 35.12 219 MET C C 1
ATOM 5247 O O . MET C 1 219 ? 91.671 65.904 55.912 1.00 32.67 219 MET C O 1
ATOM 5252 N N . ALA C 1 220 ? 92.860 67.428 54.781 1.00 31.48 220 ALA C N 1
ATOM 5253 C CA . ALA C 1 220 ? 93.523 67.939 55.979 1.00 38.86 220 ALA C CA 1
ATOM 5254 C C . ALA C 1 220 ? 92.531 68.421 57.040 1.00 34.31 220 ALA C C 1
ATOM 5255 O O . ALA C 1 220 ? 92.793 68.328 58.242 1.00 33.10 220 ALA C O 1
ATOM 5257 N N . GLU C 1 221 ? 91.394 68.936 56.586 1.00 26.05 221 GLU C N 1
ATOM 5258 C CA . GLU C 1 221 ? 90.424 69.582 57.470 1.00 31.40 221 GLU C CA 1
ATOM 5259 C C . GLU C 1 221 ? 89.211 68.710 57.827 1.00 28.11 221 GLU C C 1
ATOM 5260 O O . GLU C 1 221 ? 88.489 69.012 58.775 1.00 27.54 221 GLU C O 1
ATOM 5266 N N . VAL C 1 222 ? 88.974 67.636 57.079 1.00 23.63 222 VAL C N 1
ATOM 5267 C CA . VAL C 1 222 ? 87.729 66.872 57.273 1.00 21.87 222 VAL C CA 1
ATOM 5268 C C . VAL C 1 222 ? 87.616 66.110 58.596 1.00 26.54 222 VAL C C 1
ATOM 5269 O O . VAL C 1 222 ? 88.557 65.431 59.035 1.00 26.30 222 VAL C O 1
ATOM 5273 N N . ASP C 1 223 ? 86.436 66.193 59.211 1.00 21.41 223 ASP C N 1
ATOM 5274 C CA . ASP C 1 223 ? 86.107 65.344 60.355 1.00 18.07 223 ASP C CA 1
ATOM 5275 C C . ASP C 1 223 ? 85.394 64.059 59.944 1.00 22.62 223 ASP C C 1
ATOM 5276 O O . ASP C 1 223 ? 85.661 62.974 60.461 1.00 21.85 223 ASP C O 1
ATOM 5281 N N . ILE C 1 224 ? 84.474 64.198 59.006 1.00 19.11 224 ILE C N 1
ATOM 5282 C CA . ILE C 1 224 ? 83.692 63.071 58.527 1.00 17.79 224 ILE C CA 1
ATOM 5283 C C . ILE C 1 224 ? 83.786 63.087 57.016 1.00 17.58 224 ILE C C 1
ATOM 5284 O O . ILE C 1 224 ? 83.444 64.089 56.388 1.00 19.59 224 ILE C O 1
ATOM 5289 N N . LEU C 1 225 ? 84.255 61.982 56.440 1.00 21.90 225 LEU C N 1
ATOM 5290 C CA . LEU C 1 225 ? 84.221 61.780 54.994 1.00 22.46 225 LEU C CA 1
ATOM 5291 C C . LEU C 1 225 ? 83.089 60.798 54.684 1.00 21.31 225 LEU C C 1
ATOM 5292 O O . LEU C 1 225 ? 83.224 59.599 54.910 1.00 21.10 225 LEU C O 1
ATOM 5297 N N . TYR C 1 226 ? 81.967 61.307 54.183 1.00 17.22 226 TYR C N 1
ATOM 5298 C CA . TYR C 1 226 ? 80.790 60.465 53.916 1.00 22.50 226 TYR C CA 1
ATOM 5299 C C . TYR C 1 226 ? 80.724 60.108 52.424 1.00 20.49 226 TYR C C 1
ATOM 5300 O O . TYR C 1 226 ? 80.416 60.956 51.588 1.00 21.76 226 TYR C O 1
ATOM 5309 N N . MET C 1 227 ? 81.017 58.848 52.115 1.00 20.14 227 MET C N 1
ATOM 5310 C CA . MET C 1 227 ? 81.110 58.358 50.742 1.00 19.38 227 MET C CA 1
ATOM 5311 C C . MET C 1 227 ? 79.779 57.722 50.376 1.00 24.74 227 MET C C 1
ATOM 5312 O O . MET C 1 227 ? 79.177 57.003 51.176 1.00 24.09 227 MET C O 1
ATOM 5317 N N . THR C 1 228 ? 79.312 57.975 49.167 1.00 26.61 228 THR C N 1
ATOM 5318 C CA . THR C 1 228 ? 78.060 57.368 48.719 1.00 37.83 228 THR C CA 1
ATOM 5319 C C . THR C 1 228 ? 78.307 56.432 47.568 1.00 35.58 228 THR C C 1
ATOM 5320 O O . THR C 1 228 ? 79.353 56.492 46.912 1.00 35.95 228 THR C O 1
ATOM 5324 N N . ARG C 1 229 ? 77.327 55.579 47.308 1.00 31.96 229 ARG C N 1
ATOM 5325 C CA . ARG C 1 229 ? 77.405 54.696 46.162 1.00 39.66 229 ARG C CA 1
ATOM 5326 C C . ARG C 1 229 ? 77.169 55.531 44.928 1.00 39.14 229 ARG C C 1
ATOM 5327 O O . ARG C 1 229 ? 76.387 56.480 44.958 1.00 45.28 229 ARG C O 1
ATOM 5335 N N . VAL C 1 230 ? 77.876 55.208 43.854 1.00 36.89 230 VAL C N 1
ATOM 5336 C CA . VAL C 1 230 ? 77.531 55.746 42.550 1.00 38.43 230 VAL C CA 1
ATOM 5337 C C . VAL C 1 230 ? 77.095 54.590 41.642 1.00 48.50 230 VAL C C 1
ATOM 5338 O O . VAL C 1 230 ? 77.919 53.825 41.130 1.00 52.03 230 VAL C O 1
ATOM 5342 N N . GLN C 1 231 ? 75.780 54.453 41.493 1.00 51.19 231 GLN C N 1
ATOM 5343 C CA . GLN C 1 231 ? 75.192 53.410 40.660 1.00 58.98 231 GLN C CA 1
ATOM 5344 C C . GLN C 1 231 ? 75.511 53.666 39.192 1.00 58.46 231 GLN C C 1
ATOM 5345 O O . GLN C 1 231 ? 74.976 54.588 38.575 1.00 56.52 231 GLN C O 1
ATOM 5351 N N . LYS C 1 232 ? 76.397 52.838 38.653 1.00 65.70 232 LYS C N 1
ATOM 5352 C CA . LYS C 1 232 ? 76.779 52.858 37.248 1.00 72.95 232 LYS C CA 1
ATOM 5353 C C . LYS C 1 232 ? 75.573 52.965 36.306 1.00 76.03 232 LYS C C 1
ATOM 5354 O O . LYS C 1 232 ? 75.650 53.583 35.243 1.00 70.17 232 LYS C O 1
ATOM 5360 N N . GLU C 1 233 ? 74.453 52.387 36.731 1.00 81.56 233 GLU C N 1
ATOM 5361 C CA . GLU C 1 233 ? 73.265 52.252 35.895 1.00 87.27 233 GLU C CA 1
ATOM 5362 C C . GLU C 1 233 ? 72.490 53.542 35.657 1.00 85.86 233 GLU C C 1
ATOM 5363 O O . GLU C 1 233 ? 71.308 53.504 35.322 1.00 83.97 233 GLU C O 1
ATOM 5369 N N . ARG C 1 234 ? 73.151 54.678 35.829 1.00 90.41 234 ARG C N 1
ATOM 5370 C CA . ARG C 1 234 ? 72.526 55.961 35.553 1.00 96.89 234 ARG C CA 1
ATOM 5371 C C . ARG C 1 234 ? 73.593 56.926 35.066 1.00 99.69 234 ARG C C 1
ATOM 5372 O O . ARG C 1 234 ? 73.384 58.138 34.982 1.00 98.58 234 ARG C O 1
ATOM 5380 N N . LEU C 1 235 ? 74.756 56.361 34.777 1.00 100.53 235 LEU C N 1
ATOM 5381 C CA . LEU C 1 235 ? 75.775 57.036 34.002 1.00 99.40 235 LEU C CA 1
ATOM 5382 C C . LEU C 1 235 ? 76.063 56.146 32.802 1.00 98.53 235 LEU C C 1
ATOM 5383 O O . LEU C 1 235 ? 75.746 54.957 32.811 1.00 102.20 235 LEU C O 1
ATOM 5388 N N . ASP C 1 236 ? 76.627 56.733 31.757 1.00 91.74 236 ASP C N 1
ATOM 5389 C CA . ASP C 1 236 ? 77.138 55.968 30.631 1.00 84.75 236 AS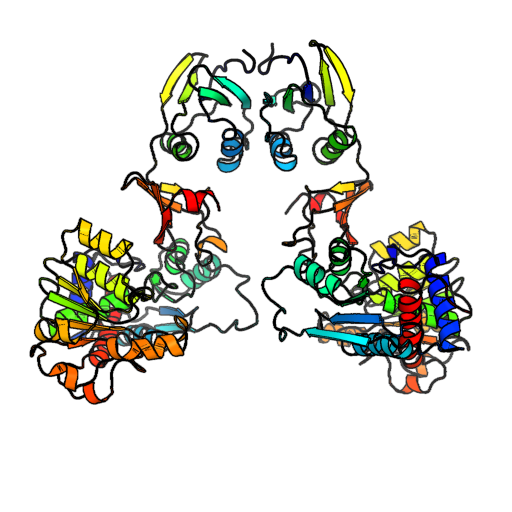P C CA 1
ATOM 5390 C C . ASP C 1 236 ? 78.324 55.161 31.162 1.00 65.24 236 ASP C C 1
ATOM 5391 O O . ASP C 1 236 ? 79.082 55.665 31.992 1.00 56.84 236 ASP C O 1
ATOM 5396 N N . PRO C 1 237 ? 78.447 53.885 30.753 1.00 56.00 237 PRO C N 1
ATOM 5397 C CA . PRO C 1 237 ? 79.621 53.088 31.129 1.00 49.32 237 PRO C CA 1
ATOM 5398 C C . PRO C 1 237 ? 80.930 53.812 30.847 1.00 52.42 237 PRO C C 1
ATOM 5399 O O . PRO C 1 237 ? 81.859 53.709 31.647 1.00 57.44 237 PRO C O 1
ATOM 5403 N N . SER C 1 238 ? 80.987 54.551 29.742 1.00 53.29 238 SER C N 1
ATOM 5404 C CA . SER C 1 238 ? 82.158 55.352 29.406 1.00 58.03 238 SER C CA 1
ATOM 5405 C C . SER C 1 238 ? 82.266 56.565 30.314 1.00 55.35 238 SER C C 1
ATOM 5406 O O . SER C 1 238 ? 83.356 56.934 30.748 1.00 53.15 238 SER C O 1
ATOM 5409 N N . GLU C 1 239 ? 81.124 57.189 30.584 1.00 59.38 239 GLU C N 1
ATOM 5410 C CA . GLU C 1 239 ? 81.058 58.364 31.444 1.00 50.33 239 GLU C CA 1
ATOM 5411 C C . GLU C 1 239 ? 81.532 58.037 32.859 1.00 41.62 239 GLU C C 1
ATOM 5412 O O . GLU C 1 239 ? 82.289 58.796 33.466 1.00 54.33 239 GLU C O 1
ATOM 5418 N N . TYR C 1 240 ? 81.077 56.901 33.373 1.00 41.52 240 TYR C N 1
ATOM 5419 C CA . TYR C 1 240 ? 81.436 56.433 34.710 1.00 52.00 240 TYR C CA 1
ATOM 5420 C C . TYR C 1 240 ? 82.950 56.222 34.836 1.00 62.84 240 TYR C C 1
ATOM 5421 O O . TYR C 1 240 ? 83.593 56.777 35.728 1.00 62.84 240 TYR C O 1
ATOM 5430 N N . ALA C 1 241 ? 83.514 55.437 33.924 1.00 63.33 241 ALA C N 1
ATOM 5431 C CA . ALA C 1 241 ? 84.958 55.211 33.882 1.00 57.44 241 ALA C CA 1
ATOM 5432 C C . ALA C 1 241 ? 85.740 56.520 33.731 1.00 57.83 241 ALA C C 1
ATOM 5433 O O . ALA C 1 241 ? 86.889 56.621 34.155 1.00 64.01 241 ALA C O 1
ATOM 5435 N N . ASN C 1 242 ? 85.109 57.515 33.118 1.00 53.77 242 ASN C N 1
ATOM 5436 C CA . ASN C 1 242 ? 85.736 58.810 32.880 1.00 54.08 242 ASN C CA 1
ATOM 5437 C C . ASN C 1 242 ? 85.812 59.656 34.142 1.00 61.62 242 ASN C C 1
ATOM 5438 O O . ASN C 1 242 ? 86.627 60.577 34.243 1.00 57.51 242 ASN C O 1
ATOM 5443 N N . VAL C 1 243 ? 84.952 59.348 35.103 1.00 59.05 243 VAL C N 1
ATOM 5444 C CA . VAL C 1 243 ? 84.768 60.237 36.237 1.00 69.83 243 VAL C CA 1
ATOM 5445 C C . VAL C 1 243 ? 84.955 59.544 37.590 1.00 66.88 243 VAL C C 1
ATOM 5446 O O . VAL C 1 243 ? 85.080 60.206 38.614 1.00 61.54 243 VAL C O 1
ATOM 5450 N N . LYS C 1 244 ? 85.003 58.218 37.589 1.00 61.86 244 LYS C N 1
ATOM 5451 C CA . LYS C 1 244 ? 85.102 57.462 38.836 1.00 55.28 244 LYS C CA 1
ATOM 5452 C C . LYS C 1 244 ? 86.347 57.810 39.659 1.00 52.64 244 LYS C C 1
ATOM 5453 O O . LYS C 1 244 ? 86.311 57.753 40.891 1.00 52.77 244 LYS C O 1
ATOM 5459 N N . ALA C 1 245 ? 87.433 58.184 38.981 1.00 40.50 245 ALA C N 1
ATOM 5460 C CA . ALA C 1 245 ? 88.745 58.275 39.614 1.00 43.80 245 ALA C CA 1
ATOM 5461 C C . ALA C 1 245 ? 88.764 59.260 40.771 1.00 53.39 245 ALA C C 1
ATOM 5462 O O . ALA C 1 245 ? 89.514 59.089 41.732 1.00 64.81 245 ALA C O 1
ATOM 5464 N N . GLN C 1 246 ? 87.920 60.280 40.680 1.00 52.78 246 GLN C N 1
ATOM 5465 C CA . GLN C 1 246 ? 87.921 61.367 41.649 1.00 56.35 246 GLN C CA 1
ATOM 5466 C C . GLN C 1 246 ? 86.902 61.134 42.767 1.00 59.61 246 GLN C C 1
ATOM 5467 O O . GLN C 1 246 ? 86.665 62.008 43.601 1.00 56.83 246 GLN C O 1
ATOM 5473 N N . PHE C 1 247 ? 86.309 59.944 42.791 1.00 54.89 247 PHE C N 1
ATOM 5474 C CA . PHE C 1 247 ? 85.275 59.644 43.770 1.00 49.96 247 PHE C CA 1
ATOM 5475 C C . PHE C 1 247 ? 85.478 58.255 44.347 1.00 46.38 247 PHE C C 1
ATOM 5476 O O . PHE C 1 247 ? 84.584 57.678 44.980 1.00 52.11 247 PHE C O 1
ATOM 5484 N N . VAL C 1 248 ? 86.689 57.750 44.123 1.00 44.05 248 VAL C N 1
ATOM 5485 C CA . VAL C 1 248 ? 87.154 56.465 44.632 1.00 47.51 248 VAL C CA 1
ATOM 5486 C C . VAL C 1 248 ? 88.221 56.711 45.702 1.00 37.75 248 VAL C C 1
ATOM 5487 O O . VAL C 1 248 ? 89.129 57.509 45.502 1.00 38.15 248 VAL C O 1
ATOM 5491 N N . LEU C 1 249 ? 88.104 56.039 46.841 1.00 30.09 249 LEU C N 1
ATOM 5492 C CA . LEU C 1 249 ? 88.980 56.312 47.984 1.00 36.11 249 LEU C CA 1
ATOM 5493 C C . LEU C 1 249 ? 89.921 55.151 48.254 1.00 31.93 249 LEU C C 1
ATOM 5494 O O . LEU C 1 249 ? 89.488 54.008 48.340 1.00 31.69 249 LEU C O 1
ATOM 5499 N N . ARG C 1 250 ? 91.209 55.446 48.392 1.00 25.62 250 ARG C N 1
ATOM 5500 C CA . ARG C 1 250 ? 92.194 54.429 48.731 1.00 27.98 250 ARG C CA 1
ATOM 5501 C C . ARG C 1 250 ? 92.966 54.882 49.952 1.00 31.01 250 ARG C C 1
ATOM 5502 O O . ARG C 1 250 ? 92.993 56.068 50.253 1.00 29.46 250 ARG C O 1
ATOM 5510 N N . ALA C 1 251 ? 93.614 53.933 50.627 1.00 29.83 251 ALA C N 1
ATOM 5511 C CA . ALA C 1 251 ? 94.314 54.184 51.889 1.00 31.62 251 ALA C CA 1
ATOM 5512 C C . ALA C 1 251 ? 95.325 55.310 51.738 1.00 36.51 251 ALA C C 1
ATOM 5513 O O . ALA C 1 251 ? 95.549 56.091 52.659 1.00 42.13 251 ALA C O 1
ATOM 5515 N N . SER C 1 252 ? 95.930 55.381 50.561 1.00 38.58 252 SER C N 1
ATOM 5516 C CA . SER C 1 252 ? 96.948 56.382 50.291 1.00 41.75 252 SER C CA 1
ATOM 5517 C C . SER C 1 252 ? 96.378 57.803 50.337 1.00 46.58 252 SER C C 1
ATOM 5518 O O . SER C 1 252 ? 97.110 58.758 50.604 1.00 48.15 252 SER C O 1
ATOM 5521 N N . ASP C 1 253 ? 95.075 57.944 50.100 1.00 38.04 253 ASP C N 1
ATOM 5522 C CA . ASP C 1 253 ? 94.441 59.267 50.128 1.00 41.03 253 ASP C CA 1
ATOM 5523 C C . ASP C 1 253 ? 94.350 59.831 51.551 1.00 29.98 253 ASP C C 1
ATOM 5524 O O . ASP C 1 253 ? 94.108 61.022 51.747 1.00 37.98 253 ASP C O 1
ATOM 5529 N N . LEU C 1 254 ? 94.580 58.975 52.535 1.00 28.73 254 LEU C N 1
ATOM 5530 C CA . LEU C 1 254 ? 94.345 59.323 53.935 1.00 31.01 254 LEU C CA 1
ATOM 5531 C C . LEU C 1 254 ? 95.615 59.774 54.678 1.00 33.28 254 LEU C C 1
ATOM 5532 O O . LEU C 1 254 ? 95.614 59.886 55.906 1.00 37.44 254 LEU C O 1
ATOM 5537 N N . HIS C 1 255 ? 96.688 60.042 53.945 1.00 35.95 255 HIS C N 1
ATOM 5538 C CA . HIS C 1 255 ? 97.972 60.309 54.594 1.00 49.58 255 HIS C CA 1
ATOM 5539 C C . HIS C 1 255 ? 97.971 61.540 55.513 1.00 44.11 255 HIS C C 1
ATOM 5540 O O . HIS C 1 255 ? 98.583 61.513 56.586 1.00 47.31 255 HIS C O 1
ATOM 5547 N N . ASN C 1 256 ? 97.268 62.600 55.116 1.00 38.68 256 ASN C N 1
ATOM 5548 C CA . ASN C 1 256 ? 97.197 63.818 55.937 1.00 39.24 256 ASN C CA 1
ATOM 5549 C C . ASN C 1 256 ? 95.854 64.005 56.649 1.00 40.80 256 ASN C C 1
ATOM 5550 O O . ASN C 1 256 ? 95.434 65.130 56.946 1.00 32.97 256 ASN C O 1
ATOM 5555 N N . ALA C 1 257 ? 95.181 62.896 56.921 1.00 36.07 257 ALA C N 1
ATOM 5556 C CA . ALA C 1 257 ? 93.899 62.941 57.609 1.00 36.82 257 ALA C CA 1
ATOM 5557 C C . ALA C 1 257 ? 94.103 63.220 59.090 1.00 40.96 257 ALA C C 1
ATOM 5558 O O . ALA C 1 257 ? 95.075 62.753 59.677 1.00 32.23 257 ALA C O 1
ATOM 5560 N N . LYS C 1 258 ? 93.181 63.965 59.697 1.00 32.99 258 LYS C N 1
ATOM 5561 C CA . LYS C 1 258 ? 93.211 64.187 61.145 1.00 35.33 258 LYS C CA 1
ATOM 5562 C C . LYS C 1 258 ? 93.010 62.877 61.916 1.00 33.97 258 LYS C C 1
ATOM 5563 O O . LYS C 1 258 ? 92.426 61.920 61.394 1.00 31.75 258 LYS C O 1
ATOM 5569 N N . ALA C 1 259 ? 93.492 62.828 63.157 1.00 26.14 259 ALA C N 1
ATOM 5570 C CA . ALA C 1 259 ? 93.404 61.602 63.948 1.00 31.05 259 ALA C CA 1
ATOM 5571 C C . ALA C 1 259 ? 91.960 61.222 64.227 1.00 30.97 259 ALA C C 1
ATOM 5572 O O . ALA C 1 259 ? 91.641 60.043 64.371 1.00 32.71 259 ALA C O 1
ATOM 5574 N N . ASN C 1 260 ? 91.089 62.220 64.301 1.00 28.85 260 ASN C N 1
ATOM 5575 C CA . ASN C 1 260 ? 89.674 61.977 64.587 1.00 30.19 260 ASN C CA 1
ATOM 5576 C C . ASN C 1 260 ? 88.833 61.594 63.366 1.00 25.72 260 ASN C C 1
ATOM 5577 O O . ASN C 1 260 ? 87.695 61.155 63.505 1.00 22.91 260 ASN C O 1
ATOM 5582 N N . MET C 1 261 ? 89.384 61.770 62.173 1.00 27.03 261 MET C N 1
ATOM 5583 C CA . MET C 1 261 ? 88.608 61.608 60.938 1.00 22.66 261 MET C CA 1
ATOM 5584 C C . MET C 1 261 ? 88.041 60.189 60.787 1.00 27.92 261 MET C C 1
ATOM 5585 O O . MET C 1 261 ? 88.750 59.201 60.983 1.00 28.64 261 MET C O 1
ATOM 5590 N N . LYS C 1 262 ? 86.756 60.092 60.448 1.00 24.29 262 LYS C N 1
ATOM 5591 C CA . LYS C 1 262 ? 86.134 58.793 60.161 1.00 20.36 262 LYS C CA 1
ATOM 5592 C C . LYS C 1 262 ? 85.578 58.770 58.750 1.00 22.13 262 LYS C C 1
ATOM 5593 O O . LYS C 1 262 ? 85.018 59.758 58.290 1.00 22.61 262 LYS C O 1
ATOM 5599 N N . VAL C 1 263 ? 85.717 57.630 58.084 1.00 21.85 263 VAL C N 1
ATOM 5600 C CA . VAL C 1 263 ? 85.149 57.438 56.758 1.00 18.44 263 VAL C CA 1
ATOM 5601 C C . VAL C 1 263 ? 83.864 56.659 56.918 1.00 23.73 263 VAL C C 1
ATOM 5602 O O . VAL C 1 263 ? 83.871 55.566 57.473 1.00 20.98 263 VAL C O 1
ATOM 5606 N N . LEU C 1 264 ? 82.768 57.230 56.435 1.00 18.47 264 LEU C N 1
ATOM 5607 C CA . LEU C 1 264 ? 81.446 56.597 56.517 1.00 16.77 264 LEU C CA 1
ATOM 5608 C C . LEU C 1 264 ? 80.943 56.248 55.128 1.00 23.05 264 LEU C C 1
ATOM 5609 O O . LEU C 1 264 ? 81.361 56.849 54.150 1.00 21.08 264 LEU C O 1
ATOM 5614 N N . HIS C 1 265 ? 80.039 55.271 55.047 1.00 18.15 265 HIS C N 1
ATOM 5615 C CA . HIS C 1 265 ? 79.423 54.876 53.778 1.00 20.62 265 HIS C CA 1
ATOM 5616 C C . HIS C 1 265 ? 78.181 54.041 54.130 1.00 21.80 265 HIS C C 1
ATOM 5617 O O . HIS C 1 265 ? 78.280 53.100 54.919 1.00 21.08 265 HIS C O 1
ATOM 5624 N N . PRO C 1 266 ? 77.013 54.401 53.587 1.00 20.40 266 PRO C N 1
ATOM 5625 C CA . PRO C 1 266 ? 75.794 53.687 54.020 1.00 21.44 266 PRO C CA 1
ATOM 5626 C C . PRO C 1 266 ? 75.754 52.254 53.498 1.00 20.13 266 PRO C C 1
ATOM 5627 O O . PRO C 1 266 ? 74.957 51.465 54.011 1.00 25.58 266 PRO C O 1
ATOM 5631 N N . LEU C 1 267 ? 76.589 51.943 52.506 1.00 19.47 267 LEU C N 1
ATOM 5632 C CA . LEU C 1 267 ? 76.738 50.581 51.963 1.00 21.38 267 LEU C CA 1
ATOM 5633 C C . LEU C 1 267 ? 75.512 50.164 51.119 1.00 30.82 267 LEU C C 1
ATOM 5634 O O . LEU C 1 267 ? 74.405 50.638 51.350 1.00 32.06 267 LEU C O 1
ATOM 5639 N N . PRO C 1 268 ? 75.702 49.249 50.154 1.00 33.19 268 PRO C N 1
ATOM 5640 C CA . PRO C 1 268 ? 76.960 48.561 49.865 1.00 34.28 268 PRO C CA 1
ATOM 5641 C C . PRO C 1 268 ? 77.947 49.472 49.159 1.00 32.67 268 PRO C C 1
ATOM 5642 O O . PRO C 1 268 ? 77.557 50.378 48.423 1.00 37.96 268 PRO C O 1
ATOM 5646 N N . ARG C 1 269 ? 79.221 49.266 49.451 1.00 26.88 269 ARG C N 1
ATOM 5647 C CA . ARG C 1 269 ? 80.273 49.903 48.707 1.00 25.82 269 ARG C CA 1
ATOM 5648 C C . ARG C 1 269 ? 80.658 48.850 47.681 1.00 40.84 269 ARG C C 1
ATOM 5649 O O . ARG C 1 269 ? 80.509 47.653 47.923 1.00 54.26 269 ARG C O 1
ATOM 5657 N N . VAL C 1 270 ? 81.098 49.292 46.516 1.00 48.50 270 VAL C N 1
ATOM 5658 C CA . VAL C 1 270 ? 81.533 48.371 45.481 1.00 55.14 270 VAL C CA 1
ATOM 5659 C C . VAL C 1 270 ? 82.890 48.841 45.037 1.00 44.10 270 VAL C C 1
ATOM 5660 O O . VAL C 1 270 ? 83.903 48.224 45.346 1.00 56.06 270 VAL C O 1
ATOM 5664 N N . ASP C 1 271 ? 82.894 49.964 44.334 1.00 45.61 271 ASP C N 1
ATOM 5665 C CA . ASP C 1 271 ? 84.113 50.532 43.784 1.00 61.40 271 ASP C CA 1
ATOM 5666 C C . ASP C 1 271 ? 84.657 51.674 44.647 1.00 57.75 271 ASP C C 1
ATOM 5667 O O . ASP C 1 271 ? 85.873 51.857 44.744 1.00 63.47 271 ASP C O 1
ATOM 5672 N N . GLU C 1 272 ? 83.757 52.417 45.288 1.00 44.31 272 GLU C N 1
ATOM 5673 C CA . GLU C 1 272 ? 84.100 53.720 45.869 1.00 39.04 272 GLU C CA 1
ATOM 5674 C C . GLU C 1 272 ? 85.165 53.680 46.954 1.00 38.30 272 GLU C C 1
ATOM 5675 O O . GLU C 1 272 ? 85.897 54.644 47.125 1.00 32.73 272 GLU C O 1
ATOM 5681 N N . ILE C 1 273 ? 85.223 52.596 47.720 1.00 29.77 273 ILE C N 1
ATOM 5682 C CA . ILE C 1 273 ? 86.234 52.496 48.767 1.00 22.52 273 ILE C CA 1
ATOM 5683 C C . ILE C 1 273 ? 87.052 51.217 48.593 1.00 26.88 273 ILE C C 1
ATOM 5684 O O . ILE C 1 273 ? 86.530 50.113 48.707 1.00 24.66 273 ILE C O 1
ATOM 5689 N N . ALA C 1 274 ? 88.333 51.375 48.288 1.00 26.98 274 ALA C N 1
ATOM 5690 C CA . ALA C 1 274 ? 89.219 50.226 48.121 1.00 29.73 274 ALA C CA 1
ATOM 5691 C C . ALA C 1 274 ? 89.309 49.475 49.440 1.00 29.73 274 ALA C C 1
ATOM 5692 O O . ALA C 1 274 ? 89.176 50.077 50.500 1.00 29.10 274 ALA C O 1
ATOM 5694 N N . THR C 1 275 ? 89.556 48.168 49.390 1.00 30.60 275 THR C N 1
ATOM 5695 C CA . THR C 1 275 ? 89.617 47.384 50.620 1.00 28.23 275 THR C CA 1
ATOM 5696 C C . THR C 1 275 ? 90.800 47.720 51.517 1.00 27.36 275 THR C C 1
ATOM 5697 O O . THR C 1 275 ? 90.775 47.392 52.702 1.00 26.85 275 THR C O 1
ATOM 5701 N N . ASP C 1 276 ? 91.845 48.345 50.967 1.00 31.72 276 ASP C N 1
ATOM 5702 C CA . ASP C 1 276 ? 92.982 48.723 51.811 1.00 34.08 276 ASP C CA 1
ATOM 5703 C C . ASP C 1 276 ? 92.622 49.810 52.830 1.00 29.81 276 ASP C C 1
ATOM 5704 O O . ASP C 1 276 ? 93.278 49.954 53.852 1.00 35.77 276 ASP C O 1
ATOM 5709 N N . VAL C 1 277 ? 91.556 50.554 52.564 1.00 25.09 277 VAL C N 1
ATOM 5710 C CA . VAL C 1 277 ? 91.028 51.480 53.567 1.00 25.89 277 VAL C CA 1
ATOM 5711 C C . VAL C 1 277 ? 90.553 50.743 54.835 1.00 27.88 277 VAL C C 1
ATOM 5712 O O . VAL C 1 277 ? 90.687 51.268 55.940 1.00 27.19 277 VAL C O 1
ATOM 5716 N N . ASP C 1 278 ? 90.049 49.516 54.673 1.00 27.37 278 ASP C N 1
ATOM 5717 C CA . ASP C 1 278 ? 89.347 48.810 55.754 1.00 29.49 278 ASP C CA 1
ATOM 5718 C C . ASP C 1 278 ? 90.137 48.696 57.039 1.00 32.91 278 ASP C C 1
ATOM 5719 O O . ASP C 1 278 ? 89.581 48.740 58.137 1.00 25.11 278 ASP C O 1
ATOM 5724 N N . LYS C 1 279 ? 91.442 48.544 56.891 1.00 36.70 279 LYS C N 1
ATOM 5725 C CA . LYS C 1 279 ? 92.301 48.265 58.021 1.00 33.38 279 LYS C CA 1
ATOM 5726 C C . LYS C 1 279 ? 92.825 49.551 58.655 1.00 34.49 279 LYS C C 1
ATOM 5727 O O . LYS C 1 279 ? 93.399 49.525 59.742 1.00 38.83 279 LYS C O 1
ATOM 5733 N N . THR C 1 280 ? 92.628 50.679 57.978 1.00 27.64 280 THR C N 1
ATOM 5734 C CA . THR C 1 280 ? 93.049 51.962 58.545 1.00 38.17 280 THR C CA 1
ATOM 5735 C C . THR C 1 280 ? 92.132 52.287 59.718 1.00 39.58 280 THR C C 1
ATOM 5736 O O . THR C 1 280 ? 91.012 51.794 59.777 1.00 37.00 280 THR C O 1
ATOM 5740 N N . PRO C 1 281 ? 92.612 53.098 60.672 1.00 29.68 281 PRO C N 1
ATOM 5741 C CA . PRO C 1 281 ? 91.762 53.444 61.818 1.00 33.18 281 PRO C CA 1
ATOM 5742 C C . PRO C 1 281 ? 90.626 54.383 61.424 1.00 29.28 281 PRO C C 1
ATOM 5743 O O . PRO C 1 281 ? 89.677 54.559 62.192 1.00 30.68 281 PRO C O 1
ATOM 5747 N N . HIS C 1 282 ? 90.727 54.965 60.234 1.00 23.54 282 HIS C N 1
ATOM 5748 C CA . HIS C 1 282 ? 89.685 55.849 59.708 1.00 24.06 282 HIS C CA 1
ATOM 5749 C C . HIS C 1 282 ? 88.439 55.125 59.179 1.00 27.53 282 HIS C C 1
ATOM 5750 O O . HIS C 1 282 ? 87.360 55.718 59.127 1.00 23.40 282 HIS C O 1
ATOM 5757 N N . ALA C 1 283 ? 88.592 53.874 58.737 1.00 23.13 283 ALA C N 1
ATOM 5758 C CA . ALA C 1 283 ? 87.444 53.098 58.240 1.00 28.71 283 ALA C CA 1
ATOM 5759 C C . ALA C 1 283 ? 86.413 52.908 59.345 1.00 27.79 283 ALA C C 1
ATOM 5760 O O . ALA C 1 283 ? 86.733 52.381 60.401 1.00 21.53 283 ALA C O 1
ATOM 5762 N N . TRP C 1 284 ? 85.174 53.336 59.116 1.00 20.27 284 TRP C N 1
ATOM 5763 C CA . TRP C 1 284 ? 84.160 53.215 60.165 1.00 18.67 284 TRP C CA 1
ATOM 5764 C C . TRP C 1 284 ? 82.787 52.840 59.606 1.00 18.06 284 TRP C C 1
ATOM 5765 O O . TRP C 1 284 ? 81.790 52.960 60.293 1.00 19.58 284 TRP C O 1
ATOM 5776 N N . TYR C 1 285 ? 82.754 52.374 58.359 1.00 18.04 285 TYR C N 1
ATOM 5777 C CA . TYR C 1 285 ? 81.499 51.984 57.720 1.00 16.17 285 TYR C CA 1
ATOM 5778 C C . TYR C 1 285 ? 80.863 50.717 58.304 1.00 18.38 285 TYR C C 1
ATOM 5779 O O . TYR C 1 285 ? 79.630 50.617 58.377 1.00 20.82 285 TYR C O 1
ATOM 5788 N N . PHE C 1 286 ? 81.664 49.753 58.746 1.00 16.40 286 PHE C N 1
ATOM 5789 C CA . PHE C 1 286 ? 81.043 48.589 59.397 1.00 15.22 286 PHE C CA 1
ATOM 5790 C C . PHE C 1 286 ? 80.584 48.903 60.824 1.00 16.55 286 PHE C C 1
ATOM 5791 O O . PHE C 1 286 ? 79.542 48.409 61.265 1.00 20.16 286 PHE C O 1
ATOM 5799 N N . GLN C 1 287 ? 81.348 49.747 61.533 1.00 17.95 287 GLN C N 1
ATOM 5800 C CA . GLN C 1 287 ? 80.918 50.242 62.843 1.00 16.58 287 GLN C CA 1
ATOM 5801 C C . GLN C 1 287 ? 79.631 51.053 62.710 1.00 19.26 287 GLN C C 1
ATOM 5802 O O . GLN C 1 287 ? 78.709 50.924 63.513 1.00 17.28 287 GLN C O 1
ATOM 5808 N N . GLN C 1 288 ? 79.593 51.900 61.693 1.00 17.49 288 GLN C N 1
ATOM 5809 C CA . GLN C 1 288 ? 78.386 52.659 61.350 1.00 19.16 288 GLN C CA 1
ATOM 5810 C C . GLN C 1 288 ? 77.206 51.692 61.168 1.00 16.64 288 GLN C C 1
ATOM 5811 O O . GLN C 1 288 ? 76.163 51.846 61.808 1.00 19.52 288 GLN C O 1
ATOM 5817 N N . ALA C 1 289 ? 77.382 50.674 60.333 1.00 18.02 289 ALA C N 1
ATOM 5818 C CA . ALA C 1 289 ? 76.319 49.688 60.118 1.00 19.78 289 ALA C CA 1
ATOM 5819 C C . ALA C 1 289 ? 75.904 49.079 61.453 1.00 18.23 289 ALA C C 1
ATOM 5820 O O . ALA C 1 289 ? 74.715 48.980 61.770 1.00 20.98 289 ALA C O 1
ATOM 5822 N N . GLY C 1 290 ? 76.892 48.731 62.270 1.00 14.90 290 GLY C N 1
ATOM 5823 C CA . GLY C 1 290 ? 76.604 48.191 63.593 1.00 15.87 290 GLY C CA 1
ATOM 5824 C C . GLY C 1 290 ? 75.750 49.104 64.450 1.00 23.75 290 GLY C C 1
ATOM 5825 O O . GLY C 1 290 ? 74.905 48.642 65.234 1.00 20.90 290 GLY C O 1
ATOM 5826 N N . ASN C 1 291 ? 75.965 50.408 64.296 1.00 19.13 291 ASN C N 1
ATOM 5827 C CA . ASN C 1 291 ? 75.256 51.415 65.086 1.00 21.97 291 ASN C CA 1
ATOM 5828 C C . ASN C 1 291 ? 73.805 51.547 64.699 1.00 17.92 291 ASN C C 1
ATOM 5829 O O . ASN C 1 291 ? 73.002 52.091 65.452 1.00 20.88 291 ASN C O 1
ATOM 5834 N N . GLY C 1 292 ? 73.457 51.022 63.530 1.00 20.42 292 GLY C N 1
ATOM 5835 C CA . GLY C 1 292 ? 72.065 50.992 63.119 1.00 19.33 292 GLY C CA 1
ATOM 5836 C C . GLY C 1 292 ? 71.194 50.242 64.117 1.00 26.42 292 GLY C C 1
ATOM 5837 O O . GLY C 1 292 ? 70.034 50.601 64.329 1.00 20.53 292 GLY C O 1
ATOM 5838 N N . ILE C 1 293 ? 71.756 49.199 64.728 1.00 21.02 293 ILE C N 1
ATOM 5839 C CA . ILE C 1 293 ? 71.044 48.432 65.752 1.00 17.82 293 ILE C CA 1
ATOM 5840 C C . ILE C 1 293 ? 70.658 49.319 66.919 1.00 20.34 293 ILE C C 1
ATOM 5841 O O . ILE C 1 293 ? 69.554 49.246 67.434 1.00 19.69 293 ILE C O 1
ATOM 5846 N N . PHE C 1 294 ? 71.585 50.162 67.355 1.00 17.94 294 PHE C N 1
ATOM 5847 C CA . PHE C 1 294 ? 71.318 50.978 68.536 1.00 21.59 294 PHE C CA 1
ATOM 5848 C C . PHE C 1 294 ? 70.396 52.156 68.259 1.00 25.06 294 PHE C C 1
ATOM 5849 O O . PHE C 1 294 ? 69.547 52.499 69.085 1.00 24.38 294 PHE C O 1
ATOM 5857 N N . ALA C 1 295 ? 70.541 52.759 67.085 1.00 19.71 295 ALA C N 1
ATOM 5858 C CA . ALA C 1 295 ? 69.656 53.850 66.692 1.00 22.35 295 ALA C CA 1
ATOM 5859 C C . ALA C 1 295 ? 68.242 53.332 66.466 1.00 24.15 295 ALA C C 1
ATOM 5860 O O . ALA C 1 295 ? 67.256 53.990 66.807 1.00 22.40 295 ALA C O 1
ATOM 5862 N N . ARG C 1 296 ? 68.134 52.155 65.860 1.00 20.83 296 ARG C N 1
ATOM 5863 C CA . ARG C 1 296 ? 66.815 51.592 65.594 1.00 19.20 296 ARG C CA 1
ATOM 5864 C C . ARG C 1 296 ? 66.163 51.080 66.867 1.00 21.11 296 ARG C C 1
ATOM 5865 O O . ARG C 1 296 ? 64.962 51.253 67.043 1.00 22.44 296 ARG C O 1
ATOM 5873 N N . GLN C 1 297 ? 66.945 50.476 67.764 1.00 18.88 297 GLN C N 1
ATOM 5874 C CA . GLN C 1 297 ? 66.421 50.142 69.089 1.00 20.34 297 GLN C CA 1
ATOM 5875 C C . GLN C 1 297 ? 65.937 51.400 69.795 1.00 25.30 297 GLN C C 1
ATOM 5876 O O . GLN C 1 297 ? 64.896 51.398 70.402 1.00 20.76 297 GLN C O 1
ATOM 5882 N N . ALA C 1 298 ? 66.716 52.474 69.751 1.00 20.17 298 ALA C N 1
ATOM 5883 C CA . ALA C 1 298 ? 66.319 53.670 70.501 1.00 19.22 298 ALA C CA 1
ATOM 5884 C C . ALA C 1 298 ? 64.984 54.207 70.023 1.00 24.76 298 ALA C C 1
ATOM 5885 O O . ALA C 1 298 ? 64.125 54.587 70.820 1.00 26.71 298 ALA C O 1
ATOM 5887 N N . LEU C 1 299 ? 64.801 54.209 68.710 1.00 22.05 299 LEU C N 1
ATOM 5888 C CA . LEU C 1 299 ? 63.564 54.686 68.115 1.00 22.62 299 LEU C CA 1
ATOM 5889 C C . LEU C 1 299 ? 62.367 53.826 68.533 1.00 27.12 299 LEU C C 1
ATOM 5890 O O . LEU C 1 299 ? 61.324 54.341 68.942 1.00 21.92 299 LEU C O 1
ATOM 5895 N N . LEU C 1 300 ? 62.509 52.510 68.429 1.00 20.38 300 LEU C N 1
ATOM 5896 C CA . LEU C 1 300 ? 61.440 51.604 68.852 1.00 18.06 300 LEU C CA 1
ATOM 5897 C C . LEU C 1 300 ? 61.101 51.779 70.342 1.00 20.32 300 LEU C C 1
ATOM 5898 O O . LEU C 1 300 ? 59.933 51.844 70.711 1.00 28.82 300 LEU C O 1
ATOM 5903 N N . ALA C 1 301 ? 62.123 51.868 71.190 1.00 21.32 301 ALA C N 1
ATOM 5904 C CA . ALA C 1 301 ? 61.899 52.037 72.633 1.00 19.18 301 ALA C CA 1
ATOM 5905 C C . ALA C 1 301 ? 61.149 53.331 72.953 1.00 33.30 301 ALA C C 1
ATOM 5906 O O . ALA C 1 301 ? 60.193 53.342 73.742 1.00 27.51 301 ALA C O 1
ATOM 5908 N N . LEU C 1 302 ? 61.580 54.425 72.336 1.00 24.66 302 LEU C N 1
ATOM 5909 C CA . LEU C 1 302 ? 60.978 55.726 72.607 1.00 18.66 302 LEU C CA 1
ATOM 5910 C C . LEU C 1 302 ? 59.530 55.767 72.149 1.00 23.79 302 LEU C C 1
ATOM 5911 O O . LEU C 1 302 ? 58.646 56.233 72.867 1.00 26.17 302 LEU C O 1
ATOM 5916 N N . VAL C 1 303 ? 59.285 55.242 70.962 1.00 25.98 303 VAL C N 1
ATOM 5917 C CA . VAL C 1 303 ? 57.938 55.250 70.402 1.00 23.76 303 VAL C CA 1
ATOM 5918 C C . VAL C 1 303 ? 56.958 54.340 71.163 1.00 28.68 303 VAL C C 1
ATOM 5919 O O . VAL C 1 303 ? 55.788 54.680 71.325 1.00 29.48 303 VAL C O 1
ATOM 5923 N N . LEU C 1 304 ? 57.446 53.198 71.645 1.00 24.82 304 LEU C N 1
ATOM 5924 C CA . LEU C 1 304 ? 56.571 52.192 72.260 1.00 26.67 304 LEU C CA 1
ATOM 5925 C C . LEU C 1 304 ? 56.596 52.167 73.786 1.00 31.83 304 LEU C C 1
ATOM 5926 O O . LEU C 1 304 ? 55.841 51.421 74.412 1.00 38.61 304 LEU C O 1
ATOM 5931 N N . ASN C 1 305 ? 57.461 52.976 74.381 1.00 29.08 305 ASN C N 1
ATOM 5932 C CA . ASN C 1 305 ? 57.562 53.034 75.836 1.00 33.74 305 ASN C CA 1
ATOM 5933 C C . ASN C 1 305 ? 57.511 54.469 76.342 1.00 41.51 305 ASN C C 1
ATOM 5934 O O . ASN C 1 305 ? 58.281 55.314 75.888 1.00 36.97 305 ASN C O 1
ATOM 5939 N N . ARG C 1 306 ? 56.597 54.733 77.276 1.00 46.17 306 ARG C N 1
ATOM 5940 C CA . ARG C 1 306 ? 56.390 56.074 77.830 1.00 47.89 306 ARG C CA 1
ATOM 5941 C C . ARG C 1 306 ? 57.638 56.687 78.441 1.00 45.56 306 ARG C C 1
ATOM 5942 O O . ARG C 1 306 ? 58.043 57.793 78.077 1.00 46.16 306 ARG C O 1
ATOM 5950 N N . ASP C 1 307 ? 58.233 55.975 79.391 1.00 45.69 307 ASP C N 1
ATOM 5951 C CA . ASP C 1 307 ? 59.309 56.549 80.189 1.00 66.18 307 ASP C CA 1
ATOM 5952 C C . ASP C 1 307 ? 60.502 55.607 80.301 1.00 75.58 307 ASP C C 1
ATOM 5953 O O . ASP C 1 307 ? 60.478 54.633 81.052 1.00 81.65 307 ASP C O 1
ATOM 5958 N N . LEU C 1 308 ? 61.541 55.922 79.537 1.00 75.41 308 LEU C N 1
ATOM 5959 C CA . LEU C 1 308 ? 62.749 55.113 79.460 1.00 77.43 308 LEU C CA 1
ATOM 5960 C C . LEU C 1 308 ? 63.402 54.939 80.826 1.00 80.59 308 LEU C C 1
ATOM 5961 O O . LEU C 1 308 ? 63.974 55.888 81.372 1.00 73.47 308 LEU C O 1
ATOM 5966 N N . VAL C 1 309 ? 63.317 53.729 81.376 1.00 82.92 309 VAL C N 1
ATOM 5967 C CA . VAL C 1 309 ? 64.013 53.434 82.622 1.00 87.15 309 VAL C CA 1
ATOM 5968 C C . VAL C 1 309 ? 65.523 53.452 82.399 1.00 91.46 309 VAL C C 1
ATOM 5969 O O . VAL C 1 309 ? 66.090 52.544 81.786 1.00 87.56 309 VAL C O 1
ATOM 5973 N N . LEU C 1 310 ? 66.138 54.539 82.862 1.00 97.19 310 LEU C N 1
ATOM 5974 C CA . LEU C 1 310 ? 67.587 54.696 82.970 1.00 97.87 310 LEU C CA 1
ATOM 5975 C C . LEU C 1 310 ? 67.862 56.100 83.489 1.00 103.30 310 LEU C C 1
ATOM 5976 O O . LEU C 1 310 ? 68.825 56.339 84.214 1.00 105.84 310 LEU C O 1
ATOM 5982 N N . LYS D 2 6 ? 20.410 97.539 32.714 1.00 129.25 6 LYS D N 1
ATOM 5983 C CA . LYS D 2 6 ? 21.856 97.499 32.903 1.00 127.20 6 LYS D CA 1
ATOM 5984 C C . LYS D 2 6 ? 22.419 96.078 32.920 1.00 112.61 6 LYS D C 1
ATOM 5985 O O . LYS D 2 6 ? 23.376 95.773 32.207 1.00 114.70 6 LYS D O 1
ATOM 5991 N N . LEU D 2 7 ? 21.802 95.214 33.723 1.00 93.40 7 LEU D N 1
ATOM 5992 C CA . LEU D 2 7 ? 22.429 93.967 34.177 1.00 78.93 7 LEU D CA 1
ATOM 5993 C C . LEU D 2 7 ? 21.869 92.681 33.552 1.00 66.98 7 LEU D C 1
ATOM 5994 O O . LEU D 2 7 ? 20.685 92.377 33.705 1.00 68.08 7 LEU D O 1
ATOM 5999 N N . GLN D 2 8 ? 22.726 91.916 32.876 1.00 54.03 8 GLN D N 1
ATOM 6000 C CA . GLN D 2 8 ? 22.327 90.613 32.340 1.00 53.92 8 GLN D CA 1
ATOM 6001 C C . GLN D 2 8 ? 22.013 89.633 33.468 1.00 52.76 8 GLN D C 1
ATOM 6002 O O . GLN D 2 8 ? 21.031 88.890 33.408 1.00 56.46 8 GLN D O 1
ATOM 6008 N N . VAL D 2 9 ? 22.855 89.631 34.495 1.00 44.74 9 VAL D N 1
ATOM 6009 C CA . VAL D 2 9 ? 22.642 88.771 35.650 1.00 43.40 9 VAL D CA 1
ATOM 6010 C C . VAL D 2 9 ? 22.256 89.631 36.849 1.00 42.94 9 VAL D C 1
ATOM 6011 O O . VAL D 2 9 ? 23.105 90.283 37.453 1.00 39.10 9 VAL D O 1
ATOM 6015 N N . GLU D 2 10 ? 20.970 89.620 37.188 1.00 43.48 10 GLU D N 1
ATOM 6016 C CA . GLU D 2 10 ? 20.421 90.564 38.163 1.00 51.90 10 GLU D CA 1
ATOM 6017 C C . GLU D 2 10 ? 20.974 90.443 39.576 1.00 46.25 10 GLU D C 1
ATOM 6018 O O . GLU D 2 10 ? 21.594 89.441 39.929 1.00 39.62 10 GLU D O 1
ATOM 6024 N N . ALA D 2 11 ? 20.729 91.475 40.380 1.00 37.66 11 ALA D N 1
ATOM 6025 C CA . ALA D 2 11 ? 21.154 91.493 41.774 1.00 45.25 11 ALA D CA 1
ATOM 6026 C C . ALA D 2 11 ? 20.419 90.416 42.553 1.00 44.39 11 ALA D C 1
ATOM 6027 O O . ALA D 2 11 ? 19.296 90.050 42.212 1.00 44.50 11 ALA D O 1
ATOM 6029 N N . ILE D 2 12 ? 21.052 89.916 43.607 1.00 38.74 12 ILE D N 1
ATOM 6030 C CA . ILE D 2 12 ? 20.424 88.931 44.466 1.00 39.43 12 ILE D CA 1
ATOM 6031 C C . ILE D 2 12 ? 20.130 89.552 45.825 1.00 52.01 12 ILE D C 1
ATOM 6032 O O . ILE D 2 12 ? 20.753 90.543 46.214 1.00 47.90 12 ILE D O 1
ATOM 6037 N N . LYS D 2 13 ? 19.180 88.970 46.545 1.00 45.54 13 LYS D N 1
ATOM 6038 C CA . LYS D 2 13 ? 18.807 89.493 47.850 1.00 48.07 13 LYS D CA 1
ATOM 6039 C C . LYS D 2 13 ? 19.865 89.119 48.878 1.00 44.83 13 LYS D C 1
ATOM 6040 O O . LYS D 2 13 ? 20.144 89.871 49.812 1.00 43.59 13 LYS D O 1
ATOM 6046 N N . ARG D 2 14 ? 20.471 87.955 48.692 1.00 43.51 14 ARG D N 1
ATOM 6047 C CA . ARG D 2 14 ? 21.270 87.382 49.760 1.00 43.76 14 ARG D CA 1
ATOM 6048 C C . ARG D 2 14 ? 22.116 86.197 49.325 1.00 41.06 14 ARG D C 1
ATOM 6049 O O . ARG D 2 14 ? 21.635 85.272 48.671 1.00 40.68 14 ARG D O 1
ATOM 6057 N N . GLY D 2 15 ? 23.384 86.229 49.713 1.00 40.68 15 GLY D N 1
ATOM 6058 C CA . GLY D 2 15 ? 24.288 85.135 49.429 1.00 34.58 15 GLY D CA 1
ATOM 6059 C C . GLY D 2 15 ? 25.616 85.717 49.010 1.00 37.19 15 GLY D C 1
ATOM 6060 O O . GLY D 2 15 ? 25.984 86.823 49.425 1.00 36.84 15 GLY D O 1
ATOM 6061 N N . THR D 2 16 ? 26.323 84.980 48.161 1.00 30.33 16 THR D N 1
ATOM 6062 C CA . THR D 2 16 ? 27.684 85.337 47.799 1.00 36.71 16 THR D CA 1
ATOM 6063 C C . THR D 2 16 ? 27.801 85.662 46.310 1.00 37.30 16 THR D C 1
ATOM 6064 O O . THR D 2 16 ? 27.272 84.945 45.461 1.00 37.18 16 THR D O 1
ATOM 6068 N N . VAL D 2 17 ? 28.487 86.758 46.003 1.00 32.88 17 VAL D N 1
ATOM 6069 C CA . VAL D 2 17 ? 28.832 87.082 44.621 1.00 36.58 17 VAL D CA 1
ATOM 6070 C C . VAL D 2 17 ? 30.345 87.178 44.442 1.00 35.28 17 VAL D C 1
ATOM 6071 O O . VAL D 2 17 ? 30.994 88.057 45.016 1.00 37.86 17 VAL D O 1
ATOM 6075 N N . ILE D 2 18 ? 30.892 86.274 43.635 1.00 33.88 18 ILE D N 1
ATOM 6076 C CA . ILE D 2 18 ? 32.311 86.280 43.315 1.00 32.88 18 ILE D CA 1
ATOM 6077 C C . ILE D 2 18 ? 32.537 87.032 41.998 1.00 37.66 18 ILE D C 1
ATOM 6078 O O . ILE D 2 18 ? 32.236 86.527 40.915 1.00 33.54 18 ILE D O 1
ATOM 6083 N N . ASP D 2 19 ? 33.058 88.251 42.108 1.00 37.56 19 ASP D N 1
ATOM 6084 C CA . ASP D 2 19 ? 33.219 89.151 40.976 1.00 34.46 19 ASP D CA 1
ATOM 6085 C C . ASP D 2 19 ? 34.692 89.141 40.617 1.00 40.79 19 ASP D C 1
ATOM 6086 O O . ASP D 2 19 ? 35.496 88.553 41.339 1.00 40.22 19 ASP D O 1
ATOM 6091 N N . HIS D 2 20 ? 35.049 89.780 39.507 1.00 41.15 20 HIS D N 1
ATOM 6092 C CA . HIS D 2 20 ? 36.457 89.945 39.141 1.00 44.56 20 HIS D CA 1
ATOM 6093 C C . HIS D 2 20 ? 37.203 88.618 39.016 1.00 44.41 20 HIS D C 1
ATOM 6094 O O . HIS D 2 20 ? 38.343 88.484 39.469 1.00 44.77 20 HIS D O 1
ATOM 6101 N N . ILE D 2 21 ? 36.541 87.637 38.410 1.00 42.30 21 ILE D N 1
ATOM 6102 C CA . ILE D 2 21 ? 37.162 86.354 38.088 1.00 34.78 21 ILE D CA 1
ATOM 6103 C C . ILE D 2 21 ? 37.691 86.427 36.665 1.00 32.75 21 ILE D C 1
ATOM 6104 O O . ILE D 2 21 ? 36.958 86.843 35.766 1.00 40.06 21 ILE D O 1
ATOM 6109 N N . PRO D 2 22 ? 38.960 86.030 36.454 1.00 44.95 22 PRO D N 1
ATOM 6110 C CA . PRO D 2 22 ? 39.579 86.008 35.122 1.00 47.41 22 PRO D CA 1
ATOM 6111 C C . PRO D 2 22 ? 38.735 85.230 34.124 1.00 43.95 22 PRO D C 1
ATOM 6112 O O . PRO D 2 22 ? 38.112 84.245 34.514 1.00 38.58 22 PRO D O 1
ATOM 6116 N N . ALA D 2 23 ? 38.704 85.668 32.867 1.00 42.27 23 ALA D N 1
ATOM 6117 C CA . ALA D 2 23 ? 38.059 84.893 31.812 1.00 42.86 23 ALA D CA 1
ATOM 6118 C C . ALA D 2 23 ? 38.657 83.491 31.792 1.00 43.71 23 ALA D C 1
ATOM 6119 O O . ALA D 2 23 ? 39.836 83.321 32.093 1.00 43.11 23 ALA D O 1
ATOM 6121 N N . GLN D 2 24 ? 37.837 82.495 31.460 1.00 39.09 24 GLN D N 1
ATOM 6122 C CA . GLN D 2 24 ? 38.245 81.082 31.446 1.00 43.26 24 GLN D CA 1
ATOM 6123 C C . GLN D 2 24 ? 38.630 80.509 32.815 1.00 43.86 24 GLN D C 1
ATOM 6124 O O . GLN D 2 24 ? 39.326 79.498 32.902 1.00 38.34 24 GLN D O 1
ATOM 6130 N N . ILE D 2 25 ? 38.160 81.142 33.884 1.00 42.92 25 ILE D N 1
ATOM 6131 C CA . ILE D 2 25 ? 38.452 80.667 35.238 1.00 36.78 25 ILE D CA 1
ATOM 6132 C C . ILE D 2 25 ? 37.171 80.383 36.030 1.00 37.89 25 ILE D C 1
ATOM 6133 O O . ILE D 2 25 ? 37.155 79.532 36.921 1.00 38.63 25 ILE D O 1
ATOM 6138 N N . GLY D 2 26 ? 36.093 81.086 35.697 1.00 36.47 26 GLY D N 1
ATOM 6139 C CA . GLY D 2 26 ? 34.818 80.856 36.361 1.00 35.11 26 GLY D CA 1
ATOM 6140 C C . GLY D 2 26 ? 34.384 79.398 36.302 1.00 30.46 26 GLY D C 1
ATOM 6141 O O . GLY D 2 26 ? 34.050 78.795 37.324 1.00 35.23 26 GLY D O 1
ATOM 6142 N N . PHE D 2 27 ? 34.383 78.816 35.107 1.00 33.75 27 PHE D N 1
ATOM 6143 C CA . PHE D 2 27 ? 34.004 77.404 34.969 1.00 30.37 27 PHE D CA 1
ATOM 6144 C C . PHE D 2 27 ? 34.928 76.514 35.788 1.00 36.38 27 PHE D C 1
ATOM 6145 O O . PHE D 2 27 ? 34.490 75.529 36.385 1.00 35.38 27 PHE D O 1
ATOM 6153 N N . LYS D 2 28 ? 36.207 76.870 35.816 1.00 36.07 28 LYS D N 1
ATOM 6154 C CA . LYS D 2 28 ? 37.188 76.121 36.580 1.00 36.29 28 LYS D CA 1
ATOM 6155 C C . LYS D 2 28 ? 36.794 76.114 38.052 1.00 33.49 28 LYS D C 1
ATOM 6156 O O . LYS D 2 28 ? 36.792 75.061 38.692 1.00 33.85 28 LYS D O 1
ATOM 6162 N N . LEU D 2 29 ? 36.434 77.284 38.576 1.00 29.02 29 LEU D N 1
ATOM 6163 C CA . LEU D 2 29 ? 36.017 77.401 39.974 1.00 35.60 29 LEU D CA 1
ATOM 6164 C C . LEU D 2 29 ? 34.787 76.565 40.299 1.00 28.91 29 LEU D C 1
ATOM 6165 O O . LEU D 2 29 ? 34.773 75.859 41.297 1.00 31.98 29 LEU D O 1
ATOM 6170 N N . LEU D 2 30 ? 33.750 76.685 39.473 1.00 31.03 30 LEU D N 1
ATOM 6171 C CA . LEU D 2 30 ? 32.534 75.890 39.619 1.00 25.13 30 LEU D CA 1
ATOM 6172 C C . LEU D 2 30 ? 32.879 74.395 39.721 1.00 38.14 30 LEU D C 1
ATOM 6173 O O . LEU D 2 30 ? 32.344 73.684 40.573 1.00 32.82 30 LEU D O 1
ATOM 6178 N N . SER D 2 31 ? 33.789 73.936 38.862 1.00 30.51 31 SER D N 1
ATOM 6179 C CA . SER D 2 31 ? 34.195 72.526 38.832 1.00 36.40 31 SER D CA 1
ATOM 6180 C C . SER D 2 31 ? 35.054 72.106 40.028 1.00 40.33 31 SER D C 1
ATOM 6181 O O . SER D 2 31 ? 34.683 71.204 40.778 1.00 34.13 31 SER D O 1
ATOM 6184 N N . LEU D 2 32 ? 36.211 72.750 40.185 1.00 42.51 32 LEU D N 1
ATOM 6185 C CA . LEU D 2 32 ? 37.173 72.368 41.218 1.00 41.42 32 LEU D CA 1
ATOM 6186 C C . LEU D 2 32 ? 36.566 72.419 42.612 1.00 44.29 32 LEU D C 1
ATOM 6187 O O . LEU D 2 32 ? 36.831 71.558 43.445 1.00 42.06 32 LEU D O 1
ATOM 6192 N N . PHE D 2 33 ? 35.730 73.417 42.862 1.00 31.54 33 PHE D N 1
ATOM 6193 C CA . PHE D 2 33 ? 35.212 73.610 44.205 1.00 34.40 33 PHE D CA 1
ATOM 6194 C C . PHE D 2 33 ? 33.774 73.122 44.368 1.00 36.54 33 PHE D C 1
ATOM 6195 O O . PHE D 2 33 ? 33.125 73.422 45.374 1.00 40.17 33 PHE D O 1
ATOM 6203 N N . LYS D 2 34 ? 33.297 72.361 43.378 1.00 27.14 34 LYS D N 1
ATOM 6204 C CA . LYS D 2 34 ? 31.977 71.722 43.434 1.00 29.80 34 LYS D CA 1
ATOM 6205 C C . LYS D 2 34 ? 30.870 72.708 43.763 1.00 33.15 34 LYS D C 1
ATOM 6206 O O . LYS D 2 34 ? 29.942 72.404 44.520 1.00 31.25 34 LYS D O 1
ATOM 6212 N N . LEU D 2 35 ? 30.967 73.896 43.181 1.00 28.47 35 LEU D N 1
ATOM 6213 C CA . LEU D 2 35 ? 30.077 74.979 43.564 1.00 36.01 35 LEU D CA 1
ATOM 6214 C C . LEU D 2 35 ? 28.609 74.728 43.182 1.00 34.58 35 LEU D C 1
ATOM 6215 O O . LEU D 2 35 ? 27.704 75.206 43.860 1.00 38.98 35 LEU D O 1
ATOM 6220 N N . THR D 2 36 ? 28.369 73.967 42.115 1.00 28.81 36 THR D N 1
ATOM 6221 C CA . THR D 2 36 ? 26.992 73.713 41.659 1.00 33.38 36 THR D CA 1
ATOM 6222 C C . THR D 2 36 ? 26.300 72.536 42.371 1.00 37.73 36 THR D C 1
ATOM 6223 O O . THR D 2 36 ? 25.133 72.246 42.108 1.00 35.39 36 THR D O 1
ATOM 6227 N N . GLU D 2 37 ? 27.009 71.856 43.264 1.00 35.17 37 GLU D N 1
ATOM 6228 C CA . GLU D 2 37 ? 26.400 70.752 44.002 1.00 38.57 37 GLU D CA 1
ATOM 6229 C C . GLU D 2 37 ? 25.540 71.252 45.157 1.00 41.51 37 GLU D C 1
ATOM 6230 O O . GLU D 2 37 ? 25.827 70.981 46.323 1.00 47.12 37 GLU D O 1
ATOM 6236 N N . THR D 2 38 ? 24.483 71.985 44.815 1.00 38.31 38 THR D N 1
ATOM 6237 C CA . THR D 2 38 ? 23.554 72.545 45.793 1.00 41.75 38 THR D CA 1
ATOM 6238 C C . THR D 2 38 ? 22.177 72.692 45.165 1.00 42.72 38 THR D C 1
ATOM 6239 O O . THR D 2 38 ? 22.030 72.597 43.947 1.00 41.18 38 THR D O 1
ATOM 6243 N N . ASP D 2 39 ? 21.169 72.936 45.993 1.00 34.97 39 ASP D N 1
ATOM 6244 C CA . ASP D 2 39 ? 19.846 73.238 45.466 1.00 36.08 39 ASP D CA 1
ATOM 6245 C C . ASP D 2 39 ? 19.584 74.741 45.467 1.00 30.74 39 ASP D C 1
ATOM 6246 O O . ASP D 2 39 ? 18.551 75.205 44.993 1.00 31.83 39 ASP D O 1
ATOM 6251 N N . GLN D 2 40 ? 20.528 75.504 46.004 1.00 44.77 40 GLN D N 1
ATOM 6252 C CA . GLN D 2 40 ? 20.380 76.952 46.016 1.00 41.29 40 GLN D CA 1
ATOM 6253 C C . GLN D 2 40 ? 20.471 77.511 44.598 1.00 42.97 40 GLN D C 1
ATOM 6254 O O . GLN D 2 40 ? 21.151 76.944 43.733 1.00 33.19 40 GLN D O 1
ATOM 6260 N N . ARG D 2 41 ? 19.765 78.609 44.355 1.00 37.43 41 ARG D N 1
ATOM 6261 C CA . ARG D 2 41 ? 19.821 79.258 43.051 1.00 41.69 41 ARG D CA 1
ATOM 6262 C C . ARG D 2 41 ? 21.209 79.848 42.760 1.00 45.72 41 ARG D C 1
ATOM 6263 O O . ARG D 2 41 ? 21.797 80.550 43.588 1.00 37.40 41 ARG D O 1
ATOM 6271 N N . ILE D 2 42 ? 21.733 79.540 41.578 1.00 33.87 42 ILE D N 1
ATOM 6272 C CA . ILE D 2 42 ? 23.031 80.047 41.153 1.00 34.41 42 ILE D CA 1
ATOM 6273 C C . ILE D 2 42 ? 22.892 80.732 39.804 1.00 37.19 42 ILE D C 1
ATOM 6274 O O . ILE D 2 42 ? 22.238 80.209 38.905 1.00 36.68 42 ILE D O 1
ATOM 6279 N N . THR D 2 43 ? 23.481 81.916 39.672 1.00 27.56 43 THR D N 1
ATOM 6280 C CA . THR D 2 43 ? 23.506 82.612 38.395 1.00 38.27 43 THR D CA 1
ATOM 6281 C C . THR D 2 43 ? 24.941 82.981 38.051 1.00 39.61 43 THR D C 1
ATOM 6282 O O . THR D 2 43 ? 25.693 83.442 38.911 1.00 34.36 43 THR D O 1
ATOM 6286 N N . ILE D 2 44 ? 25.310 82.747 36.793 1.00 32.60 44 ILE D N 1
ATOM 6287 C CA . ILE D 2 44 ? 26.690 82.865 36.342 1.00 30.63 44 ILE D CA 1
ATOM 6288 C C . ILE D 2 44 ? 26.752 83.726 35.082 1.00 33.84 44 ILE D C 1
ATOM 6289 O O . ILE D 2 44 ? 25.879 83.634 34.222 1.00 33.31 44 ILE D O 1
ATOM 6294 N N . GLY D 2 45 ? 27.773 84.571 34.979 1.00 33.55 45 GLY D N 1
ATOM 6295 C CA . GLY D 2 45 ? 28.064 85.262 33.737 1.00 38.22 45 GLY D CA 1
ATOM 6296 C C . GLY D 2 45 ? 29.507 84.975 33.366 1.00 42.88 45 GLY D C 1
ATOM 6297 O O . GLY D 2 45 ? 30.405 85.108 34.204 1.00 36.53 45 GLY D O 1
ATOM 6298 N N . LEU D 2 46 ? 29.736 84.564 32.122 1.00 36.62 46 LEU D N 1
ATOM 6299 C CA . LEU D 2 46 ? 31.093 84.277 31.667 1.00 35.62 46 LEU D CA 1
ATOM 6300 C C . LEU D 2 46 ? 31.406 85.179 30.495 1.00 39.72 46 LEU D C 1
ATOM 6301 O O . LEU D 2 46 ? 30.538 85.415 29.655 1.00 42.37 46 LEU D O 1
ATOM 6306 N N . ASN D 2 47 ? 32.643 85.675 30.442 1.00 45.46 47 ASN D N 1
ATOM 6307 C CA . ASN D 2 47 ? 33.068 86.609 29.407 1.00 42.71 47 ASN D CA 1
ATOM 6308 C C . ASN D 2 47 ? 32.283 87.921 29.461 1.00 46.20 47 ASN D C 1
ATOM 6309 O O . ASN D 2 47 ? 31.883 88.459 28.432 1.00 46.78 47 ASN D O 1
ATOM 6314 N N . LEU D 2 48 ? 32.068 88.428 30.671 1.00 40.50 48 LEU D N 1
ATOM 6315 C CA . LEU D 2 48 ? 31.416 89.722 30.850 1.00 45.81 48 LEU D CA 1
ATOM 6316 C C . LEU D 2 48 ? 32.449 90.839 30.715 1.00 43.89 48 LEU D C 1
ATOM 6317 O O . LEU D 2 48 ? 33.626 90.642 31.011 1.00 48.11 48 LEU D O 1
ATOM 6322 N N . PRO D 2 49 ? 32.020 92.013 30.240 1.00 48.41 49 PRO D N 1
ATOM 6323 C CA . PRO D 2 49 ? 32.977 93.123 30.217 1.00 51.78 49 PRO D CA 1
ATOM 6324 C C . PRO D 2 49 ? 33.266 93.618 31.630 1.00 54.69 49 PRO D C 1
ATOM 6325 O O . PRO D 2 49 ? 32.464 93.400 32.537 1.00 51.07 49 PRO D O 1
ATOM 6329 N N . SER D 2 50 ? 34.417 94.254 31.809 1.00 58.36 50 SER D N 1
ATOM 6330 C CA . SER D 2 50 ? 34.788 94.860 33.081 1.00 61.03 50 SER D CA 1
ATOM 6331 C C . SER D 2 50 ? 35.656 96.067 32.774 1.00 61.77 50 SER D C 1
ATOM 6332 O O . SER D 2 50 ? 36.433 96.045 31.822 1.00 55.26 50 SER D O 1
ATOM 6335 N N . GLY D 2 51 ? 35.518 97.128 33.560 1.00 72.73 51 GLY D N 1
ATOM 6336 C CA . GLY D 2 51 ? 36.404 98.266 33.415 1.00 73.03 51 GLY D CA 1
ATOM 6337 C C . GLY D 2 51 ? 37.790 97.902 33.911 1.00 78.79 51 GLY D C 1
ATOM 6338 O O . GLY D 2 51 ? 38.783 98.076 33.205 1.00 83.01 51 GLY D O 1
ATOM 6339 N N . GLU D 2 52 ? 37.849 97.364 35.125 1.00 83.84 52 GLU D N 1
ATOM 6340 C CA . GLU D 2 52 ? 39.122 97.069 35.774 1.00 91.23 52 GLU D CA 1
ATOM 6341 C C . GLU D 2 52 ? 39.880 95.867 35.193 1.00 92.91 52 GLU D C 1
ATOM 6342 O O . GLU D 2 52 ? 41.066 95.694 35.476 1.00 94.73 52 GLU D O 1
ATOM 6348 N N . MET D 2 53 ? 39.216 95.037 34.390 1.00 90.11 53 MET D N 1
ATOM 6349 C CA . MET D 2 53 ? 39.906 93.894 33.781 1.00 89.79 53 MET D CA 1
ATOM 6350 C C . MET D 2 53 ? 39.497 93.541 32.345 1.00 87.64 53 MET D C 1
ATOM 6351 O O . MET D 2 53 ? 39.966 92.544 31.797 1.00 93.47 53 MET D O 1
ATOM 6356 N N . GLY D 2 54 ? 38.632 94.350 31.739 1.00 75.77 54 GLY D N 1
ATOM 6357 C CA . GLY D 2 54 ? 38.303 94.179 30.332 1.00 68.89 54 GLY D CA 1
ATOM 6358 C C . GLY D 2 54 ? 37.327 93.061 30.008 1.00 58.74 54 GLY D C 1
ATOM 6359 O O . GLY D 2 54 ? 36.411 93.240 29.199 1.00 47.36 54 GLY D O 1
ATOM 6360 N N . ARG D 2 55 ? 37.533 91.901 30.628 1.00 58.58 55 ARG D N 1
ATOM 6361 C CA . ARG D 2 55 ? 36.702 90.728 30.383 1.00 63.83 55 ARG D CA 1
ATOM 6362 C C . ARG D 2 55 ? 36.769 89.806 31.602 1.00 58.98 55 ARG D C 1
ATOM 6363 O O . ARG D 2 55 ? 37.861 89.426 32.032 1.00 66.90 55 ARG D O 1
ATOM 6371 N N . LYS D 2 56 ? 35.613 89.450 32.164 1.00 41.66 56 LYS D N 1
ATOM 6372 C CA . LYS D 2 56 ? 35.588 88.716 33.432 1.00 42.95 56 LYS D CA 1
ATOM 6373 C C . LYS D 2 56 ? 34.516 87.645 33.503 1.00 39.31 56 LYS D C 1
ATOM 6374 O O . LYS D 2 56 ? 33.589 87.621 32.690 1.00 45.21 56 LYS D O 1
ATOM 6380 N N . ASP D 2 57 ? 34.652 86.772 34.500 1.00 38.95 57 ASP D N 1
ATOM 6381 C CA . ASP D 2 57 ? 33.608 85.825 34.863 1.00 39.33 57 ASP D CA 1
ATOM 6382 C C . ASP D 2 57 ? 32.974 86.261 36.190 1.00 41.41 57 ASP D C 1
ATOM 6383 O O . ASP D 2 57 ? 33.542 87.071 36.926 1.00 37.98 57 ASP D O 1
ATOM 6388 N N . LEU D 2 58 ? 31.798 85.725 36.494 1.00 37.66 58 LEU D N 1
ATOM 6389 C CA . LEU D 2 58 ? 31.042 86.169 37.660 1.00 34.37 58 LEU D CA 1
ATOM 6390 C C . LEU D 2 58 ? 30.110 85.066 38.119 1.00 34.50 58 LEU D C 1
ATOM 6391 O O . LEU D 2 58 ? 29.396 84.469 37.306 1.00 34.58 58 LEU D O 1
ATOM 6396 N N . ILE D 2 59 ? 30.108 84.810 39.422 1.00 32.59 59 ILE D N 1
ATOM 6397 C CA . ILE D 2 59 ? 29.339 83.715 39.993 1.00 29.69 59 ILE D CA 1
ATOM 6398 C C . ILE D 2 59 ? 28.534 84.218 41.176 1.00 29.92 59 ILE D C 1
ATOM 6399 O O . ILE D 2 59 ? 29.084 84.813 42.108 1.00 32.75 59 ILE D O 1
ATOM 6404 N N . LYS D 2 60 ? 27.228 83.999 41.129 1.00 32.46 60 LYS D N 1
ATOM 6405 C CA . LYS D 2 60 ? 26.369 84.340 42.254 1.00 30.23 60 LYS D CA 1
ATOM 6406 C C . LYS D 2 60 ? 25.778 83.059 42.833 1.00 33.30 60 LYS D C 1
ATOM 6407 O O . LYS D 2 60 ? 25.228 82.246 42.088 1.00 38.61 60 LYS D O 1
ATOM 6413 N N . ILE D 2 61 ? 25.906 82.878 44.151 1.00 36.47 61 ILE D N 1
ATOM 6414 C CA . ILE D 2 61 ? 25.317 81.730 44.851 1.00 35.81 61 ILE D CA 1
ATOM 6415 C C . ILE D 2 61 ? 24.426 82.185 46.027 1.00 36.95 61 ILE D C 1
ATOM 6416 O O . ILE D 2 61 ? 24.926 82.677 47.043 1.00 36.72 61 ILE D O 1
ATOM 6421 N N . GLU D 2 62 ? 23.111 82.005 45.897 1.00 36.58 62 GLU D N 1
ATOM 6422 C CA . GLU D 2 62 ? 22.176 82.510 46.901 1.00 35.75 62 GLU D CA 1
ATOM 6423 C C . GLU D 2 62 ? 22.135 81.691 48.180 1.00 36.42 62 GLU D C 1
ATOM 6424 O O . GLU D 2 62 ? 22.347 80.475 48.167 1.00 36.37 62 GLU D O 1
ATOM 6430 N N . ASN D 2 63 ? 21.871 82.389 49.285 1.00 47.30 63 ASN D N 1
ATOM 6431 C CA . ASN D 2 63 ? 21.778 81.791 50.614 1.00 40.45 63 ASN D CA 1
ATOM 6432 C C . ASN D 2 63 ? 22.992 80.946 50.995 1.00 44.17 63 ASN D C 1
ATOM 6433 O O . ASN D 2 63 ? 22.881 80.001 51.778 1.00 46.39 63 ASN D O 1
ATOM 6438 N N . THR D 2 64 ? 24.148 81.309 50.442 1.00 34.16 64 THR D N 1
ATOM 6439 C CA . THR D 2 64 ? 25.391 80.569 50.652 1.00 29.94 64 THR D CA 1
ATOM 6440 C C . THR D 2 64 ? 26.509 81.546 50.937 1.00 35.84 64 THR D C 1
ATOM 6441 O O . THR D 2 64 ? 26.619 82.575 50.276 1.00 40.60 64 THR D O 1
ATOM 6445 N N . PHE D 2 65 ? 27.345 81.221 51.914 1.00 36.98 65 PHE D N 1
ATOM 6446 C CA . PHE D 2 65 ? 28.474 82.074 52.255 1.00 40.72 65 PHE D CA 1
ATOM 6447 C C . PHE D 2 65 ? 29.756 81.258 52.380 1.00 40.06 65 PHE D C 1
ATOM 6448 O O . PHE D 2 65 ? 29.717 80.064 52.676 1.00 39.91 65 PHE D O 1
ATOM 6456 N N . LEU D 2 66 ? 30.885 81.908 52.124 1.00 43.12 66 LEU D N 1
ATOM 6457 C CA . LEU D 2 66 ? 32.178 81.237 52.145 1.00 47.74 66 LEU D CA 1
ATOM 6458 C C . LEU D 2 66 ? 32.998 81.761 53.311 1.00 44.50 66 LEU D C 1
ATOM 6459 O O . LEU D 2 66 ? 33.001 82.961 53.583 1.00 42.22 66 LEU D O 1
ATOM 6464 N N . SER D 2 67 ? 33.697 80.859 53.993 1.00 51.70 67 SER D N 1
ATOM 6465 C CA . SER D 2 67 ? 34.631 81.254 55.038 1.00 54.70 67 SER D CA 1
ATOM 6466 C C . SER D 2 67 ? 35.810 82.001 54.421 1.00 54.34 67 SER D C 1
ATOM 6467 O O . SER D 2 67 ? 35.923 82.113 53.198 1.00 46.43 67 SER D O 1
ATOM 6470 N N . GLU D 2 68 ? 36.697 82.496 55.276 1.00 58.35 68 GLU D N 1
ATOM 6471 C CA . GLU D 2 68 ? 37.885 83.222 54.836 1.00 59.76 68 GLU D CA 1
ATOM 6472 C C . GLU D 2 68 ? 38.873 82.337 54.060 1.00 45.14 68 GLU D C 1
ATOM 6473 O O . GLU D 2 68 ? 39.516 82.791 53.113 1.00 50.11 68 GLU D O 1
ATOM 6479 N N . ASP D 2 69 ? 39.009 81.078 54.451 1.00 54.68 69 ASP D N 1
ATOM 6480 C CA . ASP D 2 69 ? 39.946 80.215 53.739 1.00 56.09 69 ASP D CA 1
ATOM 6481 C C . ASP D 2 69 ? 39.328 79.676 52.467 1.00 49.50 69 ASP D C 1
ATOM 6482 O O . ASP D 2 69 ? 40.050 79.324 51.534 1.00 48.45 69 ASP D O 1
ATOM 6487 N N . GLN D 2 70 ? 37.998 79.591 52.434 1.00 54.67 70 GLN D N 1
ATOM 6488 C CA . GLN D 2 70 ? 37.303 79.203 51.211 1.00 47.70 70 GLN D CA 1
ATOM 6489 C C . GLN D 2 70 ? 37.567 80.270 50.157 1.00 44.15 70 GLN D C 1
ATOM 6490 O O . GLN D 2 70 ? 37.784 79.962 48.987 1.00 42.46 70 GLN D O 1
ATOM 6496 N N . VAL D 2 71 ? 37.555 81.529 50.587 1.00 47.66 71 VAL D N 1
ATOM 6497 C CA . VAL D 2 71 ? 37.918 82.644 49.719 1.00 41.71 71 VAL D CA 1
ATOM 6498 C C . VAL D 2 71 ? 39.412 82.567 49.388 1.00 33.25 71 VAL D C 1
ATOM 6499 O O . VAL D 2 71 ? 39.825 82.813 48.256 1.00 43.66 71 VAL D O 1
ATOM 6503 N N . ASP D 2 72 ? 40.222 82.217 50.377 1.00 41.71 72 ASP D N 1
ATOM 6504 C CA . ASP D 2 72 ? 41.660 82.108 50.146 1.00 46.73 72 ASP D CA 1
ATOM 6505 C C . ASP D 2 72 ? 41.999 80.970 49.185 1.00 37.38 72 ASP D C 1
ATOM 6506 O O . ASP D 2 72 ? 42.962 81.058 48.436 1.00 44.23 72 ASP D O 1
ATOM 6511 N N . GLN D 2 73 ? 41.192 79.917 49.187 1.00 31.15 73 GLN D N 1
ATOM 6512 C CA . GLN D 2 73 ? 41.424 78.808 48.262 1.00 30.16 73 GLN D CA 1
ATOM 6513 C C . GLN D 2 73 ? 41.183 79.220 46.818 1.00 34.10 73 GLN D C 1
ATOM 6514 O O . GLN D 2 73 ? 41.501 78.477 45.902 1.00 35.95 73 GLN D O 1
ATOM 6520 N N . LEU D 2 74 ? 40.633 80.420 46.620 1.00 38.33 74 LEU D N 1
ATOM 6521 C CA . LEU D 2 74 ? 40.482 80.979 45.283 1.00 40.14 74 LEU D CA 1
ATOM 6522 C C . LEU D 2 74 ? 41.748 81.695 44.819 1.00 39.75 74 LEU D C 1
ATOM 6523 O O . LEU D 2 74 ? 41.925 81.926 43.625 1.00 39.07 74 LEU D O 1
ATOM 6528 N N . ALA D 2 75 ? 42.620 82.041 45.764 1.00 41.32 75 ALA D N 1
ATOM 6529 C CA . ALA D 2 75 ? 43.788 82.880 45.486 1.00 40.31 75 ALA D CA 1
ATOM 6530 C C . ALA D 2 75 ? 44.581 82.419 44.272 1.00 41.69 75 ALA D C 1
ATOM 6531 O O . ALA D 2 75 ? 44.982 83.225 43.432 1.00 41.69 75 ALA D O 1
ATOM 6533 N N . LEU D 2 76 ? 44.794 81.112 44.185 1.00 44.91 76 LEU D N 1
ATOM 6534 C CA . LEU D 2 76 ? 45.643 80.535 43.147 1.00 40.74 76 LEU D CA 1
ATOM 6535 C C . LEU D 2 76 ? 45.056 80.675 41.740 1.00 48.07 76 LEU D C 1
ATOM 6536 O O . LEU D 2 76 ? 45.803 80.715 40.755 1.00 49.69 76 LEU D O 1
ATOM 6541 N N . TYR D 2 77 ? 43.727 80.736 41.646 1.00 42.36 77 TYR D N 1
ATOM 6542 C CA . TYR D 2 77 ? 43.049 80.843 40.350 1.00 40.08 77 TYR D CA 1
ATOM 6543 C C . TYR D 2 77 ? 42.481 82.226 40.076 1.00 39.34 77 TYR D C 1
ATOM 6544 O O . TYR D 2 77 ? 42.372 82.628 38.922 1.00 37.69 77 TYR D O 1
ATOM 6553 N N . ALA D 2 78 ? 42.090 82.936 41.130 1.00 32.90 78 ALA D N 1
ATOM 6554 C CA . ALA D 2 78 ? 41.494 84.270 40.966 1.00 44.32 78 ALA D CA 1
ATOM 6555 C C . ALA D 2 78 ? 41.964 85.224 42.053 1.00 42.68 78 ALA D C 1
ATOM 6556 O O . ALA D 2 78 ? 41.205 85.557 42.956 1.00 42.40 78 ALA D O 1
ATOM 6558 N N . PRO D 2 79 ? 43.225 85.671 41.954 1.00 48.48 79 PRO D N 1
ATOM 6559 C CA . PRO D 2 79 ? 43.909 86.457 42.990 1.00 45.39 79 PRO D CA 1
ATOM 6560 C C . PRO D 2 79 ? 43.340 87.867 43.157 1.00 51.86 79 PRO D C 1
ATOM 6561 O O . PRO D 2 79 ? 43.485 88.453 44.234 1.00 51.25 79 PRO D O 1
ATOM 6565 N N . GLN D 2 80 ? 42.712 88.400 42.110 1.00 52.39 80 GLN D N 1
ATOM 6566 C CA . GLN D 2 80 ? 42.074 89.714 42.189 1.00 63.52 80 GLN D CA 1
ATOM 6567 C C . GLN D 2 80 ? 40.551 89.604 42.173 1.00 59.15 80 GLN D C 1
ATOM 6568 O O . GLN D 2 80 ? 39.853 90.541 41.781 1.00 48.89 80 GLN D O 1
ATOM 6574 N N . ALA D 2 81 ? 40.033 88.457 42.598 1.00 52.10 81 ALA D N 1
ATOM 6575 C CA . ALA D 2 81 ? 38.591 88.307 42.735 1.00 45.94 81 ALA D CA 1
ATOM 6576 C C . ALA D 2 81 ? 38.116 89.128 43.922 1.00 43.66 81 ALA D C 1
ATOM 6577 O O . ALA D 2 81 ? 38.876 89.403 44.850 1.00 47.67 81 ALA D O 1
ATOM 6579 N N . THR D 2 82 ? 36.852 89.521 43.881 1.00 40.05 82 THR D N 1
ATOM 6580 C CA . THR D 2 82 ? 36.215 90.184 45.003 1.00 41.36 82 THR D CA 1
ATOM 6581 C C . THR D 2 82 ? 35.076 89.284 45.432 1.00 43.79 82 THR D C 1
ATOM 6582 O O . THR D 2 82 ? 34.210 88.946 44.623 1.00 43.25 82 THR D O 1
ATOM 6586 N N . VAL D 2 83 ? 35.082 88.869 46.691 1.00 40.72 83 VAL D N 1
ATOM 6587 C CA . VAL D 2 83 ? 33.985 88.062 47.192 1.00 43.93 83 VAL D CA 1
ATOM 6588 C C . VAL D 2 83 ? 33.064 88.983 47.970 1.00 39.44 83 VAL D C 1
ATOM 6589 O O . VAL D 2 83 ? 33.468 89.576 48.971 1.00 41.05 83 VAL D O 1
ATOM 6593 N N . ASN D 2 84 ? 31.841 89.131 47.473 1.00 39.09 84 ASN D N 1
ATOM 6594 C CA . ASN D 2 84 ? 30.864 90.002 48.107 1.00 37.67 84 ASN D CA 1
ATOM 6595 C C . ASN D 2 84 ? 29.837 89.208 48.891 1.00 43.01 84 ASN D C 1
ATOM 6596 O O . ASN D 2 84 ? 29.184 88.317 48.348 1.00 45.12 84 ASN D O 1
ATOM 6601 N N . ARG D 2 85 ? 29.708 89.530 50.173 1.00 32.86 85 ARG D N 1
ATOM 6602 C CA . ARG D 2 85 ? 28.604 89.029 50.975 1.00 41.32 85 ARG D CA 1
ATOM 6603 C C . ARG D 2 85 ? 27.437 89.979 50.809 1.00 44.56 85 ARG D C 1
ATOM 6604 O O . ARG D 2 85 ? 27.612 91.199 50.831 1.00 43.87 85 ARG D O 1
ATOM 6612 N N . ILE D 2 86 ? 26.249 89.411 50.640 1.00 36.99 86 ILE D N 1
ATOM 6613 C CA . ILE D 2 86 ? 25.059 90.187 50.370 1.00 41.74 86 ILE D CA 1
ATOM 6614 C C . ILE D 2 86 ? 23.905 89.729 51.249 1.00 46.05 86 ILE D C 1
ATOM 6615 O O . ILE D 2 86 ? 23.643 88.537 51.374 1.00 39.71 86 ILE D O 1
ATOM 6620 N N . ASP D 2 87 ? 23.244 90.682 51.895 1.00 46.72 87 ASP D N 1
ATOM 6621 C CA . ASP D 2 87 ? 21.975 90.400 52.548 1.00 56.27 87 ASP D CA 1
ATOM 6622 C C . ASP D 2 87 ? 21.087 91.610 52.363 1.00 46.20 87 ASP D C 1
ATOM 6623 O O . ASP D 2 87 ? 21.584 92.735 52.268 1.00 48.43 87 ASP D O 1
ATOM 6628 N N . ASN D 2 88 ? 19.782 91.372 52.286 1.00 47.71 88 ASN D N 1
ATOM 6629 C CA . ASN D 2 88 ? 18.810 92.432 52.032 1.00 61.80 88 ASN D CA 1
ATOM 6630 C C . ASN D 2 88 ? 19.228 93.384 50.909 1.00 59.98 88 ASN D C 1
ATOM 6631 O O . ASN D 2 88 ? 19.075 94.607 51.020 1.00 52.81 88 ASN D O 1
ATOM 6636 N N . TYR D 2 89 ? 19.789 92.790 49.854 1.00 50.08 89 TYR D N 1
ATOM 6637 C CA . TYR D 2 89 ? 20.176 93.477 48.622 1.00 46.80 89 TYR D CA 1
ATOM 6638 C C . TYR D 2 89 ? 21.420 94.333 48.703 1.00 46.61 89 TYR D C 1
ATOM 6639 O O . TYR D 2 89 ? 21.834 94.917 47.700 1.00 54.08 89 TYR D O 1
ATOM 6648 N N . GLU D 2 90 ? 22.021 94.415 49.881 1.00 45.96 90 GLU D N 1
ATOM 6649 C CA . GLU D 2 90 ? 23.191 95.265 50.034 1.00 55.01 90 GLU D CA 1
ATOM 6650 C C . GLU D 2 90 ? 24.450 94.458 50.301 1.00 50.03 90 GLU D C 1
ATOM 6651 O O . GLU D 2 90 ? 24.448 93.523 51.104 1.00 65.85 90 GLU D O 1
ATOM 6657 N N . VAL D 2 91 ? 25.516 94.812 49.589 1.00 41.46 91 VAL D N 1
ATOM 6658 C CA . VAL D 2 91 ? 26.846 94.295 49.875 1.00 48.79 91 VAL D CA 1
ATOM 6659 C C . VAL D 2 91 ? 27.191 94.651 51.318 1.00 55.41 91 VAL D C 1
ATOM 6660 O O . VAL D 2 91 ? 27.486 95.812 51.619 1.00 48.68 91 VAL D O 1
ATOM 6664 N N . VAL D 2 92 ? 27.126 93.663 52.208 1.00 49.22 92 VAL D N 1
ATOM 6665 C CA . VAL D 2 92 ? 27.414 93.883 53.628 1.00 48.14 92 VAL D CA 1
ATOM 6666 C C . VAL D 2 92 ? 28.850 93.521 53.967 1.00 44.66 92 VAL D C 1
ATOM 6667 O O . VAL D 2 92 ? 29.312 93.746 55.085 1.00 46.32 92 VAL D O 1
ATOM 6671 N N . GLY D 2 93 ? 29.556 92.960 52.990 1.00 41.60 93 GLY D N 1
ATOM 6672 C CA . GLY D 2 93 ? 30.968 92.658 53.145 1.00 43.90 93 GLY D CA 1
ATOM 6673 C C . GLY D 2 93 ? 31.678 92.390 51.824 1.00 51.75 93 GLY D C 1
ATOM 6674 O O . GLY D 2 93 ? 31.139 91.721 50.941 1.00 43.77 93 GLY D O 1
ATOM 6675 N N . LYS D 2 94 ? 32.883 92.934 51.686 1.00 51.18 94 LYS D N 1
ATOM 6676 C CA . LYS D 2 94 ? 33.760 92.621 50.564 1.00 46.84 94 LYS D CA 1
ATOM 6677 C C . LYS D 2 94 ? 35.040 92.022 51.120 1.00 47.72 94 LYS D C 1
ATOM 6678 O O . LYS D 2 94 ? 35.565 92.497 52.123 1.00 50.23 94 LYS D O 1
ATOM 6684 N N . SER D 2 95 ? 35.543 90.976 50.477 1.00 39.61 95 SER D N 1
ATOM 6685 C CA . SER D 2 95 ? 36.855 90.443 50.837 1.00 52.85 95 SER D CA 1
ATOM 6686 C C . SER D 2 95 ? 37.612 89.990 49.593 1.00 51.66 95 SER D C 1
ATOM 6687 O O . SER D 2 95 ? 37.026 89.812 48.523 1.00 44.25 95 SER D O 1
ATOM 6690 N N . ARG D 2 96 ? 38.919 89.820 49.741 1.00 53.24 96 ARG D N 1
ATOM 6691 C CA . ARG D 2 96 ? 39.781 89.468 48.621 1.00 51.88 96 ARG D CA 1
ATOM 6692 C C . ARG D 2 96 ? 40.614 88.241 48.973 1.00 43.86 96 ARG D C 1
ATOM 6693 O O . ARG D 2 96 ? 41.098 88.122 50.097 1.00 43.39 96 ARG D O 1
ATOM 6701 N N . PRO D 2 97 ? 40.771 87.310 48.020 1.00 36.48 97 PRO D N 1
ATOM 6702 C CA . PRO D 2 97 ? 41.574 86.120 48.323 1.00 45.84 97 PRO D CA 1
ATOM 6703 C C . PRO D 2 97 ? 43.034 86.454 48.602 1.00 51.55 97 PRO D C 1
ATOM 6704 O O . PRO D 2 97 ? 43.629 87.290 47.923 1.00 50.14 97 PRO D O 1
ATOM 6708 N N . SER D 2 98 ? 43.589 85.802 49.616 1.00 56.48 98 SER D N 1
ATOM 6709 C CA . SER D 2 98 ? 45.001 85.912 49.944 1.00 57.82 98 SER D CA 1
ATOM 6710 C C . SER D 2 98 ? 45.562 84.501 50.008 1.00 52.52 98 SER D C 1
ATOM 6711 O O . SER D 2 98 ? 44.880 83.595 50.475 1.00 50.25 98 SER D O 1
ATOM 6714 N N . LEU D 2 99 ? 46.789 84.318 49.524 1.00 49.88 99 LEU D N 1
ATOM 6715 C CA . LEU D 2 99 ? 47.435 83.004 49.493 1.00 49.73 99 LEU D CA 1
ATOM 6716 C C . LEU D 2 99 ? 47.287 82.267 50.826 1.00 46.17 99 LEU D C 1
ATOM 6717 O O . LEU D 2 99 ? 47.706 82.777 51.864 1.00 51.03 99 LEU D O 1
ATOM 6722 N N . PRO D 2 100 ? 46.674 81.068 50.807 1.00 44.51 100 PRO D N 1
ATOM 6723 C CA . PRO D 2 100 ? 46.502 80.312 52.050 1.00 38.56 100 PRO D CA 1
ATOM 6724 C C . PRO D 2 100 ? 47.808 79.614 52.402 1.00 38.57 100 PRO D C 1
ATOM 6725 O O . PRO D 2 100 ? 48.739 79.665 51.601 1.00 36.46 100 PRO D O 1
ATOM 6729 N N . GLU D 2 101 ? 47.881 78.976 53.566 1.00 36.58 101 GLU D N 1
ATOM 6730 C CA . GLU D 2 101 ? 49.091 78.257 53.949 1.00 40.65 101 GLU D CA 1
ATOM 6731 C C . GLU D 2 101 ? 49.126 76.849 53.351 1.00 42.46 101 GLU D C 1
ATOM 6732 O O . GLU D 2 101 ? 50.198 76.255 53.203 1.00 40.50 101 GLU D O 1
ATOM 6738 N N . ARG D 2 102 ? 47.950 76.323 53.015 1.00 38.49 102 ARG D N 1
ATOM 6739 C CA . ARG D 2 102 ? 47.815 74.967 52.471 1.00 31.51 102 ARG D CA 1
ATOM 6740 C C . ARG D 2 102 ? 46.678 74.904 51.456 1.00 37.86 102 ARG D C 1
ATOM 6741 O O . ARG D 2 102 ? 45.665 75.594 51.605 1.00 38.71 102 ARG D O 1
ATOM 6749 N N . ILE D 2 103 ? 46.848 74.070 50.431 1.00 30.56 103 ILE D N 1
ATOM 6750 C CA . ILE D 2 103 ? 45.803 73.845 49.433 1.00 37.48 103 ILE D CA 1
ATOM 6751 C C . ILE D 2 103 ? 45.464 72.362 49.359 1.00 33.45 103 ILE D C 1
ATOM 6752 O O . ILE D 2 103 ? 46.280 71.561 48.907 1.00 34.36 103 ILE D O 1
ATOM 6757 N N . ASP D 2 104 ? 44.267 71.993 49.807 1.00 31.20 104 ASP D N 1
ATOM 6758 C CA . ASP D 2 104 ? 43.871 70.578 49.822 1.00 36.57 104 ASP D CA 1
ATOM 6759 C C . ASP D 2 104 ? 42.883 70.229 48.716 1.00 34.04 104 ASP D C 1
ATOM 6760 O O . ASP D 2 104 ? 42.228 71.109 48.154 1.00 33.13 104 ASP D O 1
ATOM 6765 N N . ASN D 2 105 ? 42.802 68.937 48.412 1.00 31.06 105 ASN D N 1
ATOM 6766 C CA . ASN D 2 105 ? 41.812 68.377 47.487 1.00 32.61 105 ASN D CA 1
ATOM 6767 C C . ASN D 2 105 ? 41.967 68.675 45.995 1.00 28.28 105 ASN D C 1
ATOM 6768 O O . ASN D 2 105 ? 41.804 67.773 45.172 1.00 36.10 105 ASN D O 1
ATOM 6773 N N . VAL D 2 106 ? 42.250 69.924 45.644 1.00 32.12 106 VAL D N 1
ATOM 6774 C CA . VAL D 2 106 ? 42.062 70.357 44.256 1.00 34.55 106 VAL D CA 1
ATOM 6775 C C . VAL D 2 106 ? 43.258 70.149 43.322 1.00 33.85 106 VAL D C 1
ATOM 6776 O O . VAL D 2 106 ? 43.077 69.963 42.123 1.00 38.42 106 VAL D O 1
ATOM 6780 N N . LEU D 2 107 ? 44.470 70.165 43.865 1.00 28.94 107 LEU D N 1
ATOM 6781 C CA . LEU D 2 107 ? 45.667 69.981 43.042 1.00 32.23 107 LEU D CA 1
ATOM 6782 C C . LEU D 2 107 ? 46.024 68.504 42.888 1.00 33.50 107 LEU D C 1
ATOM 6783 O O . LEU D 2 107 ? 45.614 67.677 43.701 1.00 37.41 107 LEU D O 1
ATOM 6788 N N . VAL D 2 108 ? 46.794 68.174 41.849 1.00 25.19 108 VAL D N 1
ATOM 6789 C CA . VAL D 2 108 ? 47.303 66.815 41.668 1.00 24.09 108 VAL D CA 1
ATOM 6790 C C . VAL D 2 108 ? 48.836 66.830 41.700 1.00 27.09 108 VAL D C 1
ATOM 6791 O O . VAL D 2 108 ? 49.462 67.630 41.005 1.00 26.94 108 VAL D O 1
ATOM 6795 N N . CYS D 2 109 ? 49.448 65.966 42.503 1.00 31.30 109 CYS D N 1
ATOM 6796 C CA . CYS D 2 109 ? 50.911 65.978 42.606 1.00 25.67 109 CYS D CA 1
ATOM 6797 C C . CYS D 2 109 ? 51.550 65.561 41.284 1.00 27.19 109 CYS D C 1
ATOM 6798 O O . CYS D 2 109 ? 51.189 64.539 40.716 1.00 32.31 109 CYS D O 1
ATOM 6801 N N . PRO D 2 110 ? 52.499 66.361 40.778 1.00 28.72 110 PRO D N 1
ATOM 6802 C CA . PRO D 2 110 ? 53.076 66.024 39.470 1.00 31.63 110 PRO D CA 1
ATOM 6803 C C . PRO D 2 110 ? 54.131 64.918 39.532 1.00 39.18 110 PRO D C 1
ATOM 6804 O O . PRO D 2 110 ? 54.626 64.500 38.489 1.00 30.70 110 PRO D O 1
ATOM 6808 N N . ASN D 2 111 ? 54.475 64.457 40.730 1.00 31.94 111 ASN D N 1
ATOM 6809 C CA . ASN D 2 111 ? 55.344 63.294 40.876 1.00 27.51 111 ASN D CA 1
ATOM 6810 C C . ASN D 2 111 ? 54.574 62.020 40.557 1.00 32.48 111 ASN D C 1
ATOM 6811 O O . ASN D 2 111 ? 53.673 61.631 41.293 1.00 29.62 111 ASN D O 1
ATOM 6816 N N . SER D 2 112 ? 54.942 61.358 39.465 1.00 32.26 112 SER D N 1
ATOM 6817 C CA . SER D 2 112 ? 54.232 60.163 39.028 1.00 33.64 112 SER D CA 1
ATOM 6818 C C . SER D 2 112 ? 54.403 59.021 40.034 1.00 29.67 112 SER D C 1
ATOM 6819 O O . SER D 2 112 ? 53.556 58.118 40.110 1.00 34.46 112 SER D O 1
ATOM 6822 N N . ASN D 2 113 ? 55.484 59.063 40.810 1.00 30.47 113 ASN D N 1
ATOM 6823 C CA . ASN D 2 113 ? 55.727 58.024 41.821 1.00 35.51 113 ASN D CA 1
ATOM 6824 C C . ASN D 2 113 ? 55.149 58.353 43.214 1.00 34.38 113 ASN D C 1
ATOM 6825 O O . ASN D 2 113 ? 55.346 57.610 44.177 1.00 30.52 113 ASN D O 1
ATOM 6830 N N . CYS D 2 114 ? 54.431 59.462 43.319 1.00 29.24 114 CYS D N 1
ATOM 6831 C CA . CYS D 2 114 ? 53.809 59.827 44.586 1.00 29.12 114 CYS D CA 1
ATOM 6832 C C . CYS D 2 114 ? 52.729 58.815 44.961 1.00 34.71 114 CYS D C 1
ATOM 6833 O O . CYS D 2 114 ? 51.938 58.395 44.101 1.00 31.90 114 CYS D O 1
ATOM 6836 N N . ILE D 2 115 ? 52.671 58.443 46.241 1.00 22.76 115 ILE D N 1
ATOM 6837 C CA . ILE D 2 115 ? 51.658 57.490 46.706 1.00 22.65 115 ILE D CA 1
ATOM 6838 C C . ILE D 2 115 ? 50.243 58.056 46.559 1.00 28.02 115 ILE D C 1
ATOM 6839 O O . ILE D 2 115 ? 49.270 57.301 46.526 1.00 32.40 115 ILE D O 1
ATOM 6844 N N . SER D 2 116 ? 50.127 59.376 46.444 1.00 27.86 116 SER D N 1
ATOM 6845 C CA . SER D 2 116 ? 48.806 60.017 46.431 1.00 33.96 116 SER D CA 1
ATOM 6846 C C . SER D 2 116 ? 47.904 59.540 45.294 1.00 43.67 116 SER D C 1
ATOM 6847 O O . SER D 2 116 ? 46.674 59.558 45.410 1.00 44.38 116 SER D O 1
ATOM 6850 N N . HIS D 2 117 ? 48.514 59.109 44.198 1.00 39.81 117 HIS D N 1
ATOM 6851 C CA . HIS D 2 117 ? 47.756 58.674 43.030 1.00 43.54 117 HIS D CA 1
ATOM 6852 C C . HIS D 2 117 ? 47.054 57.333 43.260 1.00 42.95 117 HIS D C 1
ATOM 6853 O O . HIS D 2 117 ? 47.660 56.382 43.749 1.00 37.61 117 HIS D O 1
ATOM 6860 N N . ALA D 2 118 ? 45.769 57.269 42.914 1.00 45.37 118 ALA D N 1
ATOM 6861 C CA . ALA D 2 118 ? 44.969 56.045 43.080 1.00 50.37 118 ALA D CA 1
ATOM 6862 C C . ALA D 2 118 ? 44.992 55.446 44.498 1.00 50.50 118 ALA D C 1
ATOM 6863 O O . ALA D 2 118 ? 44.904 54.228 44.667 1.00 46.36 118 ALA D O 1
ATOM 6865 N N . GLU D 2 119 ? 45.128 56.304 45.504 1.00 45.61 119 GLU D N 1
ATOM 6866 C CA . GLU D 2 119 ? 44.914 55.911 46.893 1.00 38.87 119 GLU D CA 1
ATOM 6867 C C . GLU D 2 119 ? 43.862 56.852 47.478 1.00 42.02 119 GLU D C 1
ATOM 6868 O O . GLU D 2 119 ? 43.811 58.029 47.115 1.00 43.54 119 GLU D O 1
ATOM 6874 N N . PRO D 2 120 ? 43.015 56.338 48.383 1.00 38.61 120 PRO D N 1
ATOM 6875 C CA . PRO D 2 120 ? 41.877 57.105 48.912 1.00 44.14 120 PRO D CA 1
ATOM 6876 C C . PRO D 2 120 ? 42.278 58.215 49.875 1.00 46.27 120 PRO D C 1
ATOM 6877 O O . PRO D 2 120 ? 41.818 58.244 51.019 1.00 45.68 120 PRO D O 1
ATOM 6881 N N . VAL D 2 121 ? 43.121 59.127 49.407 1.00 41.45 121 VAL D N 1
ATOM 6882 C CA . VAL D 2 121 ? 43.483 60.300 50.187 1.00 39.90 121 VAL D CA 1
ATOM 6883 C C . VAL D 2 121 ? 43.266 61.564 49.360 1.00 41.84 121 VAL D C 1
ATOM 6884 O O . VAL D 2 121 ? 43.218 61.517 48.128 1.00 39.03 121 VAL D O 1
ATOM 6888 N N . SER D 2 122 ? 43.127 62.687 50.051 1.00 38.92 122 SER D N 1
ATOM 6889 C CA . SER D 2 122 ? 43.013 63.978 49.398 1.00 39.61 122 SER D CA 1
ATOM 6890 C C . SER D 2 122 ? 44.398 64.588 49.240 1.00 38.22 122 SER D C 1
ATOM 6891 O O . SER D 2 122 ? 45.260 64.466 50.122 1.00 33.01 122 SER D O 1
ATOM 6894 N N . SER D 2 123 ? 44.621 65.249 48.116 1.00 33.66 123 SER D N 1
ATOM 6895 C CA . SER D 2 123 ? 45.911 65.870 47.885 1.00 27.08 123 SER D CA 1
ATOM 6896 C C . SER D 2 123 ? 46.086 67.003 48.881 1.00 26.10 123 SER D C 1
ATOM 6897 O O . SER D 2 123 ? 45.101 67.609 49.328 1.00 29.99 123 SER D O 1
ATOM 6900 N N . SER D 2 124 ? 47.335 67.309 49.216 1.00 27.52 124 SER D N 1
ATOM 6901 C CA . SER D 2 124 ? 47.631 68.384 50.161 1.00 31.90 124 SER D CA 1
ATOM 6902 C C . SER D 2 124 ? 48.993 69.033 49.903 1.00 28.79 124 SER D C 1
ATOM 6903 O O . SER D 2 124 ? 50.020 68.350 49.817 1.00 31.27 124 SER D O 1
ATOM 6906 N N . PHE D 2 125 ? 49.000 70.358 49.815 1.00 24.33 125 PHE D N 1
ATOM 6907 C CA . PHE D 2 125 ? 50.217 71.081 49.483 1.00 27.10 125 PHE D CA 1
ATOM 6908 C C . PHE D 2 125 ? 50.466 72.250 50.425 1.00 32.84 125 PHE D C 1
ATOM 6909 O O . PHE D 2 125 ? 49.567 73.044 50.687 1.00 31.28 125 PHE D O 1
ATOM 6917 N N . ALA D 2 126 ? 51.691 72.330 50.939 1.00 31.30 126 ALA D N 1
ATOM 6918 C CA . ALA D 2 126 ? 52.152 73.492 51.683 1.00 36.52 126 ALA D CA 1
ATOM 6919 C C . ALA D 2 126 ? 52.440 74.588 50.677 1.00 35.70 126 ALA D C 1
ATOM 6920 O O . ALA D 2 126 ? 53.029 74.333 49.626 1.00 37.81 126 ALA D O 1
ATOM 6922 N N . VAL D 2 127 ? 52.028 75.808 51.011 1.00 33.85 127 VAL D N 1
ATOM 6923 C CA . VAL D 2 127 ? 52.093 76.939 50.105 1.00 36.14 127 VAL D CA 1
ATOM 6924 C C . VAL D 2 127 ? 53.184 77.908 50.577 1.00 45.85 127 VAL D C 1
ATOM 6925 O O . VAL D 2 127 ? 53.228 78.272 51.750 1.00 42.54 127 VAL D O 1
ATOM 6929 N N . ARG D 2 128 ? 54.079 78.307 49.679 1.00 42.42 128 ARG D N 1
ATOM 6930 C CA . ARG D 2 128 ? 55.017 79.384 49.997 1.00 51.29 128 ARG D CA 1
ATOM 6931 C C . ARG D 2 128 ? 55.354 80.207 48.764 1.00 49.23 128 ARG D C 1
ATOM 6932 O O . ARG D 2 128 ? 55.807 79.687 47.743 1.00 52.77 128 ARG D O 1
ATOM 6940 N N . LYS D 2 129 ? 55.085 81.498 48.864 1.00 52.17 129 LYS D N 1
ATOM 6941 C CA . LYS D 2 129 ? 55.329 82.433 47.782 1.00 57.45 129 LYS D CA 1
ATOM 6942 C C . LYS D 2 129 ? 56.831 82.590 47.554 1.00 55.93 129 LYS D C 1
ATOM 6943 O O . LYS D 2 129 ? 57.591 82.732 48.507 1.00 56.33 129 LYS D O 1
ATOM 6949 N N . ARG D 2 130 ? 57.263 82.549 46.296 1.00 64.60 130 ARG D N 1
ATOM 6950 C CA . ARG D 2 130 ? 58.666 82.811 45.969 1.00 72.87 130 ARG D CA 1
ATOM 6951 C C . ARG D 2 130 ? 58.861 84.263 45.516 1.00 76.23 130 ARG D C 1
ATOM 6952 O O . ARG D 2 130 ? 58.788 85.189 46.324 1.00 76.45 130 ARG D O 1
ATOM 6960 N N . ALA D 2 131 ? 59.102 84.454 44.224 1.00 79.59 131 ALA D N 1
ATOM 6961 C CA . ALA D 2 131 ? 59.294 85.790 43.673 1.00 83.01 131 ALA D CA 1
ATOM 6962 C C . ALA D 2 131 ? 58.576 85.931 42.343 1.00 88.45 131 ALA D C 1
ATOM 6963 O O . ALA D 2 131 ? 57.857 86.903 42.116 1.00 90.04 131 ALA D O 1
ATOM 6965 N N . ASN D 2 132 ? 58.782 84.957 41.463 1.00 91.56 132 ASN D N 1
ATOM 6966 C CA . ASN D 2 132 ? 58.095 84.928 40.177 1.00 92.08 132 ASN D CA 1
ATOM 6967 C C . ASN D 2 132 ? 57.212 83.696 40.006 1.00 76.71 132 ASN D C 1
ATOM 6968 O O . ASN D 2 132 ? 56.794 83.364 38.895 1.00 69.33 132 ASN D O 1
ATOM 6973 N N . ASP D 2 133 ? 56.945 83.023 41.121 1.00 69.19 133 ASP D N 1
ATOM 6974 C CA . ASP D 2 133 ? 55.947 81.963 41.170 1.00 60.39 133 ASP D CA 1
ATOM 6975 C C . ASP D 2 133 ? 55.571 81.656 42.610 1.00 58.15 133 ASP D C 1
ATOM 6976 O O . ASP D 2 133 ? 55.890 82.409 43.536 1.00 55.80 133 ASP D O 1
ATOM 6981 N N . ILE D 2 134 ? 54.887 80.537 42.791 1.00 46.22 134 ILE D N 1
ATOM 6982 C CA . ILE D 2 134 ? 54.558 80.071 44.121 1.00 45.87 134 ILE D CA 1
ATOM 6983 C C . ILE D 2 134 ? 54.912 78.580 44.203 1.00 40.03 134 ILE D C 1
ATOM 6984 O O . ILE D 2 134 ? 54.555 77.795 43.327 1.00 42.67 134 ILE D O 1
ATOM 6989 N N . ALA D 2 135 ? 55.663 78.210 45.235 1.00 45.65 135 ALA D N 1
ATOM 6990 C CA . ALA D 2 135 ? 56.123 76.832 45.385 1.00 40.35 135 ALA D CA 1
ATOM 6991 C C . ALA D 2 135 ? 55.104 75.996 46.141 1.00 38.07 135 ALA D C 1
ATOM 6992 O O . ALA D 2 135 ? 54.554 76.435 47.150 1.00 40.25 135 ALA D O 1
ATOM 6994 N N . LEU D 2 136 ? 54.862 74.786 45.652 1.00 38.04 136 LEU D N 1
ATOM 6995 C CA . LEU D 2 136 ? 53.890 73.897 46.275 1.00 33.98 136 LEU D CA 1
ATOM 6996 C C . LEU D 2 136 ? 54.585 72.603 46.669 1.00 32.30 136 LEU D C 1
ATOM 6997 O O . LEU D 2 136 ? 55.156 71.912 45.817 1.00 29.83 136 LEU D O 1
ATOM 7002 N N . LYS D 2 137 ? 54.559 72.285 47.963 1.00 30.84 137 LYS D N 1
ATOM 7003 C CA . LYS D 2 137 ? 55.241 71.096 48.472 1.00 29.19 137 LYS D CA 1
ATOM 7004 C C . LYS D 2 137 ? 54.233 70.048 48.902 1.00 28.94 137 LYS D C 1
ATOM 7005 O O . LYS D 2 137 ? 53.376 70.303 49.755 1.00 29.10 137 LYS D O 1
ATOM 7011 N N . CYS D 2 138 ? 54.336 68.863 48.313 1.00 26.99 138 CYS D N 1
ATOM 7012 C CA . CYS D 2 138 ? 53.361 67.805 48.555 1.00 30.15 138 CYS D CA 1
ATOM 7013 C C . CYS D 2 138 ? 53.503 67.236 49.954 1.00 23.04 138 CYS D C 1
ATOM 7014 O O . CYS D 2 138 ? 54.596 66.850 50.375 1.00 22.51 138 CYS D O 1
ATOM 7017 N N . LYS D 2 139 ? 52.384 67.161 50.668 1.00 27.78 139 LYS D N 1
ATOM 7018 C CA . LYS D 2 139 ? 52.345 66.507 51.974 1.00 30.83 139 LYS D CA 1
ATOM 7019 C C . LYS D 2 139 ? 52.904 65.076 51.952 1.00 33.91 139 LYS D C 1
ATOM 7020 O O . LYS D 2 139 ? 53.537 64.623 52.906 1.00 26.22 139 LYS D O 1
ATOM 7026 N N . TYR D 2 140 ? 52.660 64.353 50.868 1.00 26.89 140 TYR D N 1
ATOM 7027 C CA . TYR D 2 140 ? 53.045 62.950 50.838 1.00 20.54 140 TYR D CA 1
ATOM 7028 C C . TYR D 2 140 ? 54.495 62.722 50.428 1.00 26.68 140 TYR D C 1
ATOM 7029 O O . TYR D 2 140 ? 55.315 62.281 51.237 1.00 23.87 140 TYR D O 1
ATOM 7038 N N . CYS D 2 141 ? 54.827 63.049 49.185 1.00 26.88 141 CYS D N 1
ATOM 7039 C CA . CYS D 2 141 ? 56.166 62.761 48.687 1.00 28.90 141 CYS D CA 1
ATOM 7040 C C . CYS D 2 141 ? 57.213 63.792 49.138 1.00 25.74 141 CYS D C 1
ATOM 7041 O O . CYS D 2 141 ? 58.412 63.572 48.972 1.00 25.01 141 CYS D O 1
ATOM 7044 N N . GLU D 2 142 ? 56.749 64.900 49.715 1.00 22.77 142 GLU D N 1
ATOM 7045 C CA . GLU D 2 142 ? 57.633 65.964 50.226 1.00 22.94 142 GLU D CA 1
ATOM 7046 C C . GLU D 2 142 ? 58.471 66.667 49.155 1.00 31.42 142 GLU D C 1
ATOM 7047 O O . GLU D 2 142 ? 59.435 67.371 49.474 1.00 26.47 142 GLU D O 1
ATOM 7053 N N . LYS D 2 143 ? 58.088 66.507 47.888 1.00 26.98 143 LYS D N 1
ATOM 7054 C CA . LYS D 2 143 ? 58.735 67.250 46.813 1.00 27.90 143 LYS D CA 1
ATOM 7055 C C . LYS D 2 143 ? 58.049 68.586 46.640 1.00 33.45 143 LYS D C 1
ATOM 7056 O O . LYS D 2 143 ? 56.835 68.687 46.803 1.00 27.47 143 LYS D O 1
ATOM 7062 N N . GLU D 2 144 ? 58.827 69.609 46.292 1.00 29.40 144 GLU D N 1
ATOM 7063 C CA . GLU D 2 144 ? 58.291 70.956 46.095 1.00 36.32 144 GLU D CA 1
ATOM 7064 C C . GLU D 2 144 ? 58.303 71.349 44.613 1.00 38.37 144 GLU D C 1
ATOM 7065 O O . GLU D 2 144 ? 59.278 71.094 43.901 1.00 36.03 144 GLU D O 1
ATOM 7071 N N . PHE D 2 145 ? 57.215 71.957 44.145 1.00 31.77 145 PHE D N 1
ATOM 7072 C CA . PHE D 2 145 ? 57.081 72.276 42.727 1.00 32.21 145 PHE D CA 1
ATOM 7073 C C . PHE D 2 145 ? 56.618 73.708 42.548 1.00 37.39 145 PHE D C 1
ATOM 7074 O O . PHE D 2 145 ? 55.985 74.284 43.440 1.00 39.99 145 PHE D O 1
ATOM 7082 N N . SER D 2 146 ? 56.934 74.276 41.385 1.00 36.28 146 SER D N 1
ATOM 7083 C CA . SER D 2 146 ? 56.355 75.551 40.968 1.00 37.77 146 SER D CA 1
ATOM 7084 C C . SER D 2 146 ? 54.847 75.380 40.846 1.00 37.00 146 SER D C 1
ATOM 7085 O O . SER D 2 146 ? 54.376 74.316 40.445 1.00 36.63 146 SER D O 1
ATOM 7088 N N . HIS D 2 147 ? 54.072 76.414 41.163 1.00 40.49 147 HIS D N 1
ATOM 7089 C CA . HIS D 2 147 ? 52.623 76.293 40.984 1.00 40.85 147 HIS D CA 1
ATOM 7090 C C . HIS D 2 147 ? 52.297 76.137 39.506 1.00 48.57 147 HIS D C 1
ATOM 7091 O O . HIS D 2 147 ? 51.295 75.519 39.143 1.00 49.94 147 HIS D O 1
ATOM 7098 N N . ASN D 2 148 ? 53.168 76.688 38.662 1.00 53.12 148 ASN D N 1
ATOM 7099 C CA . ASN D 2 148 ? 53.033 76.596 37.210 1.00 55.04 148 ASN D CA 1
ATOM 7100 C C . ASN D 2 148 ? 53.136 75.163 36.681 1.00 54.25 148 ASN D C 1
ATOM 7101 O O . ASN D 2 148 ? 52.550 74.833 35.649 1.00 51.22 148 ASN D O 1
ATOM 7106 N N . VAL D 2 149 ? 53.892 74.321 37.384 1.00 42.74 149 VAL D N 1
ATOM 7107 C CA . VAL D 2 149 ? 54.013 72.911 37.027 1.00 41.48 149 VAL D CA 1
ATOM 7108 C C . VAL D 2 149 ? 52.822 72.107 37.561 1.00 50.81 149 VAL D C 1
ATOM 7109 O O . VAL D 2 149 ? 52.221 71.306 36.834 1.00 47.13 149 VAL D O 1
ATOM 7113 N N . VAL D 2 150 ? 52.488 72.319 38.834 1.00 41.46 150 VAL D N 1
ATOM 7114 C CA . VAL D 2 150 ? 51.382 71.593 39.455 1.00 42.17 150 VAL D CA 1
ATOM 7115 C C . VAL D 2 150 ? 50.071 71.858 38.708 1.00 41.88 150 VAL D C 1
ATOM 7116 O O . VAL D 2 150 ? 49.320 70.932 38.402 1.00 39.76 150 VAL D O 1
ATOM 7120 N N . LEU D 2 151 ? 49.815 73.126 38.399 1.00 49.03 151 LEU D N 1
ATOM 7121 C CA . LEU D 2 151 ? 48.563 73.527 37.754 1.00 56.48 151 LEU D CA 1
ATOM 7122 C C . LEU D 2 151 ? 48.386 72.999 36.326 1.00 66.29 151 LEU D C 1
ATOM 7123 O O . LEU D 2 151 ? 47.259 72.841 35.848 1.00 67.10 151 LEU D O 1
ATOM 7128 N N . ALA D 2 152 ? 49.493 72.716 35.649 1.00 71.35 152 ALA D N 1
ATOM 7129 C CA . ALA D 2 152 ? 49.429 72.226 34.276 1.00 80.04 152 ALA D CA 1
ATOM 7130 C C . ALA D 2 152 ? 49.468 70.699 34.197 1.00 84.60 152 ALA D C 1
ATOM 7131 O O . ALA D 2 152 ? 49.361 70.004 35.211 1.00 80.67 152 ALA D O 1
ATOM 7133 N N . ASN D 2 153 ? 49.614 70.187 32.980 1.00 91.84 153 ASN D N 1
ATOM 7134 C CA . ASN D 2 153 ? 49.789 68.758 32.768 1.00 99.93 153 ASN D CA 1
ATOM 7135 C C . ASN D 2 153 ? 51.267 68.410 32.683 1.00 104.15 153 ASN D C 1
ATOM 7136 O O . ASN D 2 153 ? 52.007 69.014 31.906 1.00 107.37 153 ASN D O 1
#

GO terms:
  GO:0004070 aspartate carbamoyltransferase activity (F, EXP)
  GO:0042802 identical protein binding (F, IPI)
  GO:0005515 protein binding (F, IPI)
  GO:0005829 cytosol (C, IDA)
  GO:0070207 protein homotrimerization (P, IDA)
  GO:0006207 'de novo' pyrimidine nucleobase biosynthetic process (P, IDA)
  GO:0005737 cytoplasm (C, HDA)

Organism: Escherichia coli (strain K12) (NCBI:txid83333)

Foldseek 3Di:
DFPQALHAAAALVPAALVNLVQLLVQLVVCVVPPQQQLQAPFEEEEEAQADDVLLSVLLVVLCRSNRYHYDYDHDVPCVPVDDDPDDLLVVLLVVLVPGQEYEYEEQAPCSQVSSVVRNVSHYYYYCYHHQAHHVLLLSLVQSLLCVLVVDLEQFEEEEFEQLQRHSSNLSNLVNSLSHYNYEYEYAYDPLRGNDVVSVVVCVVSVHHYDYDPAPLVCQLPHQEYEAEDHDCVSDPPVRCVVRVVRQADECVSNPNHDPSHAYEYCDDPVGRYDCNNVPPPRYCHVVSSVSSSSSSSSSVSNHHPPDRDD/DVFDFDAFFKKKWQFAAPLVVVCCPLVVLVPDPFDKDWAHQDQDPVHRTHIMITTGPYDDDQVRQQLCCVRRQAIWIFGHHRRDGPDIDGHDHDQKHKARWDDLPPPFPVPVDDDIWMWGWDCDPVFIWTATPTPRDIDTVVSRVVD/DPPQALAAAAALVVAALVRLVLLLVQLVVCVVPPQQQLQAPFEEEEEEQAADVLLSVLLVVLCRSNHYHYDYDHCPQPDDVGPDDDDLLVVLLVVLVPGQEYEYAEQAPCSQVSSVVRSVSHYYYYCYHHQAHRVLLLSLVQSLLCVLVVDLEQFEEEEFEQLQRDSNNLRNLVNSLSYYNYEYEYEYPPVRGNDVVSVVVCVVSVHHYYYDPAPLVCQLRHQEYEAEEHPCVVPPVVRCVVRLVRQADEPVSNPNHDPSHAYEYCDDHDGRYDCNNVPDPRYCHVVSSVSSSSSSSSSVSVHHDPDDDD/DDPFDFDAFEKKKWQFAAPQVVVCCPLVVVVPDPFDKDKDHQDQDPVHGTHIMITTGPYYDDLVSQQLCCLRGQAIWMFGHHRRDRPDIDGHDHDQKHKQRWDDPPPPFPPPPDPDIWMWGWACDPPFIWTATPTPRDIDTVVRRVDD

Solvent-accessible surface area: 39832 Å² total; per-residue (Å²): 97,10,86,7,67,66,102,65,1,5,0,0,63,85,9,58,86,111,25,0,56,30,0,0,45,3,0,47,81,1,82,76,110,92,54,80,114,42,1,92,170,71,52,0,2,0,1,0,30,46,49,22,90,120,14,57,97,17,0,32,52,0,0,105,150,0,9,4,64,36,78,52,76,54,39,67,70,63,116,108,167,36,170,60,82,97,33,3,1,71,30,0,46,68,23,18,110,152,8,54,0,0,0,1,26,9,61,34,9,0,0,1,46,0,0,24,74,57,1,62,127,6,2,0,0,0,0,0,0,15,56,15,9,8,0,0,18,0,0,6,0,0,0,0,0,50,78,32,22,65,99,5,46,86,0,57,0,0,0,0,0,0,0,86,91,14,36,17,0,23,1,0,0,25,0,0,5,43,13,88,52,5,70,0,8,3,0,18,10,145,51,2,40,6,28,114,115,0,11,68,33,0,82,125,113,71,20,56,73,26,105,41,82,42,8,100,92,3,0,61,94,0,3,0,0,0,0,10,82,6,22,86,133,111,20,76,88,75,68,26,72,129,37,72,93,36,1,17,0,118,29,76,45,11,141,48,17,76,101,60,0,28,0,0,2,30,28,54,36,113,60,1,2,34,103,79,0,48,194,32,100,19,8,65,1,115,84,2,41,35,4,0,34,46,0,7,7,0,0,0,0,1,0,10,38,141,74,93,9,180,139,74,5,58,59,8,108,102,0,0,16,2,25,31,0,42,15,86,32,0,49,76,1,0,43,49,53,130,28,8,120,37,117,64,83,0,1,0,0,5,14,15,93,11,93,129,66,53,119,34,2,18,0,14,4,17,89,39,65,20,58,146,73,91,9,22,26,8,8,26,14,0,60,114,0,9,4,10,104,10,55,97,136,116,82,98,28,146,47,125,14,69,62,9,148,130,2,42,101,31,9,72,4,37,25,108,57,0,0,17,82,54,15,80,32,62,17,10,1,55,20,79,134,122,92,129,61,34,12,0,72,3,85,2,0,28,68,63,44,35,35,93,76,1,52,99,83,87,20,90,6,44,69,101,65,2,6,0,0,60,83,8,56,97,110,24,0,56,47,0,0,55,6,0,48,81,1,78,75,87,93,30,81,113,31,0,99,156,60,48,0,2,0,1,0,19,56,55,21,87,116,16,57,98,17,0,32,51,0,0,108,148,0,22,5,62,36,76,52,56,48,4,86,61,135,45,91,108,16,100,117,64,74,39,11,1,73,15,0,48,68,21,18,104,151,8,54,0,0,0,1,30,10,40,52,8,0,0,0,43,0,0,25,74,58,1,61,141,19,2,0,0,1,0,0,1,14,60,16,14,8,0,1,17,0,0,6,0,0,3,0,0,52,78,31,18,65,87,5,51,90,1,41,0,0,0,0,2,3,0,86,88,16,38,20,0,26,3,0,0,43,0,0,5,49,14,87,47,2,119,1,21,4,0,25,14,141,50,5,42,9,28,111,123,0,18,59,23,0,82,136,117,70,18,37,70,44,114,42,76,41,10,94,100,10,0,55,94,0,1,0,0,0,0,6,74,12,49,57,157,127,18,75,111,71,64,23,55,127,31,79,80,91,10,24,0,131,30,80,49,11,140,56,20,71,106,56,0,29,0,0,1,27,27,64,46,82,62,1,2,23,92,70,0,38,162,30,102,22,8,64,1,114,81,1,40,34,3,0,34,48,1,8,5,0,0,0,1,2,0,10,39,144,100,40,104,113,237,65,35,6,60,57,12,115,101,0,0,12,0,26,26,0,36,38,92,28,0,51,79,0,1,38,54,47,137,26,9,118,40,108,66,70,0,2,0,0,6,3,21,77,19,87,113,60,44,118,30,2,15,0,15,4,18,76,41,68,18,58,143,74,92,6,16,29,5,8,23,14,0,61,103,0,6,8,8,104,13,45,105,146,108,80,89,28,138,56,119,11,65,72,10,150,102,3,63,104,25,7,101,4,52,24,110,50,4,9,17,66,106,25,82,33,64,18,7,1,36,22,122,127,106,84,149,26,14,0,0,66,2,67,3,0,23,67,62,38,24,30,91,80,10,58,64,197

Radius of gyration: 36.51 Å; Cα contacts (8 Å, |Δi|>4): 1921; chains: 4; bounding box: 92×93×95 Å

InterPro domains:
  IPR002082 Aspartate carbamoyltransferase [MF_00001] (7-307)
  IPR002082 Aspartate carbamoyltransferase [TIGR00670] (8-305)
  IPR006130 Aspartate/ornithine carbamoyltransferase [PR00100] (49-68)
  IPR006130 Aspartate/ornithine carbamoyltransferase [PR00100] (135-146)
  IPR006130 Aspartate/ornithine carbamoyltransferase [PR00100] (260-269)
  IPR006130 Aspartate/ornithine carbamoyltransferase [PR00100] (270-293)
  IPR006130 Aspartate/ornithine carbamoyltransferase [PS00097] (49-56)
  IPR006131 Aspartate/ornithine carbamoyltransferase, Asp/Orn-binding domain [PF00185] (155-303)
  IPR006132 Aspartate/orni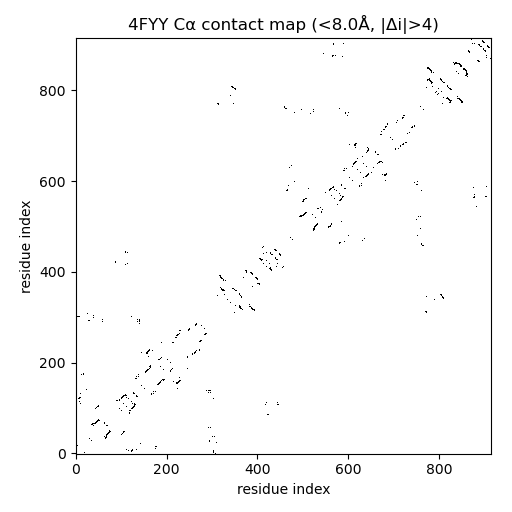thine carbamoyltransferase, carbamoyl-P binding [PF02729] (8-148)
  IPR036901 Aspartate/ornithine carbamoyltransferase superfamily [G3DSA:3.40.50.1370] (9-302)
  IPR036901 Aspartate/ornithine carbamoyltransferase superfamily [G3DSA:3.40.50.1370] (135-292)
  IPR036901 Aspartate/ornithine carbamoyltransferase superfamily [SSF53671] (4-306)

Nearest PDB structures (foldseek):
  1tug-assembly1_A  TM=9.893E-01  e=3.142E-56  Escherichia coli
  1sku-assembly1_C  TM=9.873E-01  e=1.718E-55  Escherichia coli
  1xjw-assembly1_A  TM=9.447E-01  e=1.924E-55  Escherichia coli
  1acm-assembly1_A  TM=9.461E-01  e=2.237E-53  unclassified
  1d09-assembly1_A  TM=9.440E-01  e=2.114E-53  Escherichia coli

Sequence (915 aa):
ANPLYQKHII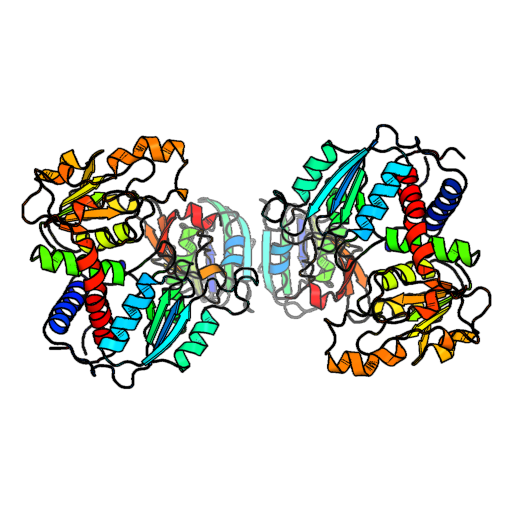SINDLSRDDLNLVLATAAKLKANPQPELLKHKVIASCFFEASTRTRLSFETSMHRLGASVVGFSDSANTSLGKKGETLADTISVISTYVDAIVMRHPQEGAARLATEFSGNVPVLNAGDGSNQHPTQTLLDLFTIQETQGRLDNLHVAMVGDLKYGRTVHSLTQALAKFDGNRFYFIAPDALAMPQYILDMLDEKGIAWSLHSSIEEVMAEVDILYMTRVQKERLDPSEYANVKAQFVLRASDLHNAKANMKVLHPLPRVDEIATDVDKTPHAWYFQQAGNGIFARQALLALVLNRDLVLLQVEAIKRGTVIDHIPAQIGFKLLSLFKLTETDQRITIGLNLPSGEMGRKDLIKIENTFLSEDQVDQLALYAPQATVNRIDNYEVVGKSRPSLPERIDNVLVCPNSNCISHAEPVSSSFAVRKRANDIALKCKYCEKEFSHNVVLANANPLYQKHIISINDLSRDDLNLVLATAAKLKANPQPELLKHKVIASCFFEASTRTRLSFETSMHRLGASVVGFSDSANTSLGKKGETLADTISVISTYVDAIVMRHPQEGAARLATEFSGNVPVLNAGDGSNQHPTQTLLDLFTIQETQGRLDNLHVAMVGDLKYGRTVHSLTQALAKFDGNRFYFIAPDALAMPQYILDMLDEKGIAWSLHSSIEEVMAEVDILYMTRVQKERLDPSEYANVKAQFVLRASDLHNAKANMKVLHPLPRVDEIATDVDKTPHAWYFQQAGNGIFARQALLALVLNRDLVLKLQVEAIKRGTVIDHIPAQIGFKLLSLFKLTETDQRITIGLNLPSGEMGRKDLIKIENTFLSEDQVDQLALYAPQATVNRIDNYEVVGKSRPSLPERIDNVLVCPNSNCISHAEPVSSSFAVRKRANDIALKCKYCEKEFSHNVVLAN

Secondary structure (DSSP, 8-state):
--TTTT--B--GGGS-HHHHHHHHHHHHHHHHS--TTTTTT-EEEEEESS--HHHHHHHHHHHHHTT-EEEEEE----TTT-S-SS-HHHHHHHHTTT-SEEEEEESSBTHHHHHHTTSTTS-EEEEEETTS--HHHHHHHHHHHHHHHS-SSS-EEEEES-TTT-HHHHHHHHHHTTSSS-EEEEE--GGGPPPHHHHHHHHHTT--EEEES-GGGTGGG-SEEEE----STTS-HHHHHHHGGGS-B-GGGGTT--TT-EEE--S--TTTB-GGGTTSTTB-HHHHHHHHHHHHHHHHHHHH-SSPP-/--B---SSEEEEEEEPTTTHHHHHHHTTTTSSSS-EEEEEEEEETTTEEEEEEEEET----HHHHHTTTTT-TT-EEEEEETTEEEEEE-----SEEESS---S-TTBTTTTSS---EEEEEE-SSSEEEEETTT--EEEHHHHHH-/--TTTT--B--GGG--HHHHHHHHHHHHHHHHS--TTTTTT-EEEEEESS--HHHHHHHHHHHHHTT-EEEEEE-SS-SSSSSSSS-HHHHHHHHTTT-SEEEEEESSBTHHHHHHTTSTTS-EEEEEETTTB-HHHHHHHHHHHHHHHS-SSS-EEEEES-TTT-HHHHHHHHHHTTSSS-EEEEE--GGGPPPHHHHHHHHHTT-EEEE-S-GGGTTTT-SEEEE----GGGS-HHHHHHHGGGG-B-GGGGTT--TT-EEE--S--SSSB-GGGGGSTTB-HHHHHHHHHHHHHHHHHHHH-SS---/--SB---SSEEEEEEEETTTHHHHHHHTTTT-SSS-EEEEEEEEETTTEEEEEEEEET----HHHHHTTTTT-TT-EEEEEETTEEEEEE-----SEEESS---S-TTBTTTTSS---EEEEEE-SSSEEEEETTT--EEEHHHHS--